Protein AF-0000000081410575 (afdb_homodimer)

Solvent-accessible surface area (backbone atoms only — not comparable to full-atom values): 47094 Å² total; per-residue (Å²): 125,83,78,76,75,70,75,72,83,58,97,54,49,46,62,46,75,45,82,65,42,38,57,54,66,39,67,71,58,46,47,40,44,70,74,42,42,57,55,56,56,51,49,35,73,73,63,34,54,29,30,34,41,34,31,40,66,37,27,38,53,37,48,50,50,48,49,50,56,38,54,74,60,64,42,54,68,46,48,18,40,27,47,67,23,44,84,48,40,56,52,42,28,30,32,30,74,64,70,37,22,36,29,24,66,34,59,47,34,44,50,50,38,44,74,31,59,31,54,43,65,43,27,35,34,47,39,70,46,77,47,71,69,39,50,51,51,33,39,76,50,46,17,35,34,40,37,25,36,66,60,50,49,53,48,51,51,55,54,54,68,68,46,94,55,96,58,52,36,35,30,26,45,22,42,36,47,85,89,44,64,82,52,87,58,32,20,48,71,67,50,47,52,50,51,53,57,49,43,69,76,35,59,80,45,37,43,67,38,28,38,29,34,70,58,84,66,60,59,51,66,63,51,51,52,44,49,53,56,49,53,53,51,50,52,54,38,43,75,67,73,44,70,61,38,32,46,26,56,31,42,45,54,35,38,58,45,24,54,39,68,46,43,52,49,36,62,75,72,61,60,47,36,89,39,21,77,84,50,60,63,60,88,54,64,77,63,40,28,33,90,41,42,42,56,54,42,51,50,52,42,38,60,33,74,62,47,94,96,32,26,36,38,50,48,30,52,76,66,62,30,27,41,29,36,26,43,27,47,44,36,28,47,45,15,18,36,38,38,30,31,30,58,37,64,44,82,44,65,95,78,37,33,40,34,26,24,39,42,48,16,36,48,32,32,43,41,74,67,62,29,61,67,81,52,47,50,33,40,37,34,73,51,91,65,59,83,42,64,40,58,29,26,36,30,21,28,57,79,50,89,78,30,34,46,37,56,47,51,44,74,31,69,44,46,81,46,65,71,20,35,40,35,35,65,51,23,37,40,33,29,42,58,52,55,33,42,39,61,56,58,38,74,65,65,44,38,30,37,43,42,76,64,64,94,83,40,72,47,76,42,81,41,106,126,82,78,74,76,70,75,71,83,59,98,54,47,45,63,44,75,46,83,67,41,38,58,56,64,38,68,70,58,45,46,40,44,71,75,42,42,56,55,56,57,52,48,36,72,73,64,34,54,31,30,35,40,33,31,41,67,37,27,37,52,38,49,51,50,47,50,49,55,37,55,75,60,64,42,54,68,47,48,19,39,27,47,68,24,45,84,47,39,56,52,43,28,30,32,30,75,64,70,38,23,34,30,25,66,37,58,48,35,43,51,52,38,44,74,30,60,32,54,44,65,44,27,34,34,46,38,70,48,76,48,71,69,39,50,50,52,32,39,75,49,47,15,34,34,41,36,26,36,65,58,49,49,52,49,53,51,55,55,54,69,68,47,92,57,96,58,51,37,34,30,26,44,25,41,35,45,84,91,45,63,82,52,88,57,31,20,48,71,69,50,47,52,50,50,54,58,51,44,70,76,35,58,77,45,38,43,68,37,28,37,29,34,70,58,85,66,60,61,50,66,64,51,50,52,43,50,51,57,49,51,55,51,51,52,53,38,43,74,67,74,43,70,60,39,32,46,26,56,31,42,46,54,34,38,59,44,24,53,38,67,45,42,52,48,36,62,74,72,62,61,48,34,89,39,21,78,84,50,59,64,60,90,54,64,78,62,40,28,33,90,42,42,42,57,55,41,51,49,52,42,38,60,32,74,64,47,94,98,31,26,38,36,50,48,29,52,76,65,62,30,28,41,30,36,26,42,28,47,44,35,28,47,46,16,19,36,35,36,30,33,29,57,39,64,44,82,43,65,94,78,38,32,40,34,26,25,39,41,48,17,37,49,32,32,42,39,73,67,62,28,62,67,80,53,47,50,32,38,36,34,72,50,91,64,58,83,41,64,40,58,29,25,36,29,21,28,57,79,50,87,78,30,34,46,37,55,48,51,44,77,31,70,45,47,82,45,65,72,19,34,41,35,34,68,51,23,37,40,34,28,42,57,51,55,32,42,41,62,56,59,38,74,66,65,44,36,31,37,43,44,78,59,73,94,82,40,71,47,75,43,84,41,107

Secondary structure (DSSP, 8-state):
----------TT-EEE--SSSPBP--HHHHHHHHH-THHHHHHHHHH-SSEEEE-HHHHHHHHHHHHHHHHHTT--EEEEEEGGG---HHHHHHHHHTT-EEEESSHHHHHHHHHTT--GGGEEE--S---HHHHHHHHHHT-EEEE--HHHHHHHHHHHHT-SS---EEEEEEB--TT-TT-SSSB-HHHHHHHHHHHHH-TTTEEEEEEE---SSS-HHHHHHHHHHHHHHHHHHHHTT----EEE-------BSB-HHHHHHHHHHS-SGGGBTTS---S----TB-SS-HHHHHHHHHHSEEETTEEHHHHHHHHT-EEEE--STTTTTT-EEEEEEEEEEEE-GGG-EEEEEES-GGGSGGGGGT----SPPEEEESS------EEEEEE-SSS-TT-EEEEEEEEESS---TT-EEEEES-TTTTTTSS-B-GGGPPPPEEEEEEE-GGG-EEEEE--/----------TT-EEE--SSSPBP--HHHHHHHHH-THHHHHHHHHH-SSEEEE-HHHHHHHHHHHHHHHHHTT--EEEEEEGGG---HHHHHHHHHTT-EEEESSHHHHHHHHHTT--GGGEEE--S---HHHHHHHHHHT-EEEE--HHHHHHHHHHHHT-SS---EEEEEEB--TT-TT-SSSB-HHHHHHHHHHHHH-TTTEEEEEEE---SSS-HHHHHHHHHHHHHHHHHHHHTT----EEE-------BSB-HHHHHHHHHHS-SGGGBTTS---S----TB-SS-HHHHHHHHHHSEEETTEEHHHHHHHHT-EEEE--STTTTTT-EEEEEEEEEEEE-GGG-EEEEEES-GGGSGGGGGT----SPPEEEESS------EEEEEE-SSS-TT-EEEEEEEEESS---TT-EEEEES-TTTTTTSS-B-GGGPPPPEEEEEEE-GGG-EEEEE--

Sequence (928 aa):
MPDLNAYEVSETTKSKYPKVLKPLLDPVIENLLERSPDTLIELVSQYGSPLNLVWPHAFEANADALQAVLKRHNVDYSIFYGAKANKSQGLLGSASVSGIGVDVSSIHELEAALRAGTSAQHLCATGPAKTAAFHRALVQGGSLICVDSLEEFAHLKAVLDTFPSPAKARILLRYRPHSCPASRFGMGQDDLLECLRSLTEQREVFHFEGFHFHLGGYGYETRVQAFREVTGFVDAAREIGLDPLMIDIGGGLPMRYVQPEAYNSFLQNENNPAHYQHRRVPNSFYPYGSALTACQWLELFLESEHSPQLSIAGYLRSRNIKLGLEPGRSLVDQAAISVFRVTRTKQLADNKVVIFVEGSSFSACETWFASEYLVDPILISGQQLPDKPMQAYIAGHSCLDDDVITHRLINFDTSPQAGDLLVYANTAGYQMDLLENEFHRHPLPKRLMATCCTEGNYTFSPDYMPDLNAYEVSETTKSKYPKVLKPLLDPVIENLLERSPDTLIELVSQYGSPLNLVWPHAFEANADALQAVLKRHNVDYSIFYGAKANKSQGLLGSASVSGIGVDVSSIHELEAALRAGTSAQHLCATGPAKTAAFHRALVQGGSLICVDSLEEFAHLKAVLDTFPSPAKARILLRYRPHSCPASRFGMGQDDLLECLRSLTEQREVFHFEGFHFHLGGYGYETRVQAFREVTGFVDAAREIGLDPLMIDIGGGLPMRYVQPEAYNSFLQNENNPAHYQHRRVPNSFYPYGSALTACQWLELFLESEHSPQLSIAGYLRSRNIKLGLEPGRSLVDQAAISVFRVTRTKQLADNKVVIFVEGSSFSACETWFASEYLVDPILISGQQLPDKPMQAYIAGHSCLDDDVITHRLINFDTSPQAGDLLVYANTAGYQMDLLENEFHRHPLPKRLMATCCTEGNYTFSPDY

Foldseek 3Di:
DPPPPPPPLPPFKAWDAADQFGWDFDPLVVCCRHPPVVVVLVCCVVFHPWAKEFAQVLLLVLLVLQVVLCVVLPFFAAEAAECLQFVFLSNLLSCQVSPHHHEAAAPVSVVSNVVSPHQLCRYEYDDADYDLVRLVVSQVRNHEYAHWFLVSVVVSVVSQVPDPDQTEHHYAAEDDAPVCVPDPTGDYPVGLVVSLVVCLVVVSHYDYAYYEYEDDEAALVVLLVRVLVRVVVCVVSVVSPHHHAEYESEERHAAAGGALVSQVCCVVPPQALVQFQVSDGFPDERCNHDPDARSRRVNCNQQPDSDVPAGVSRVCVVSNHYYYYHYYLNSRFSGMKIKWFWADWDQDPPRAIETETAAFQLQFPQVVVSHFDSHFWMKIDPDDFDQDKDWYFYAYDDPDPSRGNGRGTGIDRTDDDGSIMTMGTSCSRCRGHSRFDQVVNNDTHWYWYWDDDPDSDIDIDTGD/DPPPPPPPLPPFKAWDAADQFGWDFDPLVVCCRHPPVVVVLVCCVVFHPWEKEFAQVLLLVLLVLQVVLCVVLPFFAAEAAECLQFVFLSNLLSCVVSVHHHEAAAVVSLVSNVVSPHQLCRYEYDDADYDLVRLVVSQVRNHEYAHWFLVSVVVSVVSQVPDPDQTEHHYAAEDDAPVCVPDPTGDYPVGLVVSLVVCLVVVSHYDYAYYEYEDDEAALVVLLVRVLVRVVVCVVSVVSPHHHAEYESEERHAAAGGALVSQVCCVVPPQALVQFQVSDGFPDERCNHDPDARSRRVNCNQQPDSDVPAGVSRVCVVSNHYYYYHYYLNSRFSGMKIKWFWADWDQDPPRAIETETAAFQLQFPQVVVSHFDSHFWMKIDPDDFDQDKDWYFYAYDDPDPSRGNGRGTGIDRTDDDGSIMTMGTSCSRCRGHSRFDQVVNNDTHWYWYWDDDPDSDIDIDTGD

Nearest PDB structures (foldseek):
  2nva-assembly3_F  TM=8.296E-01  e=3.413E-23  Paramecium bursaria Chlorella virus 1
  2nv9-assembly1_A  TM=8.278E-01  e=1.043E-22  Paramecium bursaria Chlorella virus 1
  2nv9-assembly1_B  TM=8.252E-01  e=1.106E-22  Paramecium bursaria Chlorella virus 1
  2nva-assembly1_A  TM=8.268E-01  e=1.670E-22  Paramecium bursaria Chlorella virus 1
  2nv9-assembly3_F  TM=8.102E-01  e=8.745E-23  Paramecium bursaria Chlorella virus 1

Structure (mmCIF, N/CA/C/O backbone):
data_AF-0000000081410575-model_v1
#
loop_
_entity.id
_entity.type
_entity.pdbx_description
1 polymer 'Y4yA family PLP-dependent enzyme'
#
loop_
_atom_site.group_PDB
_atom_site.id
_atom_site.type_symbol
_atom_site.label_atom_id
_atom_site.label_alt_id
_atom_site.label_comp_id
_atom_site.label_asym_id
_atom_site.label_entity_id
_atom_site.label_seq_id
_atom_site.pdbx_PDB_ins_code
_atom_site.Cartn_x
_atom_site.Cartn_y
_atom_site.Cartn_z
_atom_site.occupancy
_atom_site.B_iso_or_equiv
_atom_site.auth_seq_id
_atom_site.auth_comp_id
_atom_site.auth_asym_id
_atom_site.auth_atom_id
_atom_site.pdbx_PDB_model_num
ATOM 1 N N . MET A 1 1 ? 17.078 28.828 -26.766 1 20.8 1 MET A N 1
ATOM 2 C CA . MET A 1 1 ? 17.5 27.484 -26.391 1 20.8 1 MET A CA 1
ATOM 3 C C . MET A 1 1 ? 18.062 27.453 -24.969 1 20.8 1 MET A C 1
ATOM 5 O O . MET A 1 1 ? 19.047 28.125 -24.672 1 20.8 1 MET A O 1
ATOM 9 N N . PRO A 1 2 ? 17.203 27.312 -24 1 25.25 2 PRO A N 1
ATOM 10 C CA . PRO A 1 2 ? 17.781 27.516 -22.672 1 25.25 2 PRO A CA 1
ATOM 11 C C . PRO A 1 2 ? 19 26.625 -22.406 1 25.25 2 PRO A C 1
ATOM 13 O O . PRO A 1 2 ? 19.094 25.547 -22.984 1 25.25 2 PRO A O 1
ATOM 16 N N . ASP A 1 3 ? 20.156 27.156 -22.188 1 25.61 3 ASP A N 1
ATOM 17 C CA . ASP A 1 3 ? 21.438 26.5 -21.984 1 25.61 3 ASP A CA 1
ATOM 18 C C . ASP A 1 3 ? 21.344 25.375 -20.953 1 25.61 3 ASP A C 1
ATOM 20 O O . ASP A 1 3 ? 20.875 25.609 -19.828 1 25.61 3 ASP A O 1
ATOM 24 N N . LEU A 1 4 ? 20.953 24.156 -21.422 1 31.05 4 LEU A N 1
ATOM 25 C CA . LEU A 1 4 ? 21.125 22.891 -20.719 1 31.05 4 LEU A CA 1
ATOM 26 C C . LEU A 1 4 ? 22.422 22.875 -19.938 1 31.05 4 LEU A C 1
ATOM 28 O O . LEU A 1 4 ? 23.516 22.859 -20.516 1 31.05 4 LEU A O 1
ATOM 32 N N . ASN A 1 5 ? 22.484 23.75 -18.953 1 31.05 5 ASN A N 1
ATOM 33 C CA . ASN A 1 5 ? 23.672 23.734 -18.094 1 31.05 5 ASN A CA 1
ATOM 34 C C . ASN A 1 5 ? 24.141 22.312 -17.828 1 31.05 5 ASN A C 1
ATOM 36 O O . ASN A 1 5 ? 23.406 21.5 -17.266 1 31.05 5 ASN A O 1
ATOM 40 N N . ALA A 1 6 ? 24.953 21.844 -18.703 1 33.06 6 ALA A N 1
ATOM 41 C CA . ALA A 1 6 ? 25.75 20.609 -18.625 1 33.06 6 ALA A CA 1
ATOM 42 C C . ALA A 1 6 ? 26.266 20.391 -17.203 1 33.06 6 ALA A C 1
ATOM 44 O O . ALA A 1 6 ? 27.078 21.188 -16.719 1 33.06 6 ALA A O 1
ATOM 45 N N . TYR A 1 7 ? 25.609 19.75 -16.312 1 35.38 7 TYR A N 1
ATOM 46 C CA . TYR A 1 7 ? 26.234 19.297 -15.07 1 35.38 7 TYR A CA 1
ATOM 47 C C . TYR A 1 7 ? 27.609 18.719 -15.336 1 35.38 7 TYR A C 1
ATOM 49 O O . TYR A 1 7 ? 27.75 17.797 -16.156 1 35.38 7 TYR A O 1
ATOM 57 N N . GLU A 1 8 ? 28.641 19.391 -15.336 1 35.19 8 GLU A N 1
ATOM 58 C CA . GLU A 1 8 ? 30.031 18.891 -15.344 1 35.19 8 GLU A CA 1
ATOM 59 C C . GLU A 1 8 ? 30.141 17.578 -14.594 1 35.19 8 GLU A C 1
ATOM 61 O O . GLU A 1 8 ? 29.812 17.484 -13.414 1 35.19 8 GLU A O 1
ATOM 66 N N . VAL A 1 9 ? 30.078 16.391 -15.266 1 41.22 9 VAL A N 1
ATOM 67 C CA . VAL A 1 9 ? 30.5 15.102 -14.711 1 41.22 9 VAL A CA 1
ATOM 68 C C . VAL A 1 9 ? 31.75 15.281 -13.867 1 41.22 9 VAL A C 1
ATOM 70 O O . VAL A 1 9 ? 32.812 15.648 -14.383 1 41.22 9 VAL A O 1
ATOM 73 N N . SER A 1 10 ? 31.641 15.758 -12.688 1 48.16 10 SER A N 1
ATOM 74 C CA . SER A 1 10 ? 32.812 15.969 -11.82 1 48.16 10 SER A CA 1
ATOM 75 C C . SER A 1 10 ? 33.531 14.664 -11.555 1 48.16 10 SER A C 1
ATOM 77 O O . SER A 1 10 ? 32.906 13.617 -11.367 1 48.16 10 SER A O 1
ATOM 79 N N . GLU A 1 11 ? 34.75 14.391 -11.969 1 55.75 11 GLU A N 1
ATOM 80 C CA . GLU A 1 11 ? 35.781 13.406 -11.625 1 55.75 11 GLU A CA 1
ATOM 81 C C . GLU A 1 11 ? 35.625 12.938 -10.18 1 55.75 11 GLU A C 1
ATOM 83 O O . GLU A 1 11 ? 36.312 11.992 -9.758 1 55.75 11 GLU A O 1
ATOM 88 N N . THR A 1 12 ? 34.5 13.383 -9.461 1 70.06 12 THR A N 1
ATOM 89 C CA . THR A 1 12 ? 34.531 13.242 -8.008 1 70.06 12 THR A CA 1
ATOM 90 C C . THR A 1 12 ? 33.375 12.367 -7.523 1 70.06 12 THR A C 1
ATOM 92 O O . THR A 1 12 ? 33.312 12.023 -6.34 1 70.06 12 THR A O 1
ATOM 95 N N . THR A 1 13 ? 32.594 11.734 -8.461 1 84.62 13 THR A N 1
ATOM 96 C CA . THR A 1 13 ? 31.5 10.93 -7.945 1 84.62 13 THR A CA 1
ATOM 97 C C . THR A 1 13 ? 31.984 9.531 -7.57 1 84.62 13 THR A C 1
ATOM 99 O O . THR A 1 13 ? 32.625 8.859 -8.367 1 84.62 13 THR A O 1
ATOM 102 N N . LYS A 1 14 ? 31.766 9.172 -6.379 1 86.5 14 LYS A N 1
ATOM 103 C CA . LYS A 1 14 ? 32.25 7.879 -5.891 1 86.5 14 LYS A CA 1
ATOM 104 C C . LYS A 1 14 ? 31.094 7.082 -5.27 1 86.5 14 LYS A C 1
ATOM 106 O O . LYS A 1 14 ? 30.188 7.652 -4.656 1 86.5 14 LYS A O 1
ATOM 111 N N . SER A 1 15 ? 31.109 5.773 -5.508 1 91.5 15 SER A N 1
ATOM 112 C CA . SER A 1 15 ? 30.234 4.836 -4.812 1 91.5 15 SER A CA 1
ATOM 113 C C . SER A 1 15 ? 30.875 4.324 -3.529 1 91.5 15 SER A C 1
ATOM 115 O O . SER A 1 15 ? 32.031 3.918 -3.533 1 91.5 15 SER A O 1
ATOM 117 N N . LYS A 1 16 ? 30.172 4.441 -2.484 1 90.94 16 LYS A N 1
ATOM 118 C CA . LYS A 1 16 ? 30.609 3.879 -1.21 1 90.94 16 LYS A CA 1
ATOM 119 C C . LYS A 1 16 ? 29.75 2.67 -0.824 1 90.94 16 LYS A C 1
ATOM 121 O O . LYS A 1 16 ? 28.547 2.799 -0.596 1 90.94 16 LYS A O 1
ATOM 126 N N . TYR A 1 17 ? 30.375 1.584 -0.705 1 92 17 TYR A N 1
ATOM 127 C CA . TYR A 1 17 ? 29.688 0.334 -0.416 1 92 17 TYR A CA 1
ATOM 128 C C . TYR A 1 17 ? 29.609 0.085 1.086 1 92 17 TYR A C 1
ATOM 130 O O . TYR A 1 17 ? 30.531 0.445 1.826 1 92 17 TYR A O 1
ATOM 138 N N . PRO A 1 18 ? 28.5 -0.543 1.49 1 91.69 18 PRO A N 1
ATOM 139 C CA . PRO A 1 18 ? 28.375 -0.89 2.908 1 91.69 18 PRO A CA 1
ATOM 140 C C . PRO A 1 18 ? 29.281 -2.053 3.311 1 91.69 18 PRO A C 1
ATOM 142 O O . PRO A 1 18 ? 29.688 -2.842 2.459 1 91.69 18 PRO A O 1
ATOM 145 N N . LYS A 1 19 ? 29.484 -2.203 4.598 1 89.25 19 LYS A N 1
ATOM 146 C CA . LYS A 1 19 ? 30.438 -3.209 5.07 1 89.25 19 LYS A CA 1
ATOM 147 C C . LYS A 1 19 ? 29.703 -4.418 5.656 1 89.25 19 LYS A C 1
ATOM 149 O O . LYS A 1 19 ? 30.234 -5.531 5.641 1 89.25 19 LYS A O 1
ATOM 154 N N . VAL A 1 20 ? 28.562 -4.273 6.129 1 93 20 VAL A N 1
ATOM 155 C CA . VAL A 1 20 ? 27.906 -5.316 6.918 1 93 20 VAL A CA 1
ATOM 156 C C . VAL A 1 20 ? 27.078 -6.219 6.004 1 93 20 VAL A C 1
ATOM 158 O O . VAL A 1 20 ? 27.5 -7.332 5.68 1 93 20 VAL A O 1
ATOM 161 N N . LEU A 1 21 ? 25.984 -5.711 5.469 1 97.12 21 LEU A N 1
ATOM 162 C CA . LEU A 1 21 ? 25.125 -6.461 4.555 1 97.12 21 LEU A CA 1
ATOM 163 C C . LEU A 1 21 ? 25.297 -5.957 3.123 1 97.12 21 LEU A C 1
ATOM 165 O O . LEU A 1 21 ? 24.328 -5.457 2.527 1 97.12 21 LEU A O 1
ATOM 169 N N . LYS A 1 22 ? 26.5 -6.188 2.598 1 97.31 22 LYS A N 1
ATOM 170 C CA . LYS A 1 22 ? 26.828 -5.789 1.232 1 97.31 22 LYS A CA 1
ATOM 171 C C . LYS A 1 22 ? 26.047 -6.605 0.214 1 97.31 22 LYS A C 1
ATOM 173 O O . LYS A 1 22 ? 26.031 -7.836 0.267 1 97.31 22 LYS A O 1
ATOM 178 N N . PRO A 1 23 ? 25.391 -5.945 -0.689 1 98 23 PRO A N 1
ATOM 179 C CA . PRO A 1 23 ? 24.578 -6.699 -1.65 1 98 23 PRO A CA 1
ATOM 180 C C . PRO A 1 23 ? 25.438 -7.457 -2.67 1 98 23 PRO A C 1
ATOM 182 O O . PRO A 1 23 ? 26.5 -6.977 -3.07 1 98 23 PRO A O 1
ATOM 185 N N . LEU A 1 24 ? 24.953 -8.617 -3.051 1 97.69 24 LEU A N 1
ATOM 186 C CA . LEU A 1 24 ? 25.453 -9.258 -4.262 1 97.69 24 LEU A CA 1
ATOM 187 C C . LEU A 1 24 ? 24.906 -8.57 -5.508 1 97.69 24 LEU A C 1
ATOM 189 O O . LEU A 1 24 ? 23.703 -8.297 -5.594 1 97.69 24 LEU A O 1
ATOM 193 N N . LEU A 1 25 ? 25.781 -8.258 -6.426 1 97.25 25 LEU A N 1
ATOM 194 C CA . LEU A 1 25 ? 25.391 -7.492 -7.598 1 97.25 25 LEU A CA 1
ATOM 195 C C . LEU A 1 25 ? 25.734 -8.242 -8.883 1 97.25 25 LEU A C 1
ATOM 197 O O . LEU A 1 25 ? 26.797 -8.875 -8.969 1 97.25 25 LEU A O 1
ATOM 201 N N . ASP A 1 26 ? 24.828 -8.156 -9.82 1 95.75 26 ASP A N 1
ATOM 202 C CA . ASP A 1 26 ? 25.172 -8.539 -11.188 1 95.75 26 ASP A CA 1
ATOM 203 C C . ASP A 1 26 ? 26.391 -7.762 -11.672 1 95.75 26 ASP A C 1
ATOM 205 O O . ASP A 1 26 ? 26.516 -6.559 -11.422 1 95.75 26 ASP A O 1
ATOM 209 N N . PRO A 1 27 ? 27.266 -8.414 -12.43 1 94.19 27 PRO A N 1
ATOM 210 C CA . PRO A 1 27 ? 28.516 -7.762 -12.836 1 94.19 27 PRO A CA 1
ATOM 211 C C . PRO A 1 27 ? 28.281 -6.512 -13.68 1 94.19 27 PRO A C 1
ATOM 213 O O . PRO A 1 27 ? 29.047 -5.547 -13.578 1 94.19 27 PRO A O 1
ATOM 216 N N . VAL A 1 28 ? 27.297 -6.5 -14.492 1 93.75 28 VAL A N 1
ATOM 217 C CA . VAL A 1 28 ? 26.984 -5.355 -15.336 1 93.75 28 VAL A CA 1
ATOM 218 C C . VAL A 1 28 ? 26.562 -4.172 -14.477 1 93.75 28 VAL A C 1
ATOM 220 O O . VAL A 1 28 ? 26.984 -3.037 -14.711 1 93.75 28 VAL A O 1
ATOM 223 N N . ILE A 1 29 ? 25.781 -4.465 -13.508 1 94.88 29 ILE A N 1
ATOM 224 C CA . ILE A 1 29 ? 25.281 -3.438 -12.602 1 94.88 29 ILE A CA 1
ATOM 225 C C . ILE A 1 29 ? 26.422 -2.916 -11.734 1 94.88 29 ILE A C 1
ATOM 227 O O . ILE A 1 29 ? 26.578 -1.705 -11.555 1 94.88 29 ILE A O 1
ATOM 231 N N . GLU A 1 30 ? 27.188 -3.854 -11.258 1 94.81 30 GLU A N 1
ATOM 232 C CA . GLU A 1 30 ? 28.344 -3.475 -10.453 1 94.81 30 GLU A CA 1
ATOM 233 C C . GLU A 1 30 ? 29.297 -2.566 -11.227 1 94.81 30 GLU A C 1
ATOM 235 O O . GLU A 1 30 ? 29.812 -1.592 -10.68 1 94.81 30 GLU A O 1
ATOM 240 N N . ASN A 1 31 ? 29.516 -2.904 -12.445 1 93.19 31 ASN A N 1
ATOM 241 C CA . ASN A 1 31 ? 30.391 -2.102 -13.297 1 93.19 31 ASN A CA 1
ATOM 242 C C . ASN A 1 31 ? 29.844 -0.681 -13.469 1 93.19 31 ASN A C 1
ATOM 244 O O . ASN A 1 31 ? 30.609 0.284 -13.422 1 93.19 31 ASN A O 1
ATOM 248 N N . LEU A 1 32 ? 28.578 -0.534 -13.648 1 93.44 32 LEU A N 1
ATOM 249 C CA . LEU A 1 32 ? 27.953 0.784 -13.758 1 93.44 32 LEU A CA 1
ATOM 250 C C . LEU A 1 32 ? 28.172 1.593 -12.484 1 93.44 32 LEU A C 1
ATOM 252 O O . LEU A 1 32 ? 28.562 2.76 -12.539 1 93.44 32 LEU A O 1
ATOM 256 N N . LEU A 1 33 ? 27.953 0.972 -11.328 1 94.62 33 LEU A N 1
ATOM 257 C CA . LEU A 1 33 ? 28.047 1.655 -10.039 1 94.62 33 LEU A CA 1
ATOM 258 C C . LEU A 1 33 ? 29.484 2.057 -9.742 1 94.62 33 LEU A C 1
ATOM 260 O O . LEU A 1 33 ? 29.719 3.074 -9.086 1 94.62 33 LEU A O 1
ATOM 264 N N . GLU A 1 34 ? 30.406 1.309 -10.234 1 92.38 34 GLU A N 1
ATOM 265 C CA . GLU A 1 34 ? 31.812 1.542 -9.922 1 92.38 34 GLU A CA 1
ATOM 266 C C . GLU A 1 34 ? 32.438 2.516 -10.922 1 92.38 34 GLU A C 1
ATOM 268 O O . GLU A 1 34 ? 33.219 3.387 -10.531 1 92.38 34 GLU A O 1
ATOM 273 N N . ARG A 1 35 ? 32.031 2.369 -12.18 1 90.56 35 ARG A N 1
ATOM 274 C CA . ARG A 1 35 ? 32.781 3.066 -13.219 1 90.56 35 ARG A CA 1
ATOM 275 C C . ARG A 1 35 ? 32.062 4.312 -13.688 1 90.56 35 ARG A C 1
ATOM 277 O O . ARG A 1 35 ? 32.688 5.266 -14.172 1 90.56 35 ARG A O 1
ATOM 284 N N . SER A 1 36 ? 30.75 4.242 -13.586 1 91.38 36 SER A N 1
ATOM 285 C CA . SER A 1 36 ? 29.969 5.371 -14.102 1 91.38 36 SER A CA 1
ATOM 286 C C . SER A 1 36 ? 28.828 5.738 -13.156 1 91.38 36 SER A C 1
ATOM 288 O O . SER A 1 36 ? 27.688 5.855 -13.578 1 91.38 36 SER A O 1
ATOM 290 N N . PRO A 1 37 ? 29.188 5.938 -11.898 1 93 37 PRO A N 1
ATOM 291 C CA . PRO A 1 37 ? 28.125 6.266 -10.953 1 93 37 PRO A CA 1
ATOM 292 C C . PRO A 1 37 ? 27.422 7.586 -11.281 1 93 37 PRO A C 1
ATOM 294 O O . PRO A 1 37 ? 26.281 7.793 -10.898 1 93 37 PRO A O 1
ATOM 297 N N . ASP A 1 38 ? 28.094 8.508 -12.016 1 92.94 38 ASP A N 1
ATOM 298 C CA . ASP A 1 38 ? 27.531 9.789 -12.422 1 92.94 38 ASP A CA 1
ATOM 299 C C . ASP A 1 38 ? 26.281 9.594 -13.289 1 92.94 38 ASP A C 1
ATOM 301 O O . ASP A 1 38 ? 25.406 10.453 -13.32 1 92.94 38 ASP A O 1
ATOM 305 N N . THR A 1 39 ? 26.297 8.469 -13.977 1 93.75 39 THR A N 1
ATOM 306 C CA . THR A 1 39 ? 25.141 8.148 -14.812 1 93.75 39 THR A CA 1
ATOM 307 C C . THR A 1 39 ? 23.859 8.109 -13.984 1 93.75 39 THR A C 1
ATOM 309 O O . THR A 1 39 ? 22.812 8.586 -14.43 1 93.75 39 THR A O 1
ATOM 312 N N . LEU A 1 40 ? 23.938 7.598 -12.773 1 96.38 40 LEU A N 1
ATOM 313 C CA . LEU A 1 40 ? 22.766 7.523 -11.906 1 96.38 40 LEU A CA 1
ATOM 314 C C . LEU A 1 40 ? 22.312 8.914 -11.469 1 96.38 40 LEU A C 1
ATOM 316 O O . LEU A 1 40 ? 21.125 9.188 -11.367 1 96.38 40 LEU A O 1
ATOM 320 N N . ILE A 1 41 ? 23.234 9.758 -11.203 1 95.56 41 ILE A N 1
ATOM 321 C CA . ILE A 1 41 ? 22.922 11.125 -10.828 1 95.56 41 ILE A CA 1
ATOM 322 C C . ILE A 1 41 ? 22.172 11.82 -11.961 1 95.56 41 ILE A C 1
ATOM 324 O O . ILE A 1 41 ? 21.141 12.469 -11.734 1 95.56 41 ILE A O 1
ATOM 328 N N . GLU A 1 42 ? 22.641 11.602 -13.156 1 95.38 42 GLU A N 1
ATOM 329 C CA . GLU A 1 42 ? 22.016 12.195 -14.336 1 95.38 42 GLU A CA 1
ATOM 330 C C . GLU A 1 42 ? 20.609 11.641 -14.547 1 95.38 42 GLU A C 1
ATOM 332 O O . GLU A 1 42 ? 19.672 12.391 -14.836 1 95.38 42 GLU A O 1
ATOM 337 N N . LEU A 1 43 ? 20.469 10.344 -14.43 1 97.25 43 LEU A N 1
ATOM 338 C CA . LEU A 1 43 ? 19.172 9.695 -14.648 1 97.25 43 LEU A CA 1
ATOM 339 C C . LEU A 1 43 ? 18.156 10.18 -13.617 1 97.25 43 LEU A C 1
ATOM 341 O O . LEU A 1 43 ? 17.016 10.477 -13.969 1 97.25 43 LEU A O 1
ATOM 345 N N . VAL A 1 44 ? 18.547 10.273 -12.367 1 97.5 44 VAL A N 1
ATOM 346 C CA . VAL A 1 44 ? 17.641 10.703 -11.305 1 97.5 44 VAL A CA 1
ATOM 347 C C . VAL A 1 44 ? 17.25 12.164 -11.531 1 97.5 44 VAL A C 1
ATOM 349 O O . VAL A 1 44 ? 16.109 12.555 -11.273 1 97.5 44 VAL A O 1
ATOM 352 N N . SER A 1 45 ? 18.203 12.977 -11.961 1 96.19 45 SER A N 1
ATOM 353 C CA . SER A 1 45 ? 17.906 14.367 -12.273 1 96.19 45 SER A CA 1
ATOM 354 C C . SER A 1 45 ? 16.859 14.469 -13.375 1 96.19 45 SER A C 1
ATOM 356 O O . SER A 1 45 ? 15.984 15.344 -13.336 1 96.19 45 SER A O 1
ATOM 358 N N . GLN A 1 46 ? 16.922 13.562 -14.328 1 97 46 GLN A N 1
ATOM 359 C CA . GLN A 1 46 ? 16.062 13.602 -15.5 1 97 46 GLN A CA 1
ATOM 360 C C . GLN A 1 46 ? 14.703 12.961 -15.203 1 97 46 GLN A C 1
ATOM 362 O O . GLN A 1 46 ? 13.672 13.461 -15.648 1 97 46 GLN A O 1
ATOM 367 N N . TYR A 1 47 ? 14.664 11.867 -14.438 1 97.44 47 TYR A N 1
ATOM 368 C CA . TYR A 1 47 ? 13.453 11.047 -14.359 1 97.44 47 TYR A CA 1
ATOM 369 C C . TYR A 1 47 ? 12.852 11.102 -12.961 1 97.44 47 TYR A C 1
ATOM 371 O O . TYR A 1 47 ? 11.727 10.633 -12.75 1 97.44 47 TYR A O 1
ATOM 379 N N . GLY A 1 48 ? 13.609 11.68 -12 1 96.69 48 GLY A N 1
ATOM 380 C CA . GLY A 1 48 ? 13.07 11.867 -10.664 1 96.69 48 GLY A CA 1
ATOM 381 C C . GLY A 1 48 ? 13.453 10.75 -9.703 1 96.69 48 GLY A C 1
ATOM 382 O O . GLY A 1 48 ? 14.172 9.82 -10.086 1 96.69 48 GLY A O 1
ATOM 383 N N . SER A 1 49 ? 13.086 10.906 -8.492 1 97.62 49 SER A N 1
ATOM 384 C CA . SER A 1 49 ? 13.273 9.977 -7.383 1 97.62 49 SER A CA 1
ATOM 385 C C . SER A 1 49 ? 11.938 9.578 -6.766 1 97.62 49 SER A C 1
ATOM 387 O O . SER A 1 49 ? 11.047 10.414 -6.605 1 97.62 49 SER A O 1
ATOM 389 N N . PRO A 1 50 ? 11.773 8.32 -6.445 1 97.81 50 PRO A N 1
ATOM 390 C CA . PRO A 1 50 ? 12.688 7.203 -6.699 1 97.81 50 PRO A CA 1
ATOM 391 C C . PRO A 1 50 ? 12.727 6.805 -8.172 1 97.81 50 PRO A C 1
ATOM 393 O O . PRO A 1 50 ? 11.812 7.129 -8.93 1 97.81 50 PRO A O 1
ATOM 396 N N . LEU A 1 51 ? 13.797 6.234 -8.531 1 98.62 51 LEU A N 1
ATOM 397 C CA . LEU A 1 51 ? 13.961 5.719 -9.883 1 98.62 51 LEU A CA 1
ATOM 398 C C . LEU A 1 51 ? 14.305 4.23 -9.867 1 98.62 51 LEU A C 1
ATOM 400 O O . LEU A 1 51 ? 15.211 3.811 -9.148 1 98.62 51 LEU A O 1
ATOM 404 N N . ASN A 1 52 ? 13.523 3.465 -10.594 1 98.62 52 ASN A N 1
ATOM 405 C CA . ASN A 1 52 ? 13.789 2.035 -10.727 1 98.62 52 ASN A CA 1
ATOM 406 C C . ASN A 1 52 ? 14.492 1.716 -12.039 1 98.62 52 ASN A C 1
ATOM 408 O O . ASN A 1 52 ? 14.094 2.209 -13.102 1 98.62 52 ASN A O 1
ATOM 412 N N . LEU A 1 53 ? 15.562 0.971 -11.969 1 98.25 53 LEU A N 1
ATOM 413 C CA . LEU A 1 53 ? 16.25 0.478 -13.156 1 98.25 53 LEU A CA 1
ATOM 414 C C . LEU A 1 53 ? 16.219 -1.045 -13.219 1 98.25 53 LEU A C 1
ATOM 416 O O . LEU A 1 53 ? 16.531 -1.719 -12.234 1 98.25 53 LEU A O 1
ATOM 420 N N . VAL A 1 54 ? 15.836 -1.575 -14.367 1 97.94 54 VAL A N 1
ATOM 421 C CA . VAL A 1 54 ? 15.734 -3.023 -14.516 1 97.94 54 VAL A CA 1
ATOM 422 C C . VAL A 1 54 ? 16.656 -3.49 -15.641 1 97.94 54 VAL A C 1
ATOM 424 O O . VAL A 1 54 ? 16.828 -2.791 -16.641 1 97.94 54 VAL A O 1
ATOM 427 N N . TRP A 1 55 ? 17.266 -4.637 -15.469 1 96.69 55 TRP A N 1
ATOM 428 C CA . TRP A 1 55 ? 18.156 -5.254 -16.438 1 96.69 55 TRP A CA 1
ATOM 429 C C . TRP A 1 55 ? 17.609 -6.598 -16.906 1 96.69 55 TRP A C 1
ATOM 431 O O . TRP A 1 55 ? 17.828 -7.621 -16.25 1 96.69 55 TRP A O 1
ATOM 441 N N . PRO A 1 56 ? 17.094 -6.715 -18.094 1 96.5 56 PRO A N 1
ATOM 442 C CA . PRO A 1 56 ? 16.5 -7.949 -18.609 1 96.5 56 PRO A CA 1
ATOM 443 C C . PRO A 1 56 ? 17.5 -9.094 -18.719 1 96.5 56 PRO A C 1
ATOM 445 O O . PRO A 1 56 ? 17.125 -10.258 -18.531 1 96.5 56 PRO A O 1
ATOM 448 N N . HIS A 1 57 ? 18.766 -8.828 -18.969 1 95.81 57 HIS A N 1
ATOM 449 C CA . HIS A 1 57 ? 19.734 -9.891 -19.172 1 95.81 57 HIS A CA 1
ATOM 450 C C . HIS A 1 57 ? 19.875 -10.75 -17.922 1 95.81 57 HIS A C 1
ATOM 452 O O . HIS A 1 57 ? 20.156 -11.945 -18 1 95.81 57 HIS A O 1
ATOM 458 N N . ALA A 1 58 ? 19.781 -10.125 -16.75 1 96.69 58 ALA A N 1
ATOM 459 C CA . ALA A 1 58 ? 19.875 -10.883 -15.508 1 96.69 58 ALA A CA 1
ATOM 460 C C . ALA A 1 58 ? 18.734 -11.883 -15.383 1 96.69 58 ALA A C 1
ATOM 462 O O . ALA A 1 58 ? 18.938 -13.008 -14.922 1 96.69 58 ALA A O 1
ATOM 463 N N . PHE A 1 59 ? 17.562 -11.5 -15.789 1 98.19 59 PHE A N 1
ATOM 464 C CA . PHE A 1 59 ? 16.422 -12.398 -15.836 1 98.19 59 PHE A CA 1
ATOM 465 C C . PHE A 1 59 ? 16.703 -13.602 -16.734 1 98.19 59 PHE A C 1
ATOM 467 O O . PHE A 1 59 ? 16.469 -14.742 -16.344 1 98.19 59 PHE A O 1
ATOM 474 N N . GLU A 1 60 ? 17.172 -13.344 -17.875 1 98.19 60 GLU A N 1
ATOM 475 C CA . GLU A 1 60 ? 17.453 -14.398 -18.844 1 98.19 60 GLU A CA 1
ATOM 476 C C . GLU A 1 60 ? 18.5 -15.383 -18.312 1 98.19 60 GLU A C 1
ATOM 478 O O . GLU A 1 60 ? 18.359 -16.594 -18.484 1 98.19 60 GLU A O 1
ATOM 483 N N . ALA A 1 61 ? 19.469 -14.812 -17.641 1 97.88 61 ALA A N 1
ATOM 484 C CA . ALA A 1 61 ? 20.484 -15.664 -17.031 1 97.88 61 ALA A CA 1
ATOM 485 C C . ALA A 1 61 ? 19.891 -16.578 -15.961 1 97.88 61 ALA A C 1
ATOM 487 O O . ALA A 1 61 ? 20.219 -17.75 -15.875 1 97.88 61 ALA A O 1
ATOM 488 N N . ASN A 1 62 ? 19.047 -16.016 -15.141 1 98.38 62 ASN A N 1
ATOM 489 C CA . ASN A 1 62 ? 18.375 -16.797 -14.102 1 98.38 62 ASN A CA 1
ATOM 490 C C . ASN A 1 62 ? 17.484 -17.875 -14.695 1 98.38 62 ASN A C 1
ATOM 492 O O . ASN A 1 62 ? 17.484 -19.016 -14.211 1 98.38 62 ASN A O 1
ATOM 496 N N . ALA A 1 63 ? 16.75 -17.578 -15.75 1 98.81 63 ALA A N 1
ATOM 497 C CA . ALA A 1 63 ? 15.883 -18.531 -16.422 1 98.81 63 ALA A CA 1
ATOM 498 C C . ALA A 1 63 ? 16.688 -19.672 -17.031 1 98.81 63 ALA A C 1
ATOM 500 O O . ALA A 1 63 ? 16.344 -20.844 -16.875 1 98.81 63 ALA A O 1
ATOM 501 N N . ASP A 1 64 ? 17.781 -19.297 -17.656 1 98.75 64 ASP A N 1
ATOM 502 C CA . ASP A 1 64 ? 18.656 -20.297 -18.266 1 98.75 64 ASP A CA 1
ATOM 503 C C . ASP A 1 64 ? 19.203 -21.25 -17.219 1 98.75 64 ASP A C 1
ATOM 505 O O . ASP A 1 64 ? 19.281 -22.469 -17.438 1 98.75 64 ASP A O 1
ATOM 509 N N . ALA A 1 65 ? 19.562 -20.672 -16.109 1 98.62 65 ALA A N 1
ATOM 510 C CA . ALA A 1 65 ? 20.141 -21.469 -15.039 1 98.62 65 ALA A CA 1
ATOM 511 C C . ALA A 1 65 ? 19.141 -22.5 -14.523 1 98.62 65 ALA A C 1
ATOM 513 O O . ALA A 1 65 ? 19.484 -23.672 -14.312 1 98.62 65 ALA A O 1
ATOM 514 N N . LEU A 1 66 ? 17.938 -22.141 -14.305 1 98.69 66 LEU A N 1
ATOM 515 C CA . LEU A 1 66 ? 16.906 -23.062 -13.82 1 98.69 66 LEU A CA 1
ATOM 516 C C . LEU A 1 66 ? 16.594 -24.125 -14.859 1 98.69 66 LEU A C 1
ATOM 518 O O . LEU A 1 66 ? 16.469 -25.312 -14.516 1 98.69 66 LEU A O 1
ATOM 522 N N . GLN A 1 67 ? 16.5 -23.719 -16.109 1 98.81 67 GLN A N 1
ATOM 523 C CA . GLN A 1 67 ? 16.234 -24.672 -17.188 1 98.81 67 GLN A CA 1
ATOM 524 C C . GLN A 1 67 ? 17.344 -25.703 -17.312 1 98.81 67 GLN A C 1
ATOM 526 O O . GLN A 1 67 ? 17.078 -26.875 -17.562 1 98.81 67 GLN A O 1
ATOM 531 N N . ALA A 1 68 ? 18.531 -25.25 -17.109 1 98.81 68 ALA A N 1
ATOM 532 C CA . ALA A 1 68 ? 19.672 -26.156 -17.219 1 98.81 68 ALA A CA 1
ATOM 533 C C . ALA A 1 68 ? 19.594 -27.266 -16.188 1 98.81 68 ALA A C 1
ATOM 535 O O . ALA A 1 68 ? 19.953 -28.422 -16.469 1 98.81 68 ALA A O 1
ATOM 536 N N . VAL A 1 69 ? 19.172 -26.906 -14.969 1 98.75 69 VAL A N 1
ATOM 537 C CA . VAL A 1 69 ? 19.016 -27.906 -13.922 1 98.75 69 VAL A CA 1
ATOM 538 C C . VAL A 1 69 ? 18 -28.969 -14.359 1 98.75 69 VAL A C 1
ATOM 540 O O . VAL A 1 69 ? 18.234 -30.156 -14.234 1 98.75 69 VAL A O 1
ATOM 543 N N . LEU A 1 70 ? 16.906 -28.562 -14.883 1 98.81 70 LEU A N 1
ATOM 544 C CA . LEU A 1 70 ? 15.828 -29.453 -15.297 1 98.81 70 LEU A CA 1
ATOM 545 C C . LEU A 1 70 ? 16.266 -30.344 -16.453 1 98.81 70 LEU A C 1
ATOM 547 O O . LEU A 1 70 ? 15.984 -31.547 -16.453 1 98.81 70 LEU A O 1
ATOM 551 N N . LYS A 1 71 ? 17.016 -29.781 -17.391 1 98.56 71 LYS A N 1
ATOM 552 C CA . LYS A 1 71 ? 17.531 -30.531 -18.531 1 98.56 71 LYS A CA 1
ATOM 553 C C . LYS A 1 71 ? 18.531 -31.594 -18.078 1 98.56 71 LYS A C 1
ATOM 555 O O . LYS A 1 71 ? 18.516 -32.719 -18.578 1 98.56 71 LYS A O 1
ATOM 560 N N . ARG A 1 72 ? 19.344 -31.234 -17.125 1 98.38 72 ARG A N 1
ATOM 561 C CA . ARG A 1 72 ? 20.328 -32.188 -16.625 1 98.38 72 ARG A CA 1
ATOM 562 C C . ARG A 1 72 ? 19.656 -33.406 -16 1 98.38 72 ARG A C 1
ATOM 564 O O . ARG A 1 72 ? 20.188 -34.5 -16.078 1 98.38 72 ARG A O 1
ATOM 571 N N . HIS A 1 73 ? 18.516 -33.188 -15.492 1 98.44 73 HIS A N 1
ATOM 572 C CA . HIS A 1 73 ? 17.797 -34.281 -14.852 1 98.44 73 HIS A CA 1
ATOM 573 C C . HIS A 1 73 ? 16.844 -34.969 -15.836 1 98.44 73 HIS A C 1
ATOM 575 O O . HIS A 1 73 ? 16.109 -35.875 -15.461 1 98.44 73 HIS A O 1
ATOM 581 N N . ASN A 1 74 ? 16.766 -34.469 -17.062 1 98.38 74 ASN A N 1
ATOM 582 C CA . ASN A 1 74 ? 15.914 -35 -18.125 1 98.38 74 ASN A CA 1
ATOM 583 C C . ASN A 1 74 ? 14.438 -34.969 -17.719 1 98.38 74 ASN A C 1
ATOM 585 O O . ASN A 1 74 ? 13.727 -35.969 -17.906 1 98.38 74 ASN A O 1
ATOM 589 N N . VAL A 1 75 ? 14.031 -33.969 -17.094 1 98.19 75 VAL A N 1
ATOM 590 C CA . VAL A 1 75 ? 12.641 -33.781 -16.672 1 98.19 75 VAL A CA 1
ATOM 591 C C . VAL A 1 75 ? 11.938 -32.844 -17.641 1 98.19 75 VAL A C 1
ATOM 593 O O . VAL A 1 75 ? 12.453 -31.75 -17.953 1 98.19 75 VAL A O 1
ATOM 596 N N . ASP A 1 76 ? 10.797 -33.25 -18.188 1 98.5 76 ASP A N 1
ATOM 597 C CA . ASP A 1 76 ? 9.953 -32.344 -18.922 1 98.5 76 ASP A CA 1
ATOM 598 C C . ASP A 1 76 ? 9.391 -31.25 -18 1 98.5 76 ASP A C 1
ATOM 600 O O . ASP A 1 76 ? 9 -31.547 -16.875 1 98.5 76 ASP A O 1
ATOM 604 N N . TYR A 1 77 ? 9.367 -30.016 -18.5 1 98.75 77 TYR A N 1
ATOM 605 C CA . TYR A 1 77 ? 9.008 -28.953 -17.547 1 98.75 77 TYR A CA 1
ATOM 606 C C . TYR A 1 77 ? 8.289 -27.812 -18.266 1 98.75 77 TYR A C 1
ATOM 608 O O . TYR A 1 77 ? 8.32 -27.719 -19.484 1 98.75 77 TYR A O 1
ATOM 616 N N . SER A 1 78 ? 7.566 -27.031 -17.5 1 98.69 78 SER A N 1
ATOM 617 C CA . SER A 1 78 ? 7.062 -25.703 -17.828 1 98.69 78 SER A CA 1
ATOM 618 C C . SER A 1 78 ? 7.375 -24.703 -16.719 1 98.69 78 SER A C 1
ATOM 620 O O . SER A 1 78 ? 6.977 -24.906 -15.57 1 98.69 78 SER A O 1
ATOM 622 N N . ILE A 1 79 ? 8.094 -23.703 -17.062 1 98.88 79 ILE A N 1
ATOM 623 C CA . ILE A 1 79 ? 8.344 -22.609 -16.109 1 98.88 79 ILE A CA 1
ATOM 624 C C . ILE A 1 79 ? 7.418 -21.438 -16.422 1 98.88 79 ILE A C 1
ATOM 626 O O . ILE A 1 79 ? 7.312 -21.016 -17.578 1 98.88 79 ILE A O 1
ATOM 630 N N . PHE A 1 80 ? 6.707 -20.969 -15.453 1 98.94 80 PHE A N 1
ATOM 631 C CA . PHE A 1 80 ? 5.844 -19.797 -15.562 1 98.94 80 PHE A CA 1
ATOM 632 C C . PHE A 1 80 ? 6.355 -18.656 -14.68 1 98.94 80 PHE A C 1
ATOM 634 O O . PHE A 1 80 ? 6.301 -18.75 -13.445 1 98.94 80 PHE A O 1
ATOM 641 N N . TYR A 1 81 ? 6.812 -17.609 -15.258 1 98.88 81 TYR A N 1
ATOM 642 C CA . TYR A 1 81 ? 7.246 -16.438 -14.492 1 98.88 81 TYR A CA 1
ATOM 643 C C . TYR A 1 81 ? 6.082 -15.82 -13.727 1 98.88 81 TYR A C 1
ATOM 645 O O . TYR A 1 81 ? 5.078 -15.422 -14.328 1 98.88 81 TYR A O 1
ATOM 653 N N . GLY A 1 82 ? 6.223 -15.773 -12.352 1 98.5 82 GLY A N 1
ATOM 654 C CA . GLY A 1 82 ? 5.199 -15.094 -11.578 1 98.5 82 GLY A CA 1
ATOM 655 C C . GLY A 1 82 ? 5.133 -13.602 -11.852 1 98.5 82 GLY A C 1
ATOM 656 O O . GLY A 1 82 ? 5.918 -12.828 -11.305 1 98.5 82 GLY A O 1
ATOM 657 N N . ALA A 1 83 ? 4.125 -13.156 -12.547 1 97.94 83 ALA A N 1
ATOM 658 C CA . ALA A 1 83 ? 4.035 -11.773 -13.016 1 97.94 83 ALA A CA 1
ATOM 659 C C . ALA A 1 83 ? 3.898 -10.805 -11.844 1 97.94 83 ALA A C 1
ATOM 661 O O . ALA A 1 83 ? 4.234 -9.625 -11.969 1 97.94 83 ALA A O 1
ATOM 662 N N . LYS A 1 84 ? 3.43 -11.266 -10.734 1 96.56 84 LYS A N 1
ATOM 663 C CA . LYS A 1 84 ? 3.184 -10.383 -9.594 1 96.56 84 LYS A CA 1
ATOM 664 C C . LYS A 1 84 ? 4.496 -9.898 -8.984 1 96.56 84 LYS A C 1
ATOM 666 O O . LYS A 1 84 ? 4.5 -8.969 -8.172 1 96.56 84 LYS A O 1
ATOM 671 N N . ALA A 1 85 ? 5.594 -10.508 -9.328 1 97.19 85 ALA A N 1
ATOM 672 C CA . ALA A 1 85 ? 6.887 -10.172 -8.734 1 97.19 85 ALA A CA 1
ATOM 673 C C . ALA A 1 85 ? 7.312 -8.758 -9.109 1 97.19 85 ALA A C 1
ATOM 675 O O . ALA A 1 85 ? 8.031 -8.094 -8.352 1 97.19 85 ALA A O 1
ATOM 676 N N . ASN A 1 86 ? 6.934 -8.391 -10.273 1 98 86 ASN A N 1
ATOM 677 C CA . ASN A 1 86 ? 7.336 -7.082 -10.781 1 98 86 ASN A CA 1
ATOM 678 C C . ASN A 1 86 ? 6.441 -6.637 -11.938 1 98 86 ASN A C 1
ATOM 680 O O . ASN A 1 86 ? 6.055 -7.449 -12.781 1 98 86 ASN A O 1
ATOM 684 N N . LYS A 1 87 ? 6.211 -5.363 -12.133 1 97.06 87 LYS A N 1
ATOM 685 C CA . LYS A 1 87 ? 5.301 -4.844 -13.148 1 97.06 87 LYS A CA 1
ATOM 686 C C . LYS A 1 87 ? 6.062 -4.426 -14.406 1 97.06 87 LYS A C 1
ATOM 688 O O . LYS A 1 87 ? 5.496 -3.783 -15.297 1 97.06 87 LYS A O 1
ATOM 693 N N . SER A 1 88 ? 7.316 -4.773 -14.539 1 97.81 88 SER A N 1
ATOM 694 C CA . SER A 1 88 ? 8.133 -4.41 -15.695 1 97.81 88 SER A CA 1
ATOM 695 C C . SER A 1 88 ? 7.68 -5.145 -16.953 1 97.81 88 SER A C 1
ATOM 697 O O . SER A 1 88 ? 7.594 -6.375 -16.953 1 97.81 88 SER A O 1
ATOM 699 N N . GLN A 1 89 ? 7.43 -4.398 -17.969 1 97.69 89 GLN A N 1
ATOM 700 C CA . GLN A 1 89 ? 7.148 -5.008 -19.266 1 97.69 89 GLN A CA 1
ATOM 701 C C . GLN A 1 89 ? 8.406 -5.633 -19.875 1 97.69 89 GLN A C 1
ATOM 703 O O . GLN A 1 89 ? 8.328 -6.652 -20.562 1 97.69 89 GLN A O 1
ATOM 708 N N . GLY A 1 90 ? 9.531 -5.012 -19.578 1 97.19 90 GLY A N 1
ATOM 709 C CA . GLY A 1 90 ? 10.797 -5.551 -20.047 1 97.19 90 GLY A CA 1
ATOM 710 C C . GLY A 1 90 ? 11.094 -6.93 -19.484 1 97.19 90 GLY A C 1
ATOM 711 O O . GLY A 1 90 ? 11.586 -7.801 -20.219 1 97.19 90 GLY A O 1
ATOM 712 N N . LEU A 1 91 ? 10.812 -7.129 -18.266 1 98.25 91 LEU A N 1
ATOM 713 C CA . LEU A 1 91 ? 11.055 -8.43 -17.656 1 98.25 91 LEU A CA 1
ATOM 714 C C . LEU A 1 91 ? 10.07 -9.477 -18.188 1 98.25 91 LEU A C 1
ATOM 716 O O . LEU A 1 91 ? 10.438 -10.641 -18.359 1 98.25 91 LEU A O 1
ATOM 720 N N . LEU A 1 92 ? 8.797 -9.109 -18.484 1 98.56 92 LEU A N 1
ATOM 721 C CA . LEU A 1 92 ? 7.871 -10.008 -19.172 1 98.56 92 LEU A CA 1
ATOM 722 C C . LEU A 1 92 ? 8.406 -10.383 -20.547 1 98.56 92 LEU A C 1
ATOM 724 O O . LEU A 1 92 ? 8.289 -11.539 -20.969 1 98.56 92 LEU A O 1
ATOM 728 N N . GLY A 1 93 ? 8.93 -9.398 -21.219 1 98.19 93 GLY A N 1
ATOM 729 C CA . GLY A 1 93 ? 9.57 -9.688 -22.5 1 98.19 93 GLY A CA 1
ATOM 730 C C . GLY A 1 93 ? 10.688 -10.711 -22.391 1 98.19 93 GLY A C 1
ATOM 731 O O . GLY A 1 93 ? 10.836 -11.57 -23.266 1 98.19 93 GLY A O 1
ATOM 732 N N . SER A 1 94 ? 11.445 -10.609 -21.328 1 98 94 SER A N 1
ATOM 733 C CA . SER A 1 94 ? 12.539 -11.547 -21.109 1 98 94 SER A CA 1
ATOM 734 C C . SER A 1 94 ? 12.016 -12.969 -20.906 1 98 94 SER A C 1
ATOM 736 O O . SER A 1 94 ? 12.68 -13.938 -21.281 1 98 94 SER A O 1
ATOM 738 N N . ALA A 1 95 ? 10.867 -13.094 -20.297 1 98.69 95 ALA A N 1
ATOM 739 C CA . ALA A 1 95 ? 10.25 -14.414 -20.188 1 98.69 95 ALA A CA 1
ATOM 740 C C . ALA A 1 95 ? 9.984 -15.023 -21.562 1 98.69 95 ALA A C 1
ATOM 742 O O . ALA A 1 95 ? 10.312 -16.188 -21.797 1 98.69 95 ALA A O 1
ATOM 743 N N . SER A 1 96 ? 9.477 -14.242 -22.422 1 98.38 96 SER A N 1
ATOM 744 C CA . SER A 1 96 ? 9.211 -14.68 -23.781 1 98.38 96 SER A CA 1
ATOM 745 C C . SER A 1 96 ? 10.5 -15.07 -24.5 1 98.38 96 SER A C 1
ATOM 747 O O . SER A 1 96 ? 10.57 -16.141 -25.109 1 98.38 96 SER A O 1
ATOM 749 N N . VAL A 1 97 ? 11.477 -14.25 -24.359 1 97.81 97 VAL A N 1
ATOM 750 C CA . VAL A 1 97 ? 12.766 -14.477 -25.016 1 97.81 97 VAL A CA 1
ATOM 751 C C . VAL A 1 97 ? 13.383 -15.773 -24.5 1 97.81 97 VAL A C 1
ATOM 753 O O . VAL A 1 97 ? 14 -16.516 -25.25 1 97.81 97 VAL A O 1
ATOM 756 N N . SER A 1 98 ? 13.18 -16.016 -23.266 1 98.5 98 SER A N 1
ATOM 757 C CA . SER A 1 98 ? 13.766 -17.203 -22.625 1 98.5 98 SER A CA 1
ATOM 758 C C . SER A 1 98 ? 12.961 -18.453 -22.938 1 98.5 98 SER A C 1
ATOM 760 O O . SER A 1 98 ? 13.336 -19.562 -22.531 1 98.5 98 SER A O 1
ATOM 762 N N . GLY A 1 99 ? 11.805 -18.281 -23.562 1 98.31 99 GLY A N 1
ATOM 763 C CA . GLY A 1 99 ? 10.984 -19.422 -23.953 1 98.31 99 GLY A CA 1
ATOM 764 C C . GLY A 1 99 ? 10.18 -20 -22.812 1 98.31 99 GLY A C 1
ATOM 765 O O . GLY A 1 99 ? 9.812 -21.188 -22.844 1 98.31 99 GLY A O 1
ATOM 766 N N . ILE A 1 100 ? 9.953 -19.266 -21.797 1 98.69 100 ILE A N 1
ATOM 767 C CA . ILE A 1 100 ? 9.156 -19.781 -20.688 1 98.69 100 ILE A CA 1
ATOM 768 C C . ILE A 1 100 ? 7.805 -19.062 -20.656 1 98.69 100 ILE A C 1
ATOM 770 O O . ILE A 1 100 ? 7.59 -18.094 -21.391 1 98.69 100 ILE A O 1
ATOM 774 N N . GLY A 1 101 ? 6.844 -19.562 -19.875 1 98.88 101 GLY A N 1
ATOM 775 C CA . GLY A 1 101 ? 5.52 -18.969 -19.734 1 98.88 101 GLY A CA 1
ATOM 776 C C . GLY A 1 101 ? 5.445 -17.938 -18.625 1 98.88 101 GLY A C 1
ATOM 777 O O . GLY A 1 101 ? 6.473 -17.516 -18.078 1 98.88 101 GLY A O 1
ATOM 778 N N . VAL A 1 102 ? 4.207 -17.484 -18.375 1 98.94 102 VAL A N 1
ATOM 779 C CA . VAL A 1 102 ? 3.953 -16.5 -17.328 1 98.94 102 VAL A CA 1
ATOM 780 C C . VAL A 1 102 ? 2.746 -16.938 -16.484 1 98.94 102 VAL A C 1
ATOM 782 O O . VAL A 1 102 ? 1.737 -17.391 -17.031 1 98.94 102 VAL A O 1
ATOM 785 N N . ASP A 1 103 ? 2.902 -16.922 -15.211 1 98.81 103 ASP A N 1
ATOM 786 C CA . ASP A 1 103 ? 1.784 -17.062 -14.281 1 98.81 103 ASP A CA 1
ATOM 787 C C . ASP A 1 103 ? 1.088 -15.734 -14.047 1 98.81 103 ASP A C 1
ATOM 789 O O . ASP A 1 103 ? 1.697 -14.789 -13.531 1 98.81 103 ASP A O 1
ATOM 793 N N . VAL A 1 104 ? -0.168 -15.633 -14.406 1 98.75 104 VAL A N 1
ATOM 794 C CA . VAL A 1 104 ? -0.933 -14.391 -14.305 1 98.75 104 VAL A CA 1
ATOM 795 C C . VAL A 1 104 ? -2.102 -14.586 -13.336 1 98.75 104 VAL A C 1
ATOM 797 O O . VAL A 1 104 ? -2.639 -15.695 -13.219 1 98.75 104 VAL A O 1
ATOM 800 N N . SER A 1 105 ? -2.51 -13.484 -12.656 1 98.12 105 SER A N 1
ATOM 801 C CA . SER A 1 105 ? -3.604 -13.57 -11.695 1 98.12 105 SER A CA 1
ATOM 802 C C . SER A 1 105 ? -4.668 -12.516 -11.977 1 98.12 105 SER A C 1
ATOM 804 O O . SER A 1 105 ? -5.484 -12.203 -11.102 1 98.12 105 SER A O 1
ATOM 806 N N . SER A 1 106 ? -4.621 -11.914 -13.125 1 97.81 106 SER A N 1
ATOM 807 C CA . SER A 1 106 ? -5.633 -10.961 -13.578 1 97.81 106 SER A CA 1
ATOM 808 C C . SER A 1 106 ? -5.664 -10.859 -15.094 1 97.81 106 SER A C 1
ATOM 810 O O . SER A 1 106 ? -4.707 -11.258 -15.773 1 97.81 106 SER A O 1
ATOM 812 N N . ILE A 1 107 ? -6.758 -10.344 -15.602 1 97.81 107 ILE A N 1
ATOM 813 C CA . ILE A 1 107 ? -6.887 -10.133 -17.031 1 97.81 107 ILE A CA 1
ATOM 814 C C . ILE A 1 107 ? -5.859 -9.109 -17.5 1 97.81 107 ILE A C 1
ATOM 816 O O . ILE A 1 107 ? -5.375 -9.18 -18.641 1 97.81 107 ILE A O 1
ATOM 820 N N . HIS A 1 108 ? -5.445 -8.211 -16.625 1 97.94 108 HIS A N 1
ATOM 821 C CA . HIS A 1 108 ? -4.477 -7.176 -16.953 1 97.94 108 HIS A CA 1
ATOM 822 C C . HIS A 1 108 ? -3.07 -7.754 -17.078 1 97.94 108 HIS A C 1
ATOM 824 O O . HIS A 1 108 ? -2.314 -7.387 -17.984 1 97.94 108 HIS A O 1
ATOM 830 N N . GLU A 1 109 ? -2.73 -8.633 -16.188 1 98.38 109 GLU A N 1
ATOM 831 C CA . GLU A 1 109 ? -1.456 -9.336 -16.312 1 98.38 109 GLU A CA 1
ATOM 832 C C . GLU A 1 109 ? -1.434 -10.219 -17.547 1 98.38 109 GLU A C 1
ATOM 834 O O . GLU A 1 109 ? -0.399 -10.352 -18.203 1 98.38 109 GLU A O 1
ATOM 839 N N . LEU A 1 110 ? -2.598 -10.875 -17.797 1 98.75 110 LEU A N 1
ATOM 840 C CA . LEU A 1 110 ? -2.717 -11.672 -19.016 1 98.75 110 LEU A CA 1
ATOM 841 C C . LEU A 1 110 ? -2.414 -10.828 -20.25 1 98.75 110 LEU A C 1
ATOM 843 O O . LEU A 1 110 ? -1.579 -11.211 -21.062 1 98.75 110 LEU A O 1
ATOM 847 N N . GLU A 1 111 ? -3.01 -9.68 -20.312 1 98.5 111 GLU A N 1
ATOM 848 C CA . GLU A 1 111 ? -2.826 -8.781 -21.438 1 98.5 111 GLU A CA 1
ATOM 849 C C . GLU A 1 111 ? -1.384 -8.297 -21.531 1 98.5 111 GLU A C 1
ATOM 851 O O . GLU A 1 111 ? -0.822 -8.211 -22.625 1 98.5 111 GLU A O 1
ATOM 856 N N . ALA A 1 112 ? -0.81 -8.008 -20.406 1 98.44 112 ALA A N 1
ATOM 857 C CA . ALA A 1 112 ? 0.576 -7.547 -20.391 1 98.44 112 ALA A CA 1
ATOM 858 C C . ALA A 1 112 ? 1.523 -8.633 -20.891 1 98.44 112 ALA A C 1
ATOM 860 O O . ALA A 1 112 ? 2.457 -8.352 -21.641 1 98.44 112 ALA A O 1
ATOM 861 N N . ALA A 1 113 ? 1.304 -9.859 -20.453 1 98.75 113 ALA A N 1
ATOM 862 C CA . ALA A 1 113 ? 2.143 -10.977 -20.891 1 98.75 113 ALA A CA 1
ATOM 863 C C . ALA A 1 113 ? 2.014 -11.211 -22.391 1 98.75 113 ALA A C 1
ATOM 865 O O . ALA A 1 113 ? 3.014 -11.438 -23.078 1 98.75 113 ALA A O 1
ATOM 866 N N . LEU A 1 114 ? 0.757 -11.156 -22.875 1 98.75 114 LEU A N 1
ATOM 867 C CA . LEU A 1 114 ? 0.521 -11.32 -24.312 1 98.75 114 LEU A CA 1
ATOM 868 C C . LEU A 1 114 ? 1.231 -10.227 -25.094 1 98.75 114 LEU A C 1
ATOM 870 O O . LEU A 1 114 ? 1.901 -10.516 -26.094 1 98.75 114 LEU A O 1
ATOM 874 N N . ARG A 1 115 ? 1.11 -9.008 -24.625 1 98.12 115 ARG A N 1
ATOM 875 C CA . ARG A 1 115 ? 1.746 -7.875 -25.281 1 98.12 115 ARG A CA 1
ATOM 876 C C . ARG A 1 115 ? 3.264 -8.031 -25.297 1 98.12 115 ARG A C 1
ATOM 878 O O . ARG A 1 115 ? 3.934 -7.562 -26.219 1 98.12 115 ARG A O 1
ATOM 885 N N . ALA A 1 116 ? 3.799 -8.734 -24.297 1 97.94 116 ALA A N 1
ATOM 886 C CA . ALA A 1 116 ? 5.242 -8.906 -24.172 1 97.94 116 ALA A CA 1
ATOM 887 C C . ALA A 1 116 ? 5.738 -10.07 -25.031 1 97.94 116 ALA A C 1
ATOM 889 O O . ALA A 1 116 ? 6.945 -10.312 -25.109 1 97.94 116 ALA A O 1
ATOM 890 N N . GLY A 1 117 ? 4.828 -10.844 -25.578 1 98.25 117 GLY A N 1
ATOM 891 C CA . GLY A 1 117 ? 5.242 -11.828 -26.562 1 98.25 117 GLY A CA 1
ATOM 892 C C . GLY A 1 117 ? 5.008 -13.258 -26.125 1 98.25 117 GLY A C 1
ATOM 893 O O . GLY A 1 117 ? 5.277 -14.195 -26.875 1 98.25 117 GLY A O 1
ATOM 894 N N . THR A 1 118 ? 4.516 -13.484 -24.969 1 98.69 118 THR A N 1
ATOM 895 C CA . THR A 1 118 ? 4.215 -14.844 -24.531 1 98.69 118 THR A CA 1
ATOM 896 C C . THR A 1 118 ? 2.906 -15.328 -25.141 1 98.69 118 THR A C 1
ATOM 898 O O . THR A 1 118 ? 1.878 -14.656 -25.047 1 98.69 118 THR A O 1
ATOM 901 N N . SER A 1 119 ? 2.938 -16.438 -25.75 1 98.44 119 SER A N 1
ATOM 902 C CA . SER A 1 119 ? 1.719 -17 -26.328 1 98.44 119 SER A CA 1
ATOM 903 C C . SER A 1 119 ? 0.732 -17.422 -25.25 1 98.44 119 SER A C 1
ATOM 905 O O . SER A 1 119 ? 1.138 -17.844 -24.156 1 98.44 119 SER A O 1
ATOM 907 N N . ALA A 1 120 ? -0.543 -17.344 -25.562 1 98.31 120 ALA A N 1
ATOM 908 C CA . ALA A 1 120 ? -1.602 -17.641 -24.609 1 98.31 120 ALA A CA 1
ATOM 909 C C . ALA A 1 120 ? -1.478 -19.062 -24.078 1 98.31 120 ALA A C 1
ATOM 911 O O . ALA A 1 120 ? -1.76 -19.328 -22.906 1 98.31 120 ALA A O 1
ATOM 912 N N . GLN A 1 121 ? -1.019 -19.953 -24.875 1 97.81 121 GLN A N 1
ATOM 913 C CA . GLN A 1 121 ? -0.919 -21.359 -24.5 1 97.81 121 GLN A CA 1
ATOM 914 C C . GLN A 1 121 ? 0.163 -21.578 -23.453 1 97.81 121 GLN A C 1
ATOM 916 O O . GLN A 1 121 ? 0.203 -22.625 -22.797 1 97.81 121 GLN A O 1
ATOM 921 N N . HIS A 1 122 ? 1.047 -20.594 -23.297 1 98.38 122 HIS A N 1
ATOM 922 C CA . HIS A 1 122 ? 2.135 -20.688 -22.328 1 98.38 122 HIS A CA 1
ATOM 923 C C . HIS A 1 122 ? 1.847 -19.859 -21.078 1 98.38 122 HIS A C 1
ATOM 925 O O . HIS A 1 122 ? 2.75 -19.594 -20.281 1 98.38 122 HIS A O 1
ATOM 931 N N . LEU A 1 123 ? 0.588 -19.484 -20.953 1 98.81 123 LEU A N 1
ATOM 932 C CA . LEU A 1 123 ? 0.176 -18.766 -19.766 1 98.81 123 LEU A CA 1
ATOM 933 C C . LEU A 1 123 ? -0.574 -19.672 -18.797 1 98.81 123 LEU A C 1
ATOM 935 O O . LEU A 1 123 ? -1.28 -20.594 -19.234 1 98.81 123 LEU A O 1
ATOM 939 N N . CYS A 1 124 ? -0.354 -19.469 -17.562 1 98.81 124 CYS A N 1
ATOM 940 C CA . CYS A 1 124 ? -1.064 -20.156 -16.484 1 98.81 124 CYS A CA 1
ATOM 941 C C . CYS A 1 124 ? -1.719 -19.141 -15.539 1 98.81 124 CYS A C 1
ATOM 943 O O . CYS A 1 124 ? -1.062 -18.219 -15.055 1 98.81 124 CYS A O 1
ATOM 945 N N . ALA A 1 125 ? -2.984 -19.297 -15.328 1 98.81 125 ALA A N 1
ATOM 946 C CA . ALA A 1 125 ? -3.705 -18.344 -14.484 1 98.81 125 ALA A CA 1
ATOM 947 C C . ALA A 1 125 ? -3.957 -18.922 -13.094 1 98.81 125 ALA A C 1
ATOM 949 O O . ALA A 1 125 ? -4.543 -20 -12.969 1 98.81 125 ALA A O 1
ATOM 950 N N . THR A 1 126 ? -3.518 -18.234 -12.102 1 98.06 126 THR A N 1
ATOM 951 C CA . THR A 1 126 ? -3.777 -18.578 -10.703 1 98.06 126 THR A CA 1
ATOM 952 C C . THR A 1 126 ? -4.641 -17.516 -10.031 1 98.06 126 THR A C 1
ATOM 954 O O . THR A 1 126 ? -5.051 -16.547 -10.672 1 98.06 126 THR A O 1
ATOM 957 N N . GLY A 1 127 ? -4.953 -17.703 -8.75 1 95.31 127 GLY A N 1
ATOM 958 C CA . GLY A 1 127 ? -5.824 -16.812 -8 1 95.31 127 GLY A CA 1
ATOM 959 C C . GLY A 1 127 ? -7.113 -17.469 -7.551 1 95.31 127 GLY A C 1
ATOM 960 O O . GLY A 1 127 ? -7.66 -18.328 -8.258 1 95.31 127 GLY A O 1
ATOM 961 N N . PRO A 1 128 ? -7.613 -16.969 -6.484 1 94.38 128 PRO A N 1
ATOM 962 C CA . PRO A 1 128 ? -8.742 -17.656 -5.859 1 94.38 128 PRO A CA 1
ATOM 963 C C . PRO A 1 128 ? -10.094 -17.234 -6.438 1 94.38 128 PRO A C 1
ATOM 965 O O . PRO A 1 128 ? -11.094 -17.938 -6.266 1 94.38 128 PRO A O 1
ATOM 968 N N . ALA A 1 129 ? -10.117 -16.094 -7.086 1 93.38 129 ALA A N 1
ATOM 969 C CA . ALA A 1 129 ? -11.43 -15.578 -7.457 1 93.38 129 ALA A CA 1
ATOM 970 C C . ALA A 1 129 ? -11.391 -14.906 -8.828 1 93.38 129 ALA A C 1
ATOM 972 O O . ALA A 1 129 ? -11.711 -13.719 -8.953 1 93.38 129 ALA A O 1
ATOM 973 N N . LYS A 1 130 ? -11.086 -15.703 -9.812 1 97.5 130 LYS A N 1
ATOM 974 C CA . LYS A 1 130 ? -11.062 -15.219 -11.195 1 97.5 130 LYS A CA 1
ATOM 975 C C . LYS A 1 130 ? -12.461 -14.828 -11.664 1 97.5 130 LYS A C 1
ATOM 977 O O . LYS A 1 130 ? -13.438 -15.539 -11.406 1 97.5 130 LYS A O 1
ATOM 982 N N . THR A 1 131 ? -12.586 -13.727 -12.297 1 96.44 131 THR A N 1
ATOM 983 C CA . THR A 1 131 ? -13.867 -13.211 -12.75 1 96.44 131 THR A CA 1
ATOM 984 C C . THR A 1 131 ? -14.32 -13.938 -14.016 1 96.44 131 THR A C 1
ATOM 986 O O . THR A 1 131 ? -13.531 -14.656 -14.641 1 96.44 131 THR A O 1
ATOM 989 N N . ALA A 1 132 ? -15.586 -13.719 -14.406 1 96.38 132 ALA A N 1
ATOM 990 C CA . ALA A 1 132 ? -16.109 -14.289 -15.648 1 96.38 132 ALA A CA 1
ATOM 991 C C . ALA A 1 132 ? -15.344 -13.758 -16.859 1 96.38 132 ALA A C 1
ATOM 993 O O . ALA A 1 132 ? -15.016 -14.523 -17.781 1 96.38 132 ALA A O 1
ATOM 994 N N . ALA A 1 133 ? -15.047 -12.469 -16.844 1 96.38 133 ALA A N 1
ATOM 995 C CA . ALA A 1 133 ? -14.305 -11.867 -17.938 1 96.38 133 ALA A CA 1
ATOM 996 C C . ALA A 1 133 ? -12.914 -12.484 -18.078 1 96.38 133 ALA A C 1
ATOM 998 O O . ALA A 1 133 ? -12.453 -12.758 -19.188 1 96.38 133 ALA A O 1
ATOM 999 N N . PHE A 1 134 ? -12.289 -12.68 -16.969 1 98.06 134 PHE A N 1
ATOM 1000 C CA . PHE A 1 134 ? -10.969 -13.297 -16.953 1 98.06 134 PHE A CA 1
ATOM 1001 C C . PHE A 1 134 ? -11.039 -14.734 -17.438 1 98.06 134 PHE A C 1
ATOM 1003 O O . PHE A 1 134 ? -10.281 -15.133 -18.328 1 98.06 134 PHE A O 1
ATOM 1010 N N . HIS A 1 135 ? -12 -15.523 -16.953 1 98.25 135 HIS A N 1
ATOM 1011 C CA . HIS A 1 135 ? -12.203 -16.906 -17.391 1 98.25 135 HIS A CA 1
ATOM 1012 C C . HIS A 1 135 ? -12.43 -16.969 -18.906 1 98.25 135 HIS A C 1
ATOM 1014 O O . HIS A 1 135 ? -11.828 -17.797 -19.594 1 98.25 135 HIS A O 1
ATOM 1020 N N . ARG A 1 136 ? -13.242 -16.078 -19.406 1 97.75 136 ARG A N 1
ATOM 1021 C CA . ARG A 1 136 ? -13.539 -16.078 -20.844 1 97.75 136 ARG A CA 1
ATOM 1022 C C . ARG A 1 136 ? -12.281 -15.82 -21.656 1 97.75 136 ARG A C 1
ATOM 1024 O O . ARG A 1 136 ? -12.039 -16.5 -22.656 1 97.75 136 ARG A O 1
ATOM 1031 N N . ALA A 1 137 ? -11.5 -14.852 -21.188 1 98.12 137 ALA A N 1
ATOM 1032 C CA . ALA A 1 137 ? -10.266 -14.523 -21.891 1 98.12 137 ALA A CA 1
ATOM 1033 C C . ALA A 1 137 ? -9.297 -15.703 -21.891 1 98.12 137 ALA A C 1
ATOM 1035 O O . ALA A 1 137 ? -8.656 -15.984 -22.906 1 98.12 137 ALA A O 1
ATOM 1036 N N . LEU A 1 138 ? -9.227 -16.391 -20.797 1 98.62 138 LEU A N 1
ATOM 1037 C CA . LEU A 1 138 ? -8.32 -17.531 -20.672 1 98.62 138 LEU A CA 1
ATOM 1038 C C . LEU A 1 138 ? -8.742 -18.672 -21.578 1 98.62 138 LEU A C 1
ATOM 1040 O O . LEU A 1 138 ? -7.906 -19.281 -22.25 1 98.62 138 LEU A O 1
ATOM 1044 N N . VAL A 1 139 ? -10.016 -18.953 -21.578 1 98.19 139 VAL A N 1
ATOM 1045 C CA . VAL A 1 139 ? -10.547 -20.047 -22.391 1 98.19 139 VAL A CA 1
ATOM 1046 C C . VAL A 1 139 ? -10.359 -19.734 -23.875 1 98.19 139 VAL A C 1
ATOM 1048 O O . VAL A 1 139 ? -9.883 -20.578 -24.641 1 98.19 139 VAL A O 1
ATOM 1051 N N . GLN A 1 140 ? -10.656 -18.531 -24.25 1 96.81 140 GLN A N 1
ATOM 1052 C CA . GLN A 1 140 ? -10.555 -18.125 -25.641 1 96.81 140 GLN A CA 1
ATOM 1053 C C . GLN A 1 140 ? -9.117 -18.188 -26.141 1 96.81 140 GLN A C 1
ATOM 1055 O O . GLN A 1 140 ? -8.859 -18.562 -27.281 1 96.81 140 GLN A O 1
ATOM 1060 N N . GLY A 1 141 ? -8.188 -17.891 -25.297 1 97.38 141 GLY A N 1
ATOM 1061 C CA . GLY A 1 141 ? -6.785 -17.891 -25.672 1 97.38 141 GLY A CA 1
ATOM 1062 C C . GLY A 1 141 ? -6.137 -19.266 -25.547 1 97.38 141 GLY A C 1
ATOM 1063 O O . GLY A 1 141 ? -5.047 -19.484 -26.078 1 97.38 141 GLY A O 1
ATOM 1064 N N . GLY A 1 142 ? -6.746 -20.141 -24.797 1 97.88 142 GLY A N 1
ATOM 1065 C CA . GLY A 1 142 ? -6.199 -21.469 -24.578 1 97.88 142 GLY A CA 1
ATOM 1066 C C . GLY A 1 142 ? -5.172 -21.531 -23.469 1 97.88 142 GLY A C 1
ATOM 1067 O O . GLY A 1 142 ? -4.246 -22.344 -23.516 1 97.88 142 GLY A O 1
ATOM 1068 N N . SER A 1 143 ? -5.297 -20.609 -22.531 1 98.75 143 SER A N 1
ATOM 1069 C CA . SER A 1 143 ? -4.383 -20.594 -21.391 1 98.75 143 SER A CA 1
ATOM 1070 C C . SER A 1 143 ? -4.746 -21.656 -20.359 1 98.75 143 SER A C 1
ATOM 1072 O O . SER A 1 143 ? -5.879 -22.141 -20.344 1 98.75 143 SER A O 1
ATOM 1074 N N . LEU A 1 144 ? -3.766 -22.031 -19.641 1 98.75 144 LEU A N 1
ATOM 1075 C CA . LEU A 1 144 ? -3.979 -22.969 -18.547 1 98.75 144 LEU A CA 1
ATOM 1076 C C . LEU A 1 144 ? -4.633 -22.281 -17.359 1 98.75 144 LEU A C 1
ATOM 1078 O O . LEU A 1 144 ? -4.254 -21.156 -17 1 98.75 144 LEU A O 1
ATOM 1082 N N . ILE A 1 145 ? -5.684 -22.891 -16.781 1 98.88 145 ILE A N 1
ATOM 1083 C CA . ILE A 1 145 ? -6.406 -22.312 -15.656 1 98.88 145 ILE A CA 1
ATOM 1084 C C . ILE A 1 145 ? -6.238 -23.203 -14.43 1 98.88 145 ILE A C 1
ATOM 1086 O O . ILE A 1 145 ? -6.656 -24.359 -14.43 1 98.88 145 ILE A O 1
ATOM 1090 N N . CYS A 1 146 ? -5.645 -22.688 -13.383 1 98.81 146 CYS A N 1
ATOM 1091 C CA . CYS A 1 146 ? -5.59 -23.375 -12.094 1 98.81 146 CYS A CA 1
ATOM 1092 C C . CYS A 1 146 ? -6.863 -23.125 -11.297 1 98.81 146 CYS A C 1
ATOM 1094 O O . CYS A 1 146 ? -7.047 -22.047 -10.727 1 98.81 146 CYS A O 1
ATOM 1096 N N . VAL A 1 147 ? -7.688 -24.094 -11.242 1 98.62 147 VAL A N 1
ATOM 1097 C CA . VAL A 1 147 ? -8.969 -23.969 -10.547 1 98.62 147 VAL A CA 1
ATOM 1098 C C . VAL A 1 147 ? -8.75 -24.078 -9.039 1 98.62 147 VAL A C 1
ATOM 1100 O O . VAL A 1 147 ? -8.219 -25.078 -8.555 1 98.62 147 VAL A O 1
ATOM 1103 N N . ASP A 1 148 ? -9.234 -23.125 -8.312 1 98.12 148 ASP A N 1
ATOM 1104 C CA . ASP A 1 148 ? -8.852 -22.938 -6.918 1 98.12 148 ASP A CA 1
ATOM 1105 C C . ASP A 1 148 ? -9.875 -23.562 -5.98 1 98.12 148 ASP A C 1
ATOM 1107 O O . ASP A 1 148 ? -9.594 -23.781 -4.797 1 98.12 148 ASP A O 1
ATOM 1111 N N . SER A 1 149 ? -11.102 -23.859 -6.441 1 97.12 149 SER A N 1
ATOM 1112 C CA . SER A 1 149 ? -12.172 -24.344 -5.574 1 97.12 149 SER A CA 1
ATOM 1113 C C . SER A 1 149 ? -13.266 -25.047 -6.375 1 97.12 149 SER A C 1
ATOM 1115 O O . SER A 1 149 ? -13.32 -24.922 -7.598 1 97.12 149 SER A O 1
ATOM 1117 N N . LEU A 1 150 ? -14.055 -25.797 -5.609 1 96.5 150 LEU A N 1
ATOM 1118 C CA . LEU A 1 150 ? -15.242 -26.406 -6.211 1 96.5 150 LEU A CA 1
ATOM 1119 C C . LEU A 1 150 ? -16.172 -25.328 -6.77 1 96.5 150 LEU A C 1
ATOM 1121 O O . LEU A 1 150 ? -16.781 -25.516 -7.824 1 96.5 150 LEU A O 1
ATOM 1125 N N . GLU A 1 151 ? -16.25 -24.25 -6.059 1 96.19 151 GLU A N 1
ATOM 1126 C CA . GLU A 1 151 ? -17.109 -23.141 -6.484 1 96.19 151 GLU A CA 1
ATOM 1127 C C . GLU A 1 151 ? -16.609 -22.531 -7.793 1 96.19 151 GLU A C 1
ATOM 1129 O O . GLU A 1 151 ? -17.406 -22.203 -8.672 1 96.19 151 GLU A O 1
ATOM 1134 N N . GLU A 1 152 ? -15.32 -22.391 -7.914 1 97.56 152 GLU A N 1
ATOM 1135 C CA . GLU A 1 152 ? -14.781 -21.859 -9.164 1 97.56 152 GLU A CA 1
ATOM 1136 C C . GLU A 1 152 ? -14.977 -22.844 -10.305 1 97.56 152 GLU A C 1
ATOM 1138 O O . GLU A 1 152 ? -15.227 -22.453 -11.445 1 97.56 152 GLU A O 1
ATOM 1143 N N . PHE A 1 153 ? -14.805 -24.172 -10.008 1 98 153 PHE A N 1
ATOM 1144 C CA . PHE A 1 153 ? -15.047 -25.219 -11 1 98 153 PHE A CA 1
ATOM 1145 C C . PHE A 1 153 ? -16.438 -25.078 -11.602 1 98 153 PHE A C 1
ATOM 1147 O O . PHE A 1 153 ? -16.594 -25.047 -12.82 1 98 153 PHE A O 1
ATOM 1154 N N . ALA A 1 154 ? -17.375 -24.922 -10.719 1 96.5 154 ALA A N 1
ATOM 1155 C CA . ALA A 1 154 ? -18.766 -24.75 -11.156 1 96.5 154 ALA A CA 1
ATOM 1156 C C . ALA A 1 154 ? -18.938 -23.453 -11.938 1 96.5 154 ALA A C 1
ATOM 1158 O O . ALA A 1 154 ? -19.656 -23.422 -12.938 1 96.5 154 ALA A O 1
ATOM 1159 N N . HIS A 1 155 ? -18.344 -22.438 -11.484 1 96.44 155 HIS A N 1
ATOM 1160 C CA . HIS A 1 155 ? -18.422 -21.141 -12.164 1 96.44 155 HIS A CA 1
ATOM 1161 C C . HIS A 1 155 ? -17.828 -21.219 -13.562 1 96.44 155 HIS A C 1
ATOM 1163 O O . HIS A 1 155 ? -18.406 -20.688 -14.516 1 96.44 155 HIS A O 1
ATOM 1169 N N . LEU A 1 156 ? -16.656 -21.828 -13.688 1 97.69 156 LEU A N 1
ATOM 1170 C CA . LEU A 1 156 ? -16 -21.984 -14.977 1 97.69 156 LEU A CA 1
ATOM 1171 C C . LEU A 1 156 ? -16.891 -22.781 -15.945 1 97.69 156 LEU A C 1
ATOM 1173 O O . LEU A 1 156 ? -17.016 -22.406 -17.109 1 97.69 156 LEU A O 1
ATOM 1177 N N . LYS A 1 157 ? -17.531 -23.828 -15.453 1 96.62 157 LYS A N 1
ATOM 1178 C CA . LYS A 1 157 ? -18.469 -24.578 -16.281 1 96.62 157 LYS A CA 1
ATOM 1179 C C . LYS A 1 157 ? -19.609 -23.688 -16.766 1 96.62 157 LYS A C 1
ATOM 1181 O O . LYS A 1 157 ? -19.969 -23.75 -17.953 1 96.62 157 LYS A O 1
ATOM 1186 N N . ALA A 1 158 ? -20.109 -22.906 -15.859 1 95.31 158 ALA A N 1
ATOM 1187 C CA . ALA A 1 158 ? -21.203 -22 -16.219 1 95.31 158 ALA A CA 1
ATOM 1188 C C . ALA A 1 158 ? -20.766 -21.016 -17.297 1 95.31 158 ALA A C 1
ATOM 1190 O O . ALA A 1 158 ? -21.531 -20.703 -18.219 1 95.31 158 ALA A O 1
ATOM 1191 N N . VAL A 1 159 ? -19.578 -20.516 -17.172 1 95.88 159 VAL A N 1
ATOM 1192 C CA . VAL A 1 159 ? -19.016 -19.609 -18.156 1 95.88 159 VAL A CA 1
ATOM 1193 C C . VAL A 1 159 ? -18.906 -20.312 -19.516 1 95.88 159 VAL A C 1
ATOM 1195 O O . VAL A 1 159 ? -19.281 -19.75 -20.547 1 95.88 159 VAL A O 1
ATOM 1198 N N . LEU A 1 160 ? -18.453 -21.5 -19.516 1 96.38 160 LEU A N 1
ATOM 1199 C CA . LEU A 1 160 ? -18.281 -22.281 -20.734 1 96.38 160 LEU A CA 1
ATOM 1200 C C . LEU A 1 160 ? -19.625 -22.531 -21.422 1 96.38 160 LEU A C 1
ATOM 1202 O O . LEU A 1 160 ? -19.703 -22.547 -22.641 1 96.38 160 LEU A O 1
ATOM 1206 N N . ASP A 1 161 ? -20.656 -22.672 -20.625 1 94.12 161 ASP A N 1
ATOM 1207 C CA . ASP A 1 161 ? -22 -22.922 -21.141 1 94.12 161 ASP A CA 1
ATOM 1208 C C . ASP A 1 161 ? -22.5 -21.703 -21.922 1 94.12 161 ASP A C 1
ATOM 1210 O O . ASP A 1 161 ? -23.438 -21.828 -22.734 1 94.12 161 ASP A O 1
ATOM 1214 N N . THR A 1 162 ? -21.906 -20.594 -21.703 1 92.75 162 THR A N 1
ATOM 1215 C CA . THR A 1 162 ? -22.359 -19.375 -22.359 1 92.75 162 THR A CA 1
ATOM 1216 C C . THR A 1 162 ? -21.625 -19.172 -23.688 1 92.75 162 THR A C 1
ATOM 1218 O O . THR A 1 162 ? -21.969 -18.266 -24.453 1 92.75 162 THR A O 1
ATOM 1221 N N . PHE A 1 163 ? -20.625 -19.984 -23.984 1 93.12 163 PHE A N 1
ATOM 1222 C CA . PHE A 1 163 ? -19.859 -19.859 -25.219 1 93.12 163 PHE A CA 1
ATOM 1223 C C . PHE A 1 163 ? -20.688 -20.281 -26.422 1 93.12 163 PHE A C 1
ATOM 1225 O O . PHE A 1 163 ? -21.422 -21.281 -26.344 1 93.12 163 PHE A O 1
ATOM 1232 N N . PRO A 1 164 ? -20.625 -19.547 -27.516 1 87.81 164 PRO A N 1
ATOM 1233 C CA . PRO A 1 164 ? -21.391 -19.922 -28.703 1 87.81 164 PRO A CA 1
ATOM 1234 C C . PRO A 1 164 ? -20.906 -21.219 -29.328 1 87.81 164 PRO A C 1
ATOM 1236 O O . PRO A 1 164 ? -21.688 -21.922 -29.984 1 87.81 164 PRO A O 1
ATOM 1239 N N . SER A 1 165 ? -19.672 -21.484 -29.391 1 85.44 165 SER A N 1
ATOM 1240 C CA . SER A 1 165 ? -19.094 -22.703 -29.922 1 85.44 165 SER A CA 1
ATOM 1241 C C . SER A 1 165 ? -18.406 -23.516 -28.828 1 85.44 165 SER A C 1
ATOM 1243 O O . SER A 1 165 ? -18 -22.969 -27.812 1 85.44 165 SER A O 1
ATOM 1245 N N . PRO A 1 166 ? -18.406 -24.719 -29.156 1 83.69 166 PRO A N 1
ATOM 1246 C CA . PRO A 1 166 ? -17.75 -25.562 -28.141 1 83.69 166 PRO A CA 1
ATOM 1247 C C . PRO A 1 166 ? -16.312 -25.125 -27.844 1 83.69 166 PRO A C 1
ATOM 1249 O O . PRO A 1 166 ? -15.547 -24.875 -28.781 1 83.69 166 PRO A O 1
ATOM 1252 N N . ALA A 1 167 ? -16.094 -24.859 -26.672 1 90.38 167 ALA A N 1
ATOM 1253 C CA . ALA A 1 167 ? -14.766 -24.484 -26.188 1 90.38 167 ALA A CA 1
ATOM 1254 C C . ALA A 1 167 ? -14.344 -25.391 -25.031 1 90.38 167 ALA A C 1
ATOM 1256 O O . ALA A 1 167 ? -15.188 -25.906 -24.297 1 90.38 167 ALA A O 1
ATOM 1257 N N . LYS A 1 168 ? -13.031 -25.672 -24.969 1 95.12 168 LYS A N 1
ATOM 1258 C CA . LYS A 1 168 ? -12.508 -26.5 -23.875 1 95.12 168 LYS A CA 1
ATOM 1259 C C . LYS A 1 168 ? -11.531 -25.703 -23.016 1 95.12 168 LYS A C 1
ATOM 1261 O O . LYS A 1 168 ? -10.641 -25.031 -23.516 1 95.12 168 LYS A O 1
ATOM 1266 N N . ALA A 1 169 ? -11.773 -25.734 -21.75 1 98.06 169 ALA A N 1
ATOM 1267 C CA . ALA A 1 169 ? -10.883 -25.062 -20.812 1 98.06 169 ALA A CA 1
ATOM 1268 C C . ALA A 1 169 ? -9.758 -25.984 -20.359 1 98.06 169 ALA A C 1
ATOM 1270 O O . ALA A 1 169 ? -10.008 -27.109 -19.906 1 98.06 169 ALA A O 1
ATOM 1271 N N . ARG A 1 170 ? -8.523 -25.594 -20.594 1 98.5 170 ARG A N 1
ATOM 1272 C CA . ARG A 1 170 ? -7.387 -26.297 -20.016 1 98.5 170 ARG A CA 1
ATOM 1273 C C . ARG A 1 170 ? -7.273 -26.016 -18.516 1 98.5 170 ARG A C 1
ATOM 1275 O O . ARG A 1 170 ? -7.168 -24.875 -18.094 1 98.5 170 ARG A O 1
ATOM 1282 N N . ILE A 1 171 ? -7.32 -27.125 -17.688 1 98.69 171 ILE A N 1
ATOM 1283 C CA . ILE A 1 171 ? -7.391 -26.797 -16.266 1 98.69 171 ILE A CA 1
ATOM 1284 C C . ILE A 1 171 ? -6.398 -27.672 -15.484 1 98.69 171 ILE A C 1
ATOM 1286 O O . ILE A 1 171 ? -6.102 -28.797 -15.891 1 98.69 171 ILE A O 1
ATOM 1290 N N . LEU A 1 172 ? -5.82 -27.125 -14.453 1 98.88 172 LEU A N 1
ATOM 1291 C CA . LEU A 1 172 ? -5.234 -27.812 -13.305 1 98.88 172 LEU A CA 1
ATOM 1292 C C . LEU A 1 172 ? -6.137 -27.688 -12.086 1 98.88 172 LEU A C 1
ATOM 1294 O O . LEU A 1 172 ? -6.895 -26.719 -11.961 1 98.88 172 LEU A O 1
ATOM 1298 N N . LEU A 1 173 ? -6.117 -28.656 -11.234 1 98.81 173 LEU A N 1
ATOM 1299 C CA . LEU A 1 173 ? -6.809 -28.562 -9.961 1 98.81 173 LEU A CA 1
ATOM 1300 C C . LEU A 1 173 ? -5.836 -28.188 -8.844 1 98.81 173 LEU A C 1
ATOM 1302 O O . LEU A 1 173 ? -4.844 -28.891 -8.625 1 98.81 173 LEU A O 1
ATOM 1306 N N . ARG A 1 174 ? -6.117 -27.141 -8.141 1 98.69 174 ARG A N 1
ATOM 1307 C CA . ARG A 1 174 ? -5.223 -26.688 -7.082 1 98.69 174 ARG A CA 1
ATOM 1308 C C . ARG A 1 174 ? -5.52 -27.406 -5.773 1 98.69 174 ARG A C 1
ATOM 1310 O O . ARG A 1 174 ? -6.625 -27.312 -5.234 1 98.69 174 ARG A O 1
ATOM 1317 N N . TYR A 1 175 ? -4.508 -28.062 -5.242 1 98.38 175 TYR A N 1
ATOM 1318 C CA . TYR A 1 175 ? -4.586 -28.812 -3.988 1 98.38 175 TYR A CA 1
ATOM 1319 C C . TYR A 1 175 ? -4.105 -27.953 -2.82 1 98.38 175 TYR A C 1
ATOM 1321 O O . TYR A 1 175 ? -3.152 -27.172 -2.959 1 98.38 175 TYR A O 1
ATOM 1329 N N . ARG A 1 176 ? -4.816 -28.031 -1.693 1 96.81 176 ARG A N 1
ATOM 1330 C CA . ARG A 1 176 ? -4.379 -27.453 -0.432 1 96.81 176 ARG A CA 1
ATOM 1331 C C . ARG A 1 176 ? -3.625 -28.469 0.417 1 96.81 176 ARG A C 1
ATOM 1333 O O . ARG A 1 176 ? -4.234 -29.344 1.029 1 96.81 176 ARG A O 1
ATOM 1340 N N . PRO A 1 177 ? -2.375 -28.359 0.498 1 96.75 177 PRO A N 1
ATOM 1341 C CA . PRO A 1 177 ? -1.574 -29.344 1.229 1 96.75 177 PRO A CA 1
ATOM 1342 C C . PRO A 1 177 ? -1.93 -29.406 2.713 1 96.75 177 PRO A C 1
ATOM 1344 O O . PRO A 1 177 ? -2.406 -28.422 3.281 1 96.75 177 PRO A O 1
ATOM 1347 N N . HIS A 1 178 ? -1.544 -30.531 3.375 1 93.94 178 HIS A N 1
ATOM 1348 C CA . HIS A 1 178 ? -1.85 -30.781 4.781 1 93.94 178 HIS A CA 1
ATOM 1349 C C . HIS A 1 178 ? -1.124 -29.781 5.684 1 93.94 178 HIS A C 1
ATOM 1351 O O . HIS A 1 178 ? -1.6 -29.469 6.777 1 93.94 178 HIS A O 1
ATOM 1357 N N . SER A 1 179 ? -0.077 -29.266 5.133 1 91.88 179 SER A N 1
ATOM 1358 C CA . SER A 1 179 ? 0.74 -28.359 5.93 1 91.88 179 SER A CA 1
ATOM 1359 C C . SER A 1 179 ? 0.089 -26.984 6.043 1 91.88 179 SER A C 1
ATOM 1361 O O . SER A 1 179 ? 0.503 -26.156 6.859 1 91.88 179 SER A O 1
ATOM 1363 N N . CYS A 1 180 ? -0.918 -26.703 5.273 1 90.31 180 CYS A N 1
ATOM 1364 C CA . CYS A 1 180 ? -1.586 -25.406 5.324 1 90.31 180 CYS A CA 1
ATOM 1365 C C . CYS A 1 180 ? -3.098 -25.578 5.426 1 90.31 180 CYS A C 1
ATOM 1367 O O . CYS A 1 180 ? -3.842 -25.047 4.598 1 90.31 180 CYS A O 1
ATOM 1369 N N . PRO A 1 181 ? -3.555 -26.109 6.457 1 86.69 181 PRO A N 1
ATOM 1370 C CA . PRO A 1 181 ? -4.973 -26.469 6.543 1 86.69 181 PRO A CA 1
ATOM 1371 C C . PRO A 1 181 ? -5.887 -25.25 6.602 1 86.69 181 PRO A C 1
ATOM 1373 O O . PRO A 1 181 ? -7.051 -25.328 6.199 1 86.69 181 PRO A O 1
ATOM 1376 N N . ALA A 1 182 ? -5.379 -24.141 7.023 1 87.62 182 ALA A N 1
ATOM 1377 C CA . ALA A 1 182 ? -6.23 -22.984 7.223 1 87.62 182 ALA A CA 1
ATOM 1378 C C . ALA A 1 182 ? -6.207 -22.062 5.996 1 87.62 182 ALA A C 1
ATOM 1380 O O . ALA A 1 182 ? -6.898 -21.047 5.961 1 87.62 182 ALA A O 1
ATOM 1381 N N . SER A 1 183 ? -5.449 -22.422 5.02 1 92.25 183 SER A N 1
ATOM 1382 C CA . SER A 1 183 ? -5.328 -21.578 3.834 1 92.25 183 SER A CA 1
ATOM 1383 C C . SER A 1 183 ? -6.656 -21.484 3.09 1 92.25 183 SER A C 1
ATOM 1385 O O . SER A 1 183 ? -7.375 -22.484 2.959 1 92.25 183 SER A O 1
ATOM 1387 N N . ARG A 1 184 ? -6.938 -20.266 2.598 1 93.94 184 ARG A N 1
ATOM 1388 C CA . ARG A 1 184 ? -8.148 -20.109 1.796 1 93.94 184 ARG A CA 1
ATOM 1389 C C . ARG A 1 184 ? -7.895 -20.484 0.342 1 93.94 184 ARG A C 1
ATOM 1391 O O . ARG A 1 184 ? -8.82 -20.484 -0.475 1 93.94 184 ARG A O 1
ATOM 1398 N N . PHE A 1 185 ? -6.625 -20.875 0.031 1 96.31 185 PHE A N 1
ATOM 1399 C CA . PHE A 1 185 ? -6.246 -21.188 -1.34 1 96.31 185 PHE A CA 1
ATOM 1400 C C . PHE A 1 185 ? -6.223 -22.703 -1.555 1 96.31 185 PHE A C 1
ATOM 1402 O O . PHE A 1 185 ? -5.672 -23.438 -0.737 1 96.31 185 PHE A O 1
ATOM 1409 N N . GLY A 1 186 ? -6.832 -23.094 -2.654 1 96.75 186 GLY A N 1
ATOM 1410 C CA . GLY A 1 186 ? -6.793 -24.5 -3.037 1 96.75 186 GLY A CA 1
ATOM 1411 C C . GLY A 1 186 ? -7.906 -25.328 -2.41 1 96.75 186 GLY A C 1
ATOM 1412 O O . GLY A 1 186 ? -8.703 -24.797 -1.624 1 96.75 186 GLY A O 1
ATOM 1413 N N . MET A 1 187 ? -7.953 -26.609 -2.75 1 96.88 187 MET A N 1
ATOM 1414 C CA . MET A 1 187 ? -9.023 -27.516 -2.348 1 96.88 187 MET A CA 1
ATOM 1415 C C . MET A 1 187 ? -8.484 -28.609 -1.426 1 96.88 187 MET A C 1
ATOM 1417 O O . MET A 1 187 ? -7.379 -29.125 -1.632 1 96.88 187 MET A O 1
ATOM 1421 N N . GLY A 1 188 ? -9.312 -28.922 -0.48 1 95.31 188 GLY A N 1
ATOM 1422 C CA . GLY A 1 188 ? -9.016 -30.109 0.309 1 95.31 188 GLY A CA 1
ATOM 1423 C C . GLY A 1 188 ? -9.25 -31.406 -0.445 1 95.31 188 GLY A C 1
ATOM 1424 O O . GLY A 1 188 ? -9.711 -31.391 -1.589 1 95.31 188 GLY A O 1
ATOM 1425 N N . GLN A 1 189 ? -8.922 -32.469 0.179 1 95.5 189 GLN A N 1
ATOM 1426 C CA . GLN A 1 189 ? -8.992 -33.781 -0.44 1 95.5 189 GLN A CA 1
ATOM 1427 C C . GLN A 1 189 ? -10.391 -34.062 -0.983 1 95.5 189 GLN A C 1
ATOM 1429 O O . GLN A 1 189 ? -10.539 -34.469 -2.139 1 95.5 189 GLN A O 1
ATOM 1434 N N . ASP A 1 190 ? -11.414 -33.844 -0.216 1 95.25 190 ASP A N 1
ATOM 1435 C CA . ASP A 1 190 ? -12.781 -34.156 -0.611 1 95.25 190 ASP A CA 1
ATOM 1436 C C . ASP A 1 190 ? -13.211 -33.344 -1.829 1 95.25 190 ASP A C 1
ATOM 1438 O O . ASP A 1 190 ? -13.797 -33.906 -2.77 1 95.25 190 ASP A O 1
ATOM 1442 N N . ASP A 1 191 ? -12.938 -32.094 -1.791 1 96.19 191 ASP A N 1
ATOM 1443 C CA . ASP A 1 191 ? -13.305 -31.203 -2.9 1 96.19 191 ASP A CA 1
ATOM 1444 C C . ASP A 1 191 ? -12.555 -31.594 -4.172 1 96.19 191 ASP A C 1
ATOM 1446 O O . ASP A 1 191 ? -13.125 -31.578 -5.266 1 96.19 191 ASP A O 1
ATOM 1450 N N . LEU A 1 192 ? -11.312 -31.922 -4.027 1 97.56 192 LEU A N 1
ATOM 1451 C CA . LEU A 1 192 ? -10.492 -32.312 -5.176 1 97.56 192 LEU A CA 1
ATOM 1452 C C . LEU A 1 192 ? -11.031 -33.594 -5.824 1 97.56 192 LEU A C 1
ATOM 1454 O O . LEU A 1 192 ? -11.141 -33.656 -7.051 1 97.56 192 LEU A O 1
ATOM 1458 N N . LEU A 1 193 ? -11.383 -34.562 -4.988 1 97.5 193 LEU A N 1
ATOM 1459 C CA . LEU A 1 193 ? -11.922 -35.812 -5.5 1 97.5 193 LEU A CA 1
ATOM 1460 C C . LEU A 1 193 ? -13.266 -35.594 -6.188 1 97.5 193 LEU A C 1
ATOM 1462 O O . LEU A 1 193 ? -13.57 -36.25 -7.191 1 97.5 193 LEU A O 1
ATOM 1466 N N . GLU A 1 194 ? -14.016 -34.688 -5.629 1 97.44 194 GLU A N 1
ATOM 1467 C CA . GLU A 1 194 ? -15.281 -34.344 -6.262 1 97.44 194 GLU A CA 1
ATOM 1468 C C . GLU A 1 194 ? -15.062 -33.75 -7.645 1 97.44 194 GLU A C 1
ATOM 1470 O O . GLU A 1 194 ? -15.789 -34.062 -8.586 1 97.44 194 GLU A O 1
ATOM 1475 N N . CYS A 1 195 ? -14.109 -32.875 -7.789 1 98 195 CYS A N 1
ATOM 1476 C CA . CYS A 1 195 ? -13.773 -32.312 -9.086 1 98 195 CYS A CA 1
ATOM 1477 C C . CYS A 1 195 ? -13.344 -33.406 -10.07 1 98 195 CYS A C 1
ATOM 1479 O O . CYS A 1 195 ? -13.758 -33.375 -11.234 1 98 195 CYS A O 1
ATOM 1481 N N . LEU A 1 196 ? -12.539 -34.344 -9.594 1 98.19 196 LEU A N 1
ATOM 1482 C CA . LEU A 1 196 ? -12.062 -35.438 -10.461 1 98.19 196 LEU A CA 1
ATOM 1483 C C . LEU A 1 196 ? -13.227 -36.25 -10.992 1 98.19 196 LEU A C 1
ATOM 1485 O O . LEU A 1 196 ? -13.281 -36.562 -12.18 1 98.19 196 LEU A O 1
ATOM 1489 N N . ARG A 1 197 ? -14.125 -36.594 -10.117 1 97.31 197 ARG A N 1
ATOM 1490 C CA . ARG A 1 197 ? -15.305 -37.344 -10.547 1 97.31 197 ARG A CA 1
ATOM 1491 C C . ARG A 1 197 ? -16.094 -36.562 -11.594 1 97.31 197 ARG A C 1
ATOM 1493 O O . ARG A 1 197 ? -16.516 -37.125 -12.602 1 97.31 197 ARG A O 1
ATOM 1500 N N . SER A 1 198 ? -16.25 -35.312 -11.336 1 97.31 198 SER A N 1
ATOM 1501 C CA . SER A 1 198 ? -16.984 -34.469 -12.266 1 97.31 198 SER A CA 1
ATOM 1502 C C . SER A 1 198 ? -16.297 -34.406 -13.625 1 97.31 198 SER A C 1
ATOM 1504 O O . SER A 1 198 ? -16.969 -34.312 -14.664 1 97.31 198 SER A O 1
ATOM 1506 N N . LEU A 1 199 ? -15.039 -34.406 -13.625 1 97.62 199 LEU A N 1
ATOM 1507 C CA . LEU A 1 199 ? -14.25 -34.312 -14.852 1 97.62 199 LEU A CA 1
ATOM 1508 C C . LEU A 1 199 ? -14.477 -35.5 -15.75 1 97.62 199 LEU A C 1
ATOM 1510 O O . LEU A 1 199 ? -14.414 -35.406 -16.969 1 97.62 199 LEU A O 1
ATOM 1514 N N . THR A 1 200 ? -14.711 -36.688 -15.172 1 96.88 200 THR A N 1
ATOM 1515 C CA . THR A 1 200 ? -14.945 -37.875 -15.969 1 96.88 200 THR A CA 1
ATOM 1516 C C . THR A 1 200 ? -16.203 -37.75 -16.812 1 96.88 200 THR A C 1
ATOM 1518 O O . THR A 1 200 ? -16.312 -38.344 -17.875 1 96.88 200 THR A O 1
ATOM 1521 N N . GLU A 1 201 ? -17.062 -36.875 -16.312 1 95.06 201 GLU A N 1
ATOM 1522 C CA . GLU A 1 201 ? -18.344 -36.688 -17 1 95.06 201 GLU A CA 1
ATOM 1523 C C . GLU A 1 201 ? -18.328 -35.469 -17.891 1 95.06 201 GLU A C 1
ATOM 1525 O O . GLU A 1 201 ? -19.266 -35.219 -18.641 1 95.06 201 GLU A O 1
ATOM 1530 N N . GLN A 1 202 ? -17.266 -34.719 -17.859 1 94.31 202 GLN A N 1
ATOM 1531 C CA . GLN A 1 202 ? -17.25 -33.438 -18.531 1 94.31 202 GLN A CA 1
ATOM 1532 C C . GLN A 1 202 ? -16.016 -33.312 -19.422 1 94.31 202 GLN A C 1
ATOM 1534 O O . GLN A 1 202 ? -15.406 -32.219 -19.5 1 94.31 202 GLN A O 1
ATOM 1539 N N . ARG A 1 203 ? -15.625 -34.312 -20.078 1 91.94 203 ARG A N 1
ATOM 1540 C CA . ARG A 1 203 ? -14.406 -34.375 -20.891 1 91.94 203 ARG A CA 1
ATOM 1541 C C . ARG A 1 203 ? -14.523 -33.469 -22.125 1 91.94 203 ARG A C 1
ATOM 1543 O O . ARG A 1 203 ? -13.516 -33.094 -22.703 1 91.94 203 ARG A O 1
ATOM 1550 N N . GLU A 1 204 ? -15.703 -33.188 -22.5 1 91.69 204 GLU A N 1
ATOM 1551 C CA . GLU A 1 204 ? -15.922 -32.344 -23.688 1 91.69 204 GLU A CA 1
ATOM 1552 C C . GLU A 1 204 ? -15.734 -30.875 -23.375 1 91.69 204 GLU A C 1
ATOM 1554 O O . GLU A 1 204 ? -15.516 -30.062 -24.281 1 91.69 204 GLU A O 1
ATOM 1559 N N . VAL A 1 205 ? -15.75 -30.547 -22.125 1 93.62 205 VAL A N 1
ATOM 1560 C CA . VAL A 1 205 ? -15.75 -29.141 -21.719 1 93.62 205 VAL A CA 1
ATOM 1561 C C . VAL A 1 205 ? -14.414 -28.797 -21.062 1 93.62 205 VAL A C 1
ATOM 1563 O O . VAL A 1 205 ? -13.953 -27.656 -21.141 1 93.62 205 VAL A O 1
ATOM 1566 N N . PHE A 1 206 ? -13.812 -29.797 -20.438 1 96.94 206 PHE A N 1
ATOM 1567 C CA . PHE A 1 206 ? -12.57 -29.547 -19.719 1 96.94 206 PHE A CA 1
ATOM 1568 C C . PHE A 1 206 ? -11.445 -30.406 -20.281 1 96.94 206 PHE A C 1
ATOM 1570 O O . PHE A 1 206 ? -11.641 -31.594 -20.562 1 96.94 206 PHE A O 1
ATOM 1577 N N . HIS A 1 207 ? -10.383 -29.797 -20.578 1 97.62 207 HIS A N 1
ATOM 1578 C CA . HIS A 1 207 ? -9.117 -30.484 -20.797 1 97.62 207 HIS A CA 1
ATOM 1579 C C . HIS A 1 207 ? -8.289 -30.516 -19.516 1 97.62 207 HIS A C 1
ATOM 1581 O O . HIS A 1 207 ? -7.508 -29.609 -19.25 1 97.62 207 HIS A O 1
ATOM 1587 N N . PHE A 1 208 ? -8.461 -31.609 -18.766 1 98.31 208 PHE A N 1
ATOM 1588 C CA . PHE A 1 208 ? -7.777 -31.766 -17.484 1 98.31 208 PHE A CA 1
ATOM 1589 C C . PHE A 1 208 ? -6.305 -32.094 -17.688 1 98.31 208 PHE A C 1
ATOM 1591 O O . PHE A 1 208 ? -5.969 -33.094 -18.312 1 98.31 208 PHE A O 1
ATOM 1598 N N . GLU A 1 209 ? -5.41 -31.219 -17.156 1 98.44 209 GLU A N 1
ATOM 1599 C CA . GLU A 1 209 ? -3.984 -31.391 -17.438 1 98.44 209 GLU A CA 1
ATOM 1600 C C . GLU A 1 209 ? -3.225 -31.781 -16.172 1 98.44 209 GLU A C 1
ATOM 1602 O O . GLU A 1 209 ? -2.051 -32.156 -16.25 1 98.44 209 GLU A O 1
ATOM 1607 N N . GLY A 1 210 ? -3.83 -31.703 -15.039 1 98.75 210 GLY A N 1
ATOM 1608 C CA . GLY A 1 210 ? -3.135 -32.188 -13.859 1 98.75 210 GLY A CA 1
ATOM 1609 C C . GLY A 1 210 ? -3.424 -31.375 -12.617 1 98.75 210 GLY A C 1
ATOM 1610 O O . GLY A 1 210 ? -4.566 -30.984 -12.375 1 98.75 210 GLY A O 1
ATOM 1611 N N . PHE A 1 211 ? -2.344 -31.219 -11.75 1 98.88 211 PHE A N 1
ATOM 1612 C CA . PHE A 1 211 ? -2.545 -30.672 -10.414 1 98.88 211 PHE A CA 1
ATOM 1613 C C . PHE A 1 211 ? -1.585 -29.516 -10.156 1 98.88 211 PHE A C 1
ATOM 1615 O O . PHE A 1 211 ? -0.552 -29.391 -10.82 1 98.88 211 PHE A O 1
ATOM 1622 N N . HIS A 1 212 ? -2.014 -28.703 -9.242 1 98.81 212 HIS A N 1
ATOM 1623 C CA . HIS A 1 212 ? -1.255 -27.547 -8.789 1 98.81 212 HIS A CA 1
ATOM 1624 C C . HIS A 1 212 ? -1.257 -27.453 -7.27 1 98.81 212 HIS A C 1
ATOM 1626 O O . HIS A 1 212 ? -2.24 -27.812 -6.621 1 98.81 212 HIS A O 1
ATOM 1632 N N . PHE A 1 213 ? -0.151 -27 -6.668 1 98.31 213 PHE A N 1
ATOM 1633 C CA . PHE A 1 213 ? -0.161 -26.516 -5.289 1 98.31 213 PHE A CA 1
ATOM 1634 C C . PHE A 1 213 ? 0.844 -25.391 -5.102 1 98.31 213 PHE A C 1
ATOM 1636 O O . PHE A 1 213 ? 1.705 -25.172 -5.953 1 98.31 213 PHE A O 1
ATOM 1643 N N . HIS A 1 214 ? 0.664 -24.656 -4.121 1 97 214 HIS A N 1
ATOM 1644 C CA . HIS A 1 214 ? 1.589 -23.594 -3.73 1 97 214 HIS A CA 1
ATOM 1645 C C . HIS A 1 214 ? 1.749 -23.531 -2.217 1 97 214 HIS A C 1
ATOM 1647 O O . HIS A 1 214 ? 0.777 -23.703 -1.477 1 97 214 HIS A O 1
ATOM 1653 N N . LEU A 1 215 ? 2.922 -23.328 -1.778 1 94.12 215 LEU A N 1
ATOM 1654 C CA . LEU A 1 215 ? 3.24 -23.172 -0.362 1 94.12 215 LEU A CA 1
ATOM 1655 C C . LEU A 1 215 ? 4.016 -21.891 -0.109 1 94.12 215 LEU A C 1
ATOM 1657 O O . LEU A 1 215 ? 4.762 -21.438 -0.977 1 94.12 215 LEU A O 1
ATOM 1661 N N . GLY A 1 216 ? 3.719 -21.438 1.06 1 88.69 216 GLY A N 1
ATOM 1662 C CA . GLY A 1 216 ? 4.602 -20.375 1.519 1 88.69 216 GLY A CA 1
ATOM 1663 C C . GLY A 1 216 ? 5.938 -20.891 2.021 1 88.69 216 GLY A C 1
ATOM 1664 O O . GLY A 1 216 ? 6.133 -22.094 2.158 1 88.69 216 GLY A O 1
ATOM 1665 N N . GLY A 1 217 ? 6.875 -20.141 2.158 1 88.19 217 GLY A N 1
ATOM 1666 C CA . GLY A 1 217 ? 8.188 -20.516 2.664 1 88.19 217 GLY A CA 1
ATOM 1667 C C . GLY A 1 217 ? 9.164 -20.891 1.564 1 88.19 217 GLY A C 1
ATOM 1668 O O . GLY A 1 217 ? 8.805 -20.906 0.385 1 88.19 217 GLY A O 1
ATOM 1669 N N . TYR A 1 218 ? 10.359 -21.328 1.992 1 92.56 218 TYR A N 1
ATOM 1670 C CA . TYR A 1 218 ? 11.406 -21.484 0.992 1 92.56 218 TYR A CA 1
ATOM 1671 C C . TYR A 1 218 ? 12.148 -22.797 1.175 1 92.56 218 TYR A C 1
ATOM 1673 O O . TYR A 1 218 ? 13.18 -23.031 0.54 1 92.56 218 TYR A O 1
ATOM 1681 N N . GLY A 1 219 ? 11.617 -23.719 1.943 1 93.38 219 GLY A N 1
ATOM 1682 C CA . GLY A 1 219 ? 12.227 -25.031 2.092 1 93.38 219 GLY A CA 1
ATOM 1683 C C . GLY A 1 219 ? 11.758 -26.031 1.046 1 93.38 219 GLY A C 1
ATOM 1684 O O . GLY A 1 219 ? 10.57 -26.094 0.728 1 93.38 219 GLY A O 1
ATOM 1685 N N . TYR A 1 220 ? 12.75 -26.797 0.5 1 96.5 220 TYR A N 1
ATOM 1686 C CA . TYR A 1 220 ? 12.359 -27.781 -0.502 1 96.5 220 TYR A CA 1
ATOM 1687 C C . TYR A 1 220 ? 11.672 -28.984 0.148 1 96.5 220 TYR A C 1
ATOM 1689 O O . TYR A 1 220 ? 10.906 -29.688 -0.502 1 96.5 220 TYR A O 1
ATOM 1697 N N . GLU A 1 221 ? 11.875 -29.203 1.5 1 96.56 221 GLU A N 1
ATOM 1698 C CA . GLU A 1 221 ? 11.352 -30.359 2.201 1 96.56 221 GLU A CA 1
ATOM 1699 C C . GLU A 1 221 ? 9.82 -30.344 2.238 1 96.56 221 GLU A C 1
ATOM 1701 O O . GLU A 1 221 ? 9.18 -31.375 2.041 1 96.56 221 GLU A O 1
ATOM 1706 N N . THR A 1 222 ? 9.305 -29.172 2.518 1 95.75 222 THR A N 1
ATOM 1707 C CA . THR A 1 222 ? 7.855 -29.078 2.57 1 95.75 222 THR A CA 1
ATOM 1708 C C . THR A 1 222 ? 7.246 -29.25 1.181 1 95.75 222 THR A C 1
ATOM 1710 O O . THR A 1 222 ? 6.137 -29.766 1.044 1 95.75 222 THR A O 1
ATOM 1713 N N . ARG A 1 223 ? 7.984 -28.812 0.142 1 97.5 223 ARG A N 1
ATOM 1714 C CA . ARG A 1 223 ? 7.535 -29.016 -1.231 1 97.5 223 ARG A CA 1
ATOM 1715 C C . ARG A 1 223 ? 7.535 -30.484 -1.603 1 97.5 223 ARG A C 1
ATOM 1717 O O . ARG A 1 223 ? 6.629 -30.969 -2.291 1 97.5 223 ARG A O 1
ATOM 1724 N N . VAL A 1 224 ? 8.547 -31.188 -1.127 1 98.19 224 VAL A N 1
ATOM 1725 C CA . VAL A 1 224 ? 8.656 -32.625 -1.371 1 98.19 224 VAL A CA 1
ATOM 1726 C C . VAL A 1 224 ? 7.461 -33.344 -0.754 1 98.19 224 VAL A C 1
ATOM 1728 O O . VAL A 1 224 ? 6.844 -34.188 -1.396 1 98.19 224 VAL A O 1
ATOM 1731 N N . GLN A 1 225 ? 7.141 -32.969 0.417 1 97.75 225 GLN A N 1
ATOM 1732 C CA . GLN A 1 225 ? 6.012 -33.594 1.099 1 97.75 225 GLN A CA 1
ATOM 1733 C C . GLN A 1 225 ? 4.703 -33.312 0.361 1 97.75 225 GLN A C 1
ATOM 1735 O O . GLN A 1 225 ? 3.893 -34.219 0.176 1 97.75 225 GLN A O 1
ATOM 1740 N N . ALA A 1 226 ? 4.473 -32.094 -0.007 1 98.12 226 ALA A N 1
ATOM 1741 C CA . ALA A 1 226 ? 3.264 -31.75 -0.751 1 98.12 226 ALA A CA 1
ATOM 1742 C C . ALA A 1 226 ? 3.215 -32.5 -2.088 1 98.12 226 ALA A C 1
ATOM 1744 O O . ALA A 1 226 ? 2.148 -32.938 -2.523 1 98.12 226 ALA A O 1
ATOM 1745 N N . PHE A 1 227 ? 4.363 -32.594 -2.756 1 98.62 227 PHE A N 1
ATOM 1746 C CA . PHE A 1 227 ? 4.469 -33.312 -4.008 1 98.62 227 PHE A CA 1
ATOM 1747 C C . PHE A 1 227 ? 4.023 -34.781 -3.824 1 98.62 227 PHE A C 1
ATOM 1749 O O . PHE A 1 227 ? 3.24 -35.281 -4.621 1 98.62 227 PHE A O 1
ATOM 1756 N N . ARG A 1 228 ? 4.449 -35.375 -2.76 1 98.19 228 ARG A N 1
ATOM 1757 C CA . ARG A 1 228 ? 4.066 -36.75 -2.463 1 98.19 228 ARG A CA 1
ATOM 1758 C C . ARG A 1 228 ? 2.561 -36.875 -2.248 1 98.19 228 ARG A C 1
ATOM 1760 O O . ARG A 1 228 ? 1.938 -37.844 -2.695 1 98.19 228 ARG A O 1
ATOM 1767 N N . GLU A 1 229 ? 2.012 -35.906 -1.602 1 98.06 229 GLU A N 1
ATOM 1768 C CA . GLU A 1 229 ? 0.565 -35.906 -1.402 1 98.06 229 GLU A CA 1
ATOM 1769 C C . GLU A 1 229 ? -0.176 -35.875 -2.736 1 98.06 229 GLU A C 1
ATOM 1771 O O . GLU A 1 229 ? -1.119 -36.625 -2.953 1 98.06 229 GLU A O 1
ATOM 1776 N N . VAL A 1 230 ? 0.268 -35.031 -3.635 1 98.38 230 VAL A N 1
ATOM 1777 C CA . VAL A 1 230 ? -0.41 -34.812 -4.902 1 98.38 230 VAL A CA 1
ATOM 1778 C C . VAL A 1 230 ? -0.313 -36.031 -5.789 1 98.38 230 VAL A C 1
ATOM 1780 O O . VAL A 1 230 ? -1.231 -36.344 -6.559 1 98.38 230 VAL A O 1
ATOM 1783 N N . THR A 1 231 ? 0.839 -36.781 -5.723 1 98 231 THR A N 1
ATOM 1784 C CA . THR A 1 231 ? 0.995 -37.969 -6.562 1 98 231 THR A CA 1
ATOM 1785 C C . THR A 1 231 ? -0.059 -39.031 -6.223 1 98 231 THR A C 1
ATOM 1787 O O . THR A 1 231 ? -0.429 -39.844 -7.07 1 98 231 THR A O 1
ATOM 1790 N N . GLY A 1 232 ? -0.578 -39 -4.977 1 97.31 232 GLY A N 1
ATOM 1791 C CA . GLY A 1 232 ? -1.729 -39.812 -4.652 1 97.31 232 GLY A CA 1
ATOM 1792 C C . GLY A 1 232 ? -2.953 -39.5 -5.488 1 97.31 232 GLY A C 1
ATOM 1793 O O . GLY A 1 232 ? -3.695 -40.375 -5.891 1 97.31 232 GLY A O 1
ATOM 1794 N N . PHE A 1 233 ? -3.152 -38.281 -5.75 1 98.25 233 PHE A N 1
ATOM 1795 C CA . PHE A 1 233 ? -4.281 -37.844 -6.566 1 98.25 233 PHE A CA 1
ATOM 1796 C C . PHE A 1 233 ? -4.047 -38.188 -8.039 1 98.25 233 PHE A C 1
ATOM 1798 O O . PHE A 1 233 ? -5 -38.438 -8.781 1 98.25 233 PHE A O 1
ATOM 1805 N N . VAL A 1 234 ? -2.754 -38.156 -8.484 1 98.31 234 VAL A N 1
ATOM 1806 C CA . VAL A 1 234 ? -2.422 -38.594 -9.836 1 98.31 234 VAL A CA 1
ATOM 1807 C C . VAL A 1 234 ? -2.889 -40.062 -10.047 1 98.31 234 VAL A C 1
ATOM 1809 O O . VAL A 1 234 ? -3.549 -40.344 -11.039 1 98.31 234 VAL A O 1
ATOM 1812 N N . ASP A 1 235 ? -2.574 -40.875 -9.055 1 97.5 235 ASP A N 1
ATOM 1813 C CA . ASP A 1 235 ? -2.977 -42.281 -9.125 1 97.5 235 ASP A CA 1
ATOM 1814 C C . ASP A 1 235 ? -4.496 -42.406 -9.133 1 97.5 235 ASP A C 1
ATOM 1816 O O . ASP A 1 235 ? -5.051 -43.156 -9.938 1 97.5 235 ASP A O 1
ATOM 1820 N N . ALA A 1 236 ? -5.121 -41.656 -8.297 1 97.69 236 ALA A N 1
ATOM 1821 C CA . ALA A 1 236 ? -6.582 -41.688 -8.227 1 97.69 236 ALA A CA 1
ATOM 1822 C C . ALA A 1 236 ? -7.195 -41.281 -9.562 1 97.69 236 ALA A C 1
ATOM 1824 O O . ALA A 1 236 ? -8.18 -41.875 -10.016 1 97.69 236 ALA A O 1
ATOM 1825 N N . ALA A 1 237 ? -6.695 -40.25 -10.156 1 98.38 237 ALA A N 1
ATOM 1826 C CA . ALA A 1 237 ? -7.184 -39.75 -11.438 1 98.38 237 ALA A CA 1
ATOM 1827 C C . ALA A 1 237 ? -7.039 -40.812 -12.531 1 98.38 237 ALA A C 1
ATOM 1829 O O . ALA A 1 237 ? -7.961 -41.031 -13.32 1 98.38 237 ALA A O 1
ATOM 1830 N N . ARG A 1 238 ? -5.934 -41.469 -12.594 1 97.69 238 ARG A N 1
ATOM 1831 C CA . ARG A 1 238 ? -5.688 -42.469 -13.602 1 97.69 238 ARG A CA 1
ATOM 1832 C C . ARG A 1 238 ? -6.625 -43.656 -13.422 1 97.69 238 ARG A C 1
ATOM 1834 O O . ARG A 1 238 ? -7.094 -44.25 -14.406 1 97.69 238 ARG A O 1
ATOM 1841 N N . GLU A 1 239 ? -6.895 -44 -12.219 1 97.5 239 GLU A N 1
ATOM 1842 C CA . GLU A 1 239 ? -7.781 -45.125 -11.914 1 97.5 239 GLU A CA 1
ATOM 1843 C C . GLU A 1 239 ? -9.18 -44.875 -12.469 1 97.5 239 GLU A C 1
ATOM 1845 O O . GLU A 1 239 ? -9.891 -45.812 -12.805 1 97.5 239 GLU A O 1
ATOM 1850 N N . ILE A 1 240 ? -9.508 -43.625 -12.547 1 97.12 240 ILE A N 1
ATOM 1851 C CA . ILE A 1 240 ? -10.867 -43.344 -13.008 1 97.12 240 ILE A CA 1
ATOM 1852 C C . ILE A 1 240 ? -10.828 -42.875 -14.461 1 97.12 240 ILE A C 1
ATOM 1854 O O . ILE A 1 240 ? -11.773 -42.25 -14.938 1 97.12 240 ILE A O 1
ATOM 1858 N N . GLY A 1 241 ? -9.70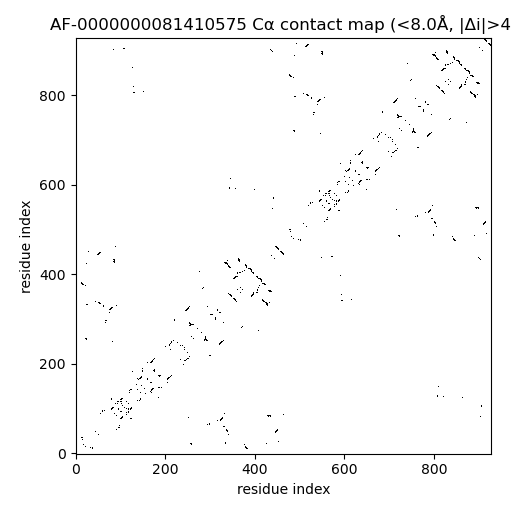3 -43.031 -15.141 1 96.88 241 GLY A N 1
ATOM 1859 C CA . GLY A 1 241 ? -9.609 -42.875 -16.578 1 96.88 241 GLY A CA 1
ATOM 1860 C C . GLY A 1 241 ? -9.133 -41.5 -17 1 96.88 241 GLY A C 1
ATOM 1861 O O . GLY A 1 241 ? -9.219 -41.125 -18.172 1 96.88 241 GLY A O 1
ATOM 1862 N N . LEU A 1 242 ? -8.734 -40.656 -16.078 1 97.5 242 LEU A N 1
ATOM 1863 C CA . LEU A 1 242 ? -8.117 -39.375 -16.422 1 97.5 242 LEU A CA 1
ATOM 1864 C C . LEU A 1 242 ? -6.605 -39.531 -16.578 1 97.5 242 LEU A C 1
ATOM 1866 O O . LEU A 1 242 ? -6.031 -40.531 -16.141 1 97.5 242 LEU A O 1
ATOM 1870 N N . ASP A 1 243 ? -5.953 -38.656 -17.266 1 95.81 243 ASP A N 1
ATOM 1871 C CA . ASP A 1 243 ? -4.527 -38.75 -17.547 1 95.81 243 ASP A CA 1
ATOM 1872 C C . ASP A 1 243 ? -3.807 -37.438 -17.25 1 95.81 243 ASP A C 1
ATOM 1874 O O . ASP A 1 243 ? -3.434 -36.688 -18.156 1 95.81 243 ASP A O 1
ATOM 1878 N N . PRO A 1 244 ? -3.613 -37.188 -15.984 1 97.69 244 PRO A N 1
ATOM 1879 C CA . PRO A 1 244 ? -2.861 -35.969 -15.648 1 97.69 244 PRO A CA 1
ATOM 1880 C C . PRO A 1 244 ? -1.462 -35.969 -16.266 1 97.69 244 PRO A C 1
ATOM 1882 O O . PRO A 1 244 ? -0.77 -37 -16.25 1 97.69 244 PRO A O 1
ATOM 1885 N N . LEU A 1 245 ? -1.032 -34.781 -16.734 1 97.75 245 LEU A N 1
ATOM 1886 C CA . LEU A 1 245 ? 0.216 -34.656 -17.469 1 97.75 245 LEU A CA 1
ATOM 1887 C C . LEU A 1 245 ? 1.167 -33.688 -16.781 1 97.75 245 LEU A C 1
ATOM 1889 O O . LEU A 1 245 ? 2.348 -33.625 -17.125 1 97.75 245 LEU A O 1
ATOM 1893 N N . MET A 1 246 ? 0.671 -33.062 -15.719 1 98.75 246 MET A N 1
ATOM 1894 C CA . MET A 1 246 ? 1.495 -32.031 -15.102 1 98.75 246 MET A CA 1
ATOM 1895 C C . MET A 1 246 ? 1.245 -31.953 -13.602 1 98.75 246 MET A C 1
ATOM 1897 O O . MET A 1 246 ? 0.112 -32.125 -13.148 1 98.75 246 MET A O 1
ATOM 1901 N N . ILE A 1 247 ? 2.305 -31.703 -12.852 1 98.88 247 ILE A N 1
ATOM 1902 C CA . ILE A 1 247 ? 2.248 -31.25 -11.469 1 98.88 247 ILE A CA 1
ATOM 1903 C C . ILE A 1 247 ? 3.002 -29.938 -11.328 1 98.88 247 ILE A C 1
ATOM 1905 O O . ILE A 1 247 ? 4.227 -29.891 -11.469 1 98.88 247 ILE A O 1
ATOM 1909 N N . ASP A 1 248 ? 2.246 -28.891 -11.109 1 98.88 248 ASP A N 1
ATOM 1910 C CA . ASP A 1 248 ? 2.828 -27.562 -10.883 1 98.88 248 ASP A CA 1
ATOM 1911 C C . ASP A 1 248 ? 3.018 -27.297 -9.391 1 98.88 248 ASP A C 1
ATOM 1913 O O . ASP A 1 248 ? 2.047 -27.281 -8.633 1 98.88 248 ASP A O 1
ATOM 1917 N N . ILE A 1 249 ? 4.254 -27.031 -8.977 1 98.62 249 ILE A N 1
ATOM 1918 C CA . ILE A 1 249 ? 4.547 -26.969 -7.547 1 98.62 249 ILE A CA 1
ATOM 1919 C C . ILE A 1 249 ? 4.641 -25.516 -7.098 1 98.62 249 ILE A C 1
ATOM 1921 O O . ILE A 1 249 ? 5.105 -25.234 -5.992 1 98.62 249 ILE A O 1
ATOM 1925 N N . GLY A 1 250 ? 4.246 -24.594 -7.926 1 97.81 250 GLY A N 1
ATOM 1926 C CA . GLY A 1 250 ? 4.234 -23.172 -7.562 1 97.81 250 GLY A CA 1
ATOM 1927 C C . GLY A 1 250 ? 5.621 -22.562 -7.504 1 97.81 250 GLY A C 1
ATOM 1928 O O . GLY A 1 250 ? 6.531 -23.016 -8.203 1 97.81 250 GLY A O 1
ATOM 1929 N N . GLY A 1 251 ? 5.637 -21.375 -6.797 1 96.12 251 GLY A N 1
ATOM 1930 C CA . GLY A 1 251 ? 6.887 -20.641 -6.656 1 96.12 251 GLY A CA 1
ATOM 1931 C C . GLY A 1 251 ? 7.512 -20.797 -5.281 1 96.12 251 GLY A C 1
ATOM 1932 O O . GLY A 1 251 ? 7.422 -21.844 -4.66 1 96.12 251 GLY A O 1
ATOM 1933 N N . GLY A 1 252 ? 8.336 -19.828 -4.973 1 94.31 252 GLY A N 1
ATOM 1934 C CA . GLY A 1 252 ? 8.922 -19.797 -3.639 1 94.31 252 GLY A CA 1
ATOM 1935 C C . GLY A 1 252 ? 10.305 -20.406 -3.576 1 94.31 252 GLY A C 1
ATOM 1936 O O . GLY A 1 252 ? 10.633 -21.109 -2.621 1 94.31 252 GLY A O 1
ATOM 1937 N N . LEU A 1 253 ? 11.094 -20.188 -4.594 1 96.38 253 LEU A N 1
ATOM 1938 C CA . LEU A 1 253 ? 12.492 -20.594 -4.562 1 96.38 253 LEU A CA 1
ATOM 1939 C C . LEU A 1 253 ? 13.359 -19.547 -3.883 1 96.38 253 LEU A C 1
ATOM 1941 O O . LEU A 1 253 ? 13.141 -18.344 -4.07 1 96.38 253 LEU A O 1
ATOM 1945 N N . PRO A 1 254 ? 14.359 -19.984 -3.15 1 94.81 254 PRO A N 1
ATOM 1946 C CA . PRO A 1 254 ? 15.172 -19.031 -2.398 1 94.81 254 PRO A CA 1
ATOM 1947 C C . PRO A 1 254 ? 16.125 -18.234 -3.291 1 94.81 254 PRO A C 1
ATOM 1949 O O . PRO A 1 254 ? 16.344 -18.594 -4.449 1 94.81 254 PRO A O 1
ATOM 1952 N N . MET A 1 255 ? 16.609 -17.141 -2.729 1 90.75 255 MET A N 1
ATOM 1953 C CA . MET A 1 255 ? 17.609 -16.297 -3.373 1 90.75 255 MET A CA 1
ATOM 1954 C C . MET A 1 255 ? 18.672 -15.867 -2.379 1 90.75 255 MET A C 1
ATOM 1956 O O . MET A 1 255 ? 18.5 -16.016 -1.168 1 90.75 255 MET A O 1
ATOM 1960 N N . ARG A 1 256 ? 19.781 -15.383 -2.959 1 94.5 256 ARG A N 1
ATOM 1961 C CA . ARG A 1 256 ? 20.875 -14.797 -2.193 1 94.5 256 ARG A CA 1
ATOM 1962 C C . ARG A 1 256 ? 21.109 -13.344 -2.592 1 94.5 256 ARG A C 1
ATOM 1964 O O . ARG A 1 256 ? 21.703 -13.07 -3.635 1 94.5 256 ARG A O 1
ATOM 1971 N N . TYR A 1 257 ? 20.656 -12.508 -1.691 1 96.88 257 TYR A N 1
ATOM 1972 C CA . TYR A 1 257 ? 20.906 -11.102 -1.964 1 96.88 257 TYR A CA 1
ATOM 1973 C C . TYR A 1 257 ? 22.203 -10.633 -1.301 1 96.88 257 TYR A C 1
ATOM 1975 O O . TYR A 1 257 ? 22.797 -9.633 -1.708 1 96.88 257 TYR A O 1
ATOM 1983 N N . VAL A 1 258 ? 22.547 -11.297 -0.246 1 97.56 258 VAL A N 1
ATOM 1984 C CA . VAL A 1 258 ? 23.781 -11.062 0.493 1 97.56 258 VAL A CA 1
ATOM 1985 C C . VAL A 1 258 ? 24.484 -12.391 0.752 1 97.56 258 VAL A C 1
ATOM 1987 O O . VAL A 1 258 ? 23.875 -13.453 0.71 1 97.56 258 VAL A O 1
ATOM 1990 N N . GLN A 1 259 ? 25.797 -12.305 0.998 1 97.31 259 GLN A N 1
ATOM 1991 C CA . GLN A 1 259 ? 26.547 -13.523 1.302 1 97.31 259 GLN A CA 1
ATOM 1992 C C . GLN A 1 259 ? 26 -14.195 2.559 1 97.31 259 GLN A C 1
ATOM 1994 O O . GLN A 1 259 ? 25.75 -13.531 3.564 1 97.31 259 GLN A O 1
ATOM 1999 N N . PRO A 1 260 ? 25.828 -15.539 2.439 1 97.31 260 PRO A N 1
ATOM 2000 C CA . PRO A 1 260 ? 25.25 -16.266 3.572 1 97.31 260 PRO A CA 1
ATOM 2001 C C . PRO A 1 260 ? 26.016 -16.031 4.875 1 97.31 260 PRO A C 1
ATOM 2003 O O . PRO A 1 260 ? 25.391 -15.859 5.93 1 97.31 260 PRO A O 1
ATOM 2006 N N . GLU A 1 261 ? 27.297 -15.984 4.828 1 97.12 261 GLU A N 1
ATOM 2007 C CA . GLU A 1 261 ? 28.109 -15.797 6.027 1 97.12 261 GLU A CA 1
ATOM 2008 C C . GLU A 1 261 ? 27.875 -14.422 6.648 1 97.12 261 GLU A C 1
ATOM 2010 O O . GLU A 1 261 ? 27.734 -14.305 7.867 1 97.12 261 GLU A O 1
ATOM 2015 N N . ALA A 1 262 ? 27.797 -13.453 5.828 1 96.81 262 ALA A N 1
ATOM 2016 C CA . ALA A 1 262 ? 27.547 -12.094 6.305 1 96.81 262 ALA A CA 1
ATOM 2017 C C . ALA A 1 262 ? 26.141 -11.984 6.898 1 96.81 262 ALA A C 1
ATOM 2019 O O . ALA A 1 262 ? 25.953 -11.344 7.938 1 96.81 262 ALA A O 1
ATOM 2020 N N . TYR A 1 263 ? 25.234 -12.602 6.273 1 97.31 263 TYR A N 1
ATOM 2021 C CA . TYR A 1 263 ? 23.844 -12.586 6.727 1 97.31 263 TYR A CA 1
ATOM 2022 C C . TYR A 1 263 ? 23.703 -13.25 8.094 1 97.31 263 TYR A C 1
ATOM 2024 O O . TYR A 1 263 ? 23.109 -12.688 9.008 1 97.31 263 TYR A O 1
ATOM 2032 N N . ASN A 1 264 ? 24.312 -14.398 8.211 1 97 264 ASN A N 1
ATOM 2033 C CA . ASN A 1 264 ? 24.25 -15.125 9.477 1 97 264 ASN A CA 1
ATOM 2034 C C . ASN A 1 264 ? 24.953 -14.375 10.594 1 97 264 ASN A C 1
ATOM 2036 O O . ASN A 1 264 ? 24.484 -14.352 11.734 1 97 264 ASN A O 1
ATOM 2040 N N . SER A 1 265 ? 26.062 -13.82 10.281 1 97.19 265 SER A N 1
ATOM 2041 C CA . SER A 1 265 ? 26.797 -13.023 11.266 1 97.19 265 SER A CA 1
ATOM 2042 C C . SER A 1 265 ? 25.953 -11.844 11.75 1 97.19 265 SER A C 1
ATOM 2044 O O . SER A 1 265 ? 25.922 -11.555 12.945 1 97.19 265 SER A O 1
ATOM 2046 N N . PHE A 1 266 ? 25.328 -11.195 10.906 1 97.31 266 PHE A N 1
ATOM 2047 C CA . PHE A 1 266 ? 24.469 -10.078 11.266 1 97.31 266 PHE A CA 1
ATOM 2048 C C . PHE A 1 266 ? 23.359 -10.531 12.203 1 97.31 266 PHE A C 1
ATOM 2050 O O . PHE A 1 266 ? 23.141 -9.93 13.25 1 97.31 266 PHE A O 1
ATOM 2057 N N . LEU A 1 267 ? 22.625 -11.594 11.805 1 96.81 267 LEU A N 1
ATOM 2058 C CA . LEU A 1 267 ? 21.5 -12.086 12.594 1 96.81 267 LEU A CA 1
ATOM 2059 C C . LEU A 1 267 ? 21.938 -12.461 14.008 1 96.81 267 LEU A C 1
ATOM 2061 O O . LEU A 1 267 ? 21.188 -12.266 14.969 1 96.81 267 LEU A O 1
ATOM 2065 N N . GLN A 1 268 ? 23.156 -12.93 14.102 1 96.38 268 GLN A N 1
ATOM 2066 C CA . GLN A 1 268 ? 23.641 -13.43 15.375 1 96.38 268 GLN A CA 1
ATOM 2067 C C . GLN A 1 268 ? 24.203 -12.297 16.234 1 96.38 268 GLN A C 1
ATOM 2069 O O . GLN A 1 268 ? 24.047 -12.305 17.453 1 96.38 268 GLN A O 1
ATOM 2074 N N . ASN A 1 269 ? 24.75 -11.258 15.562 1 95.44 269 ASN A N 1
ATOM 2075 C CA . ASN A 1 269 ? 25.578 -10.336 16.328 1 95.44 269 ASN A CA 1
ATOM 2076 C C . ASN A 1 269 ? 25.047 -8.906 16.25 1 95.44 269 ASN A C 1
ATOM 2078 O O . ASN A 1 269 ? 25.375 -8.07 17.094 1 95.44 269 ASN A O 1
ATOM 2082 N N . GLU A 1 270 ? 24.328 -8.633 15.289 1 94.81 270 GLU A N 1
ATOM 2083 C CA . GLU A 1 270 ? 24.016 -7.23 15.031 1 94.81 270 GLU A CA 1
ATOM 2084 C C . GLU A 1 270 ? 22.516 -7.043 14.781 1 94.81 270 GLU A C 1
ATOM 2086 O O . GLU A 1 270 ? 22.125 -6.18 13.992 1 94.81 270 GLU A O 1
ATOM 2091 N N . ASN A 1 271 ? 21.75 -7.934 15.25 1 96.56 271 ASN A N 1
ATOM 2092 C CA . ASN A 1 271 ? 20.297 -7.895 15.086 1 96.56 271 ASN A CA 1
ATOM 2093 C C . ASN A 1 271 ? 19.578 -7.867 16.438 1 96.56 271 ASN A C 1
ATOM 2095 O O . ASN A 1 271 ? 18.75 -8.734 16.719 1 96.56 271 ASN A O 1
ATOM 2099 N N . ASN A 1 272 ? 19.812 -6.836 17.219 1 97 272 ASN A N 1
ATOM 2100 C CA . ASN A 1 272 ? 19.156 -6.621 18.5 1 97 272 ASN A CA 1
ATOM 2101 C C . ASN A 1 272 ? 18.438 -5.277 18.547 1 97 272 ASN A C 1
ATOM 2103 O O . ASN A 1 272 ? 18.578 -4.461 17.625 1 97 272 ASN A O 1
ATOM 2107 N N . PRO A 1 273 ? 17.609 -5.027 19.516 1 96.69 273 PRO A N 1
ATOM 2108 C CA . PRO A 1 273 ? 16.781 -3.824 19.531 1 9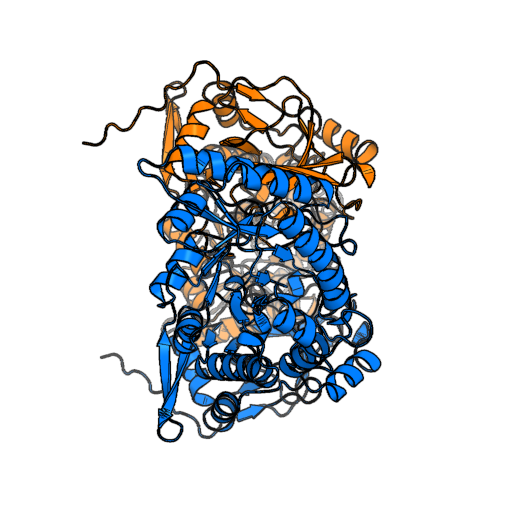6.69 273 PRO A CA 1
ATOM 2109 C C . PRO A 1 273 ? 17.594 -2.539 19.406 1 96.69 273 PRO A C 1
ATOM 2111 O O . PRO A 1 273 ? 17.125 -1.56 18.828 1 96.69 273 PRO A O 1
ATOM 2114 N N . ALA A 1 274 ? 18.812 -2.461 19.828 1 95.25 274 ALA A N 1
ATOM 2115 C CA . ALA A 1 274 ? 19.672 -1.271 19.781 1 95.25 274 ALA A CA 1
ATOM 2116 C C . ALA A 1 274 ? 20.031 -0.926 18.344 1 95.25 274 ALA A C 1
ATOM 2118 O O . ALA A 1 274 ? 20.453 0.194 18.047 1 95.25 274 ALA A O 1
ATOM 2119 N N . HIS A 1 275 ? 19.875 -1.908 17.469 1 96.31 275 HIS A N 1
ATOM 2120 C CA . HIS A 1 275 ? 20.234 -1.708 16.078 1 96.31 275 HIS A CA 1
ATOM 2121 C C . HIS A 1 275 ? 19.078 -1.155 15.266 1 96.31 275 HIS A C 1
ATOM 2123 O O . HIS A 1 275 ? 19.203 -0.923 14.062 1 96.31 275 HIS A O 1
ATOM 2129 N N . TYR A 1 276 ? 17.984 -0.941 15.883 1 96.5 276 TYR A N 1
ATOM 2130 C CA . TYR A 1 276 ? 16.781 -0.406 15.258 1 96.5 276 TYR A CA 1
ATOM 2131 C C . TYR A 1 276 ? 16.359 0.895 15.922 1 96.5 276 TYR A C 1
ATOM 2133 O O . TYR A 1 276 ? 16.375 1.007 17.156 1 96.5 276 TYR A O 1
ATOM 2141 N N . GLN A 1 277 ? 15.867 1.869 15.117 1 94.81 277 GLN A N 1
ATOM 2142 C CA . GLN A 1 277 ? 15.539 3.182 15.664 1 94.81 277 GLN A CA 1
ATOM 2143 C C . GLN A 1 277 ? 14.344 3.096 16.609 1 94.81 277 GLN A C 1
ATOM 2145 O O . GLN A 1 277 ? 14.25 3.867 17.562 1 94.81 277 GLN A O 1
ATOM 2150 N N . HIS A 1 278 ? 13.414 2.182 16.312 1 92.81 278 HIS A N 1
ATOM 2151 C CA . HIS A 1 278 ? 12.234 2.057 17.156 1 92.81 278 HIS A CA 1
ATOM 2152 C C . HIS A 1 278 ? 12.422 0.981 18.219 1 92.81 278 HIS A C 1
ATOM 2154 O O . HIS A 1 278 ? 11.469 0.601 18.906 1 92.81 278 HIS A O 1
ATOM 2160 N N . ARG A 1 279 ? 13.609 0.309 18.266 1 94.44 279 ARG A N 1
ATOM 2161 C CA . ARG A 1 279 ? 14.039 -0.651 19.281 1 94.44 279 ARG A CA 1
ATOM 2162 C C . ARG A 1 279 ? 13.219 -1.936 19.188 1 94.44 279 ARG A C 1
ATOM 2164 O O . ARG A 1 279 ? 12.953 -2.574 20.203 1 94.44 279 ARG A O 1
ATOM 2171 N N . ARG A 1 280 ? 12.797 -2.252 18.109 1 94.94 280 ARG A N 1
ATOM 2172 C CA . ARG A 1 280 ? 12.055 -3.486 17.875 1 94.94 280 ARG A CA 1
ATOM 2173 C C . ARG A 1 280 ? 12.688 -4.305 16.75 1 94.94 280 ARG A C 1
ATOM 2175 O O . ARG A 1 280 ? 12.891 -3.799 15.641 1 94.94 280 ARG A O 1
ATOM 2182 N N . VAL A 1 281 ? 12.961 -5.539 17.062 1 97 281 VAL A N 1
ATOM 2183 C CA . VAL A 1 281 ? 13.477 -6.469 16.062 1 97 281 VAL A CA 1
ATOM 2184 C C . VAL A 1 281 ? 12.32 -7.203 15.398 1 97 281 VAL A C 1
ATOM 2186 O O . VAL A 1 281 ? 11.445 -7.75 16.078 1 97 281 VAL A O 1
ATOM 2189 N N . PRO A 1 282 ? 12.234 -7.18 14.062 1 95.94 282 PRO A N 1
ATOM 2190 C CA . PRO A 1 282 ? 11.203 -7.996 13.422 1 95.94 282 PRO A CA 1
ATOM 2191 C C . PRO A 1 282 ? 11.266 -9.461 13.828 1 95.94 282 PRO A C 1
ATOM 2193 O O . PRO A 1 282 ? 12.359 -9.992 14.055 1 95.94 282 PRO A O 1
ATOM 2196 N N . ASN A 1 283 ? 10.086 -10.109 13.859 1 92.19 283 ASN A N 1
ATOM 2197 C CA . ASN A 1 283 ? 10 -11.5 14.281 1 92.19 283 ASN A CA 1
ATOM 2198 C C . ASN A 1 283 ? 10.531 -12.445 13.203 1 92.19 283 ASN A C 1
ATOM 2200 O O . ASN A 1 283 ? 10.922 -13.57 13.5 1 92.19 283 ASN A O 1
ATOM 2204 N N . SER A 1 284 ? 10.422 -12.016 12.016 1 91.94 284 SER A N 1
ATOM 2205 C CA . SER A 1 284 ? 10.867 -12.852 10.898 1 91.94 284 SER A CA 1
ATOM 2206 C C . SER A 1 284 ? 11.367 -11.992 9.734 1 91.94 284 SER A C 1
ATOM 2208 O O . SER A 1 284 ? 10.992 -10.828 9.617 1 91.94 284 SER A O 1
ATOM 2210 N N . PHE A 1 285 ? 12.266 -12.617 8.984 1 94.25 285 PHE A N 1
ATOM 2211 C CA . PHE A 1 285 ? 12.82 -11.977 7.797 1 94.25 285 PHE A CA 1
ATOM 2212 C C . PHE A 1 285 ? 12.703 -12.891 6.586 1 94.25 285 PHE A C 1
ATOM 2214 O O . PHE A 1 285 ? 12.68 -14.117 6.727 1 94.25 285 PHE A O 1
ATOM 2221 N N . TYR A 1 286 ? 12.492 -12.25 5.43 1 92.31 286 TYR A N 1
ATOM 2222 C CA . TYR A 1 286 ? 12.852 -13.008 4.238 1 92.31 286 TYR A CA 1
ATOM 2223 C C . TYR A 1 286 ? 14.297 -13.5 4.324 1 92.31 286 TYR A C 1
ATOM 2225 O O . TYR A 1 286 ? 15.164 -12.805 4.855 1 92.31 286 TYR A O 1
ATOM 2233 N N . PRO A 1 287 ? 14.586 -14.641 3.834 1 92.5 287 PRO A N 1
ATOM 2234 C CA . PRO A 1 287 ? 15.945 -15.164 3.93 1 92.5 287 PRO A CA 1
ATOM 2235 C C . PRO A 1 287 ? 16.875 -14.586 2.865 1 92.5 287 PRO A C 1
ATOM 2237 O O . PRO A 1 287 ? 17.234 -15.281 1.91 1 92.5 287 PRO A O 1
ATOM 2240 N N . TYR A 1 288 ? 17.375 -13.453 3.127 1 95.44 288 TYR A N 1
ATOM 2241 C CA . TYR A 1 288 ? 18.156 -12.703 2.146 1 95.44 288 TYR A CA 1
ATOM 2242 C C . TYR A 1 288 ? 19.5 -13.367 1.887 1 95.44 288 TYR A C 1
ATOM 2244 O O . TYR A 1 288 ? 20.125 -13.133 0.852 1 95.44 288 TYR A O 1
ATOM 2252 N N . GLY A 1 289 ? 20.016 -14.016 2.838 1 95.81 289 GLY A N 1
ATOM 2253 C CA . GLY A 1 289 ? 21.25 -14.766 2.721 1 95.81 289 GLY A CA 1
ATOM 2254 C C . GLY A 1 289 ? 21.062 -16.266 2.783 1 95.81 289 GLY A C 1
ATOM 2255 O O . GLY A 1 289 ? 21.75 -16.953 3.525 1 95.81 289 GLY A O 1
ATOM 2256 N N . SER A 1 290 ? 20.156 -16.719 2.016 1 93.62 290 SER A N 1
ATOM 2257 C CA . SER A 1 290 ? 19.844 -18.141 2.016 1 93.62 290 SER A CA 1
ATOM 2258 C C . SER A 1 290 ? 21.078 -18.984 1.724 1 93.62 290 SER A C 1
ATOM 2260 O O . SER A 1 290 ? 21.922 -18.594 0.913 1 93.62 290 SER A O 1
ATOM 2262 N N . ALA A 1 291 ? 21.141 -20.125 2.328 1 93.12 291 ALA A N 1
ATOM 2263 C CA . ALA A 1 291 ? 22.25 -21.047 2.096 1 93.12 291 ALA A CA 1
ATOM 2264 C C . ALA A 1 291 ? 22.156 -21.688 0.709 1 93.12 291 ALA A C 1
ATOM 2266 O O . ALA A 1 291 ? 23.172 -22.047 0.117 1 93.12 291 ALA A O 1
ATOM 2267 N N . LEU A 1 292 ? 20.953 -21.766 0.27 1 95.19 292 LEU A N 1
ATOM 2268 C CA . LEU A 1 292 ? 20.734 -22.375 -1.038 1 95.19 292 LEU A CA 1
ATOM 2269 C C . LEU A 1 292 ? 20.359 -21.328 -2.07 1 95.19 292 LEU A C 1
ATOM 2271 O O . LEU A 1 292 ? 19.609 -20.391 -1.765 1 95.19 292 LEU A O 1
ATOM 2275 N N . THR A 1 293 ? 20.891 -21.5 -3.242 1 95.25 293 THR A N 1
ATOM 2276 C CA . THR A 1 293 ? 20.375 -20.766 -4.395 1 95.25 293 THR A CA 1
ATOM 2277 C C . THR A 1 293 ? 19.141 -21.438 -4.961 1 95.25 293 THR A C 1
ATOM 2279 O O . THR A 1 293 ? 18.797 -22.562 -4.566 1 95.25 293 THR A O 1
ATOM 2282 N N . ALA A 1 294 ? 18.531 -20.797 -5.883 1 97.44 294 ALA A N 1
ATOM 2283 C CA . ALA A 1 294 ? 17.344 -21.375 -6.527 1 97.44 294 ALA A CA 1
ATOM 2284 C C . ALA A 1 294 ? 17.703 -22.688 -7.238 1 97.44 294 ALA A C 1
ATOM 2286 O O . ALA A 1 294 ? 16.969 -23.656 -7.156 1 97.44 294 ALA A O 1
ATOM 2287 N N . CYS A 1 295 ? 18.844 -22.719 -7.941 1 98 295 CYS A N 1
ATOM 2288 C CA . CYS A 1 295 ? 19.281 -23.891 -8.68 1 98 295 CYS A CA 1
ATOM 2289 C C . CYS A 1 295 ? 19.594 -25.047 -7.738 1 98 295 CYS A C 1
ATOM 2291 O O . CYS A 1 295 ? 19.203 -26.188 -7.988 1 98 295 CYS A O 1
ATOM 2293 N N . GLN A 1 296 ? 20.281 -24.703 -6.656 1 97.94 296 GLN A N 1
ATOM 2294 C CA . GLN A 1 296 ? 20.609 -25.734 -5.68 1 97.94 296 GLN A CA 1
ATOM 2295 C C . GLN A 1 296 ? 19.359 -26.297 -5.035 1 97.94 296 GLN A C 1
ATOM 2297 O O . GLN A 1 296 ? 19.25 -27.516 -4.824 1 97.94 296 GLN A O 1
ATOM 2302 N N . TRP A 1 297 ? 18.5 -25.438 -4.738 1 98.19 297 TRP A N 1
ATOM 2303 C CA . TRP A 1 297 ? 17.203 -25.812 -4.188 1 98.19 297 TRP A CA 1
ATOM 2304 C C . TRP A 1 297 ? 16.484 -26.781 -5.121 1 98.19 297 TRP A C 1
ATOM 2306 O O . TRP A 1 297 ? 15.992 -27.828 -4.691 1 98.19 297 TRP A O 1
ATOM 2316 N N . LEU A 1 298 ? 16.438 -26.453 -6.402 1 98.69 298 LEU A N 1
ATOM 2317 C CA . LEU A 1 298 ? 15.75 -27.281 -7.402 1 98.69 298 LEU A CA 1
ATOM 2318 C C . LEU A 1 298 ? 16.422 -28.641 -7.547 1 98.69 298 LEU A C 1
ATOM 2320 O O . LEU A 1 298 ? 15.75 -29.656 -7.684 1 98.69 298 LEU A O 1
ATOM 2324 N N . GLU A 1 299 ? 17.75 -28.625 -7.461 1 98.56 299 GLU A N 1
ATOM 2325 C CA . GLU A 1 299 ? 18.5 -29.875 -7.5 1 98.56 299 GLU A CA 1
ATOM 2326 C C . GLU A 1 299 ? 18.125 -30.797 -6.336 1 98.56 299 GLU A C 1
ATOM 2328 O O . GLU A 1 299 ? 17.844 -31.969 -6.535 1 98.56 299 GLU A O 1
ATOM 2333 N N . LEU A 1 300 ? 18.094 -30.188 -5.215 1 98.56 300 LEU A N 1
ATOM 2334 C CA . LEU A 1 300 ? 17.766 -30.953 -4.023 1 98.56 300 LEU A CA 1
ATOM 2335 C C . LEU A 1 300 ? 16.344 -31.484 -4.086 1 98.56 300 LEU A C 1
ATOM 2337 O O . LEU A 1 300 ? 16.078 -32.625 -3.697 1 98.56 300 LEU A O 1
ATOM 2341 N N . PHE A 1 301 ? 15.469 -30.766 -4.57 1 98.69 301 PHE A N 1
ATOM 2342 C CA . PHE A 1 301 ? 14.086 -31.188 -4.734 1 98.69 301 PHE A CA 1
ATOM 2343 C C . PHE A 1 301 ? 13.992 -32.375 -5.68 1 98.69 301 PHE A C 1
ATOM 2345 O O . PHE A 1 301 ? 13.383 -33.406 -5.352 1 98.69 301 PHE A O 1
ATOM 2352 N N . LEU A 1 302 ? 14.617 -32.281 -6.867 1 98.81 302 LEU A N 1
ATOM 2353 C CA . LEU A 1 302 ? 14.539 -33.312 -7.906 1 98.81 302 LEU A CA 1
ATOM 2354 C C . LEU A 1 302 ? 15.211 -34.594 -7.449 1 98.81 302 LEU A C 1
ATOM 2356 O O . LEU A 1 302 ? 14.789 -35.688 -7.836 1 98.81 302 LEU A O 1
ATOM 2360 N N . 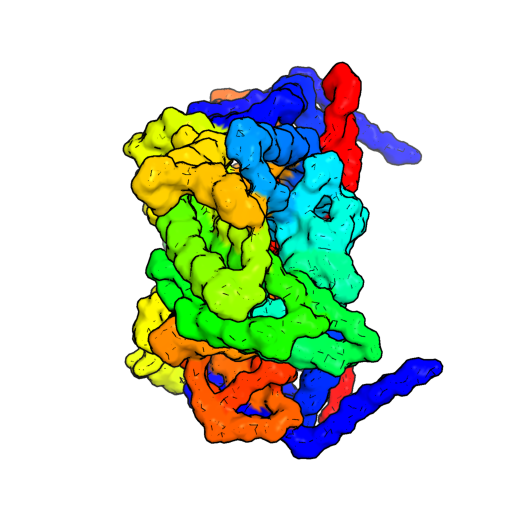GLU A 1 303 ? 16.156 -34.406 -6.539 1 98.62 303 GLU A N 1
ATOM 2361 C CA . GLU A 1 303 ? 16.922 -35.562 -6.086 1 98.62 303 GLU A CA 1
ATOM 2362 C C . GLU A 1 303 ? 16.281 -36.219 -4.859 1 98.62 303 GLU A C 1
ATOM 2364 O O . GLU A 1 303 ? 16.625 -37.344 -4.496 1 98.62 303 GLU A O 1
ATOM 2369 N N . SER A 1 304 ? 15.445 -35.5 -4.27 1 98.69 304 SER A N 1
ATOM 2370 C CA . SER A 1 304 ? 14.789 -36 -3.074 1 98.69 304 SER A CA 1
ATOM 2371 C C . SER A 1 304 ? 14.023 -37.312 -3.375 1 98.69 304 SER A C 1
ATOM 2373 O O . SER A 1 304 ? 13.586 -37.531 -4.508 1 98.69 304 SER A O 1
ATOM 2375 N N . GLU A 1 305 ? 13.82 -38.062 -2.318 1 97.69 305 GLU A N 1
ATOM 2376 C CA . GLU A 1 305 ? 13.148 -39.344 -2.451 1 97.69 305 GLU A CA 1
ATOM 2377 C C . GLU A 1 305 ? 11.633 -39.156 -2.518 1 97.69 305 GLU A C 1
ATOM 2379 O O . GLU A 1 305 ? 11.023 -38.594 -1.599 1 97.69 305 GLU A O 1
ATOM 2384 N N . HIS A 1 306 ? 11.086 -39.562 -3.564 1 96.62 306 HIS A N 1
ATOM 2385 C CA . HIS A 1 306 ? 9.633 -39.688 -3.68 1 96.62 306 HIS A CA 1
ATOM 2386 C C . HIS A 1 306 ? 9.109 -40.906 -2.971 1 96.62 306 HIS A C 1
ATOM 2388 O O . HIS A 1 306 ? 8.211 -40.844 -2.137 1 96.62 306 HIS A O 1
ATOM 2394 N N . SER A 1 307 ? 9.656 -42.031 -3.326 1 95.19 307 SER A N 1
ATOM 2395 C CA . SER A 1 307 ? 9.438 -43.375 -2.756 1 95.19 307 SER A CA 1
ATOM 2396 C C . SER A 1 307 ? 10.742 -44.156 -2.705 1 95.19 307 SER A C 1
ATOM 2398 O O . SER A 1 307 ? 11.773 -43.719 -3.191 1 95.19 307 SER A O 1
ATOM 2400 N N . PRO A 1 308 ? 10.711 -45.375 -2.023 1 93.62 308 PRO A N 1
ATOM 2401 C CA . PRO A 1 308 ? 11.977 -46.094 -1.896 1 93.62 308 PRO A CA 1
ATOM 2402 C C . PRO A 1 308 ? 12.656 -46.312 -3.24 1 93.62 308 PRO A C 1
ATOM 2404 O O . PRO A 1 308 ? 12.07 -46.938 -4.141 1 93.62 308 PRO A O 1
ATOM 2407 N N . GLN A 1 309 ? 13.852 -45.812 -3.371 1 94.19 309 GLN A N 1
ATOM 2408 C CA . GLN A 1 309 ? 14.75 -46 -4.5 1 94.19 309 GLN A CA 1
ATOM 2409 C C . GLN A 1 309 ? 14.242 -45.25 -5.738 1 94.19 309 GLN A C 1
ATOM 2411 O O . GLN A 1 309 ? 14.562 -45.656 -6.867 1 94.19 309 GLN A O 1
ATOM 2416 N N . LEU A 1 310 ? 13.422 -44.25 -5.512 1 97.81 310 LEU A N 1
ATOM 2417 C CA . LEU A 1 310 ? 12.914 -43.469 -6.629 1 97.81 310 LEU A CA 1
ATOM 2418 C C . LEU A 1 310 ? 12.891 -42 -6.27 1 97.81 310 LEU A C 1
ATOM 2420 O O . LEU A 1 310 ? 12.164 -41.562 -5.359 1 97.81 310 LEU A O 1
ATOM 2424 N N . SER A 1 311 ? 13.656 -41.25 -7.012 1 98.62 311 SER A N 1
ATOM 2425 C CA . SER A 1 311 ? 13.688 -39.812 -6.789 1 98.62 311 SER A CA 1
ATOM 2426 C C . SER A 1 311 ? 12.477 -39.125 -7.418 1 98.62 311 SER A C 1
ATOM 2428 O O . SER A 1 311 ? 11.742 -39.719 -8.195 1 98.62 311 SER A O 1
ATOM 2430 N N . ILE A 1 312 ? 12.234 -37.906 -7.086 1 98.88 312 ILE A N 1
ATOM 2431 C CA . ILE A 1 312 ? 11.164 -37.125 -7.695 1 98.88 312 ILE A CA 1
ATOM 2432 C C . ILE A 1 312 ? 11.383 -37.031 -9.203 1 98.88 312 ILE A C 1
ATOM 2434 O O . ILE A 1 312 ? 10.453 -37.219 -9.984 1 98.88 312 ILE A O 1
ATOM 2438 N N . ALA A 1 313 ? 12.641 -36.719 -9.625 1 98.81 313 ALA A N 1
ATOM 2439 C CA . ALA A 1 313 ? 12.953 -36.719 -11.047 1 98.81 313 ALA A CA 1
ATOM 2440 C C . ALA A 1 313 ? 12.625 -38.062 -11.688 1 98.81 313 ALA A C 1
ATOM 2442 O O . ALA A 1 313 ? 12.07 -38.125 -12.789 1 98.81 313 ALA A O 1
ATOM 2443 N N . GLY A 1 314 ? 13 -39.094 -10.992 1 98.56 314 GLY A N 1
ATOM 2444 C CA . GLY A 1 314 ? 12.695 -40.438 -11.484 1 98.56 314 GLY A CA 1
ATOM 2445 C C . GLY A 1 314 ? 11.211 -40.688 -11.648 1 98.56 314 GLY A C 1
ATOM 2446 O O . GLY A 1 314 ? 10.773 -41.25 -12.656 1 98.56 314 GLY A O 1
ATOM 2447 N N . TYR A 1 315 ? 10.492 -40.312 -10.648 1 98.56 315 TYR A N 1
ATOM 2448 C CA . TYR A 1 315 ? 9.039 -40.438 -10.703 1 98.56 315 TYR A CA 1
ATOM 2449 C C . TYR A 1 315 ? 8.469 -39.688 -11.898 1 98.56 315 TYR A C 1
ATOM 2451 O O . TYR A 1 315 ? 7.652 -40.219 -12.648 1 98.56 315 TYR A O 1
ATOM 2459 N N . LEU A 1 316 ? 8.875 -38.469 -12.109 1 98.81 316 LEU A N 1
ATOM 2460 C CA . LEU A 1 316 ? 8.383 -37.625 -13.203 1 98.81 316 LEU A CA 1
ATOM 2461 C C . LEU A 1 316 ? 8.672 -38.281 -14.555 1 98.81 316 LEU A C 1
ATOM 2463 O O . LEU A 1 316 ? 7.801 -38.312 -15.422 1 98.81 316 LEU A O 1
ATOM 2467 N N . ARG A 1 317 ? 9.812 -38.812 -14.719 1 98.19 317 ARG A N 1
ATOM 2468 C CA . ARG A 1 317 ? 10.195 -39.469 -15.961 1 98.19 317 ARG A CA 1
ATOM 2469 C C . ARG A 1 317 ? 9.398 -40.75 -16.172 1 98.19 317 ARG A C 1
ATOM 2471 O O . ARG A 1 317 ? 8.852 -40.969 -17.25 1 98.19 317 ARG A O 1
ATOM 2478 N N . SER A 1 318 ? 9.328 -41.5 -15.125 1 97.25 318 SER A N 1
ATOM 2479 C CA . SER A 1 318 ? 8.695 -42.812 -15.25 1 97.25 318 SER A CA 1
ATOM 2480 C C . SER A 1 318 ? 7.199 -42.688 -15.523 1 97.25 318 SER A C 1
ATOM 2482 O O . SER A 1 318 ? 6.609 -43.531 -16.188 1 97.25 318 SER A O 1
ATOM 2484 N N . ARG A 1 319 ? 6.617 -41.625 -15.047 1 97.19 319 ARG A N 1
ATOM 2485 C CA . ARG A 1 319 ? 5.176 -41.438 -15.188 1 97.19 319 ARG A CA 1
ATOM 2486 C C . ARG A 1 319 ? 4.848 -40.469 -16.297 1 97.19 319 ARG A C 1
ATOM 2488 O O . ARG A 1 319 ? 3.68 -40.156 -16.547 1 97.19 319 ARG A O 1
ATOM 2495 N N . ASN A 1 320 ? 5.871 -39.938 -16.984 1 97.5 320 ASN A N 1
ATOM 2496 C CA . ASN A 1 320 ? 5.715 -38.938 -18.062 1 97.5 320 ASN A CA 1
ATOM 2497 C C . ASN A 1 320 ? 4.918 -37.719 -17.594 1 97.5 320 ASN A C 1
ATOM 2499 O O . ASN A 1 320 ? 3.941 -37.344 -18.25 1 97.5 320 ASN A O 1
ATOM 2503 N N . ILE A 1 321 ? 5.25 -37.25 -16.484 1 98.56 321 ILE A N 1
ATOM 2504 C CA . ILE A 1 321 ? 4.605 -36.062 -15.914 1 98.56 321 ILE A CA 1
ATOM 2505 C C . ILE A 1 321 ? 5.531 -34.844 -16.047 1 98.56 321 ILE A C 1
ATOM 2507 O O . ILE A 1 321 ? 6.719 -34.938 -15.719 1 98.56 321 ILE A O 1
ATOM 2511 N N . LYS A 1 322 ? 4.996 -33.812 -16.547 1 98.62 322 LYS A N 1
ATOM 2512 C CA . LYS A 1 322 ? 5.695 -32.531 -16.641 1 98.62 322 LYS A CA 1
ATOM 2513 C C . LYS A 1 322 ? 5.723 -31.812 -15.297 1 98.62 322 LYS A C 1
ATOM 2515 O O . LYS A 1 322 ? 4.715 -31.781 -14.586 1 98.62 322 LYS A O 1
ATOM 2520 N N . LEU A 1 323 ? 6.898 -31.25 -14.961 1 98.81 323 LEU A N 1
ATOM 2521 C CA . LEU A 1 323 ? 6.992 -30.422 -13.758 1 98.81 323 LEU A CA 1
ATOM 2522 C C . LEU A 1 323 ? 6.711 -28.953 -14.078 1 98.81 323 LEU A C 1
ATOM 2524 O O . LEU A 1 323 ? 7.371 -28.375 -14.945 1 98.81 323 LEU A O 1
ATOM 2528 N N . GLY A 1 324 ? 5.695 -28.391 -13.445 1 98.81 324 GLY A N 1
ATOM 2529 C CA . GLY A 1 324 ? 5.453 -26.953 -13.516 1 98.81 324 GLY A CA 1
ATOM 2530 C C . GLY A 1 324 ? 6.078 -26.188 -12.367 1 98.81 324 GLY A C 1
ATOM 2531 O O . GLY A 1 324 ? 6.059 -26.641 -11.227 1 98.81 324 GLY A O 1
ATOM 2532 N N . LEU A 1 325 ? 6.633 -25.047 -12.625 1 98.69 325 LEU A N 1
ATOM 2533 C CA . LEU A 1 325 ? 7.195 -24.125 -11.641 1 98.69 325 LEU A CA 1
ATOM 2534 C C . LEU A 1 325 ? 6.723 -22.703 -11.898 1 98.69 325 LEU A C 1
ATOM 2536 O O . LEU A 1 325 ? 6.543 -22.297 -13.047 1 98.69 325 LEU A O 1
ATOM 2540 N N . GLU A 1 326 ? 6.609 -21.953 -10.797 1 98.62 326 GLU A N 1
ATOM 2541 C CA . GLU A 1 326 ? 6.18 -20.562 -10.93 1 98.62 326 GLU A CA 1
ATOM 2542 C C . GLU A 1 326 ? 7.133 -19.625 -10.195 1 98.62 326 GLU A C 1
ATOM 2544 O O . GLU A 1 326 ? 6.695 -18.797 -9.383 1 98.62 326 GLU A O 1
ATOM 2549 N N . PRO A 1 327 ? 8.406 -19.656 -10.5 1 98.19 327 PRO A N 1
ATOM 2550 C CA . PRO A 1 327 ? 9.344 -18.75 -9.836 1 98.19 327 PRO A CA 1
ATOM 2551 C C . PRO A 1 327 ? 9.062 -17.281 -10.156 1 98.19 327 PRO A C 1
ATOM 2553 O O . PRO A 1 327 ? 8.742 -16.938 -11.297 1 98.19 327 PRO A O 1
ATOM 2556 N N . GLY A 1 328 ? 9.07 -16.406 -9.125 1 97.38 328 GLY A N 1
ATOM 2557 C CA . GLY A 1 328 ? 8.969 -14.961 -9.273 1 97.38 328 GLY A CA 1
ATOM 2558 C C . GLY A 1 328 ? 10.25 -14.227 -8.914 1 97.38 328 GLY A C 1
ATOM 2559 O O . GLY A 1 328 ? 11.109 -14.016 -9.766 1 97.38 328 GLY A O 1
ATOM 2560 N N . ARG A 1 329 ? 10.453 -14.109 -7.625 1 96.56 329 ARG A N 1
ATOM 2561 C CA . ARG A 1 329 ? 11.594 -13.391 -7.078 1 96.56 329 ARG A CA 1
ATOM 2562 C C . ARG A 1 329 ? 12.906 -13.977 -7.586 1 96.56 329 ARG A C 1
ATOM 2564 O O . ARG A 1 329 ? 13.859 -13.242 -7.863 1 96.56 329 ARG A O 1
ATOM 2571 N N . SER A 1 330 ? 13.016 -15.266 -7.738 1 97.31 330 SER A N 1
ATOM 2572 C CA . SER A 1 330 ? 14.258 -15.914 -8.133 1 97.31 330 SER A CA 1
ATOM 2573 C C . SER A 1 330 ? 14.602 -15.602 -9.586 1 97.31 330 SER A C 1
ATOM 2575 O O . SER A 1 330 ? 15.773 -15.516 -9.953 1 97.31 330 SER A O 1
ATOM 2577 N N . LEU A 1 331 ? 13.586 -15.375 -10.398 1 98.5 331 LEU A N 1
ATOM 2578 C CA . LEU A 1 331 ? 13.852 -15.078 -11.805 1 98.5 331 LEU A CA 1
ATOM 2579 C C . LEU A 1 331 ? 14.312 -13.633 -11.977 1 98.5 331 LEU A C 1
ATOM 2581 O O . LEU A 1 331 ? 14.953 -13.305 -12.977 1 98.5 331 LEU A O 1
ATOM 2585 N N . VAL A 1 332 ? 13.961 -12.812 -10.984 1 98.31 332 VAL A N 1
ATOM 2586 C CA . VAL A 1 332 ? 14.359 -11.406 -11.117 1 98.31 332 VAL A CA 1
ATOM 2587 C C . VAL A 1 332 ? 15.492 -11.102 -10.141 1 98.31 332 VAL A C 1
ATOM 2589 O O . VAL A 1 332 ? 15.734 -9.945 -9.797 1 98.31 332 VAL A O 1
ATOM 2592 N N . ASP A 1 333 ? 16.203 -12.133 -9.664 1 97.69 333 ASP A N 1
ATOM 2593 C CA . ASP A 1 333 ? 17.375 -11.977 -8.805 1 97.69 333 ASP A CA 1
ATOM 2594 C C . ASP A 1 333 ? 18.438 -11.125 -9.477 1 97.69 333 ASP A C 1
ATOM 2596 O O . ASP A 1 333 ? 18.812 -11.383 -10.625 1 97.69 333 ASP A O 1
ATOM 2600 N N . GLN A 1 334 ? 18.875 -10.094 -8.773 1 97.62 334 GLN A N 1
ATOM 2601 C CA . GLN A 1 334 ? 19.938 -9.18 -9.203 1 97.62 334 GLN A CA 1
ATOM 2602 C C . GLN A 1 334 ? 19.578 -8.508 -10.523 1 97.62 334 GLN A C 1
ATOM 2604 O O . GLN A 1 334 ? 20.453 -8.188 -11.328 1 97.62 334 GLN A O 1
ATOM 2609 N N . ALA A 1 335 ? 18.266 -8.25 -10.773 1 98 335 ALA A N 1
ATOM 2610 C CA . ALA A 1 335 ? 17.828 -7.734 -12.07 1 98 335 ALA A CA 1
ATOM 2611 C C . ALA A 1 335 ? 17.438 -6.262 -11.969 1 98 335 ALA A C 1
ATOM 2613 O O . ALA A 1 335 ? 17.062 -5.648 -12.969 1 98 335 ALA A O 1
ATOM 2614 N N . ALA A 1 336 ? 17.516 -5.68 -10.812 1 98.31 336 ALA A N 1
ATOM 2615 C CA . ALA A 1 336 ? 17.109 -4.285 -10.734 1 98.31 336 ALA A CA 1
ATOM 2616 C C . ALA A 1 336 ? 17.703 -3.594 -9.516 1 98.31 336 ALA A C 1
ATOM 2618 O O . ALA A 1 336 ? 18.109 -4.258 -8.562 1 98.31 336 ALA A O 1
ATOM 2619 N N . ILE A 1 337 ? 17.781 -2.301 -9.57 1 98.56 337 ILE A N 1
ATOM 2620 C CA . ILE A 1 337 ? 18.094 -1.439 -8.438 1 98.56 337 ILE A CA 1
ATOM 2621 C C . ILE A 1 337 ? 17.047 -0.335 -8.328 1 98.56 337 ILE A C 1
ATOM 2623 O O . ILE A 1 337 ? 16.406 0.014 -9.312 1 98.56 337 ILE A O 1
ATOM 2627 N N . SER A 1 338 ? 16.812 0.14 -7.137 1 98.75 338 SER A N 1
ATOM 2628 C CA . SER A 1 338 ? 16.031 1.339 -6.848 1 98.75 338 SER A CA 1
ATOM 2629 C C . SER A 1 338 ? 16.906 2.449 -6.281 1 98.75 338 SER A C 1
ATOM 2631 O O . SER A 1 338 ? 17.703 2.217 -5.367 1 98.75 338 SER A O 1
ATOM 2633 N N . VAL A 1 339 ? 16.75 3.6 -6.824 1 98.75 339 VAL A N 1
ATOM 2634 C CA . VAL A 1 339 ? 17.609 4.723 -6.449 1 98.75 339 VAL A CA 1
ATOM 2635 C C . VAL A 1 339 ? 16.766 5.805 -5.777 1 98.75 339 VAL A C 1
ATOM 2637 O O . VAL A 1 339 ? 15.742 6.23 -6.32 1 98.75 339 VAL A O 1
ATOM 2640 N N . PHE A 1 340 ? 17.203 6.227 -4.566 1 98.56 340 PHE A N 1
ATOM 2641 C CA . PHE A 1 340 ? 16.547 7.309 -3.832 1 98.56 340 PHE A CA 1
ATOM 2642 C C . PHE A 1 340 ? 17.5 8.492 -3.668 1 98.56 340 PHE A C 1
ATOM 2644 O O . PHE A 1 340 ? 18.672 8.312 -3.332 1 98.56 340 PHE A O 1
ATOM 2651 N N . ARG A 1 341 ? 16.984 9.625 -3.889 1 98 341 ARG A N 1
ATOM 2652 C CA . ARG A 1 341 ? 17.75 10.836 -3.623 1 98 341 ARG A CA 1
ATOM 2653 C C . ARG A 1 341 ? 17.547 11.305 -2.184 1 98 341 ARG A C 1
ATOM 2655 O O . ARG A 1 341 ? 16.422 11.391 -1.7 1 98 341 ARG A O 1
ATOM 2662 N N . VAL A 1 342 ? 18.641 11.578 -1.493 1 97.12 342 VAL A N 1
ATOM 2663 C CA . VAL A 1 342 ? 18.578 12.125 -0.141 1 97.12 342 VAL A CA 1
ATOM 2664 C C . VAL A 1 342 ? 18.078 13.562 -0.185 1 97.12 342 VAL A C 1
ATOM 2666 O O . VAL A 1 342 ? 18.594 14.383 -0.955 1 97.12 342 VAL A O 1
ATOM 2669 N N . THR A 1 343 ? 17.047 13.844 0.642 1 96.5 343 THR A N 1
ATOM 2670 C CA . THR A 1 343 ? 16.484 15.188 0.684 1 96.5 343 THR A CA 1
ATOM 2671 C C . THR A 1 343 ? 17.031 15.961 1.881 1 96.5 343 THR A C 1
ATOM 2673 O O . THR A 1 343 ? 17.312 17.156 1.777 1 96.5 343 THR A O 1
ATOM 2676 N N . ARG A 1 344 ? 17.109 15.266 3.014 1 95.19 344 ARG A N 1
ATOM 2677 C CA . ARG A 1 344 ? 17.484 15.93 4.258 1 95.19 344 ARG A CA 1
ATOM 2678 C C . ARG A 1 344 ? 17.984 14.93 5.293 1 95.19 344 ARG A C 1
ATOM 2680 O O . ARG A 1 344 ? 17.516 13.789 5.332 1 95.19 344 ARG A O 1
ATOM 2687 N N . THR A 1 345 ? 18.984 15.352 6.039 1 94.94 345 THR A N 1
ATOM 2688 C CA . THR A 1 345 ? 19.375 14.656 7.262 1 94.94 345 THR A CA 1
ATOM 2689 C C . THR A 1 345 ? 19 15.477 8.492 1 94.94 345 THR A C 1
ATOM 2691 O O . THR A 1 345 ? 19.25 16.688 8.531 1 94.94 345 THR A O 1
ATOM 2694 N N . LYS A 1 346 ? 18.328 14.883 9.438 1 95.38 346 LYS A N 1
ATOM 2695 C CA . LYS A 1 346 ? 17.875 15.594 10.625 1 95.38 346 LYS A CA 1
ATOM 2696 C C . LYS A 1 346 ? 18.375 14.914 11.898 1 95.38 346 LYS A C 1
ATOM 2698 O O . LYS A 1 346 ? 18.281 13.695 12.039 1 95.38 346 LYS A O 1
ATOM 2703 N N . GLN A 1 347 ? 18.922 15.719 12.758 1 92.25 347 GLN A N 1
ATOM 2704 C CA . GLN A 1 347 ? 19.266 15.234 14.086 1 92.25 347 GLN A CA 1
ATOM 2705 C C . GLN A 1 347 ? 18.047 15.125 14.977 1 92.25 347 GLN A C 1
ATOM 2707 O O . GLN A 1 347 ? 17.25 16.062 15.062 1 92.25 347 GLN A O 1
ATOM 2712 N N . LEU A 1 348 ? 17.891 13.938 15.531 1 91.19 348 LEU A N 1
ATOM 2713 C CA . LEU A 1 348 ? 16.75 13.719 16.422 1 91.19 348 LEU A CA 1
ATOM 2714 C C . LEU A 1 348 ? 17.203 13.75 17.891 1 91.19 348 LEU A C 1
ATOM 2716 O O . LEU A 1 348 ? 18.359 14.023 18.172 1 91.19 348 LEU A O 1
ATOM 2720 N N . ALA A 1 349 ? 16.141 13.539 18.625 1 78.75 349 ALA A N 1
ATOM 2721 C CA . ALA A 1 349 ? 16.438 13.438 20.062 1 78.75 349 ALA A CA 1
ATOM 2722 C C . ALA A 1 349 ? 17.312 12.211 20.344 1 78.75 349 ALA A C 1
ATOM 2724 O O . ALA A 1 349 ? 17.422 11.32 19.5 1 78.75 349 ALA A O 1
ATOM 2725 N N . ASP A 1 350 ? 18.109 12.156 21.375 1 78.75 350 ASP A N 1
ATOM 2726 C CA . ASP A 1 350 ? 18.906 11.039 21.859 1 78.75 350 ASP A CA 1
ATOM 2727 C C . ASP A 1 350 ? 20.031 10.703 20.906 1 78.75 350 ASP A C 1
ATOM 2729 O O . ASP A 1 350 ? 20.391 9.531 20.734 1 78.75 350 ASP A O 1
ATOM 2733 N N . ASN A 1 351 ? 20.406 11.539 20.031 1 80.88 351 ASN A N 1
ATOM 2734 C CA . ASN A 1 351 ? 21.562 11.438 19.156 1 80.88 351 ASN A CA 1
ATOM 2735 C C . ASN A 1 351 ? 21.281 10.516 17.969 1 80.88 351 ASN A C 1
ATOM 2737 O O . ASN A 1 351 ? 22.203 9.914 17.422 1 80.88 351 ASN A O 1
ATOM 2741 N N . LYS A 1 352 ? 20.062 10.359 17.75 1 88 352 LYS A N 1
ATOM 2742 C CA . LYS A 1 352 ? 19.703 9.625 16.547 1 88 352 LYS A CA 1
ATOM 2743 C C . LYS A 1 352 ? 19.641 10.562 15.336 1 88 352 LYS A C 1
ATOM 2745 O O . LYS A 1 352 ? 19.516 11.773 15.492 1 88 352 LYS A O 1
ATOM 2750 N N . VAL A 1 353 ? 19.891 9.945 14.18 1 95.5 353 VAL A N 1
ATOM 2751 C CA . VAL A 1 353 ? 19.828 10.711 12.938 1 95.5 353 VAL A CA 1
ATOM 2752 C C . VAL A 1 353 ? 18.859 10.023 11.961 1 95.5 353 VAL A C 1
ATOM 2754 O O . VAL A 1 353 ? 18.844 8.797 11.867 1 95.5 353 VAL A O 1
ATOM 2757 N N . VAL A 1 354 ? 18.062 10.781 11.336 1 97.56 354 VAL A N 1
ATOM 2758 C CA . VAL A 1 354 ? 17.203 10.258 10.273 1 97.56 354 VAL A CA 1
ATOM 2759 C C . VAL A 1 354 ? 17.594 10.891 8.938 1 97.56 354 VAL A C 1
ATOM 2761 O O . VAL A 1 354 ? 17.875 12.086 8.867 1 97.56 354 VAL A O 1
ATOM 2764 N N . ILE A 1 355 ? 17.75 10.078 7.953 1 97.88 355 ILE A N 1
ATOM 2765 C CA . ILE A 1 355 ? 17.906 10.523 6.57 1 97.88 355 ILE A CA 1
ATOM 2766 C C . ILE A 1 355 ? 16.562 10.445 5.855 1 97.88 355 ILE A C 1
ATOM 2768 O O . ILE A 1 355 ? 15.953 9.375 5.773 1 97.88 355 ILE A O 1
ATOM 2772 N N . PHE A 1 356 ? 16.062 11.578 5.375 1 98.19 356 PHE A N 1
ATOM 2773 C CA . PHE A 1 356 ? 14.875 11.602 4.543 1 98.19 356 PHE A CA 1
ATOM 2774 C C . PHE A 1 356 ? 15.234 11.484 3.066 1 98.19 356 PHE A C 1
ATOM 2776 O O . PHE A 1 356 ? 16.141 12.18 2.588 1 98.19 356 PHE A O 1
ATOM 2783 N N . VAL A 1 357 ? 14.539 10.617 2.393 1 98.19 357 VAL A N 1
ATOM 2784 C CA . VAL A 1 357 ? 14.75 10.5 0.953 1 98.19 357 VAL A CA 1
ATOM 2785 C C . VAL A 1 357 ? 13.516 11.008 0.206 1 98.19 357 VAL A C 1
ATOM 2787 O O . VAL A 1 357 ? 12.422 11.078 0.773 1 98.19 357 VAL A O 1
ATOM 2790 N N . GLU A 1 358 ? 13.742 11.461 -1.032 1 97.44 358 GLU A N 1
ATOM 2791 C CA . GLU A 1 358 ? 12.641 11.781 -1.938 1 97.44 358 GLU A CA 1
ATOM 2792 C C . GLU A 1 358 ? 11.969 10.516 -2.463 1 97.44 358 GLU A C 1
ATOM 2794 O O . GLU A 1 358 ? 12.422 9.93 -3.443 1 97.44 358 GLU A O 1
ATOM 2799 N N . GLY A 1 359 ? 10.891 10.188 -1.94 1 96.69 359 GLY A N 1
ATOM 2800 C CA . GLY A 1 359 ? 10.164 8.945 -2.125 1 96.69 359 GLY A CA 1
ATOM 2801 C C . GLY A 1 359 ? 9.57 8.406 -0.835 1 96.69 359 GLY A C 1
ATOM 2802 O O . GLY A 1 359 ? 9.828 8.938 0.244 1 96.69 359 GLY A O 1
ATOM 2803 N N . SER A 1 360 ? 8.75 7.395 -0.94 1 96.69 360 SER A N 1
ATOM 2804 C CA . SER A 1 360 ? 8.133 6.789 0.234 1 96.69 360 SER A CA 1
ATOM 2805 C C . SER A 1 360 ? 8.492 5.312 0.351 1 96.69 360 SER A C 1
ATOM 2807 O O . SER A 1 360 ? 9.031 4.723 -0.59 1 96.69 360 SER A O 1
ATOM 2809 N N . SER A 1 361 ? 8.219 4.773 1.514 1 97 361 SER A N 1
ATOM 2810 C CA . SER A 1 361 ? 8.477 3.363 1.78 1 97 361 SER A CA 1
ATOM 2811 C C . SER A 1 361 ? 7.535 2.467 0.979 1 97 361 SER A C 1
ATOM 2813 O O . SER A 1 361 ? 7.742 1.256 0.897 1 97 361 SER A O 1
ATOM 2815 N N . PHE A 1 362 ? 6.578 3.039 0.259 1 96.25 362 PHE A N 1
ATOM 2816 C CA . PHE A 1 362 ? 5.746 2.264 -0.652 1 96.25 362 PHE A CA 1
ATOM 2817 C C . PHE A 1 362 ? 6.562 1.764 -1.838 1 96.25 362 PHE A C 1
ATOM 2819 O O . PHE A 1 362 ? 6.191 0.783 -2.486 1 96.25 362 PHE A O 1
ATOM 2826 N N . SER A 1 363 ? 7.688 2.404 -2.092 1 94.94 363 SER A N 1
ATOM 2827 C CA . SER A 1 363 ? 8.586 2.008 -3.172 1 94.94 363 SER A CA 1
ATOM 2828 C C . SER A 1 363 ? 9.742 1.162 -2.648 1 94.94 363 SER A C 1
ATOM 2830 O O . SER A 1 363 ? 10.734 0.958 -3.35 1 94.94 363 SER A O 1
ATOM 2832 N N . ALA A 1 364 ? 9.711 0.752 -1.498 1 92.81 364 ALA A N 1
ATOM 2833 C CA . ALA A 1 364 ? 10.578 -0.151 -0.746 1 92.81 364 ALA A CA 1
ATOM 2834 C C . ALA A 1 364 ? 9.82 -0.816 0.397 1 92.81 364 ALA A C 1
ATOM 2836 O O . ALA A 1 364 ? 10.016 -0.469 1.564 1 92.81 364 ALA A O 1
ATOM 2837 N N . CYS A 1 365 ? 9.164 -1.809 0.17 1 90.06 365 CYS A N 1
ATOM 2838 C CA . CYS A 1 365 ? 7.918 -2.076 0.881 1 90.06 365 CYS A CA 1
ATOM 2839 C C . CYS A 1 365 ? 8.148 -3.033 2.045 1 90.06 365 CYS A C 1
ATOM 2841 O O . CYS A 1 365 ? 7.238 -3.295 2.83 1 90.06 365 CYS A O 1
ATOM 2843 N N . GLU A 1 366 ? 9.281 -3.494 2.324 1 93 366 GLU A N 1
ATOM 2844 C CA . GLU A 1 366 ? 9.461 -4.602 3.258 1 93 366 GLU A CA 1
ATOM 2845 C C . GLU A 1 366 ? 8.977 -4.227 4.656 1 93 366 GLU A C 1
ATOM 2847 O O . GLU A 1 366 ? 8.43 -5.066 5.375 1 93 366 GLU A O 1
ATOM 2852 N N . THR A 1 367 ? 9.141 -2.996 5.043 1 93.25 367 THR A N 1
ATOM 2853 C CA . THR A 1 367 ? 8.812 -2.561 6.395 1 93.25 367 THR A CA 1
ATOM 2854 C C . THR A 1 367 ? 7.309 -2.586 6.621 1 93.25 367 THR A C 1
ATOM 2856 O O . THR A 1 367 ? 6.848 -2.641 7.766 1 93.25 367 THR A O 1
ATOM 2859 N N . TRP A 1 368 ? 6.508 -2.611 5.594 1 91.19 368 TRP A N 1
ATOM 2860 C CA . TRP A 1 368 ? 5.055 -2.686 5.695 1 91.19 368 TRP A CA 1
ATOM 2861 C C . TRP A 1 368 ? 4.602 -4.098 6.047 1 91.19 368 TRP A C 1
ATOM 2863 O O . TRP A 1 368 ? 3.443 -4.312 6.41 1 91.19 368 TRP A O 1
ATOM 2873 N N . PHE A 1 369 ? 5.461 -5.051 5.988 1 89.75 369 PHE A N 1
ATOM 2874 C CA . PHE A 1 369 ? 5.152 -6.441 6.309 1 89.75 369 PHE A CA 1
ATOM 2875 C C . PHE A 1 369 ? 5.762 -6.836 7.648 1 89.75 369 PHE A C 1
ATOM 2877 O O . PHE A 1 369 ? 6.129 -7.996 7.855 1 89.75 369 PHE A O 1
ATOM 2884 N N . ALA A 1 370 ? 5.949 -5.859 8.531 1 89.06 370 ALA A N 1
ATOM 2885 C CA . ALA A 1 370 ? 6.535 -6.078 9.852 1 89.06 370 ALA A CA 1
ATOM 2886 C C . ALA A 1 370 ? 7.883 -6.785 9.742 1 89.06 370 ALA A C 1
ATOM 2888 O O . ALA A 1 370 ? 8.172 -7.715 10.5 1 89.06 370 ALA A O 1
ATOM 2889 N N . SER A 1 371 ? 8.617 -6.41 8.773 1 94.62 371 SER A N 1
ATOM 2890 C CA . SER A 1 371 ? 9.938 -6.965 8.492 1 94.62 371 SER A CA 1
ATOM 2891 C C . SER A 1 371 ? 10.938 -5.867 8.148 1 94.62 371 SER A C 1
ATOM 2893 O O . SER A 1 371 ? 10.719 -4.699 8.484 1 94.62 371 SER A O 1
ATOM 2895 N N . GLU A 1 372 ? 12.125 -6.254 7.684 1 95.75 372 GLU A N 1
ATOM 2896 C CA . GLU A 1 372 ? 13.227 -5.367 7.301 1 95.75 372 GLU A CA 1
ATOM 2897 C C . GLU A 1 372 ? 13.945 -5.879 6.059 1 95.75 372 GLU A C 1
ATOM 2899 O O . GLU A 1 372 ? 14.125 -7.09 5.895 1 95.75 372 GLU A O 1
ATOM 2904 N N . TYR A 1 373 ? 14.164 -4.883 5.125 1 97.12 373 TYR A N 1
ATOM 2905 C CA . TYR A 1 373 ? 14.992 -5.25 3.98 1 97.12 373 TYR A CA 1
ATOM 2906 C C . TYR A 1 373 ? 16.453 -5.34 4.375 1 97.12 373 TYR A C 1
ATOM 2908 O O . TYR A 1 373 ? 17.109 -4.316 4.602 1 97.12 373 TYR A O 1
ATOM 2916 N N . LEU A 1 374 ? 17.016 -6.535 4.477 1 96.19 374 LEU A N 1
ATOM 2917 C CA . LEU A 1 374 ? 18.359 -6.738 5.027 1 96.19 374 LEU A CA 1
ATOM 2918 C C . LEU A 1 374 ? 19.406 -6.738 3.922 1 96.19 374 LEU A C 1
ATOM 2920 O O . LEU A 1 374 ? 20.141 -7.715 3.758 1 96.19 374 LEU A O 1
ATOM 2924 N N . VAL A 1 375 ? 19.453 -5.715 3.184 1 97.44 375 VAL A N 1
ATOM 2925 C CA . VAL A 1 375 ? 20.438 -5.32 2.186 1 97.44 375 VAL A CA 1
ATOM 2926 C C . VAL A 1 375 ? 20.781 -3.842 2.355 1 97.44 375 VAL A C 1
ATOM 2928 O O . VAL A 1 375 ? 19.906 -2.979 2.248 1 97.44 375 VAL A O 1
ATOM 2931 N N . ASP A 1 376 ? 22.031 -3.568 2.684 1 97.81 376 ASP A N 1
ATOM 2932 C CA . ASP A 1 376 ? 22.406 -2.186 2.951 1 97.81 376 ASP A CA 1
ATOM 2933 C C . ASP A 1 376 ? 22.5 -1.382 1.657 1 97.81 376 ASP A C 1
ATOM 2935 O O . ASP A 1 376 ? 22.969 -1.893 0.636 1 97.81 376 ASP A O 1
ATOM 2939 N N . PRO A 1 377 ? 22.094 -0.131 1.724 1 98.06 377 PRO A N 1
ATOM 2940 C CA . PRO A 1 377 ? 22.188 0.692 0.515 1 98.06 377 PRO A CA 1
ATOM 2941 C C . PRO A 1 377 ? 23.609 1.134 0.195 1 98.06 377 PRO A C 1
ATOM 2943 O O . PRO A 1 377 ? 24.422 1.298 1.104 1 98.06 377 PRO A O 1
ATOM 2946 N N . ILE A 1 378 ? 23.875 1.331 -1.078 1 97.88 378 ILE A N 1
ATOM 2947 C CA . ILE A 1 378 ? 25.109 1.917 -1.579 1 97.88 378 ILE A CA 1
ATOM 2948 C C . ILE A 1 378 ? 24.953 3.434 -1.683 1 97.88 378 ILE A C 1
ATOM 2950 O O . ILE A 1 378 ? 23.953 3.93 -2.207 1 97.88 378 ILE A O 1
ATOM 2954 N N . LEU A 1 379 ? 25.906 4.16 -1.125 1 96.75 379 LEU A N 1
ATOM 2955 C CA . LEU A 1 379 ? 25.875 5.617 -1.173 1 96.75 379 LEU A CA 1
ATOM 2956 C C . LEU A 1 379 ? 26.656 6.133 -2.385 1 96.75 379 LEU A C 1
ATOM 2958 O O . LEU A 1 379 ? 27.812 5.754 -2.598 1 96.75 379 LEU A O 1
ATOM 2962 N N . ILE A 1 380 ? 25.984 6.902 -3.225 1 96.06 380 ILE A N 1
ATOM 2963 C CA . ILE A 1 380 ? 26.641 7.605 -4.324 1 96.06 380 ILE A CA 1
ATOM 2964 C C . ILE A 1 380 ? 26.625 9.109 -4.051 1 96.06 380 ILE A C 1
ATOM 2966 O O . ILE A 1 380 ? 25.562 9.711 -3.906 1 96.06 380 ILE A O 1
ATOM 2970 N N . SER A 1 381 ? 27.734 9.625 -3.971 1 90.44 381 SER A N 1
ATOM 2971 C CA . SER A 1 381 ? 27.844 11.047 -3.676 1 90.44 381 SER A CA 1
ATOM 2972 C C . SER A 1 381 ? 28.609 11.781 -4.777 1 90.44 381 SER A C 1
ATOM 2974 O O . SER A 1 381 ? 29.625 11.281 -5.277 1 90.44 381 SER A O 1
ATOM 2976 N N . GLY A 1 382 ? 28.031 12.906 -5.234 1 76.75 382 GLY A N 1
ATOM 2977 C CA . GLY A 1 382 ? 28.703 13.742 -6.215 1 76.75 382 GLY A CA 1
ATOM 2978 C C . GLY A 1 382 ? 29.609 14.789 -5.594 1 76.75 382 GLY A C 1
ATOM 2979 O O . GLY A 1 382 ? 30.266 15.547 -6.305 1 76.75 382 GLY A O 1
ATOM 2980 N N . GLN A 1 383 ? 29.562 14.953 -4.375 1 71.88 383 GLN A N 1
ATOM 2981 C CA . GLN A 1 383 ? 30.328 15.984 -3.684 1 71.88 383 GLN A CA 1
ATOM 2982 C C . GLN A 1 383 ? 31.438 15.359 -2.834 1 71.88 383 GLN A C 1
ATOM 2984 O O . GLN A 1 383 ? 31.438 14.156 -2.594 1 71.88 383 GLN A O 1
ATOM 2989 N N . GLN A 1 384 ? 32.469 16.25 -2.705 1 65.25 384 GLN A N 1
ATOM 2990 C CA . GLN A 1 384 ? 33.469 15.82 -1.755 1 65.25 384 GLN A CA 1
ATOM 2991 C C . GLN A 1 384 ? 32.875 15.516 -0.391 1 65.25 384 GLN A C 1
ATOM 2993 O O . GLN A 1 384 ? 32.156 16.359 0.174 1 65.25 384 GLN A O 1
ATOM 2998 N N . LEU A 1 385 ? 32.781 14.305 -0.074 1 62.47 385 LEU A N 1
ATOM 2999 C CA . LEU A 1 385 ? 32.094 13.844 1.127 1 62.47 385 LEU A CA 1
ATOM 3000 C C . LEU A 1 385 ? 32.938 14.125 2.373 1 62.47 385 LEU A C 1
ATOM 3002 O O . LEU A 1 385 ? 34.156 13.914 2.371 1 62.47 385 LEU A O 1
ATOM 3006 N N . PRO A 1 386 ? 32.281 14.867 3.375 1 66.19 386 PRO A N 1
ATOM 3007 C CA . PRO A 1 386 ? 33 14.867 4.645 1 66.19 386 PRO A CA 1
ATOM 3008 C C . PRO A 1 386 ? 33.281 13.469 5.172 1 66.19 386 PRO A C 1
ATOM 3010 O O . PRO A 1 386 ? 32.406 12.594 5.113 1 66.19 386 PRO A O 1
ATOM 3013 N N . ASP A 1 387 ? 34.344 13.148 5.473 1 71.88 387 ASP A N 1
ATOM 3014 C CA . ASP A 1 387 ? 34.75 11.859 6.016 1 71.88 387 ASP A CA 1
ATOM 3015 C C . ASP A 1 387 ? 34.344 11.727 7.477 1 71.88 387 ASP A C 1
ATOM 3017 O O . ASP A 1 387 ? 35.188 11.539 8.352 1 71.88 387 ASP A O 1
ATOM 3021 N N . LYS A 1 388 ? 33.062 11.961 7.758 1 86.12 388 LYS A N 1
ATOM 3022 C CA . LYS A 1 388 ? 32.531 11.773 9.102 1 86.12 388 LYS A CA 1
ATOM 3023 C C . LYS A 1 388 ? 31.484 10.664 9.133 1 86.12 388 LYS A C 1
ATOM 3025 O O . LYS A 1 388 ? 30.469 10.734 8.445 1 86.12 388 LYS A O 1
ATOM 3030 N N . PRO A 1 389 ? 31.844 9.695 9.891 1 89.75 389 PRO A N 1
ATOM 3031 C CA . PRO A 1 389 ? 30.906 8.586 10 1 89.75 389 PRO A CA 1
ATOM 3032 C C . PRO A 1 389 ? 29.594 8.992 10.68 1 89.75 389 PRO A C 1
ATOM 3034 O O . PRO A 1 389 ? 29.578 9.945 11.461 1 89.75 389 PRO A O 1
ATOM 3037 N N . MET A 1 390 ? 28.594 8.359 10.25 1 91.88 390 MET A N 1
ATOM 3038 C CA . MET A 1 390 ? 27.281 8.602 10.859 1 91.88 390 MET A CA 1
ATOM 3039 C C . MET A 1 390 ? 26.453 7.324 10.875 1 91.88 390 MET A C 1
ATOM 3041 O O . MET A 1 390 ? 26.641 6.441 10.039 1 91.88 390 MET A O 1
ATOM 3045 N N . GLN A 1 391 ? 25.656 7.203 11.891 1 94.88 391 GLN A N 1
ATOM 3046 C CA . GLN A 1 391 ? 24.641 6.156 11.961 1 94.88 391 GLN A CA 1
ATOM 3047 C C . GLN A 1 391 ? 23.234 6.746 11.844 1 94.88 391 GLN A C 1
ATOM 3049 O O . GLN A 1 391 ? 22.922 7.738 12.508 1 94.88 391 GLN A O 1
ATOM 3054 N N . ALA A 1 392 ? 22.484 6.227 10.945 1 97.38 392 ALA A N 1
ATOM 3055 C CA . ALA A 1 392 ? 21.156 6.801 10.734 1 97.38 392 ALA A CA 1
ATOM 3056 C C . ALA A 1 392 ? 20.172 5.75 10.219 1 97.38 392 ALA A C 1
ATOM 3058 O O . ALA A 1 392 ? 20.594 4.734 9.656 1 97.38 392 ALA A O 1
ATOM 3059 N N . TYR A 1 393 ? 18.891 5.906 10.508 1 97.19 393 TYR A N 1
ATOM 3060 C CA . TYR A 1 393 ? 17.859 5.184 9.781 1 97.19 393 TYR A CA 1
ATOM 3061 C C . TYR A 1 393 ? 17.328 6.016 8.625 1 97.19 393 TYR A C 1
ATOM 3063 O O . TYR A 1 393 ? 17.703 7.176 8.453 1 97.19 393 TYR A O 1
ATOM 3071 N N . ILE A 1 394 ? 16.547 5.445 7.707 1 98.38 394 ILE A N 1
ATOM 3072 C CA . ILE A 1 394 ? 16.141 6.094 6.465 1 98.38 394 ILE A CA 1
ATOM 3073 C C . ILE A 1 394 ? 14.617 6.152 6.391 1 98.38 394 ILE A C 1
ATOM 3075 O O . ILE A 1 394 ? 13.945 5.125 6.508 1 98.38 394 ILE A O 1
ATOM 3079 N N . ALA A 1 395 ? 14.062 7.344 6.242 1 98.19 395 ALA A N 1
ATOM 3080 C CA . ALA A 1 395 ? 12.617 7.551 6.176 1 98.19 395 ALA A CA 1
ATOM 3081 C C . ALA A 1 395 ? 12.203 8.148 4.832 1 98.19 395 ALA A C 1
ATOM 3083 O O . ALA A 1 395 ? 13.039 8.703 4.113 1 98.19 395 ALA A O 1
ATOM 3084 N N . GLY A 1 396 ? 10.938 7.918 4.488 1 97.69 396 GLY A N 1
ATOM 3085 C CA . GLY A 1 396 ? 10.383 8.578 3.32 1 97.69 396 GLY A CA 1
ATOM 3086 C C . GLY A 1 396 ? 10.016 10.031 3.576 1 97.69 396 GLY A C 1
ATOM 3087 O O . GLY A 1 396 ? 10.297 10.57 4.648 1 97.69 396 GLY A O 1
ATOM 3088 N N . HIS A 1 397 ? 9.406 10.641 2.639 1 94.56 397 HIS A N 1
ATOM 3089 C CA . HIS A 1 397 ? 9.18 12.086 2.66 1 94.56 397 HIS A CA 1
ATOM 3090 C C . HIS A 1 397 ? 7.82 12.422 3.252 1 94.56 397 HIS A C 1
ATOM 3092 O O . HIS A 1 397 ? 7.527 13.586 3.527 1 94.56 397 HIS A O 1
ATOM 3098 N N . SER A 1 398 ? 6.969 11.43 3.527 1 94.12 398 SER A N 1
ATOM 3099 C CA . SER A 1 398 ? 5.574 11.734 3.83 1 94.12 398 SER A CA 1
ATOM 3100 C C . SER A 1 398 ? 5.379 12.016 5.316 1 94.12 398 SER A C 1
ATOM 3102 O O . SER A 1 398 ? 6.297 11.82 6.117 1 94.12 398 SER A O 1
ATOM 3104 N N . CYS A 1 399 ? 4.148 12.461 5.699 1 91.88 399 CYS A N 1
ATOM 3105 C CA . CYS A 1 399 ? 3.771 12.758 7.078 1 91.88 399 CYS A CA 1
ATOM 3106 C C . CYS A 1 399 ? 3.342 11.484 7.809 1 91.88 399 CYS A C 1
ATOM 3108 O O . CYS A 1 399 ? 2.988 11.531 8.984 1 91.88 399 CYS A O 1
ATOM 3110 N N . LEU A 1 400 ? 3.408 10.383 7.098 1 92 400 LEU A N 1
ATOM 3111 C CA . LEU A 1 400 ? 3.002 9.125 7.703 1 92 400 LEU A CA 1
ATOM 3112 C C . LEU A 1 400 ? 4.105 8.57 8.594 1 92 400 LEU A C 1
ATOM 3114 O O . LEU A 1 400 ? 5.238 8.383 8.148 1 92 400 LEU A O 1
ATOM 3118 N N . ASP A 1 401 ? 3.768 8.266 9.773 1 89.81 401 ASP A N 1
ATOM 3119 C CA . ASP A 1 401 ? 4.738 7.738 10.727 1 89.81 401 ASP A CA 1
ATOM 3120 C C . ASP A 1 401 ? 5.355 6.434 10.219 1 89.81 401 ASP A C 1
ATOM 3122 O O . ASP A 1 401 ? 6.535 6.168 10.453 1 89.81 401 ASP A O 1
ATOM 3126 N N . ASP A 1 402 ? 4.598 5.695 9.484 1 91.75 402 ASP A N 1
ATOM 3127 C CA . ASP A 1 402 ? 5.031 4.375 9.031 1 91.75 402 ASP A CA 1
ATOM 3128 C C . ASP A 1 402 ? 5.863 4.48 7.754 1 91.75 402 ASP A C 1
ATOM 3130 O O . ASP A 1 402 ? 6.367 3.475 7.254 1 91.75 402 ASP A O 1
ATOM 3134 N N . ASP A 1 403 ? 6.027 5.664 7.258 1 96.25 403 ASP A N 1
ATOM 3135 C CA . ASP A 1 403 ? 6.801 5.84 6.035 1 96.25 403 ASP A CA 1
ATOM 3136 C C . ASP A 1 403 ? 8.305 5.77 6.324 1 96.25 403 ASP A C 1
ATOM 3138 O O . ASP A 1 403 ? 9.008 6.773 6.199 1 96.25 403 ASP A O 1
ATOM 3142 N N . VAL A 1 404 ? 8.789 4.57 6.66 1 97.81 404 VAL A N 1
ATOM 3143 C CA . VAL A 1 404 ? 10.188 4.281 6.957 1 97.81 404 VAL A CA 1
ATOM 3144 C C . VAL A 1 404 ? 10.711 3.223 5.988 1 97.81 404 VAL A C 1
ATOM 3146 O O . VAL A 1 404 ? 10.141 2.131 5.887 1 97.81 404 VAL A O 1
ATOM 3149 N N . ILE A 1 405 ? 11.727 3.549 5.27 1 98.06 405 ILE A N 1
ATOM 3150 C CA . ILE A 1 405 ? 12.32 2.656 4.281 1 98.06 405 ILE A CA 1
ATOM 3151 C C . ILE A 1 405 ? 13.203 1.624 4.98 1 98.06 405 ILE A C 1
ATOM 3153 O O . ILE A 1 405 ? 13.18 0.44 4.637 1 98.06 405 ILE A O 1
ATOM 3157 N N . THR A 1 406 ? 14.008 2.072 5.926 1 98.06 406 THR A N 1
ATOM 3158 C CA . THR A 1 406 ? 14.898 1.237 6.727 1 98.06 406 THR A CA 1
ATOM 3159 C C . THR A 1 406 ? 14.852 1.646 8.195 1 98.06 406 THR A C 1
ATOM 3161 O O . THR A 1 406 ? 15.281 2.742 8.555 1 98.06 406 THR A O 1
ATOM 3164 N N . HIS A 1 407 ? 14.344 0.762 9.047 1 97.38 407 HIS A N 1
ATOM 3165 C CA . HIS A 1 407 ? 14.297 1.011 10.484 1 97.38 407 HIS A CA 1
ATOM 3166 C C . HIS A 1 407 ? 15.672 0.811 11.125 1 97.38 407 HIS A C 1
ATOM 3168 O O . HIS A 1 407 ? 15.977 1.423 12.148 1 97.38 407 HIS A O 1
ATOM 3174 N N . ARG A 1 408 ? 16.469 -0.063 10.547 1 97.12 408 ARG A N 1
ATOM 3175 C CA . ARG A 1 408 ? 17.812 -0.344 11.055 1 97.12 408 ARG A CA 1
ATOM 3176 C C . ARG A 1 408 ? 18.688 0.899 10.992 1 97.12 408 ARG A C 1
ATOM 3178 O O . ARG A 1 408 ? 18.578 1.694 10.062 1 97.12 408 ARG A O 1
ATOM 3185 N N . LEU A 1 409 ? 19.469 0.976 11.984 1 96.38 409 LEU A N 1
ATOM 3186 C CA . LEU A 1 409 ? 20.5 2.014 11.953 1 96.38 409 LEU A CA 1
ATOM 3187 C C . LEU A 1 409 ? 21.656 1.599 11.062 1 96.38 409 LEU A C 1
ATOM 3189 O O . LEU A 1 409 ? 22.406 0.681 11.406 1 96.38 409 LEU A O 1
ATOM 3193 N N . ILE A 1 410 ? 21.766 2.287 9.961 1 97.06 410 ILE A N 1
ATOM 3194 C CA . ILE A 1 410 ? 22.812 1.994 8.992 1 97.06 410 ILE A CA 1
ATOM 3195 C C . ILE A 1 410 ? 24.062 2.807 9.32 1 97.06 410 ILE A C 1
ATOM 3197 O O . ILE A 1 410 ? 23.984 4.004 9.602 1 97.06 410 ILE A O 1
ATOM 3201 N N . ASN A 1 411 ? 25.203 2.15 9.289 1 94.44 411 ASN A N 1
ATOM 3202 C CA . ASN A 1 411 ? 26.484 2.838 9.469 1 94.44 411 ASN A CA 1
ATOM 3203 C C . ASN A 1 411 ? 27.047 3.326 8.141 1 94.44 411 ASN A C 1
ATOM 3205 O O . ASN A 1 411 ? 27.359 2.523 7.258 1 94.44 411 ASN A O 1
ATOM 3209 N N . PHE A 1 412 ? 27.156 4.637 8.055 1 93.94 412 PHE A N 1
ATOM 3210 C CA . PHE A 1 412 ? 27.797 5.25 6.895 1 93.94 412 PHE A CA 1
ATOM 3211 C C . PHE A 1 412 ? 29.188 5.75 7.242 1 93.94 412 PHE A C 1
ATOM 3213 O O . PHE A 1 412 ? 29.375 6.488 8.211 1 93.94 412 PHE A O 1
ATOM 3220 N N . ASP A 1 413 ? 30.141 5.406 6.449 1 89.69 413 ASP A N 1
ATOM 3221 C CA . ASP A 1 413 ? 31.5 5.906 6.66 1 89.69 413 ASP A CA 1
ATOM 3222 C C . ASP A 1 413 ? 31.594 7.391 6.324 1 89.69 413 ASP A C 1
ATOM 3224 O O . ASP A 1 413 ? 32.469 8.094 6.836 1 89.69 413 ASP A O 1
ATOM 3228 N N . THR A 1 414 ? 30.781 7.723 5.434 1 89.38 414 THR A N 1
ATOM 3229 C CA . THR A 1 414 ? 30.625 9.117 5.039 1 89.38 414 THR A CA 1
ATOM 3230 C C . THR A 1 414 ? 29.172 9.562 5.195 1 89.38 414 THR A C 1
ATOM 3232 O O . THR A 1 414 ? 28.25 8.844 4.801 1 89.38 414 THR A O 1
ATOM 3235 N N . SER A 1 415 ? 29.062 10.75 5.715 1 91.38 415 SER A N 1
ATOM 3236 C CA . SER A 1 415 ? 27.719 11.234 5.992 1 91.38 415 SER A CA 1
ATOM 3237 C C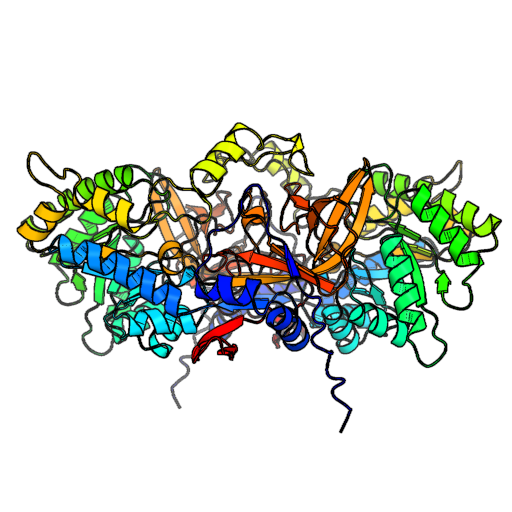 . SER A 1 415 ? 26.969 11.578 4.703 1 91.38 415 SER A C 1
ATOM 3239 O O . SER A 1 415 ? 27.422 12.445 3.941 1 91.38 415 SER A O 1
ATOM 3241 N N . PRO A 1 416 ? 25.844 10.906 4.473 1 93.75 416 PRO A N 1
ATOM 3242 C CA . PRO A 1 416 ? 25.047 11.289 3.309 1 93.75 416 PRO A CA 1
ATOM 3243 C C . PRO A 1 416 ? 24.562 12.734 3.375 1 93.75 416 PRO A C 1
ATOM 3245 O O . PRO A 1 416 ? 24.219 13.227 4.453 1 93.75 416 PRO A O 1
ATOM 3248 N N . GLN A 1 417 ? 24.562 13.383 2.262 1 91.5 417 GLN A N 1
ATOM 3249 C CA . GLN A 1 417 ? 24.125 14.766 2.156 1 91.5 417 GLN A CA 1
ATOM 3250 C C . GLN A 1 417 ? 22.953 14.898 1.172 1 91.5 417 GLN A C 1
ATOM 3252 O O . GLN A 1 417 ? 22.719 14 0.362 1 91.5 417 GLN A O 1
ATOM 3257 N N . ALA A 1 418 ? 22.281 16.062 1.287 1 93.06 418 ALA A N 1
ATOM 3258 C CA . ALA A 1 418 ? 21.219 16.344 0.324 1 93.06 418 ALA A CA 1
ATOM 3259 C C . ALA A 1 418 ? 21.734 16.266 -1.107 1 93.06 418 ALA A C 1
ATOM 3261 O O . ALA A 1 418 ? 22.812 16.797 -1.419 1 93.06 418 ALA A O 1
ATOM 3262 N N . GLY A 1 419 ? 21.016 15.477 -1.941 1 93.25 419 GLY A N 1
ATOM 3263 C CA . GLY A 1 419 ? 21.422 15.32 -3.33 1 93.25 419 GLY A CA 1
ATOM 3264 C C . GLY A 1 419 ? 22.125 14 -3.6 1 93.25 419 GLY A C 1
ATOM 3265 O O . GLY A 1 419 ? 22.172 13.539 -4.742 1 93.25 419 GLY A O 1
ATOM 3266 N N . ASP A 1 420 ? 22.766 13.414 -2.541 1 95.69 420 ASP A N 1
ATOM 3267 C CA . ASP A 1 420 ? 23.359 12.094 -2.693 1 95.69 420 ASP A CA 1
ATOM 3268 C C . ASP A 1 420 ? 22.297 11.047 -3.02 1 95.69 420 ASP A C 1
ATOM 3270 O O . ASP A 1 420 ? 21.109 11.305 -2.885 1 95.69 420 ASP A O 1
ATOM 3274 N N . LEU A 1 421 ? 22.781 9.953 -3.539 1 97.94 421 LEU A N 1
ATOM 3275 C CA . LEU A 1 421 ? 21.875 8.867 -3.875 1 97.94 421 LEU A CA 1
ATOM 3276 C C . LEU A 1 421 ? 22.109 7.664 -2.961 1 97.94 421 LEU A C 1
ATOM 3278 O O . LEU A 1 421 ? 23.25 7.344 -2.621 1 97.94 421 LEU A O 1
ATOM 3282 N N . LEU A 1 422 ? 21.031 7.082 -2.512 1 98.38 422 LEU A N 1
ATOM 3283 C CA . LEU A 1 422 ? 21.047 5.758 -1.896 1 98.38 422 LEU A CA 1
ATOM 3284 C C . LEU A 1 422 ? 20.516 4.703 -2.859 1 98.38 422 LEU A C 1
ATOM 3286 O O . LEU A 1 422 ? 19.375 4.785 -3.303 1 98.38 422 LEU A O 1
ATOM 3290 N N . VAL A 1 423 ? 21.344 3.74 -3.166 1 98.62 423 VAL A N 1
ATOM 3291 C CA . VAL A 1 423 ? 21 2.701 -4.133 1 98.62 423 VAL A CA 1
ATOM 3292 C C . VAL A 1 423 ? 20.688 1.4 -3.4 1 98.62 423 VAL A C 1
ATOM 3294 O O . VAL A 1 423 ? 21.547 0.831 -2.729 1 98.62 423 VAL A O 1
ATOM 3297 N N . TYR A 1 424 ? 19.469 0.966 -3.498 1 98.56 424 TYR A N 1
ATOM 3298 C CA . TYR A 1 424 ? 19.078 -0.355 -3.023 1 98.56 424 TYR A CA 1
ATOM 3299 C C . TYR A 1 424 ? 19.156 -1.383 -4.145 1 98.56 424 TYR A C 1
ATOM 3301 O O . TYR A 1 424 ? 18.547 -1.203 -5.203 1 98.56 424 TYR A O 1
ATOM 3309 N N . ALA A 1 425 ? 19.875 -2.445 -3.891 1 98.06 425 ALA A N 1
ATOM 3310 C CA . ALA A 1 425 ? 20.062 -3.506 -4.879 1 98.06 425 ALA A CA 1
ATOM 3311 C C . ALA A 1 425 ? 19.016 -4.605 -4.699 1 98.06 425 ALA A C 1
ATOM 3313 O O . ALA A 1 425 ? 18.375 -4.699 -3.648 1 98.06 425 ALA A O 1
ATOM 3314 N N . ASN A 1 426 ? 18.781 -5.379 -5.789 1 97.81 426 ASN A N 1
ATOM 3315 C CA . ASN A 1 426 ? 17.953 -6.574 -5.781 1 97.81 426 ASN A CA 1
ATOM 3316 C C . ASN A 1 426 ? 16.5 -6.242 -5.414 1 97.81 426 ASN A C 1
ATOM 3318 O O . ASN A 1 426 ? 15.883 -6.949 -4.617 1 97.81 426 ASN A O 1
ATOM 3322 N N . THR A 1 427 ? 16 -5.16 -6.008 1 98.12 427 THR A N 1
ATOM 3323 C CA . THR A 1 427 ? 14.688 -4.68 -5.59 1 98.12 427 THR A CA 1
ATOM 3324 C C . THR A 1 427 ? 13.609 -5.148 -6.562 1 98.12 427 THR A C 1
ATOM 3326 O O . THR A 1 427 ? 12.422 -4.891 -6.352 1 98.12 427 THR A O 1
ATOM 3329 N N . ALA A 1 428 ? 13.953 -5.902 -7.602 1 98 428 ALA A N 1
ATOM 3330 C CA . ALA A 1 428 ? 12.984 -6.297 -8.625 1 98 428 ALA A CA 1
ATOM 3331 C C . ALA A 1 428 ? 11.891 -7.176 -8.031 1 98 428 ALA A C 1
ATOM 3333 O O . ALA A 1 428 ? 10.727 -7.066 -8.414 1 98 428 ALA A O 1
ATOM 3334 N N . GLY A 1 429 ? 12.289 -8.062 -7.148 1 97.31 429 GLY A N 1
ATOM 3335 C CA . GLY A 1 429 ? 11.305 -8.938 -6.539 1 97.31 429 GLY A CA 1
ATOM 3336 C C . GLY A 1 429 ? 10.445 -8.242 -5.508 1 97.31 429 GLY A C 1
ATOM 3337 O O . GLY A 1 429 ? 10.789 -8.211 -4.324 1 97.31 429 GLY A O 1
ATOM 3338 N N . TYR A 1 430 ? 9.289 -7.754 -5.863 1 96.19 430 TYR A N 1
ATOM 3339 C CA . TYR A 1 430 ? 8.227 -7.203 -5.027 1 96.19 430 TYR A CA 1
ATOM 3340 C C . TYR A 1 430 ? 8.648 -5.871 -4.422 1 96.19 430 TYR A C 1
ATOM 3342 O O . TYR A 1 430 ? 7.875 -4.914 -4.406 1 96.19 430 TYR A O 1
ATOM 3350 N N . GLN A 1 431 ? 9.914 -5.648 -4.043 1 97.12 431 GLN A N 1
ATOM 3351 C CA . GLN A 1 431 ? 10.414 -4.57 -3.195 1 97.12 431 GLN A CA 1
ATOM 3352 C C . GLN A 1 431 ? 10.109 -3.205 -3.811 1 97.12 431 GLN A C 1
ATOM 3354 O O . GLN A 1 431 ? 9.695 -2.279 -3.109 1 97.12 431 GLN A O 1
ATOM 3359 N N . MET A 1 432 ? 10.258 -3.059 -5.07 1 97.75 432 MET A N 1
ATOM 3360 C CA . MET A 1 432 ? 10.227 -1.736 -5.688 1 97.75 432 MET A CA 1
ATOM 3361 C C . MET A 1 432 ? 8.797 -1.333 -6.043 1 97.75 432 MET A C 1
ATOM 3363 O O . MET A 1 432 ? 8.477 -0.145 -6.066 1 97.75 432 MET A O 1
ATOM 3367 N N . ASP A 1 433 ? 7.879 -2.371 -6.277 1 96.94 433 ASP A N 1
ATOM 3368 C CA . ASP A 1 433 ? 6.672 -1.848 -6.914 1 96.94 433 ASP A CA 1
ATOM 3369 C C . ASP A 1 433 ? 5.434 -2.607 -6.453 1 96.94 433 ASP A C 1
ATOM 3371 O O . ASP A 1 433 ? 4.324 -2.336 -6.918 1 96.94 433 ASP A O 1
ATOM 3375 N N . LEU A 1 434 ? 5.57 -3.594 -5.523 1 96.25 434 LEU A N 1
ATOM 3376 C CA . LEU A 1 434 ? 4.395 -4.305 -5.035 1 96.25 434 LEU A CA 1
ATOM 3377 C C . LEU A 1 434 ? 3.4 -3.336 -4.398 1 96.25 434 LEU A C 1
ATOM 3379 O O . LEU A 1 434 ? 2.203 -3.383 -4.691 1 96.25 434 LEU A O 1
ATOM 3383 N N . LEU A 1 435 ? 3.893 -2.398 -3.568 1 95.69 435 LEU A N 1
ATOM 3384 C CA . LEU A 1 435 ? 3.021 -1.484 -2.836 1 95.69 435 LEU A CA 1
ATOM 3385 C C . LEU A 1 435 ? 3.104 -0.075 -3.414 1 95.69 435 LEU A C 1
ATOM 3387 O O . LEU A 1 435 ? 2.539 0.865 -2.85 1 95.69 435 LEU A O 1
ATOM 3391 N N . GLU A 1 436 ? 3.783 0.09 -4.492 1 96.62 436 GLU A N 1
ATOM 3392 C CA . GLU A 1 436 ? 3.93 1.444 -5.016 1 96.62 436 GLU A CA 1
ATOM 3393 C C . GLU A 1 436 ? 2.57 2.098 -5.246 1 96.62 436 GLU A C 1
ATOM 3395 O O . GLU A 1 436 ? 1.646 1.457 -5.754 1 96.62 436 GLU A O 1
ATOM 3400 N N . ASN A 1 437 ? 2.42 3.289 -4.777 1 95.38 437 ASN A N 1
ATOM 3401 C CA . ASN A 1 437 ? 1.161 4.008 -4.938 1 95.38 437 ASN A CA 1
ATOM 3402 C C . ASN A 1 437 ? 1.384 5.516 -5.027 1 95.38 437 ASN A C 1
ATOM 3404 O O . ASN A 1 437 ? 2.525 5.977 -5.07 1 95.38 437 ASN A O 1
ATOM 3408 N N . GLU A 1 438 ? 0.286 6.266 -5.098 1 95.31 438 GLU A N 1
ATOM 3409 C CA . GLU A 1 438 ? 0.353 7.707 -5.316 1 95.31 438 GLU A CA 1
ATOM 3410 C C . GLU A 1 438 ? -0.021 8.477 -4.051 1 95.31 438 GLU A C 1
ATOM 3412 O O . GLU A 1 438 ? -0.67 9.523 -4.121 1 95.31 438 GLU A O 1
ATOM 3417 N N . PHE A 1 439 ? 0.441 7.988 -2.9 1 94.19 439 PHE A N 1
ATOM 3418 C CA . PHE A 1 439 ? 0.189 8.711 -1.657 1 94.19 439 PHE A CA 1
ATOM 3419 C C . PHE A 1 439 ? 0.69 10.148 -1.754 1 94.19 439 PHE A C 1
ATOM 3421 O O . PHE A 1 439 ? 1.756 10.398 -2.318 1 94.19 439 PHE A O 1
ATOM 3428 N N . HIS A 1 440 ? -0.083 11.148 -1.224 1 96.12 440 HIS A N 1
ATOM 3429 C CA . HIS A 1 440 ? 0.124 12.594 -1.344 1 96.12 440 HIS A CA 1
ATOM 3430 C C . HIS A 1 440 ? 0.094 13.031 -2.805 1 96.12 440 HIS A C 1
ATOM 3432 O O . HIS A 1 440 ? 0.687 14.055 -3.16 1 96.12 440 HIS A O 1
ATOM 3438 N N . ARG A 1 441 ? -0.501 12.203 -3.703 1 95.75 441 ARG A N 1
ATOM 3439 C CA . ARG A 1 441 ? -0.738 12.453 -5.121 1 95.75 441 ARG A CA 1
ATOM 3440 C C . ARG A 1 441 ? 0.571 12.453 -5.902 1 95.75 441 ARG A C 1
ATOM 3442 O O . ARG A 1 441 ? 0.632 12.977 -7.02 1 95.75 441 ARG A O 1
ATOM 3449 N N . HIS A 1 442 ? 1.643 11.914 -5.301 1 95.88 442 HIS A N 1
ATOM 3450 C CA . HIS A 1 442 ? 2.881 11.742 -6.051 1 95.88 442 HIS A CA 1
ATOM 3451 C C . HIS A 1 442 ? 2.674 10.812 -7.246 1 95.88 442 HIS A C 1
ATOM 3453 O O . HIS A 1 442 ? 1.94 9.828 -7.148 1 95.88 442 HIS A O 1
ATOM 3459 N N . PRO A 1 443 ? 3.369 11.141 -8.352 1 94.38 443 PRO A N 1
ATOM 3460 C CA . PRO A 1 443 ? 3.367 10.125 -9.406 1 94.38 443 PRO A CA 1
ATOM 3461 C C . PRO A 1 443 ? 4.09 8.844 -8.992 1 94.38 443 PRO A C 1
ATOM 3463 O O . PRO A 1 443 ? 4.941 8.875 -8.102 1 94.38 443 PRO A O 1
ATOM 3466 N N . LEU A 1 444 ? 3.734 7.754 -9.602 1 96 444 LEU A N 1
ATOM 3467 C CA . LEU A 1 444 ? 4.48 6.52 -9.383 1 96 444 LEU A CA 1
ATOM 3468 C C . LEU A 1 444 ? 5.934 6.68 -9.812 1 96 444 LEU A C 1
ATOM 3470 O O . LEU A 1 444 ? 6.234 7.438 -10.734 1 96 444 LEU A O 1
ATOM 3474 N N . PRO A 1 445 ? 6.867 5.98 -9.172 1 96.94 445 PRO A N 1
ATOM 3475 C CA . PRO A 1 445 ? 8.266 6.016 -9.617 1 96.94 445 PRO A CA 1
ATOM 3476 C C . PRO A 1 445 ? 8.422 5.578 -11.07 1 96.94 445 PRO A C 1
ATOM 3478 O O . PRO A 1 445 ? 7.75 4.652 -11.523 1 96.94 445 PRO A O 1
ATOM 3481 N N . LYS A 1 446 ? 9.289 6.277 -11.773 1 97.88 446 LYS A N 1
ATOM 3482 C CA . LYS A 1 446 ? 9.609 5.859 -13.133 1 97.88 446 LYS A CA 1
ATOM 3483 C C . LYS A 1 446 ? 10.477 4.605 -13.141 1 97.88 446 LYS A C 1
ATOM 3485 O O . LYS A 1 446 ? 11.258 4.383 -12.203 1 97.88 446 LYS A O 1
ATOM 3490 N N . ARG A 1 447 ? 10.305 3.809 -14.109 1 98.25 447 ARG A N 1
ATOM 3491 C CA . ARG A 1 447 ? 11.117 2.615 -14.328 1 98.25 447 ARG A CA 1
ATOM 3492 C C . ARG A 1 447 ? 11.789 2.65 -15.695 1 98.25 447 ARG A C 1
ATOM 3494 O O . ARG A 1 447 ? 11.133 2.904 -16.703 1 98.25 447 ARG A O 1
ATOM 3501 N N . LEU A 1 448 ? 13.086 2.426 -15.688 1 98.31 448 LEU A N 1
ATOM 3502 C CA . LEU A 1 448 ? 13.836 2.365 -16.938 1 98.31 448 LEU A CA 1
ATOM 3503 C C . LEU A 1 448 ? 14.422 0.973 -17.156 1 98.31 448 LEU A C 1
ATOM 3505 O O . LEU A 1 448 ? 14.867 0.326 -16.203 1 98.31 448 LEU A O 1
ATOM 3509 N N . MET A 1 449 ? 14.391 0.547 -18.328 1 97.25 449 MET A N 1
ATOM 3510 C CA . MET A 1 449 ? 15.109 -0.659 -18.719 1 97.25 449 MET A CA 1
ATOM 3511 C C . MET A 1 449 ? 16.531 -0.323 -19.172 1 97.25 449 MET A C 1
ATOM 3513 O O . MET A 1 449 ? 16.734 0.581 -19.984 1 97.25 449 MET A O 1
ATOM 3517 N N . ALA A 1 450 ? 17.422 -1.006 -18.594 1 95.38 450 ALA A N 1
ATOM 3518 C CA . ALA A 1 450 ? 18.828 -0.796 -18.938 1 95.38 450 ALA A CA 1
ATOM 3519 C C . ALA A 1 450 ? 19.375 -1.949 -19.781 1 95.38 450 ALA A C 1
ATOM 3521 O O . ALA A 1 450 ? 19.109 -3.117 -19.484 1 95.38 450 ALA A O 1
ATOM 3522 N N . THR A 1 451 ? 20.078 -1.614 -20.859 1 89.56 451 THR A N 1
ATOM 3523 C CA . THR A 1 451 ? 20.781 -2.594 -21.672 1 89.56 451 THR A CA 1
ATOM 3524 C C . THR A 1 451 ? 22.219 -2.17 -21.891 1 89.56 451 THR A C 1
ATOM 3526 O O . THR A 1 451 ? 22.531 -0.976 -21.953 1 89.56 451 THR A O 1
ATOM 3529 N N . CYS A 1 452 ? 23.078 -3.24 -21.688 1 78.81 452 CYS A N 1
ATOM 3530 C CA . CYS A 1 452 ? 24.484 -2.951 -21.953 1 78.81 452 CYS A CA 1
ATOM 3531 C C . CYS A 1 452 ? 24.828 -3.205 -23.422 1 78.81 452 CYS A C 1
ATOM 3533 O O . CYS A 1 452 ? 24.516 -4.273 -23.953 1 78.81 452 CYS A O 1
ATOM 3535 N N . CYS A 1 453 ? 25 -2.236 -24.156 1 64.44 453 CYS A N 1
ATOM 3536 C CA . CYS A 1 453 ? 25.359 -2.473 -25.547 1 64.44 453 CYS A CA 1
ATOM 3537 C C . CYS A 1 453 ? 26.828 -2.877 -25.672 1 64.44 453 CYS A C 1
ATOM 3539 O O . CYS A 1 453 ? 27.391 -3.471 -24.75 1 64.44 453 CYS A O 1
ATOM 3541 N N . THR A 1 454 ? 27.672 -2.029 -26.219 1 57.66 454 THR A N 1
ATOM 3542 C CA . THR A 1 454 ? 29.078 -2.281 -26.453 1 57.66 454 THR A CA 1
ATOM 3543 C C . THR A 1 454 ? 29.938 -1.479 -25.484 1 57.66 454 THR A C 1
ATOM 3545 O O . THR A 1 454 ? 29.641 -0.318 -25.203 1 57.66 454 THR A O 1
ATOM 3548 N N . GLU A 1 455 ? 31.031 -2.072 -24.969 1 57.06 455 GLU A N 1
ATOM 3549 C CA . GLU A 1 455 ? 32.188 -1.53 -24.281 1 57.06 455 GLU A CA 1
ATOM 3550 C C . GLU A 1 455 ? 31.766 -0.648 -23.109 1 57.06 455 GLU A C 1
ATOM 3552 O O . GLU A 1 455 ? 32.312 0.438 -22.922 1 57.06 455 GLU A O 1
ATOM 3557 N N . GLY A 1 456 ? 30.641 -1.106 -22.391 1 66.25 456 GLY A N 1
ATOM 3558 C CA . GLY A 1 456 ? 30.359 -0.34 -21.188 1 66.25 456 GLY A CA 1
ATOM 3559 C C . GLY A 1 456 ? 29.359 0.787 -21.422 1 66.25 456 GLY A C 1
ATOM 3560 O O . GLY A 1 456 ? 29.094 1.583 -20.531 1 66.25 456 GLY A O 1
ATOM 3561 N N . ASN A 1 457 ? 28.891 0.843 -22.625 1 79.12 457 ASN A N 1
ATOM 3562 C CA . ASN A 1 457 ? 27.891 1.867 -22.922 1 79.12 457 ASN A CA 1
ATOM 3563 C C . ASN A 1 457 ? 26.469 1.384 -22.625 1 79.12 457 ASN A C 1
ATOM 3565 O O . ASN A 1 457 ? 26.047 0.354 -23.141 1 79.12 457 ASN A O 1
ATOM 3569 N N . TYR A 1 458 ? 25.844 2.088 -21.688 1 87.81 458 TYR A N 1
ATOM 3570 C CA . TYR A 1 458 ? 24.5 1.714 -21.25 1 87.81 458 TYR A CA 1
ATOM 3571 C C . TYR A 1 458 ? 23.453 2.551 -21.969 1 87.81 458 TYR A C 1
ATOM 3573 O O . TYR A 1 458 ? 23.688 3.725 -22.281 1 87.81 458 TYR A O 1
ATOM 3581 N N . THR A 1 459 ? 22.453 1.944 -22.391 1 92.44 459 THR A N 1
ATOM 3582 C CA . THR A 1 459 ? 21.266 2.631 -22.891 1 92.44 459 THR A CA 1
ATOM 3583 C C . THR A 1 459 ? 20.078 2.422 -21.938 1 92.44 459 THR A C 1
ATOM 3585 O O . THR A 1 459 ? 19.891 1.328 -21.406 1 92.44 459 THR A O 1
ATOM 3588 N N . PHE A 1 460 ? 19.328 3.494 -21.719 1 95.62 460 PHE A N 1
ATOM 3589 C CA . PHE A 1 460 ? 18.172 3.469 -20.828 1 95.62 460 PHE A CA 1
ATOM 3590 C C . PHE A 1 460 ? 16.906 3.883 -21.578 1 95.62 460 PHE A C 1
ATOM 3592 O O . PHE A 1 460 ? 16.906 4.891 -22.281 1 95.62 460 PHE A O 1
ATOM 3599 N N . SER A 1 461 ? 15.922 3.1 -21.453 1 95.81 461 SER A N 1
ATOM 3600 C CA . SER A 1 461 ? 14.641 3.416 -22.078 1 95.81 461 SER A CA 1
ATOM 3601 C C . SER A 1 461 ? 13.484 3.242 -21.094 1 95.81 461 SER A C 1
ATOM 3603 O O . SER A 1 461 ? 13.555 2.398 -20.203 1 95.81 461 SER A O 1
ATOM 3605 N N . PRO A 1 462 ? 12.461 4.012 -21.234 1 95.88 462 PRO A N 1
ATOM 3606 C CA . PRO A 1 462 ? 11.312 3.873 -20.328 1 95.88 462 PRO A CA 1
ATOM 3607 C C . PRO A 1 462 ? 10.68 2.482 -20.375 1 95.88 462 PRO A C 1
ATOM 3609 O O . PRO A 1 462 ? 10.594 1.886 -21.453 1 95.88 462 PRO A O 1
ATOM 3612 N N . ASP A 1 463 ? 10.312 1.966 -19.25 1 93.94 463 ASP A N 1
ATOM 3613 C CA . ASP A 1 463 ? 9.641 0.68 -19.094 1 93.94 463 ASP A CA 1
ATOM 3614 C C . ASP A 1 463 ? 8.227 0.862 -18.547 1 93.94 463 ASP A C 1
ATOM 3616 O O . ASP A 1 463 ? 8.031 1.02 -17.344 1 93.94 463 ASP A O 1
ATOM 3620 N N . TYR A 1 464 ? 7.164 0.97 -19.406 1 77.31 464 TYR A N 1
ATOM 3621 C CA . TYR A 1 464 ? 5.789 1.271 -19.016 1 77.31 464 TYR A CA 1
ATOM 3622 C C . TYR A 1 464 ? 5.02 -0.008 -18.703 1 77.31 464 TYR A C 1
ATOM 3624 O O . TYR A 1 464 ? 5.27 -1.054 -19.297 1 77.31 464 TYR A O 1
ATOM 3632 N N . MET B 1 1 ? -26.141 -1.95 -34.125 1 21.55 1 MET B N 1
ATOM 3633 C CA . MET B 1 1 ? -26.25 -1.315 -32.812 1 21.55 1 MET B CA 1
ATOM 3634 C C . MET B 1 1 ? -26.469 -2.357 -31.703 1 21.55 1 MET B C 1
ATOM 3636 O O . MET B 1 1 ? -27.469 -3.08 -31.719 1 21.55 1 MET B O 1
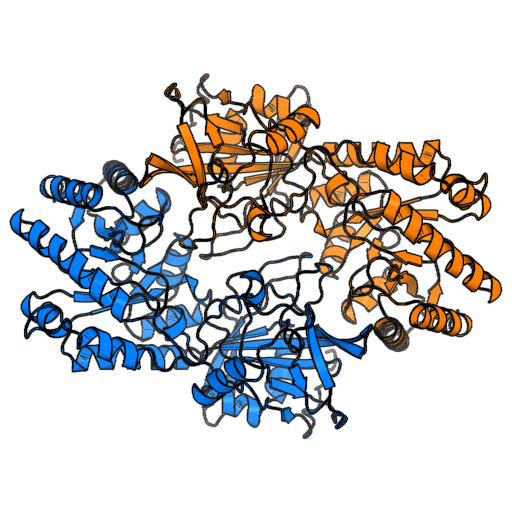ATOM 3640 N N . PRO B 1 2 ? -25.438 -2.986 -31.188 1 25.53 2 PRO B N 1
ATOM 3641 C CA . PRO B 1 2 ? -25.734 -4.148 -30.344 1 25.53 2 PRO B CA 1
ATOM 3642 C C . PRO B 1 2 ? -26.688 -3.816 -29.203 1 25.53 2 PRO B C 1
ATOM 3644 O O . PRO B 1 2 ? -26.75 -2.67 -28.75 1 25.53 2 PRO B O 1
ATOM 3647 N N . ASP B 1 3 ? -27.828 -4.383 -29.141 1 24.83 3 ASP B N 1
ATOM 3648 C CA . ASP B 1 3 ? -28.906 -4.176 -28.172 1 24.83 3 ASP B CA 1
ATOM 3649 C C . ASP B 1 3 ? -28.359 -4.258 -26.734 1 24.83 3 ASP B C 1
ATOM 3651 O O . ASP B 1 3 ? -27.781 -5.273 -26.344 1 24.83 3 ASP B O 1
ATOM 3655 N N . LEU B 1 4 ? -27.828 -3.121 -26.266 1 30.66 4 LEU B N 1
ATOM 3656 C CA . LEU B 1 4 ? -27.594 -2.914 -24.844 1 30.66 4 LEU B CA 1
ATOM 3657 C C . LEU B 1 4 ? -28.703 -3.533 -24.016 1 30.66 4 LEU B C 1
ATOM 3659 O O . LEU B 1 4 ? -29.844 -3.059 -24.047 1 30.66 4 LEU B O 1
ATOM 3663 N N . ASN B 1 5 ? -28.656 -4.84 -23.938 1 31.41 5 ASN B N 1
ATOM 3664 C CA . ASN B 1 5 ? -29.609 -5.535 -23.078 1 31.41 5 ASN B CA 1
ATOM 3665 C C . ASN B 1 5 ? -29.828 -4.781 -21.766 1 31.41 5 ASN B C 1
ATOM 3667 O O . ASN B 1 5 ? -28.875 -4.539 -21.016 1 31.41 5 ASN B O 1
ATOM 3671 N N . ALA B 1 6 ? -30.734 -3.822 -21.766 1 33.16 6 ALA B N 1
ATOM 3672 C CA . ALA B 1 6 ? -31.344 -3.148 -20.609 1 33.16 6 ALA B CA 1
ATOM 3673 C C . ALA B 1 6 ? -31.469 -4.098 -19.422 1 33.16 6 ALA B C 1
ATOM 3675 O O . ALA B 1 6 ? -32.188 -5.09 -19.484 1 33.16 6 ALA B O 1
ATOM 3676 N N . TYR B 1 7 ? -30.469 -4.25 -18.609 1 35.94 7 TYR B N 1
ATOM 3677 C CA . TYR B 1 7 ? -30.719 -4.934 -17.344 1 35.94 7 TYR B CA 1
ATOM 3678 C C . TYR B 1 7 ? -32.031 -4.469 -16.719 1 35.94 7 TYR B C 1
ATOM 3680 O O . TYR B 1 7 ? -32.25 -3.27 -16.531 1 35.94 7 TYR B O 1
ATOM 3688 N N . GLU B 1 8 ? -33.125 -5 -16.953 1 35.84 8 GLU B N 1
ATOM 3689 C CA . GLU B 1 8 ? -34.406 -4.809 -16.266 1 35.84 8 GLU B CA 1
ATOM 3690 C C . GLU B 1 8 ? -34.188 -4.504 -14.781 1 35.84 8 GLU B C 1
ATOM 3692 O O . GLU B 1 8 ? -33.562 -5.285 -14.07 1 35.84 8 GLU B O 1
ATOM 3697 N N . VAL B 1 9 ? -34.188 -3.234 -14.336 1 41.38 9 VAL B N 1
ATOM 3698 C CA . VAL B 1 9 ? -34.312 -2.84 -12.93 1 41.38 9 VAL B CA 1
ATOM 3699 C C . VAL B 1 9 ? -35.312 -3.723 -12.227 1 41.38 9 VAL B C 1
ATOM 3701 O O . VAL B 1 9 ? -36.5 -3.688 -12.555 1 41.38 9 VAL B O 1
ATOM 3704 N N . SER B 1 10 ? -35 -4.902 -11.859 1 48.88 10 SER B N 1
ATOM 3705 C CA . SER B 1 10 ? -35.938 -5.797 -11.188 1 48.88 10 SER B CA 1
ATOM 3706 C C . SER B 1 10 ? -36.438 -5.203 -9.867 1 48.88 10 SER B C 1
ATOM 3708 O O . SER B 1 10 ? -35.656 -4.598 -9.133 1 48.88 10 SER B O 1
ATOM 3710 N N . GLU B 1 11 ? -37.688 -4.855 -9.617 1 56.38 11 GLU B N 1
ATOM 3711 C CA . GLU B 1 11 ? -38.469 -4.562 -8.422 1 56.38 11 GLU B CA 1
ATOM 3712 C C . GLU B 1 11 ? -37.906 -5.297 -7.203 1 56.38 11 GLU B C 1
ATOM 3714 O O . GLU B 1 11 ? -38.344 -5.055 -6.074 1 56.38 11 GLU B O 1
ATOM 3719 N N . THR B 1 12 ? -36.719 -6 -7.367 1 70.69 12 THR B N 1
ATOM 3720 C CA . THR B 1 12 ? -36.375 -6.98 -6.336 1 70.69 12 THR B CA 1
ATOM 3721 C C . THR B 1 12 ? -35.031 -6.633 -5.672 1 70.69 12 THR B C 1
ATOM 3723 O O . THR B 1 12 ? -34.625 -7.281 -4.707 1 70.69 12 THR B O 1
ATOM 3726 N N . THR B 1 13 ? -34.469 -5.426 -5.992 1 84.5 13 THR B N 1
ATOM 3727 C CA . THR B 1 13 ? -33.188 -5.148 -5.344 1 84.5 13 THR B CA 1
ATOM 3728 C C . THR B 1 13 ? -33.406 -4.559 -3.951 1 84.5 13 THR B C 1
ATOM 3730 O O . THR B 1 13 ? -34.156 -3.609 -3.785 1 84.5 13 THR B O 1
ATOM 3733 N N . LYS B 1 14 ? -32.844 -5.152 -2.984 1 86.56 14 LYS B N 1
ATOM 3734 C CA . LYS B 1 14 ? -33 -4.711 -1.604 1 86.56 14 LYS B CA 1
ATOM 3735 C C . LYS B 1 14 ? -31.672 -4.523 -0.906 1 86.56 14 LYS B C 1
ATOM 3737 O O . LYS B 1 14 ? -30.719 -5.25 -1.18 1 86.56 14 LYS B O 1
ATOM 3742 N N . SER B 1 15 ? -31.609 -3.52 -0.083 1 91.56 15 SER B N 1
ATOM 3743 C CA . SER B 1 15 ? -30.484 -3.318 0.829 1 91.56 15 SER B CA 1
ATOM 3744 C C . SER B 1 15 ? -30.734 -4.008 2.166 1 91.56 15 SER B C 1
ATOM 3746 O O . SER B 1 15 ? -31.812 -3.867 2.758 1 91.56 15 SER B O 1
ATOM 3748 N N . LYS B 1 16 ? -29.812 -4.785 2.547 1 91 16 LYS B N 1
ATOM 3749 C CA . LYS B 1 16 ? -29.844 -5.41 3.865 1 91 16 LYS B CA 1
ATOM 3750 C C . LYS B 1 16 ? -28.797 -4.809 4.793 1 91 16 LYS B C 1
ATOM 3752 O O . LYS B 1 16 ? -27.594 -4.918 4.531 1 91 16 LYS B O 1
ATOM 3757 N N . TYR B 1 17 ? -29.234 -4.262 5.836 1 92.06 17 TYR B N 1
ATOM 3758 C CA . TYR B 1 17 ? -28.359 -3.572 6.77 1 92.06 17 TYR B CA 1
ATOM 3759 C C . TYR B 1 17 ? -27.875 -4.516 7.867 1 92.06 17 TYR B C 1
ATOM 3761 O O . TYR B 1 17 ? -28.625 -5.406 8.289 1 92.06 17 TYR B O 1
ATOM 3769 N N . PRO B 1 18 ? -26.641 -4.285 8.305 1 91.88 18 PRO B N 1
ATOM 3770 C CA . PRO B 1 18 ? -26.125 -5.098 9.414 1 91.88 18 PRO B CA 1
ATOM 3771 C C . PRO B 1 18 ? -26.766 -4.734 10.75 1 91.88 18 PRO B C 1
ATOM 3773 O O . PRO B 1 18 ? -27.281 -3.621 10.914 1 91.88 18 PRO B O 1
ATOM 3776 N N . LYS B 1 19 ? -26.625 -5.602 11.719 1 89.31 19 LYS B N 1
ATOM 3777 C CA . LYS B 1 19 ? -27.297 -5.395 13 1 89.31 19 LYS B CA 1
ATOM 3778 C C . LYS B 1 19 ? -26.312 -4.961 14.078 1 89.31 19 LYS B C 1
ATOM 3780 O O . LYS B 1 19 ? -26.703 -4.277 15.031 1 89.31 19 LYS B O 1
ATOM 3785 N N . VAL B 1 20 ? -25.125 -5.281 13.969 1 93.12 20 VAL B N 1
ATOM 3786 C CA . VAL B 1 20 ? -24.172 -5.117 15.07 1 93.12 20 VAL B CA 1
ATOM 3787 C C . VAL B 1 20 ? -23.5 -3.746 14.969 1 93.12 20 VAL B C 1
ATOM 3789 O O . VAL B 1 20 ? -23.844 -2.824 15.711 1 93.12 20 VAL B O 1
ATOM 3792 N N . LEU B 1 21 ? -22.641 -3.549 13.977 1 97.12 21 LEU B N 1
ATOM 3793 C CA . LEU B 1 21 ? -21.969 -2.277 13.75 1 97.12 21 LEU B CA 1
ATOM 3794 C C . LEU B 1 21 ? -22.531 -1.567 12.531 1 97.12 21 LEU B C 1
ATOM 3796 O O . LEU B 1 21 ? -21.812 -1.345 11.547 1 97.12 21 LEU B O 1
ATOM 3800 N N . LYS B 1 22 ? -23.797 -1.165 12.68 1 97.38 22 LYS B N 1
ATOM 3801 C CA . LYS B 1 22 ? -24.5 -0.451 11.617 1 97.38 22 LYS B CA 1
ATOM 3802 C C . LYS B 1 22 ? -23.906 0.935 11.398 1 97.38 22 LYS B C 1
ATOM 3804 O O . LYS B 1 22 ? -23.75 1.706 12.344 1 97.38 22 LYS B O 1
ATOM 3809 N N . PRO B 1 23 ? -23.578 1.249 10.188 1 98 23 PRO B N 1
ATOM 3810 C CA . PRO B 1 23 ? -22.969 2.555 9.953 1 98 23 PRO B CA 1
ATOM 3811 C C . PRO B 1 23 ? -23.953 3.711 10.094 1 98 23 PRO B C 1
ATOM 3813 O O . PRO B 1 23 ? -25.125 3.566 9.758 1 98 23 PRO B O 1
ATOM 3816 N N . LEU B 1 24 ? -23.453 4.816 10.602 1 97.62 24 LEU B N 1
ATOM 3817 C CA . LEU B 1 24 ? -24.172 6.082 10.453 1 97.62 24 LEU B CA 1
ATOM 3818 C C . LEU B 1 24 ? -24.031 6.617 9.031 1 97.62 24 LEU B C 1
ATOM 3820 O O . LEU B 1 24 ? -22.922 6.641 8.477 1 97.62 24 LEU B O 1
ATOM 3824 N N . LEU B 1 25 ? -25.141 6.992 8.453 1 97.25 25 LEU B N 1
ATOM 3825 C CA . LEU B 1 25 ? -25.141 7.406 7.051 1 97.25 25 LEU B CA 1
ATOM 3826 C C . LEU B 1 25 ? -25.719 8.812 6.902 1 97.25 25 LEU B C 1
ATOM 3828 O O . LEU B 1 25 ? -26.688 9.172 7.582 1 97.25 25 LEU B O 1
ATOM 3832 N N . ASP B 1 26 ? -25.078 9.555 6.039 1 95.75 26 ASP B N 1
ATOM 3833 C CA . ASP B 1 26 ? -25.703 10.781 5.566 1 95.75 26 ASP B CA 1
ATOM 3834 C C . ASP B 1 26 ? -27.094 10.5 4.988 1 95.75 26 ASP B C 1
ATOM 3836 O O . ASP B 1 26 ? -27.281 9.508 4.273 1 95.75 26 ASP B O 1
ATOM 3840 N N . PRO B 1 27 ? -28.047 11.398 5.227 1 94.12 27 PRO B N 1
ATOM 3841 C CA . PRO B 1 27 ? -29.422 11.133 4.801 1 94.12 27 PRO B CA 1
ATOM 3842 C C . PRO B 1 27 ? -29.547 10.961 3.291 1 94.12 27 PRO B C 1
ATOM 3844 O O . PRO B 1 27 ? -30.375 10.172 2.822 1 94.12 27 PRO B O 1
ATOM 3847 N N . VAL B 1 28 ? -28.797 11.672 2.523 1 93.75 28 VAL B N 1
ATOM 3848 C CA . VAL B 1 28 ? -28.859 11.586 1.068 1 93.75 28 VAL B CA 1
ATOM 3849 C C . VAL B 1 28 ? -28.359 10.219 0.613 1 93.75 28 VAL B C 1
ATOM 3851 O O . VAL B 1 28 ? -28.953 9.594 -0.27 1 93.75 28 VAL B O 1
ATOM 3854 N N . ILE B 1 29 ? -27.344 9.773 1.24 1 94.88 29 ILE B N 1
ATOM 3855 C CA . ILE B 1 29 ? -26.766 8.477 0.911 1 94.88 29 ILE B CA 1
ATOM 3856 C C . ILE B 1 29 ? -27.703 7.359 1.344 1 94.88 29 ILE B C 1
ATOM 3858 O O . ILE B 1 29 ? -27.938 6.414 0.589 1 94.88 29 ILE B O 1
ATOM 3862 N N . GLU B 1 30 ? -28.219 7.535 2.529 1 94.81 30 GLU B N 1
ATOM 3863 C CA . GLU B 1 30 ? -29.156 6.547 3.037 1 94.81 30 GLU B CA 1
ATOM 3864 C C . GLU B 1 30 ? -30.375 6.422 2.117 1 94.81 30 GLU B C 1
ATOM 3866 O O . GLU B 1 30 ? -30.844 5.316 1.856 1 94.81 30 GLU B O 1
ATOM 3871 N N . ASN B 1 31 ? -30.844 7.527 1.671 1 93.25 31 ASN B N 1
ATOM 3872 C CA . ASN B 1 31 ? -31.984 7.531 0.763 1 93.25 31 ASN B CA 1
ATOM 3873 C C . ASN B 1 31 ? -31.672 6.781 -0.531 1 93.25 31 ASN B C 1
ATOM 3875 O O . ASN B 1 31 ? -32.5 6.023 -1.026 1 93.25 31 ASN B O 1
ATOM 3879 N N . LEU B 1 32 ? -30.516 6.961 -1.072 1 93.44 32 LEU B N 1
ATOM 3880 C CA . LEU B 1 32 ? -30.109 6.246 -2.275 1 93.44 32 LEU B CA 1
ATOM 3881 C C . LEU B 1 32 ? -30.078 4.742 -2.035 1 93.44 32 LEU B C 1
ATOM 3883 O O . LEU B 1 32 ? -30.609 3.973 -2.842 1 93.44 32 LEU B O 1
ATOM 3887 N N . LEU B 1 33 ? -29.516 4.316 -0.913 1 94.69 33 LEU B N 1
ATOM 3888 C CA . LEU B 1 33 ? -29.359 2.898 -0.602 1 94.69 33 LEU B CA 1
ATOM 3889 C C . LEU B 1 33 ? -30.719 2.246 -0.357 1 94.69 33 LEU B C 1
ATOM 3891 O O . LEU B 1 33 ? -30.906 1.062 -0.65 1 94.69 33 LEU B O 1
ATOM 3895 N N . GLU B 1 34 ? -31.641 3.006 0.131 1 92.44 34 GLU B N 1
ATOM 3896 C CA . GLU B 1 34 ? -32.938 2.461 0.497 1 92.44 34 GLU B CA 1
ATOM 3897 C C . GLU B 1 34 ? -33.906 2.488 -0.687 1 92.44 34 GLU B C 1
ATOM 3899 O O . GLU B 1 34 ? -34.656 1.538 -0.9 1 92.44 34 GLU B O 1
ATOM 3904 N N . ARG B 1 35 ? -33.812 3.566 -1.461 1 90.62 35 ARG B N 1
ATOM 3905 C CA . ARG B 1 35 ? -34.875 3.791 -2.438 1 90.62 35 ARG B CA 1
ATOM 3906 C C . ARG B 1 35 ? -34.438 3.402 -3.84 1 90.62 35 ARG B C 1
ATOM 3908 O O . ARG B 1 35 ? -35.25 3.057 -4.691 1 90.62 35 ARG B O 1
ATOM 3915 N N . SER B 1 36 ? -33.125 3.521 -4.043 1 91.31 36 SER B N 1
ATOM 3916 C CA . SER B 1 36 ? -32.656 3.248 -5.395 1 91.31 36 SER B CA 1
ATOM 3917 C C . SER B 1 36 ? -31.359 2.432 -5.363 1 91.31 36 SER B C 1
ATOM 3919 O O . SER B 1 36 ? -30.375 2.801 -5.996 1 91.31 36 SER B O 1
ATOM 3921 N N . PRO B 1 37 ? -31.406 1.332 -4.648 1 93 37 PRO B N 1
ATOM 3922 C CA . PRO B 1 37 ? -30.188 0.532 -4.574 1 93 37 PRO B CA 1
ATOM 3923 C C . PRO B 1 37 ? -29.75 -0.011 -5.934 1 93 37 PRO B C 1
ATOM 3925 O O . PRO B 1 37 ? -28.562 -0.299 -6.137 1 93 37 PRO B O 1
ATOM 3928 N N . ASP B 1 38 ? -30.672 -0.143 -6.914 1 92.94 38 ASP B N 1
ATOM 3929 C CA . ASP B 1 38 ? -30.375 -0.622 -8.258 1 92.94 38 ASP B CA 1
ATOM 3930 C C . ASP B 1 38 ? -29.375 0.296 -8.961 1 92.94 38 ASP B C 1
ATOM 3932 O O . ASP B 1 38 ? -28.625 -0.144 -9.844 1 92.94 38 ASP B O 1
ATOM 3936 N N . THR B 1 39 ? -29.438 1.549 -8.547 1 93.75 39 THR B N 1
ATOM 3937 C CA . THR B 1 39 ? -28.5 2.514 -9.117 1 93.75 39 THR B CA 1
ATOM 3938 C C . THR B 1 39 ? -27.062 2.064 -8.891 1 93.75 39 THR B C 1
ATOM 3940 O O . THR B 1 39 ? -26.219 2.199 -9.781 1 93.75 39 THR B O 1
ATOM 3943 N N . LEU B 1 40 ? -26.766 1.496 -7.738 1 96.38 40 LEU B N 1
ATOM 3944 C CA . LEU B 1 40 ? -25.406 1.039 -7.441 1 96.38 40 LEU B CA 1
ATOM 3945 C C . LEU B 1 40 ? -25.031 -0.153 -8.312 1 96.38 40 LEU B C 1
ATOM 3947 O O . LEU B 1 40 ? -23.891 -0.274 -8.742 1 96.38 40 LEU B O 1
ATOM 3951 N N . ILE B 1 41 ? -25.953 -1.012 -8.555 1 95.56 41 ILE B N 1
ATOM 3952 C CA . ILE B 1 41 ? -25.703 -2.16 -9.414 1 95.56 41 ILE B CA 1
ATOM 3953 C C . ILE B 1 41 ? -25.344 -1.682 -10.82 1 95.56 41 ILE B C 1
ATOM 3955 O O . ILE B 1 41 ? -24.375 -2.166 -11.422 1 95.56 41 ILE B O 1
ATOM 3959 N N . GLU B 1 42 ? -26.078 -0.708 -11.281 1 95.44 42 GLU B N 1
ATOM 3960 C CA . GLU B 1 42 ? -25.828 -0.152 -12.609 1 95.44 42 GLU B CA 1
ATOM 3961 C C . GLU B 1 42 ? -24.469 0.537 -12.68 1 95.44 42 GLU B C 1
ATOM 3963 O O . GLU B 1 42 ? -23.734 0.361 -13.656 1 95.44 42 GLU B O 1
ATOM 3968 N N . LEU B 1 43 ? -24.156 1.328 -11.68 1 97.31 43 LEU B N 1
ATOM 3969 C CA . LEU B 1 43 ? -22.906 2.059 -11.656 1 97.31 43 LEU B CA 1
ATOM 3970 C C . LEU B 1 43 ? -21.719 1.097 -11.633 1 97.31 43 LEU B C 1
ATOM 3972 O O . LEU B 1 43 ? -20.734 1.29 -12.359 1 97.31 43 LEU B O 1
ATOM 3976 N N . VAL B 1 44 ? -21.797 0.059 -10.82 1 97.5 44 VAL B N 1
ATOM 3977 C CA . VAL B 1 44 ? -20.703 -0.908 -10.719 1 97.5 44 VAL B CA 1
ATOM 3978 C C . VAL B 1 44 ? -20.547 -1.662 -12.039 1 97.5 44 VAL B C 1
ATOM 3980 O O . VAL B 1 44 ? -19.438 -1.979 -12.453 1 97.5 44 VAL B O 1
ATOM 3983 N N . SER B 1 45 ? -21.672 -1.995 -12.664 1 96.19 45 SER B N 1
ATOM 3984 C CA . SER B 1 45 ? -21.609 -2.645 -13.969 1 96.19 45 SER B CA 1
ATOM 3985 C C . SER B 1 45 ? -20.906 -1.77 -14.992 1 96.19 45 SER B C 1
ATOM 3987 O O . SER B 1 45 ? -20.156 -2.275 -15.836 1 96.19 45 SER B O 1
ATOM 3989 N N . GLN B 1 46 ? -21.109 -0.472 -14.883 1 97 46 GLN B N 1
ATOM 3990 C CA . GLN B 1 46 ? -20.578 0.471 -15.859 1 97 46 GLN B CA 1
ATOM 3991 C C . GLN B 1 46 ? -19.125 0.828 -15.539 1 97 46 GLN B C 1
ATOM 3993 O O . GLN B 1 46 ? -18.297 0.937 -16.453 1 97 46 GLN B O 1
ATOM 3998 N N . TYR B 1 47 ? -18.766 1.004 -14.266 1 97.44 47 TYR B N 1
ATOM 3999 C CA . TYR B 1 47 ? -17.5 1.62 -13.914 1 97.44 47 TYR B CA 1
ATOM 4000 C C . TYR B 1 47 ? -16.562 0.612 -13.242 1 97.44 47 TYR B C 1
ATOM 4002 O O . TYR B 1 47 ? -15.383 0.886 -13.039 1 97.44 47 TYR B O 1
ATOM 4010 N N . GLY B 1 48 ? -17.125 -0.571 -12.875 1 96.75 48 GLY B N 1
ATOM 4011 C CA . GLY B 1 48 ? -16.297 -1.629 -12.32 1 96.75 48 GLY B CA 1
ATOM 4012 C C . GLY B 1 48 ? -16.281 -1.651 -10.805 1 96.75 48 GLY B C 1
ATOM 4013 O O . GLY B 1 48 ? -16.953 -0.836 -10.164 1 96.75 48 GLY B O 1
ATOM 4014 N N . SER B 1 49 ? -15.648 -2.617 -10.258 1 97.62 49 SER B N 1
ATOM 4015 C CA . SER B 1 49 ? -15.445 -2.85 -8.836 1 97.62 49 SER B CA 1
ATOM 4016 C C . SER B 1 49 ? -13.961 -2.891 -8.484 1 97.62 49 SER B C 1
ATOM 4018 O O . SER B 1 49 ? -13.164 -3.457 -9.234 1 97.62 49 SER B O 1
ATOM 4020 N N . PRO B 1 50 ? -13.57 -2.275 -7.398 1 97.81 50 PRO B N 1
ATOM 4021 C CA . PRO B 1 50 ? -14.383 -1.456 -6.496 1 97.81 50 PRO B CA 1
ATOM 4022 C C . PRO B 1 50 ? -14.75 -0.101 -7.098 1 97.81 50 PRO B C 1
ATOM 4024 O O . PRO B 1 50 ? -14.094 0.358 -8.039 1 97.81 50 PRO B O 1
ATOM 4027 N N . LEU B 1 51 ? -15.797 0.415 -6.621 1 98.62 51 LEU B N 1
ATOM 4028 C CA . LEU B 1 51 ? -16.234 1.742 -7.035 1 98.62 51 LEU B CA 1
ATOM 4029 C C . LEU B 1 51 ? -16.391 2.664 -5.832 1 98.62 51 LEU B C 1
ATOM 4031 O O . LEU B 1 51 ? -17.047 2.303 -4.848 1 98.62 51 LEU B O 1
ATOM 4035 N N . ASN B 1 52 ? -15.742 3.801 -5.906 1 98.62 52 ASN B N 1
ATOM 4036 C CA . ASN B 1 52 ? -15.867 4.809 -4.859 1 98.62 52 ASN B CA 1
ATOM 4037 C C . ASN B 1 52 ? -16.844 5.918 -5.262 1 98.62 52 ASN B C 1
ATOM 4039 O O . ASN B 1 52 ? -16.781 6.426 -6.383 1 98.62 52 ASN B O 1
ATOM 4043 N N . LEU B 1 53 ? -17.75 6.23 -4.398 1 98.31 53 LEU B N 1
ATOM 4044 C CA . LEU B 1 53 ? -18.672 7.355 -4.594 1 98.31 53 LEU B CA 1
ATOM 4045 C C . LEU B 1 53 ? -18.469 8.406 -3.506 1 98.31 53 LEU B C 1
ATOM 4047 O O . LEU B 1 53 ? -18.453 8.086 -2.316 1 98.31 53 LEU B O 1
ATOM 4051 N N . VAL B 1 54 ? -18.328 9.641 -3.912 1 97.94 54 VAL B N 1
ATOM 4052 C CA . VAL B 1 54 ? -18.109 10.719 -2.955 1 97.94 54 VAL B CA 1
ATOM 4053 C C . VAL B 1 54 ? -19.219 11.758 -3.07 1 97.94 54 VAL B C 1
ATOM 4055 O O . VAL B 1 54 ? -19.719 12.023 -4.168 1 97.94 54 VAL B O 1
ATOM 4058 N N . TRP B 1 55 ? -19.625 12.328 -1.965 1 96.69 55 TRP B N 1
ATOM 4059 C CA . TRP B 1 55 ? -20.656 13.352 -1.883 1 96.69 55 TRP B CA 1
ATOM 4060 C C . TRP B 1 55 ? -20.094 14.648 -1.309 1 96.69 55 TRP B C 1
ATOM 4062 O O . TRP B 1 55 ? -20.016 14.805 -0.089 1 96.69 55 TRP B O 1
ATOM 4072 N N . PRO B 1 56 ? -19.891 15.664 -2.092 1 96.44 56 PRO B N 1
ATOM 4073 C CA . PRO B 1 56 ? -19.297 16.922 -1.642 1 96.44 56 PRO B CA 1
ATOM 4074 C C . PRO B 1 56 ? -20.141 17.641 -0.601 1 96.44 56 PRO B C 1
ATOM 4076 O O . PRO B 1 56 ? -19.609 18.312 0.289 1 96.44 56 PRO B O 1
ATOM 4079 N N . HIS B 1 57 ? -21.453 17.516 -0.638 1 95.75 57 HIS B N 1
ATOM 4080 C CA . HIS B 1 57 ? -22.328 18.25 0.276 1 95.75 57 HIS B CA 1
ATOM 4081 C C . HIS B 1 57 ? -22.047 17.859 1.726 1 95.75 57 HIS B C 1
ATOM 4083 O O . HIS B 1 57 ? -22.203 18.688 2.631 1 95.75 57 HIS B O 1
ATOM 4089 N N . ALA B 1 58 ? -21.734 16.594 1.964 1 96.62 58 ALA B N 1
ATOM 4090 C CA . ALA B 1 58 ? -21.438 16.141 3.32 1 96.62 58 ALA B CA 1
ATOM 4091 C C . ALA B 1 58 ? -20.188 16.844 3.855 1 96.62 58 ALA B C 1
ATOM 4093 O O . ALA B 1 58 ? -20.125 17.219 5.027 1 96.62 58 ALA B O 1
ATOM 4094 N N . PHE B 1 59 ? -19.203 17.031 3.025 1 98.19 59 PHE B N 1
ATOM 4095 C CA . PHE B 1 59 ? -18.016 17.797 3.373 1 98.19 59 PHE B CA 1
ATOM 4096 C C . PHE B 1 59 ? -18.375 19.219 3.785 1 98.19 59 PHE B C 1
ATOM 4098 O O . PHE B 1 59 ? -17.922 19.703 4.824 1 98.19 59 PHE B O 1
ATOM 4105 N N . GLU B 1 60 ? -19.141 19.859 3.008 1 98.19 60 GLU B N 1
ATOM 4106 C CA . GLU B 1 60 ? -19.531 21.234 3.266 1 98.19 60 GLU B CA 1
ATOM 4107 C C . GLU B 1 60 ? -20.281 21.359 4.586 1 98.19 60 GLU B C 1
ATOM 4109 O O . GLU B 1 60 ? -20.062 22.312 5.348 1 98.19 60 GLU B O 1
ATOM 4114 N N . ALA B 1 61 ? -21.125 20.375 4.828 1 97.88 61 ALA B N 1
ATOM 4115 C CA . ALA B 1 61 ? -21.859 20.375 6.094 1 97.88 61 ALA B CA 1
ATOM 4116 C C . ALA B 1 61 ? -20.906 20.234 7.277 1 97.88 61 ALA B C 1
ATOM 4118 O O . ALA B 1 61 ? -21.062 20.922 8.297 1 97.88 61 ALA B O 1
ATOM 4119 N N . ASN B 1 62 ? -19.953 19.359 7.16 1 98.38 62 ASN B N 1
ATOM 4120 C CA . ASN B 1 62 ? -18.953 19.172 8.219 1 98.38 62 ASN B CA 1
ATOM 4121 C C . ASN B 1 62 ? -18.125 20.438 8.438 1 98.38 62 ASN B C 1
ATOM 4123 O O . ASN B 1 62 ? -17.859 20.812 9.578 1 98.38 62 ASN B O 1
ATOM 4127 N N . ALA B 1 63 ? -17.719 21.094 7.367 1 98.75 63 ALA B N 1
ATOM 4128 C CA . ALA B 1 63 ? -16.938 22.344 7.445 1 98.75 63 ALA B CA 1
ATOM 4129 C C . ALA B 1 63 ? -17.75 23.438 8.125 1 98.75 63 ALA B C 1
ATOM 4131 O O . ALA B 1 63 ? -17.234 24.141 9.008 1 98.75 63 ALA B O 1
ATOM 4132 N N . ASP B 1 64 ? -18.984 23.547 7.727 1 98.75 64 ASP B N 1
ATOM 4133 C CA . ASP B 1 64 ? -19.875 24.547 8.312 1 98.75 64 ASP B CA 1
ATOM 4134 C C . ASP B 1 64 ? -20.031 24.328 9.82 1 98.75 64 ASP B C 1
ATOM 4136 O O . ASP B 1 64 ? -20.016 25.281 10.594 1 98.75 64 ASP B O 1
ATOM 4140 N N . ALA B 1 65 ? -20.156 23.094 10.156 1 98.56 65 ALA B N 1
ATOM 4141 C CA . ALA B 1 65 ? -20.359 22.75 11.562 1 98.56 65 ALA B CA 1
ATOM 4142 C C . ALA B 1 65 ? -19.141 23.156 12.398 1 98.56 65 ALA B C 1
ATOM 4144 O O . ALA B 1 65 ? -19.297 23.719 13.477 1 98.56 65 ALA B O 1
ATOM 4145 N N . LEU B 1 66 ? -17.969 22.891 11.961 1 98.69 66 LEU B N 1
ATOM 4146 C CA . LEU B 1 66 ? -16.75 23.25 12.688 1 98.69 66 LEU B CA 1
ATOM 4147 C C . LEU B 1 66 ? -16.594 24.766 12.766 1 98.69 66 LEU B C 1
ATOM 4149 O O . LEU B 1 66 ? -16.25 25.297 13.82 1 98.69 66 LEU B O 1
ATOM 4153 N N . GLN B 1 67 ? -16.875 25.438 11.664 1 98.81 67 GLN B N 1
ATOM 4154 C CA . GLN B 1 67 ? -16.766 26.891 11.633 1 98.81 67 GLN B CA 1
ATOM 4155 C C . GLN B 1 67 ? -17.75 27.531 12.602 1 98.81 67 GLN B C 1
ATOM 4157 O O . GLN B 1 67 ? -17.438 28.531 13.25 1 98.81 67 GLN B O 1
ATOM 4162 N N . ALA B 1 68 ? -18.891 26.969 12.688 1 98.81 68 ALA B N 1
ATOM 4163 C CA . ALA B 1 68 ? -19.922 27.5 13.578 1 98.81 68 ALA B CA 1
ATOM 4164 C C . ALA B 1 68 ? -19.453 27.469 15.031 1 98.81 68 ALA B C 1
ATOM 4166 O O . ALA B 1 68 ? -19.734 28.391 15.797 1 98.81 68 ALA B O 1
ATOM 4167 N N . VAL B 1 69 ? -18.781 26.375 15.398 1 98.75 69 VAL B N 1
ATOM 4168 C CA . VAL B 1 69 ? -18.25 26.281 16.766 1 98.75 69 VAL B CA 1
ATOM 4169 C C . VAL B 1 69 ? -17.266 27.406 17.016 1 98.75 69 VAL B C 1
ATOM 4171 O O . VAL B 1 69 ? -17.328 28.078 18.047 1 98.75 69 VAL B O 1
ATOM 4174 N N . LEU B 1 70 ? -16.391 27.656 16.125 1 98.81 70 LEU B N 1
ATOM 4175 C CA . LEU B 1 70 ? -15.359 28.672 16.25 1 98.81 70 LEU B CA 1
ATOM 4176 C C . LEU B 1 70 ? -15.969 30.062 16.328 1 98.81 70 LEU B C 1
ATOM 4178 O O . LEU B 1 70 ? -15.555 30.891 17.141 1 98.81 70 LEU B O 1
ATOM 4182 N N . LYS B 1 71 ? -16.984 30.312 15.508 1 98.56 71 LYS B N 1
ATOM 4183 C CA . LYS B 1 71 ? -17.672 31.594 15.5 1 98.56 71 LYS B CA 1
ATOM 4184 C C . LYS B 1 71 ? -18.391 31.844 16.828 1 98.56 71 LYS B C 1
ATOM 4186 O O . LYS B 1 71 ? -18.375 32.969 17.344 1 98.56 71 LYS B O 1
ATOM 4191 N N . ARG B 1 72 ? -18.984 30.812 17.344 1 98.38 72 ARG B N 1
ATOM 4192 C CA . ARG B 1 72 ? -19.703 30.938 18.609 1 98.38 72 ARG B CA 1
ATOM 4193 C C . ARG B 1 72 ? -18.75 31.359 19.734 1 98.38 72 ARG B C 1
ATOM 4195 O O . ARG B 1 72 ? -19.156 32.062 20.656 1 98.38 72 ARG B O 1
ATOM 4202 N N . HIS B 1 73 ? -17.562 30.984 19.594 1 98.44 73 HIS B N 1
ATOM 4203 C CA . HIS B 1 73 ? -16.578 31.297 20.625 1 98.44 73 HIS B CA 1
ATOM 4204 C C . HIS B 1 73 ? -15.828 32.594 20.281 1 98.44 73 HIS B C 1
ATOM 4206 O O . HIS B 1 73 ? -14.922 33 21.016 1 98.44 73 HIS B O 1
ATOM 4212 N N . ASN B 1 74 ? -16.125 33.188 19.156 1 98.38 74 ASN B N 1
ATOM 4213 C CA . ASN B 1 74 ? -15.5 34.406 18.672 1 98.38 74 ASN B CA 1
ATOM 4214 C C . ASN B 1 74 ? -13.992 34.281 18.531 1 98.38 74 ASN B C 1
ATOM 4216 O O . ASN B 1 74 ? -13.234 35.156 18.969 1 98.38 74 ASN B O 1
ATOM 4220 N N . VAL B 1 75 ? -13.555 33.219 18.078 1 98.19 75 VAL B N 1
ATOM 4221 C CA . VAL B 1 75 ? -12.141 32.938 17.844 1 98.19 75 VAL B CA 1
ATOM 4222 C C . VAL B 1 75 ? -11.812 33.094 16.359 1 98.19 75 VAL B C 1
ATOM 4224 O O . VAL B 1 75 ? -12.508 32.562 15.5 1 98.19 75 VAL B O 1
ATOM 4227 N N . ASP B 1 76 ? -10.797 33.906 16.062 1 98.5 76 ASP B N 1
ATOM 4228 C CA . ASP B 1 76 ? -10.273 33.938 14.695 1 98.5 76 ASP B CA 1
ATOM 4229 C C . ASP B 1 76 ? -9.625 32.625 14.328 1 98.5 76 ASP B C 1
ATOM 4231 O O . ASP B 1 76 ? -8.938 32 15.148 1 98.5 76 ASP B O 1
ATOM 4235 N N . TYR B 1 77 ? -9.875 32.156 13.086 1 98.75 77 TYR B N 1
ATOM 4236 C CA . TYR B 1 77 ? -9.43 30.812 12.789 1 98.75 77 TYR B CA 1
ATOM 4237 C C . TYR B 1 77 ? -9.047 30.672 11.32 1 98.75 77 TYR B C 1
ATOM 4239 O O . TYR B 1 77 ? -9.398 31.516 10.5 1 98.75 77 TYR B O 1
ATOM 4247 N N . SER B 1 78 ? -8.242 29.688 11.023 1 98.69 78 SER B N 1
ATOM 4248 C CA . SER B 1 78 ? -7.996 29.109 9.703 1 98.69 78 SER B CA 1
ATOM 4249 C C . SER B 1 78 ? -8.133 27.594 9.734 1 98.69 78 SER B C 1
ATOM 4251 O O . SER B 1 78 ? -7.438 26.906 10.492 1 98.69 78 SER B O 1
ATOM 4253 N N . ILE B 1 79 ? -9.039 27.094 8.961 1 98.88 79 ILE B N 1
ATOM 4254 C CA . ILE B 1 79 ? -9.164 25.656 8.797 1 98.88 79 ILE B CA 1
ATOM 4255 C C . ILE B 1 79 ? -8.484 25.219 7.496 1 98.88 79 ILE B C 1
ATOM 4257 O O . ILE B 1 79 ? -8.719 25.812 6.441 1 98.88 79 ILE B O 1
ATOM 4261 N N . PHE B 1 80 ? -7.613 24.266 7.57 1 98.94 80 PHE B N 1
ATOM 4262 C CA . PHE B 1 80 ? -6.945 23.672 6.414 1 98.94 80 PHE B CA 1
ATOM 4263 C C . PHE B 1 80 ? -7.344 22.219 6.246 1 98.94 80 PHE B C 1
ATOM 4265 O O . PHE B 1 80 ? -6.973 21.359 7.062 1 98.94 80 PHE B O 1
ATOM 4272 N N . TYR B 1 81 ? -8.047 21.891 5.211 1 98.88 81 TYR B N 1
ATOM 4273 C CA . TYR B 1 81 ? -8.414 20.516 4.918 1 98.88 81 TYR B CA 1
ATOM 4274 C C . TYR B 1 81 ? -7.168 19.672 4.641 1 98.88 81 TYR B C 1
ATOM 4276 O O . TYR B 1 81 ? -6.402 19.969 3.725 1 98.88 81 TYR B O 1
ATOM 4284 N N . GLY B 1 82 ? -6.961 18.594 5.5 1 98.5 82 GLY B N 1
ATOM 4285 C CA . GLY B 1 82 ? -5.863 17.688 5.215 1 98.5 82 GLY B CA 1
ATOM 4286 C C . GLY B 1 82 ? -6.039 16.922 3.914 1 98.5 82 GLY B C 1
ATOM 4287 O O . GLY B 1 82 ? -6.742 15.914 3.873 1 98.5 82 GLY B O 1
ATOM 4288 N N . ALA B 1 83 ? -5.293 17.281 2.896 1 97.94 83 ALA B N 1
ATOM 4289 C CA . ALA B 1 83 ? -5.48 16.734 1.556 1 97.94 83 ALA B CA 1
ATOM 4290 C C . ALA B 1 83 ? -5.168 15.234 1.523 1 97.94 83 ALA B C 1
ATOM 4292 O O . ALA B 1 83 ? -5.664 14.508 0.658 1 97.94 83 ALA B O 1
ATOM 4293 N N . LYS B 1 84 ? -4.379 14.758 2.428 1 96.56 84 LYS B N 1
ATOM 4294 C CA . LYS B 1 84 ? -3.957 13.359 2.42 1 96.56 84 LYS B CA 1
ATOM 4295 C C . LYS B 1 84 ? -5.117 12.43 2.764 1 96.56 84 LYS B C 1
ATOM 4297 O O . LYS B 1 84 ? -5.023 11.219 2.578 1 96.56 84 LYS B O 1
ATOM 4302 N N . ALA B 1 85 ? -6.188 12.961 3.281 1 97.12 85 ALA B N 1
ATOM 4303 C CA . ALA B 1 85 ? -7.32 12.148 3.725 1 97.12 85 ALA B CA 1
ATOM 4304 C C . ALA B 1 85 ? -7.984 11.445 2.545 1 97.12 85 ALA B C 1
ATOM 4306 O O . ALA B 1 85 ? -8.555 10.359 2.701 1 97.12 85 ALA B O 1
ATOM 4307 N N . ASN B 1 86 ? -7.953 12.117 1.46 1 97.94 86 ASN B N 1
ATOM 4308 C CA . ASN B 1 86 ? -8.617 11.594 0.271 1 97.94 86 ASN B CA 1
ATOM 4309 C C . ASN B 1 86 ? -8.102 12.258 -1 1 97.94 86 ASN B C 1
ATOM 4311 O O . ASN B 1 86 ? -7.848 13.469 -1.012 1 97.94 86 ASN B O 1
ATOM 4315 N N . LYS B 1 87 ? -8.086 11.602 -2.133 1 97.06 87 LYS B N 1
ATOM 4316 C CA . LYS B 1 87 ? -7.527 12.125 -3.379 1 97.06 87 LYS B CA 1
ATOM 4317 C C . LYS B 1 87 ? -8.625 12.688 -4.273 1 97.06 87 LYS B C 1
ATOM 4319 O O . LYS B 1 87 ? -8.383 12.992 -5.445 1 97.06 87 LYS B O 1
ATOM 4324 N N . SER B 1 88 ? -9.812 12.875 -3.777 1 97.81 88 SER B N 1
ATOM 4325 C CA . SER B 1 88 ? -10.93 13.398 -4.555 1 97.81 88 SER B CA 1
ATOM 4326 C C . SER B 1 88 ? -10.719 14.867 -4.902 1 97.81 88 SER B C 1
ATOM 4328 O O . SER B 1 88 ? -10.5 15.695 -4.016 1 97.81 88 SER B O 1
ATOM 4330 N N . GLN B 1 89 ? -10.828 15.172 -6.156 1 97.69 89 GLN B N 1
ATOM 4331 C CA . GLN B 1 89 ? -10.812 16.562 -6.574 1 97.69 89 GLN B CA 1
ATOM 4332 C C . GLN B 1 89 ? -12.094 17.281 -6.164 1 97.69 89 GLN B C 1
ATOM 4334 O O . GLN B 1 89 ? -12.078 18.469 -5.852 1 97.69 89 GLN B O 1
ATOM 4339 N N . GLY B 1 90 ? -13.172 16.531 -6.164 1 97.19 90 GLY B N 1
ATOM 4340 C CA . GLY B 1 90 ? -14.445 17.094 -5.73 1 97.19 90 GLY B CA 1
ATOM 4341 C C . GLY B 1 90 ? -14.438 17.547 -4.285 1 97.19 90 GLY B C 1
ATOM 4342 O O . GLY B 1 90 ? -14.984 18.609 -3.961 1 97.19 90 GLY B O 1
ATOM 4343 N N . LEU B 1 91 ? -13.828 16.797 -3.451 1 98.25 91 LEU B N 1
ATOM 4344 C CA . LEU B 1 91 ? -13.758 17.172 -2.043 1 98.25 91 LEU B CA 1
ATOM 4345 C C . LEU B 1 91 ? -12.836 18.375 -1.846 1 98.25 91 LEU B C 1
ATOM 4347 O O . LEU B 1 91 ? -13.094 19.219 -0.989 1 98.25 91 LEU B O 1
ATOM 4351 N N . LEU B 1 92 ? -11.734 18.5 -2.623 1 98.56 92 LEU B N 1
ATOM 4352 C CA . LEU B 1 92 ? -10.914 19.703 -2.613 1 98.56 92 LEU B CA 1
ATOM 4353 C C . LEU B 1 92 ? -11.727 20.922 -3.051 1 98.56 92 LEU B C 1
ATOM 4355 O O . LEU B 1 92 ? -11.586 22 -2.484 1 98.56 92 LEU B O 1
ATOM 4359 N N . GLY B 1 93 ? -12.516 20.703 -4.07 1 98.19 93 GLY B N 1
ATOM 4360 C CA . GLY B 1 93 ? -13.422 21.766 -4.488 1 98.19 93 GLY B CA 1
ATOM 4361 C C . GLY B 1 93 ? -14.352 22.234 -3.381 1 98.19 93 GLY B C 1
ATOM 4362 O O . GLY B 1 93 ? -14.609 23.422 -3.24 1 98.19 93 GLY B O 1
ATOM 4363 N N . SER B 1 94 ? -14.82 21.297 -2.613 1 98 94 SER B N 1
ATOM 4364 C CA . SER B 1 94 ? -15.703 21.609 -1.495 1 98 94 SER B CA 1
ATOM 4365 C C . SER B 1 94 ? -14.992 22.469 -0.451 1 98 94 SER B C 1
ATOM 4367 O O . SER B 1 94 ? -15.609 23.297 0.202 1 98 94 SER B O 1
ATOM 4369 N N . ALA B 1 95 ? -13.719 22.219 -0.26 1 98.69 95 ALA B N 1
ATOM 4370 C CA . ALA B 1 95 ? -12.945 23.078 0.64 1 98.69 95 ALA B CA 1
ATOM 4371 C C . ALA B 1 95 ? -12.961 24.531 0.177 1 98.69 95 ALA B C 1
ATOM 4373 O O . ALA B 1 95 ? -13.211 25.438 0.974 1 98.69 95 ALA B O 1
ATOM 4374 N N . SER B 1 96 ? -12.773 24.703 -1.061 1 98.38 96 SER B N 1
ATOM 4375 C CA . SER B 1 96 ? -12.805 26.047 -1.644 1 98.38 96 SER B CA 1
ATOM 4376 C C . SER B 1 96 ? -14.18 26.688 -1.476 1 98.38 96 SER B C 1
ATOM 4378 O O . SER B 1 96 ? -14.281 27.844 -1.048 1 98.38 96 SER B O 1
ATOM 4380 N N . VAL B 1 97 ? -15.18 25.953 -1.759 1 97.75 97 VAL B N 1
ATOM 4381 C CA . VAL B 1 97 ? -16.562 26.422 -1.67 1 97.75 97 VAL B CA 1
ATOM 4382 C C . VAL B 1 97 ? -16.875 26.828 -0.23 1 97.75 97 VAL B C 1
ATOM 4384 O O . VAL B 1 97 ? -17.578 27.812 0.011 1 97.75 97 VAL B O 1
ATOM 4387 N N . SER B 1 98 ? -16.344 26.078 0.665 1 98.5 98 SER B N 1
ATOM 4388 C CA . SER B 1 98 ? -16.609 26.312 2.082 1 98.5 98 SER B CA 1
ATOM 4389 C C . SER B 1 98 ? -15.773 27.469 2.623 1 98.5 98 SER B C 1
ATOM 4391 O O . SER B 1 98 ? -15.906 27.844 3.787 1 98.5 98 SER B O 1
ATOM 4393 N N . GLY B 1 99 ? -14.844 27.953 1.827 1 98.31 99 GLY B N 1
ATOM 4394 C CA . GLY B 1 99 ? -14.031 29.094 2.223 1 98.31 99 GLY B CA 1
ATOM 4395 C C . GLY B 1 99 ? -12.898 28.719 3.162 1 98.31 99 GLY B C 1
ATOM 4396 O O . GLY B 1 99 ? -12.422 29.547 3.932 1 98.31 99 GLY B O 1
ATOM 4397 N N . ILE B 1 100 ? -12.516 27.5 3.184 1 98.69 100 ILE B N 1
ATOM 4398 C CA . ILE B 1 100 ? -11.406 27.094 4.051 1 98.69 100 ILE B CA 1
ATOM 4399 C C . ILE B 1 100 ? -10.188 26.766 3.201 1 98.69 100 ILE B C 1
ATOM 4401 O O . ILE B 1 100 ? -10.273 26.703 1.972 1 98.69 100 ILE B O 1
ATOM 4405 N N . GLY B 1 101 ? -9.008 26.609 3.812 1 98.88 101 GLY B N 1
ATOM 4406 C CA . GLY B 1 101 ? -7.766 26.281 3.133 1 98.88 101 GLY B CA 1
ATOM 4407 C C . GLY B 1 101 ? -7.531 24.781 3.035 1 98.88 101 GLY B C 1
ATOM 4408 O O . GLY B 1 101 ? -8.43 23.984 3.312 1 98.88 101 GLY B O 1
ATOM 4409 N N . VAL B 1 102 ? -6.328 24.438 2.551 1 98.94 102 VAL B N 1
ATOM 4410 C CA . VAL B 1 102 ? -5.934 23.047 2.402 1 98.94 102 VAL B CA 1
ATOM 4411 C C . VAL B 1 102 ? -4.516 22.844 2.934 1 98.94 102 VAL B C 1
ATOM 4413 O O . VAL B 1 102 ? -3.631 23.656 2.68 1 98.94 102 VAL B O 1
ATOM 4416 N N . ASP B 1 103 ? -4.34 21.859 3.766 1 98.81 103 ASP B N 1
ATOM 4417 C CA . ASP B 1 103 ? -3.016 21.391 4.168 1 98.81 103 ASP B CA 1
ATOM 4418 C C . ASP B 1 103 ? -2.441 20.422 3.141 1 98.81 103 ASP B C 1
ATOM 4420 O O . ASP B 1 103 ? -3.01 19.344 2.904 1 98.81 103 ASP B O 1
ATOM 4424 N N . VAL B 1 104 ? -1.344 20.766 2.529 1 98.75 104 VAL B N 1
ATOM 4425 C CA . VAL B 1 104 ? -0.724 19.969 1.479 1 98.75 104 VAL B CA 1
ATOM 4426 C C . VAL B 1 104 ? 0.664 19.516 1.927 1 98.75 104 VAL B C 1
ATOM 4428 O O . VAL B 1 104 ? 1.335 20.219 2.691 1 98.75 104 VAL B O 1
ATOM 4431 N N . SER B 1 105 ? 1.11 18.344 1.423 1 98.06 105 SER B N 1
ATOM 4432 C CA . SER B 1 105 ? 2.412 17.797 1.809 1 98.06 105 SER B CA 1
ATOM 4433 C C . SER B 1 105 ? 3.242 17.438 0.583 1 98.06 105 SER B C 1
ATOM 4435 O O . SER B 1 105 ? 4.211 16.672 0.688 1 98.06 105 SER B O 1
ATOM 4437 N N . SER B 1 106 ? 2.844 17.891 -0.573 1 97.81 106 SER B N 1
ATOM 4438 C CA . SER B 1 106 ? 3.594 17.703 -1.812 1 97.81 106 SER B CA 1
ATOM 4439 C C . SER B 1 106 ? 3.232 18.781 -2.836 1 97.81 106 SER B C 1
ATOM 4441 O O . SER B 1 106 ? 2.191 19.438 -2.719 1 97.81 106 SER B O 1
ATOM 4443 N N . ILE B 1 107 ? 4.094 18.938 -3.807 1 97.81 107 ILE B N 1
ATOM 4444 C CA . ILE B 1 107 ? 3.836 19.891 -4.887 1 97.81 107 ILE B CA 1
ATOM 4445 C C . ILE B 1 107 ? 2.613 19.438 -5.684 1 97.81 107 ILE B C 1
ATOM 4447 O O . ILE B 1 107 ? 1.87 20.281 -6.211 1 97.81 107 ILE B O 1
ATOM 4451 N N . HIS B 1 108 ? 2.332 18.156 -5.703 1 97.94 108 HIS B N 1
ATOM 4452 C CA . HIS B 1 108 ? 1.196 17.625 -6.441 1 97.94 108 HIS B CA 1
ATOM 4453 C C . HIS B 1 108 ? -0.118 17.922 -5.73 1 97.94 108 HIS B C 1
ATOM 4455 O O . HIS B 1 108 ? -1.113 18.266 -6.375 1 97.94 108 HIS B O 1
ATOM 4461 N N . GLU B 1 109 ? -0.124 17.797 -4.434 1 98.38 109 GLU B N 1
ATOM 4462 C CA . GLU B 1 109 ? -1.298 18.203 -3.668 1 98.38 109 GLU B CA 1
ATOM 4463 C C . GLU B 1 109 ? -1.529 19.703 -3.77 1 98.38 109 GLU B C 1
ATOM 4465 O O . GLU B 1 109 ? -2.674 20.156 -3.822 1 98.38 109 GLU B O 1
ATOM 4470 N N . LEU B 1 110 ? -0.39 20.453 -3.723 1 98.75 110 LEU B N 1
ATOM 4471 C CA . LEU B 1 110 ? -0.49 21.891 -3.91 1 98.75 110 LEU B CA 1
ATOM 4472 C C . LEU B 1 110 ? -1.188 22.219 -5.223 1 98.75 110 LEU B C 1
ATOM 4474 O O . LEU B 1 110 ? -2.154 22.984 -5.242 1 98.75 110 LEU B O 1
ATOM 4478 N N . GLU B 1 111 ? -0.76 21.578 -6.273 1 98.5 111 GLU B N 1
ATOM 4479 C CA . GLU B 1 111 ? -1.324 21.828 -7.598 1 98.5 111 GLU B CA 1
ATOM 4480 C C . GLU B 1 111 ? -2.791 21.406 -7.656 1 98.5 111 GLU B C 1
ATOM 4482 O O . GLU B 1 111 ? -3.615 22.094 -8.258 1 98.5 111 GLU B O 1
ATOM 4487 N N . ALA B 1 112 ? -3.1 20.312 -7.035 1 98.44 112 ALA B N 1
ATOM 4488 C CA . ALA B 1 112 ? -4.477 19.828 -7.016 1 98.44 112 ALA B CA 1
ATOM 4489 C C . ALA B 1 112 ? -5.391 20.812 -6.281 1 98.44 112 ALA B C 1
ATOM 4491 O O . ALA B 1 112 ? -6.508 21.078 -6.723 1 98.44 112 ALA B O 1
ATOM 4492 N N . ALA B 1 113 ? -4.93 21.312 -5.152 1 98.75 113 ALA B N 1
ATOM 4493 C CA . ALA B 1 113 ? -5.715 22.266 -4.375 1 98.75 113 ALA B CA 1
ATOM 4494 C C . ALA B 1 113 ? -5.938 23.562 -5.152 1 98.75 113 ALA B C 1
ATOM 4496 O O . ALA B 1 113 ? -7.043 24.109 -5.16 1 98.75 113 ALA B O 1
ATOM 4497 N N . LEU B 1 114 ? -4.855 24.031 -5.809 1 98.75 114 LEU B N 1
ATOM 4498 C CA . LEU B 1 114 ? -4.969 25.234 -6.633 1 98.75 114 LEU B CA 1
ATOM 4499 C C . LEU B 1 114 ? -5.977 25.031 -7.758 1 98.75 114 LEU B C 1
ATOM 4501 O O . LEU B 1 114 ? -6.836 25.875 -7.988 1 98.75 114 LEU B O 1
ATOM 4505 N N . ARG B 1 115 ? -5.883 23.891 -8.398 1 98.12 115 ARG B N 1
ATOM 4506 C CA . ARG B 1 115 ? -6.793 23.562 -9.5 1 98.12 115 ARG B CA 1
ATOM 4507 C C . ARG B 1 115 ? -8.234 23.5 -9.008 1 98.12 115 ARG B C 1
ATOM 4509 O O . ARG B 1 115 ? -9.164 23.797 -9.758 1 98.12 115 ARG B O 1
ATOM 4516 N N . ALA B 1 116 ? -8.422 23.156 -7.742 1 97.94 116 ALA B N 1
ATOM 4517 C CA . ALA B 1 116 ? -9.758 23 -7.168 1 97.94 116 ALA B CA 1
ATOM 4518 C C . ALA B 1 116 ? -10.32 24.344 -6.719 1 97.94 116 ALA B C 1
ATOM 4520 O O . ALA B 1 116 ? -11.469 24.438 -6.293 1 97.94 116 ALA B O 1
ATOM 4521 N N . GLY B 1 117 ? -9.492 25.375 -6.699 1 98.25 117 GLY B N 1
ATOM 4522 C CA . GLY B 1 117 ? -10.023 26.703 -6.48 1 98.25 117 GLY B CA 1
ATOM 4523 C C . GLY B 1 117 ? -9.523 27.344 -5.199 1 98.25 117 GLY B C 1
ATOM 4524 O O . GLY B 1 117 ? -9.867 28.484 -4.898 1 98.25 117 GLY B O 1
ATOM 4525 N N . THR B 1 118 ? -8.734 26.688 -4.445 1 98.62 118 THR B N 1
ATOM 4526 C CA . THR B 1 118 ? -8.18 27.281 -3.24 1 98.62 118 THR B CA 1
ATOM 4527 C C . THR B 1 118 ? -7.02 28.219 -3.584 1 98.62 118 THR B C 1
ATOM 4529 O O . THR B 1 118 ? -6.086 27.828 -4.285 1 98.62 118 THR B O 1
ATOM 4532 N N . SER B 1 119 ? -7.082 29.391 -3.113 1 98.44 119 SER B N 1
ATOM 4533 C CA . SER B 1 119 ? -5.992 30.328 -3.367 1 98.44 119 SER B CA 1
ATOM 4534 C C . SER B 1 119 ? -4.723 29.922 -2.627 1 98.44 119 SER B C 1
ATOM 4536 O O . SER B 1 119 ? -4.793 29.328 -1.544 1 98.44 119 SER B O 1
ATOM 4538 N N . ALA B 1 120 ? -3.584 30.25 -3.205 1 98.25 120 ALA B N 1
ATOM 4539 C CA . ALA B 1 120 ? -2.291 29.844 -2.654 1 98.25 120 ALA B CA 1
ATOM 4540 C C . ALA B 1 120 ? -2.115 30.375 -1.232 1 98.25 120 ALA B C 1
ATOM 4542 O O . ALA B 1 120 ? -1.521 29.703 -0.384 1 98.25 120 ALA B O 1
ATOM 4543 N N . GLN B 1 121 ? -2.645 31.5 -0.954 1 97.81 121 GLN B N 1
ATOM 4544 C CA . GLN B 1 121 ? -2.484 32.125 0.348 1 97.81 121 GLN B CA 1
ATOM 4545 C C . GLN B 1 121 ? -3.238 31.375 1.432 1 97.81 121 GLN B C 1
ATOM 4547 O O . GLN B 1 121 ? -2.994 31.578 2.623 1 97.81 121 GLN B O 1
ATOM 4552 N N . HIS B 1 122 ? -4.164 30.5 1.016 1 98.38 122 HIS B N 1
ATOM 4553 C CA . HIS B 1 122 ? -4.957 29.734 1.963 1 98.38 122 HIS B CA 1
ATOM 4554 C C . HIS B 1 122 ? -4.465 28.297 2.047 1 98.38 122 HIS B C 1
ATOM 4556 O O . HIS B 1 122 ? -5.16 27.422 2.572 1 98.38 122 HIS B O 1
ATOM 4562 N N . LEU B 1 123 ? -3.268 28.094 1.531 1 98.81 123 LEU B N 1
ATOM 4563 C CA . LEU B 1 123 ? -2.654 26.781 1.627 1 98.81 123 LEU B CA 1
ATOM 4564 C C . LEU B 1 123 ? -1.588 26.75 2.717 1 98.81 123 LEU B C 1
ATOM 4566 O O . LEU B 1 123 ? -0.909 27.75 2.949 1 98.81 123 LEU B O 1
ATOM 4570 N N . CYS B 1 124 ? -1.509 25.672 3.387 1 98.81 124 CYS B N 1
ATOM 4571 C CA . CYS B 1 124 ? -0.477 25.391 4.379 1 98.81 124 CYS B CA 1
ATOM 4572 C C . CYS B 1 124 ? 0.27 24.109 4.047 1 98.81 124 CYS B C 1
ATOM 4574 O O . CYS B 1 124 ? -0.349 23.062 3.82 1 98.81 124 CYS B O 1
ATOM 4576 N N . ALA B 1 125 ? 1.552 24.188 3.971 1 98.81 125 ALA B N 1
ATOM 4577 C CA . ALA B 1 125 ? 2.348 23.016 3.609 1 98.81 125 ALA B CA 1
ATOM 4578 C C . ALA B 1 125 ? 3.006 22.406 4.84 1 98.81 125 ALA B C 1
ATOM 4580 O O . ALA B 1 125 ? 3.727 23.078 5.574 1 98.81 125 ALA B O 1
ATOM 4581 N N . THR B 1 126 ? 2.76 21.141 5.047 1 98.06 126 THR B N 1
ATOM 4582 C CA . THR B 1 126 ? 3.398 20.375 6.105 1 98.06 126 THR B CA 1
ATOM 4583 C C . THR B 1 126 ? 4.27 19.266 5.512 1 98.06 126 THR B C 1
ATOM 4585 O O . THR B 1 126 ? 4.395 19.156 4.293 1 98.06 126 THR B O 1
ATOM 4588 N N . GLY B 1 127 ? 4.914 18.484 6.375 1 95.31 127 GLY B N 1
ATOM 4589 C CA . GLY B 1 127 ? 5.832 17.438 5.957 1 95.31 127 GLY B CA 1
ATOM 4590 C C . GLY B 1 127 ? 7.258 17.672 6.406 1 95.31 127 GLY B C 1
ATOM 4591 O O . GLY B 1 127 ? 7.707 18.828 6.465 1 95.31 127 GLY B O 1
ATOM 4592 N N . PRO B 1 128 ? 7.957 16.609 6.555 1 94.44 128 PRO B N 1
ATOM 4593 C CA . PRO B 1 128 ? 9.281 16.734 7.172 1 94.44 128 PRO B CA 1
ATOM 4594 C C . PRO B 1 128 ? 10.375 17.031 6.156 1 94.44 128 PRO B C 1
ATOM 4596 O O . PRO B 1 128 ? 11.461 17.484 6.531 1 94.44 128 PRO B O 1
ATOM 4599 N N . ALA B 1 129 ? 10.117 16.766 4.906 1 93.38 129 ALA B N 1
ATOM 4600 C CA . ALA B 1 129 ? 11.227 16.859 3.961 1 93.38 129 ALA B CA 1
ATOM 4601 C C . ALA B 1 129 ? 10.766 17.422 2.625 1 93.38 129 ALA B C 1
ATOM 4603 O O . ALA B 1 129 ? 10.906 16.781 1.582 1 93.38 129 ALA B O 1
ATOM 4604 N N . LYS B 1 130 ? 10.32 18.656 2.68 1 97.56 130 LYS B N 1
ATOM 4605 C CA . LYS B 1 130 ? 9.898 19.359 1.475 1 97.56 130 LYS B CA 1
ATOM 4606 C C . LYS B 1 130 ? 11.078 19.609 0.541 1 97.56 130 LYS B C 1
ATOM 4608 O O . LYS B 1 130 ? 12.156 20 0.989 1 97.56 130 LYS B O 1
ATOM 4613 N N . THR B 1 131 ? 10.906 19.375 -0.703 1 96.56 131 THR B N 1
ATOM 4614 C CA . THR B 1 131 ? 11.969 19.531 -1.689 1 96.56 131 THR B CA 1
ATOM 4615 C C . THR B 1 131 ? 12.172 21 -2.043 1 96.56 131 THR B C 1
ATOM 4617 O O . THR B 1 131 ? 11.336 21.844 -1.702 1 96.56 131 THR B O 1
ATOM 4620 N N . ALA B 1 132 ? 13.266 21.297 -2.758 1 96.38 132 ALA B N 1
ATOM 4621 C CA . ALA B 1 132 ? 13.523 22.656 -3.23 1 96.38 132 ALA B CA 1
ATOM 4622 C C . ALA B 1 132 ? 12.422 23.125 -4.18 1 96.38 132 ALA B C 1
ATOM 4624 O O . ALA B 1 132 ? 11.969 24.266 -4.094 1 96.38 132 ALA B O 1
ATOM 4625 N N . ALA B 1 133 ? 12 22.219 -5.059 1 96.44 133 ALA B N 1
ATOM 4626 C CA . ALA B 1 133 ? 10.945 22.578 -6.004 1 96.44 133 ALA B CA 1
ATOM 4627 C C . ALA B 1 133 ? 9.648 22.922 -5.277 1 96.44 133 ALA B C 1
ATOM 4629 O O . ALA B 1 133 ? 8.961 23.875 -5.645 1 96.44 133 ALA B O 1
ATOM 4630 N N . PHE B 1 134 ? 9.344 22.141 -4.289 1 98.06 134 PHE B N 1
ATOM 4631 C CA . PHE B 1 134 ? 8.141 22.391 -3.494 1 98.06 134 PHE B CA 1
ATOM 4632 C C . PHE B 1 134 ? 8.258 23.703 -2.736 1 98.06 134 PHE B C 1
ATOM 4634 O O . PHE B 1 134 ? 7.352 24.531 -2.791 1 98.06 134 PHE B O 1
ATOM 4641 N N . HIS B 1 135 ? 9.391 23.969 -2.088 1 98.25 135 HIS B N 1
ATOM 4642 C CA . HIS B 1 135 ? 9.633 25.219 -1.388 1 98.25 135 HIS B CA 1
ATOM 4643 C C . HIS B 1 135 ? 9.477 26.406 -2.326 1 98.25 135 HIS B C 1
ATOM 4645 O O . HIS B 1 135 ? 8.828 27.391 -1.982 1 98.25 135 HIS B O 1
ATOM 4651 N N . ARG B 1 136 ? 10.031 26.312 -3.51 1 97.75 136 ARG B N 1
ATOM 4652 C CA . ARG B 1 136 ? 9.961 27.406 -4.473 1 97.75 136 ARG B CA 1
ATOM 4653 C C . ARG B 1 136 ? 8.516 27.703 -4.855 1 97.75 136 ARG B C 1
ATOM 4655 O O . ARG B 1 136 ? 8.109 28.875 -4.895 1 97.75 136 ARG B O 1
ATOM 4662 N N . ALA B 1 137 ? 7.773 26.625 -5.074 1 98.12 137 ALA B N 1
ATOM 4663 C CA . ALA B 1 137 ? 6.375 26.797 -5.453 1 98.12 137 ALA B CA 1
ATOM 4664 C C . ALA B 1 137 ? 5.578 27.453 -4.332 1 98.12 137 ALA B C 1
ATOM 4666 O O . ALA B 1 137 ? 4.738 28.312 -4.586 1 98.12 137 ALA B O 1
ATOM 4667 N N . LEU B 1 138 ? 5.863 27.078 -3.129 1 98.62 138 LEU B N 1
ATOM 4668 C CA . LEU B 1 138 ? 5.152 27.625 -1.972 1 98.62 138 LEU B CA 1
ATOM 4669 C C . LEU B 1 138 ? 5.469 29.094 -1.78 1 98.62 138 LEU B C 1
ATOM 4671 O O . LEU B 1 138 ? 4.566 29.906 -1.53 1 98.62 138 LEU B O 1
ATOM 4675 N N 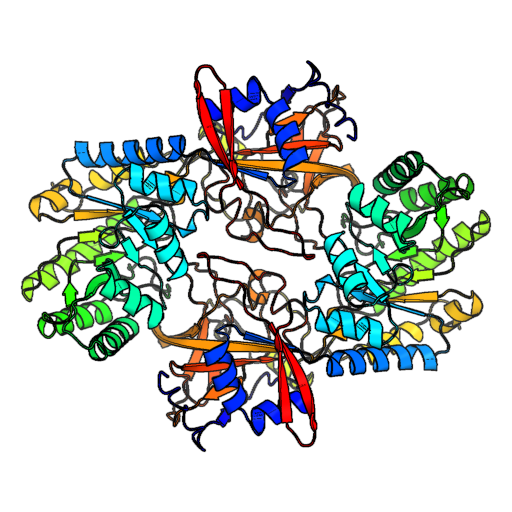. VAL B 1 139 ? 6.719 29.438 -1.899 1 98.19 139 VAL B N 1
ATOM 4676 C CA . VAL B 1 139 ? 7.152 30.812 -1.72 1 98.19 139 VAL B CA 1
ATOM 4677 C C . VAL B 1 139 ? 6.562 31.688 -2.822 1 98.19 139 VAL B C 1
ATOM 4679 O O . VAL B 1 139 ? 6.012 32.75 -2.547 1 98.19 139 VAL B O 1
ATOM 4682 N N . GLN B 1 140 ? 6.613 31.219 -4.023 1 96.81 140 GLN B N 1
ATOM 4683 C CA . GLN B 1 140 ? 6.121 31.984 -5.164 1 96.81 140 GLN B CA 1
ATOM 4684 C C . GLN B 1 140 ? 4.617 32.219 -5.055 1 96.81 140 GLN B C 1
ATOM 4686 O O . GLN B 1 140 ? 4.125 33.281 -5.43 1 96.81 140 GLN B O 1
ATOM 4691 N N . GLY B 1 141 ? 3.908 31.297 -4.535 1 97.38 141 GLY B N 1
ATOM 4692 C CA . GLY B 1 141 ? 2.463 31.406 -4.41 1 97.38 141 GLY B CA 1
ATOM 4693 C C . GLY B 1 141 ? 2.025 32.156 -3.16 1 97.38 141 GLY B C 1
ATOM 4694 O O . GLY B 1 141 ? 0.871 32.562 -3.051 1 97.38 141 GLY B O 1
ATOM 4695 N N . GLY B 1 142 ? 2.898 32.219 -2.188 1 97.88 142 GLY B N 1
ATOM 4696 C CA . GLY B 1 142 ? 2.57 32.875 -0.934 1 97.88 142 GLY B CA 1
ATOM 4697 C C . GLY B 1 142 ? 1.873 31.969 0.056 1 97.88 142 GLY B C 1
ATOM 4698 O O . GLY B 1 142 ? 1.071 32.438 0.873 1 97.88 142 GLY B O 1
ATOM 4699 N N . SER B 1 143 ? 2.127 30.672 -0.069 1 98.75 143 SER B N 1
ATOM 4700 C CA . SER B 1 143 ? 1.531 29.703 0.844 1 98.75 143 SER B CA 1
ATOM 4701 C C . SER B 1 143 ? 2.26 29.688 2.184 1 98.75 143 SER B C 1
ATOM 4703 O O . SER B 1 143 ? 3.408 30.125 2.277 1 98.75 143 SER B O 1
ATOM 4705 N N . LEU B 1 144 ? 1.54 29.297 3.154 1 98.75 144 LEU B N 1
ATOM 4706 C CA . LEU B 1 144 ? 2.129 29.125 4.477 1 98.75 144 LEU B CA 1
ATOM 4707 C C . LEU B 1 144 ? 2.979 27.859 4.531 1 98.75 144 LEU B C 1
ATOM 4709 O O . LEU B 1 144 ? 2.576 26.812 4.02 1 98.75 144 LEU B O 1
ATOM 4713 N N . ILE B 1 145 ? 4.207 27.953 5.078 1 98.88 145 ILE B N 1
ATOM 4714 C CA . ILE B 1 145 ? 5.121 26.812 5.16 1 98.88 145 ILE B CA 1
ATOM 4715 C C . ILE B 1 145 ? 5.371 26.469 6.621 1 98.88 145 ILE B C 1
ATOM 4717 O O . ILE B 1 145 ? 5.902 27.281 7.383 1 98.88 145 ILE B O 1
ATOM 4721 N N . CYS B 1 146 ? 5.004 25.281 7.039 1 98.81 146 CYS B N 1
ATOM 4722 C CA . CYS B 1 146 ? 5.352 24.781 8.359 1 98.81 146 CYS B CA 1
ATOM 4723 C C . CYS B 1 146 ? 6.746 24.156 8.359 1 98.81 146 CYS B C 1
ATOM 4725 O O . CYS B 1 146 ? 6.941 23.047 7.867 1 98.81 146 CYS B O 1
ATOM 4727 N N . VAL B 1 147 ? 7.66 24.844 8.906 1 98.62 147 VAL B N 1
ATOM 4728 C CA . VAL B 1 147 ? 9.047 24.406 8.93 1 98.62 147 VAL B CA 1
ATOM 4729 C C . VAL B 1 147 ? 9.227 23.328 9.992 1 98.62 147 VAL B C 1
ATOM 4731 O O . VAL B 1 147 ? 8.961 23.562 11.172 1 98.62 147 VAL B O 1
ATOM 4734 N N . ASP B 1 148 ? 9.773 22.203 9.602 1 98.12 148 ASP B N 1
ATOM 4735 C CA . ASP B 1 148 ? 9.734 21 10.422 1 98.12 148 ASP B CA 1
ATOM 4736 C C . ASP B 1 148 ? 11.023 20.844 11.219 1 98.12 148 ASP B C 1
ATOM 4738 O O . ASP B 1 148 ? 11.078 20.062 12.172 1 98.12 148 ASP B O 1
ATOM 4742 N N . SER B 1 149 ? 12.109 21.516 10.836 1 97.19 149 SER B N 1
ATOM 4743 C CA . SER B 1 149 ? 13.414 21.312 11.461 1 97.19 149 SER B CA 1
ATOM 4744 C C . SER B 1 149 ? 14.344 22.5 11.211 1 97.19 149 SER B C 1
ATOM 4746 O O . SER B 1 149 ? 14.07 23.328 10.352 1 97.19 149 SER B O 1
ATOM 4748 N N . LEU B 1 150 ? 15.391 22.516 12.062 1 96.5 150 LEU B N 1
ATOM 4749 C CA . LEU B 1 150 ? 16.453 23.5 11.836 1 96.5 150 LEU B CA 1
ATOM 4750 C C . LEU B 1 150 ? 17.078 23.312 10.461 1 96.5 150 LEU B C 1
ATOM 4752 O O . LEU B 1 150 ? 17.422 24.297 9.789 1 96.5 150 LEU B O 1
ATOM 4756 N N . GLU B 1 151 ? 17.219 22.078 10.07 1 96.25 151 GLU B N 1
ATOM 4757 C CA . GLU B 1 151 ? 17.797 21.766 8.773 1 96.25 151 GLU B CA 1
ATOM 4758 C C . GLU B 1 151 ? 16.922 22.281 7.633 1 96.25 151 GLU B C 1
ATOM 4760 O O . GLU B 1 151 ? 17.422 22.812 6.641 1 96.25 151 GLU B O 1
ATOM 4765 N N . GLU B 1 152 ? 15.633 22.141 7.781 1 97.62 152 GLU B N 1
ATOM 4766 C CA . GLU B 1 152 ? 14.742 22.656 6.754 1 97.62 152 GLU B CA 1
ATOM 4767 C C . GLU B 1 152 ? 14.758 24.188 6.73 1 97.62 152 GLU B C 1
ATOM 4769 O O . GLU B 1 152 ? 14.664 24.797 5.664 1 97.62 152 GLU B O 1
ATOM 4774 N N . PHE B 1 153 ? 14.828 24.828 7.953 1 97.94 153 PHE B N 1
ATOM 4775 C CA . PHE B 1 153 ? 14.93 26.281 8.055 1 97.94 153 PHE B CA 1
ATOM 4776 C C . PHE B 1 153 ? 16.109 26.797 7.227 1 97.94 153 PHE B C 1
ATOM 4778 O O . PHE B 1 153 ? 15.945 27.719 6.426 1 97.94 153 PHE B O 1
ATOM 4785 N N . ALA B 1 154 ? 17.203 26.125 7.414 1 96.56 154 ALA B N 1
ATOM 4786 C CA . ALA B 1 154 ? 18.391 26.5 6.676 1 96.56 154 ALA B CA 1
ATOM 4787 C C . ALA B 1 154 ? 18.219 26.25 5.18 1 96.56 154 ALA B C 1
ATOM 4789 O O . ALA B 1 154 ? 18.656 27.062 4.355 1 96.56 154 ALA B O 1
ATOM 4790 N N . HIS B 1 155 ? 17.656 25.172 4.844 1 96.5 155 HIS B N 1
ATOM 4791 C CA . HIS B 1 155 ? 17.406 24.844 3.447 1 96.5 155 HIS B CA 1
ATOM 4792 C C . HIS B 1 155 ? 16.484 25.859 2.785 1 96.5 155 HIS B C 1
ATOM 4794 O O . HIS B 1 155 ? 16.734 26.281 1.654 1 96.5 155 HIS B O 1
ATOM 4800 N N . LEU B 1 156 ? 15.422 26.219 3.463 1 97.69 156 LEU B N 1
ATOM 4801 C CA . LEU B 1 156 ? 14.484 27.219 2.943 1 97.69 156 LEU B CA 1
ATOM 4802 C C . LEU B 1 156 ? 15.18 28.547 2.711 1 97.69 156 LEU B C 1
ATOM 4804 O O . LEU B 1 156 ? 14.953 29.203 1.687 1 97.69 156 LEU B O 1
ATOM 4808 N N . LYS B 1 157 ? 16.031 28.938 3.637 1 96.62 157 LYS B N 1
ATOM 4809 C CA . LYS B 1 157 ? 16.812 30.156 3.453 1 96.62 157 LYS B CA 1
ATOM 4810 C C . LYS B 1 157 ? 17.672 30.078 2.197 1 96.62 157 LYS B C 1
ATOM 4812 O O . LYS B 1 157 ? 17.75 31.031 1.417 1 96.62 157 LYS B O 1
ATOM 4817 N N . ALA B 1 158 ? 18.312 28.938 2.053 1 95.31 158 ALA B N 1
ATOM 4818 C CA . ALA B 1 158 ? 19.172 28.734 0.884 1 95.31 158 ALA B CA 1
ATOM 4819 C C . ALA B 1 158 ? 18.359 28.844 -0.407 1 95.31 158 ALA B C 1
ATOM 4821 O O . ALA B 1 158 ? 18.828 29.406 -1.398 1 95.31 158 ALA B O 1
ATOM 4822 N N . VAL B 1 159 ? 17.188 28.281 -0.392 1 95.94 159 VAL B N 1
ATOM 4823 C CA . VAL B 1 159 ? 16.312 28.359 -1.55 1 95.94 159 VAL B CA 1
ATOM 4824 C C . VAL B 1 159 ? 15.945 29.812 -1.833 1 95.94 159 VAL B C 1
ATOM 4826 O O . VAL B 1 159 ? 15.969 30.25 -2.984 1 95.94 159 VAL B O 1
ATOM 4829 N N . LEU B 1 160 ? 15.641 30.547 -0.827 1 96.38 160 LEU B N 1
ATOM 4830 C CA . LEU B 1 160 ? 15.258 31.953 -0.958 1 96.38 160 LEU B CA 1
ATOM 4831 C C . LEU B 1 160 ? 16.406 32.781 -1.535 1 96.38 160 LEU B C 1
ATOM 4833 O O . LEU B 1 160 ? 16.172 33.719 -2.309 1 96.38 160 LEU B O 1
ATOM 4837 N N . ASP B 1 161 ? 17.609 32.406 -1.193 1 94.06 161 ASP B N 1
ATOM 4838 C CA . ASP B 1 161 ? 18.797 33.094 -1.67 1 94.06 161 ASP B CA 1
ATOM 4839 C C . ASP B 1 161 ? 18.953 32.938 -3.182 1 94.06 161 ASP B C 1
ATOM 4841 O O . ASP B 1 161 ? 19.656 33.719 -3.818 1 94.06 161 ASP B O 1
ATOM 4845 N N . THR B 1 162 ? 18.312 31.969 -3.723 1 92.75 162 THR B N 1
ATOM 4846 C CA . THR B 1 162 ? 18.453 31.719 -5.152 1 92.75 162 THR B CA 1
ATOM 4847 C C . THR B 1 162 ? 17.391 32.469 -5.941 1 92.75 162 THR B C 1
ATOM 4849 O O . THR B 1 162 ? 17.422 32.5 -7.176 1 92.75 162 THR B O 1
ATOM 4852 N N . PHE B 1 163 ? 16.453 33.125 -5.27 1 93.12 163 PHE B N 1
ATOM 4853 C CA . PHE B 1 163 ? 15.391 33.875 -5.945 1 93.12 163 PHE B CA 1
ATOM 4854 C C . PHE B 1 163 ? 15.938 35.156 -6.574 1 93.12 163 PHE B C 1
ATOM 4856 O O . PHE B 1 163 ? 16.766 35.844 -5.98 1 93.12 163 PHE B O 1
ATOM 4863 N N . PRO B 1 164 ? 15.516 35.438 -7.781 1 88.06 164 PRO B N 1
ATOM 4864 C CA . PRO B 1 164 ? 15.992 36.656 -8.445 1 88.06 164 PRO B CA 1
ATOM 4865 C C . PRO B 1 164 ? 15.516 37.938 -7.754 1 88.06 164 PRO B C 1
ATOM 4867 O O . PRO B 1 164 ? 16.188 38.969 -7.824 1 88.06 164 PRO B O 1
ATOM 4870 N N . SER B 1 165 ? 14.336 38 -7.293 1 85.5 165 SER B N 1
ATOM 4871 C CA . SER B 1 165 ? 13.781 39.156 -6.57 1 85.5 165 SER B CA 1
ATOM 4872 C C . SER B 1 165 ? 13.5 38.812 -5.117 1 85.5 165 SER B C 1
ATOM 4874 O O . SER B 1 165 ? 13.297 37.625 -4.785 1 85.5 165 SER B O 1
ATOM 4876 N N . PRO B 1 166 ? 13.539 39.844 -4.426 1 83.62 166 PRO B N 1
ATOM 4877 C CA . PRO B 1 166 ? 13.266 39.562 -3.012 1 83.62 166 PRO B CA 1
ATOM 4878 C C . PRO B 1 166 ? 11.914 38.906 -2.791 1 83.62 166 PRO B C 1
ATOM 4880 O O . PRO B 1 166 ? 10.906 39.312 -3.373 1 83.62 166 PRO B O 1
ATOM 4883 N N . ALA B 1 167 ? 11.961 37.812 -2.182 1 90.5 167 ALA B N 1
ATOM 4884 C CA . ALA B 1 167 ? 10.766 37.062 -1.816 1 90.5 167 ALA B CA 1
ATOM 4885 C C . ALA B 1 167 ? 10.75 36.75 -0.323 1 90.5 167 ALA B C 1
ATOM 4887 O O . ALA B 1 167 ? 11.812 36.625 0.305 1 90.5 167 ALA B O 1
ATOM 4888 N N . LYS B 1 168 ? 9.531 36.719 0.241 1 95.12 168 LYS B N 1
ATOM 4889 C CA . LYS B 1 168 ? 9.391 36.406 1.658 1 95.12 168 LYS B CA 1
ATOM 4890 C C . LYS B 1 168 ? 8.586 35.125 1.853 1 95.12 168 LYS B C 1
ATOM 4892 O O . LYS B 1 168 ? 7.52 34.938 1.258 1 95.12 168 LYS B O 1
ATOM 4897 N N . ALA B 1 169 ? 9.133 34.219 2.596 1 98.06 169 ALA B N 1
ATOM 4898 C CA . ALA B 1 169 ? 8.43 32.969 2.9 1 98.06 169 ALA B CA 1
ATOM 4899 C C . ALA B 1 169 ? 7.566 33.125 4.148 1 98.06 169 ALA B C 1
ATOM 4901 O O . ALA B 1 169 ? 8.055 33.562 5.199 1 98.06 169 ALA B O 1
ATOM 4902 N N . ARG B 1 170 ? 6.281 32.906 4.012 1 98.5 170 ARG B N 1
ATOM 4903 C CA . ARG B 1 170 ? 5.41 32.781 5.176 1 98.5 170 ARG B CA 1
ATOM 4904 C C . ARG B 1 170 ? 5.648 31.484 5.93 1 98.5 170 ARG B C 1
ATOM 4906 O O . ARG B 1 170 ? 5.523 30.406 5.355 1 98.5 170 ARG B O 1
ATOM 4913 N N . ILE B 1 171 ? 6.031 31.594 7.262 1 98.69 171 ILE B N 1
ATOM 4914 C CA . ILE B 1 171 ? 6.422 30.328 7.887 1 98.69 171 ILE B CA 1
ATOM 4915 C C . ILE B 1 171 ? 5.766 30.203 9.258 1 98.69 171 ILE B C 1
ATOM 4917 O O . ILE B 1 171 ? 5.5 31.219 9.922 1 98.69 171 ILE B O 1
ATOM 4921 N N . LEU B 1 172 ? 5.406 29.031 9.641 1 98.88 172 LEU B N 1
ATOM 4922 C CA . LEU B 1 172 ? 5.215 28.547 11 1 98.88 172 LEU B CA 1
ATOM 4923 C C . LEU B 1 172 ? 6.371 27.656 11.438 1 98.88 172 LEU B C 1
ATOM 4925 O O . LEU B 1 172 ? 7.023 27.031 10.602 1 98.88 172 LEU B O 1
ATOM 4929 N N . LEU B 1 173 ? 6.672 27.672 12.695 1 98.81 173 LEU B N 1
ATOM 4930 C CA . LEU B 1 173 ? 7.648 26.734 13.242 1 98.81 173 LEU B CA 1
ATOM 4931 C C . LEU B 1 173 ? 6.949 25.547 13.898 1 98.81 173 LEU B C 1
ATOM 4933 O O . LEU B 1 173 ? 6.129 25.734 14.805 1 98.81 173 LEU B O 1
ATOM 4937 N N . ARG B 1 174 ? 7.277 24.359 13.469 1 98.69 174 ARG B N 1
ATOM 4938 C CA . ARG B 1 174 ? 6.633 23.172 14.016 1 98.69 174 ARG B CA 1
ATOM 4939 C C . ARG B 1 174 ? 7.328 22.703 15.289 1 98.69 174 ARG B C 1
ATOM 4941 O O . ARG B 1 174 ? 8.516 22.359 15.273 1 98.69 174 ARG B O 1
ATOM 4948 N N . TYR B 1 175 ? 6.555 22.641 16.359 1 98.38 175 TYR B N 1
ATOM 4949 C CA . TYR B 1 175 ? 7.027 22.188 17.672 1 98.38 175 TYR B CA 1
ATOM 4950 C C . TYR B 1 175 ? 6.766 20.703 17.875 1 98.38 175 TYR B C 1
ATOM 4952 O O . TYR B 1 175 ? 5.734 20.188 17.438 1 98.38 175 TYR B O 1
ATOM 4960 N N . ARG B 1 176 ? 7.738 20 18.453 1 96.75 176 ARG B N 1
ATOM 4961 C CA . ARG B 1 176 ? 7.57 18.625 18.906 1 96.75 176 ARG B CA 1
ATOM 4962 C C . ARG B 1 176 ? 7.176 18.562 20.375 1 96.75 176 ARG B C 1
ATOM 4964 O O . ARG B 1 176 ? 8.016 18.75 21.266 1 96.75 176 ARG B O 1
ATOM 4971 N N . PRO B 1 177 ? 5.98 18.312 20.656 1 96.75 177 PRO B N 1
ATOM 4972 C CA . PRO B 1 177 ? 5.508 18.312 22.047 1 96.75 177 PRO B CA 1
ATOM 4973 C C . PRO B 1 177 ? 6.227 17.297 22.922 1 96.75 177 PRO B C 1
ATOM 4975 O O . PRO B 1 177 ? 6.711 16.281 22.422 1 96.75 177 PRO B O 1
ATOM 4978 N N . HIS B 1 178 ? 6.145 17.484 24.266 1 93.94 178 HIS B N 1
ATOM 4979 C CA . HIS B 1 178 ? 6.82 16.641 25.234 1 93.94 178 HIS B CA 1
ATOM 4980 C C . HIS B 1 178 ? 6.238 15.234 25.25 1 93.94 178 HIS B C 1
ATOM 4982 O O . HIS B 1 178 ? 6.934 14.273 25.578 1 93.94 178 HIS B O 1
ATOM 4988 N N . SER B 1 179 ? 5.031 15.18 24.781 1 91.94 179 SER B N 1
ATOM 4989 C CA . SER B 1 179 ? 4.344 13.891 24.797 1 91.94 179 SER B CA 1
ATOM 4990 C C . SER B 1 179 ? 4.84 12.984 23.688 1 91.94 179 SER B C 1
ATOM 4992 O O . SER B 1 179 ? 4.555 11.781 23.672 1 91.94 179 SER B O 1
ATOM 4994 N N . CYS B 1 180 ? 5.586 13.492 22.75 1 90.44 180 CYS B N 1
ATOM 4995 C CA . CYS B 1 180 ? 6.094 12.68 21.641 1 90.44 180 CYS B CA 1
ATOM 4996 C C . CYS B 1 180 ? 7.59 12.891 21.453 1 90.44 180 CYS B C 1
ATOM 4998 O O . CYS B 1 180 ? 8.039 13.234 20.359 1 90.44 180 CYS B O 1
ATOM 5000 N N . PRO B 1 181 ? 8.344 12.539 22.375 1 86.69 181 PRO B N 1
ATOM 5001 C CA . PRO B 1 181 ? 9.773 12.875 22.344 1 86.69 181 PRO B CA 1
ATOM 5002 C C . PRO B 1 181 ? 10.523 12.133 21.234 1 86.69 181 PRO B C 1
ATOM 5004 O O . PRO B 1 181 ? 11.555 12.617 20.75 1 86.69 181 PRO B O 1
ATOM 5007 N N . ALA B 1 182 ? 10.023 11.031 20.812 1 87.75 182 ALA B N 1
ATOM 5008 C CA . ALA B 1 182 ? 10.766 10.219 19.859 1 87.75 182 ALA B CA 1
ATOM 5009 C C . ALA B 1 182 ? 10.328 10.523 18.422 1 87.75 182 ALA B C 1
ATOM 5011 O O . ALA B 1 182 ? 10.875 9.953 17.469 1 87.75 182 ALA B O 1
ATOM 5012 N N . SER B 1 183 ? 9.398 11.398 18.281 1 92.31 183 SER B N 1
ATOM 5013 C CA . SER B 1 183 ? 8.891 11.703 16.938 1 92.31 183 SER B CA 1
ATOM 5014 C C . SER B 1 183 ? 9.969 12.344 16.078 1 92.31 183 SER B C 1
ATOM 5016 O O . SER B 1 183 ? 10.742 13.18 16.547 1 92.31 183 SER B O 1
ATOM 5018 N N . ARG B 1 184 ? 9.977 11.938 14.789 1 94 184 ARG B N 1
ATOM 5019 C CA . ARG B 1 184 ? 10.914 12.57 13.867 1 94 184 ARG B CA 1
ATOM 5020 C C . ARG B 1 184 ? 10.352 13.875 13.32 1 94 184 ARG B C 1
ATOM 5022 O O . ARG B 1 184 ? 11.031 14.586 12.578 1 94 184 ARG B O 1
ATOM 5029 N N . PHE B 1 185 ? 9.094 14.211 13.742 1 96.31 185 PHE B N 1
ATOM 5030 C CA . PHE B 1 185 ? 8.422 15.398 13.227 1 96.31 185 PHE B CA 1
ATOM 5031 C C . PHE B 1 185 ? 8.516 16.547 14.219 1 96.31 185 PHE B C 1
ATOM 5033 O O . PHE B 1 185 ? 8.266 16.359 15.414 1 96.31 185 PHE B O 1
ATOM 5040 N N . GLY B 1 186 ? 8.875 17.703 13.688 1 96.75 186 GLY B N 1
ATOM 5041 C CA . GLY B 1 186 ? 8.898 18.906 14.5 1 96.75 186 GLY B CA 1
ATOM 5042 C C . GLY B 1 186 ? 10.219 19.109 15.227 1 96.75 186 GLY B C 1
ATOM 5043 O O . GLY B 1 186 ? 11.125 18.281 15.125 1 96.75 186 GLY B O 1
ATOM 5044 N N . MET B 1 187 ? 10.336 20.219 15.961 1 96.94 187 MET B N 1
ATOM 5045 C CA . MET B 1 187 ? 11.562 20.641 16.625 1 96.94 187 MET B CA 1
ATOM 5046 C C . MET B 1 187 ? 11.398 20.609 18.141 1 96.94 187 MET B C 1
ATOM 5048 O O . MET B 1 187 ? 10.344 20.969 18.656 1 96.94 187 MET B O 1
ATOM 5052 N N . GLY B 1 188 ? 12.461 20.203 18.75 1 95.31 188 GLY B N 1
ATOM 5053 C CA . GLY B 1 188 ? 12.5 20.359 20.203 1 95.31 188 GLY B CA 1
ATOM 5054 C C . GLY B 1 188 ? 12.688 21.797 20.641 1 95.31 188 GLY B C 1
ATOM 5055 O O . GLY B 1 188 ? 12.844 22.688 19.797 1 95.31 188 GLY B O 1
ATOM 5056 N N . GLN B 1 189 ? 12.664 22 21.891 1 95.5 189 GLN B N 1
ATOM 5057 C CA . GLN B 1 189 ? 12.727 23.328 22.484 1 95.5 189 GLN B CA 1
ATOM 5058 C C . GLN B 1 189 ? 13.969 24.078 22 1 95.5 189 GLN B C 1
ATOM 5060 O O . GLN B 1 189 ? 13.875 25.219 21.547 1 95.5 189 GLN B O 1
ATOM 5065 N N . ASP B 1 190 ? 15.125 23.469 22.047 1 95.19 190 ASP B N 1
ATOM 5066 C CA . ASP B 1 190 ? 16.375 24.141 21.703 1 95.19 190 ASP B CA 1
ATOM 5067 C C . ASP B 1 190 ? 16.391 24.547 20.234 1 95.19 190 ASP B C 1
ATOM 5069 O O . ASP B 1 190 ? 16.781 25.672 19.906 1 95.19 190 ASP B O 1
ATOM 5073 N N . ASP B 1 191 ? 15.992 23.672 19.375 1 96.19 191 ASP B N 1
ATOM 5074 C CA . ASP B 1 191 ? 15.969 23.953 17.953 1 96.19 191 ASP B CA 1
ATOM 5075 C C . ASP B 1 191 ? 14.977 25.078 17.641 1 96.19 191 ASP B C 1
ATOM 5077 O O . ASP B 1 191 ? 15.25 25.938 16.797 1 96.19 191 ASP B O 1
ATOM 5081 N N . LEU B 1 192 ? 13.844 25.047 18.297 1 97.5 192 LEU B N 1
ATOM 5082 C CA . LEU B 1 192 ? 12.82 26.062 18.062 1 97.5 192 LEU B CA 1
ATOM 5083 C C . LEU B 1 192 ? 13.32 27.438 18.484 1 97.5 192 LEU B C 1
ATOM 5085 O O . LEU B 1 192 ? 13.125 28.406 17.766 1 97.5 192 LEU B O 1
ATOM 5089 N N . LEU B 1 193 ? 13.977 27.516 19.641 1 97.44 193 LEU B N 1
ATOM 5090 C CA . LEU B 1 193 ? 14.516 28.781 20.125 1 97.44 193 LEU B CA 1
ATOM 5091 C C . LEU B 1 193 ? 15.609 29.297 19.203 1 97.44 193 LEU B C 1
ATOM 5093 O O . LEU B 1 193 ? 15.727 30.5 18.984 1 97.44 193 LEU B O 1
ATOM 5097 N N . GLU B 1 194 ? 16.359 28.359 18.672 1 97.38 194 GLU B N 1
ATOM 5098 C CA . GLU B 1 194 ? 17.391 28.75 17.703 1 97.38 194 GLU B CA 1
ATOM 5099 C C . GLU B 1 194 ? 16.766 29.359 16.453 1 97.38 194 GLU B C 1
ATOM 5101 O O . GLU B 1 194 ? 17.25 30.359 15.93 1 97.38 194 GLU B O 1
ATOM 5106 N N . CYS B 1 195 ? 15.695 28.797 15.984 1 98 195 CYS B N 1
ATOM 5107 C CA . CYS B 1 195 ? 14.984 29.359 14.836 1 98 195 CYS B CA 1
ATOM 5108 C C . CYS B 1 195 ? 14.445 30.75 15.141 1 98 195 CYS B C 1
ATOM 5110 O O . CYS B 1 195 ? 14.547 31.656 14.312 1 98 195 CYS B O 1
ATOM 5112 N N . LEU B 1 196 ? 13.906 30.938 16.344 1 98.12 196 LEU B N 1
ATOM 5113 C CA . LEU B 1 196 ? 13.352 32.219 16.734 1 98.12 196 LEU B CA 1
ATOM 5114 C C . LEU B 1 196 ? 14.438 33.312 16.734 1 98.12 196 LEU B C 1
ATOM 5116 O O . LEU B 1 196 ? 14.227 34.406 16.219 1 98.12 196 LEU B O 1
ATOM 5120 N N . ARG B 1 197 ? 15.57 32.969 17.281 1 97.31 197 ARG B N 1
ATOM 5121 C CA . ARG B 1 197 ? 16.672 33.906 17.281 1 97.31 197 ARG B CA 1
ATOM 5122 C C . ARG B 1 197 ? 17.094 34.281 15.859 1 97.31 197 ARG B C 1
ATOM 5124 O O . ARG B 1 197 ? 17.312 35.469 15.562 1 97.31 197 ARG B O 1
ATOM 5131 N N . SER B 1 198 ? 17.141 33.281 15.039 1 97.25 198 SER B N 1
ATOM 5132 C CA . SER B 1 198 ? 17.531 33.5 13.648 1 97.25 198 SER B CA 1
ATOM 5133 C C . SER B 1 198 ? 16.516 34.406 12.938 1 97.25 198 SER B C 1
ATOM 5135 O O . SER B 1 198 ? 16.875 35.188 12.062 1 97.25 198 SER B O 1
ATOM 5137 N N . LEU B 1 199 ? 15.297 34.25 13.273 1 97.56 199 LEU B N 1
ATOM 5138 C CA . LEU B 1 199 ? 14.227 35 12.625 1 97.56 199 LEU B CA 1
ATOM 5139 C C . LEU B 1 199 ? 14.344 36.5 12.914 1 97.56 199 LEU B C 1
ATOM 5141 O O . LEU B 1 199 ? 13.961 37.344 12.086 1 97.56 199 LEU B O 1
ATOM 5145 N N . THR B 1 200 ? 14.867 36.875 14.078 1 96.81 200 THR B N 1
ATOM 5146 C CA . THR B 1 200 ? 15.031 38.281 14.422 1 96.81 200 THR B CA 1
ATOM 5147 C C . THR B 1 200 ? 16.016 38.969 13.477 1 96.81 200 THR B C 1
ATOM 5149 O O . THR B 1 200 ? 15.914 40.156 13.227 1 96.81 200 THR B O 1
ATOM 5152 N N . GLU B 1 201 ? 16.859 38.094 12.93 1 94.94 201 GLU B N 1
ATOM 5153 C CA . GLU B 1 201 ? 17.906 38.656 12.047 1 94.94 201 GLU B CA 1
ATOM 5154 C C . GLU B 1 201 ? 17.516 38.5 10.586 1 94.94 201 GLU B C 1
ATOM 5156 O O . GLU B 1 201 ? 18.203 39 9.695 1 94.94 201 GLU B O 1
ATOM 5161 N N . GLN B 1 202 ? 16.422 37.875 10.328 1 94.25 202 GLN B N 1
ATOM 5162 C CA . GLN B 1 202 ? 16.094 37.531 8.953 1 94.25 202 GLN B CA 1
ATOM 5163 C C . GLN B 1 202 ? 14.672 37.938 8.609 1 94.25 202 GLN B C 1
ATOM 5165 O O . GLN B 1 202 ? 13.945 37.219 7.918 1 94.25 202 GLN B O 1
ATOM 5170 N N . ARG B 1 203 ? 14.25 39.062 9.047 1 91.81 203 ARG B N 1
ATOM 5171 C CA . ARG B 1 203 ? 12.883 39.562 8.891 1 91.81 203 ARG B CA 1
ATOM 5172 C C . ARG B 1 203 ? 12.586 39.906 7.441 1 91.81 203 ARG B C 1
ATOM 5174 O O . ARG B 1 203 ? 11.422 39.969 7.035 1 91.81 203 ARG B O 1
ATOM 5181 N N . GLU B 1 204 ? 13.586 40.125 6.695 1 91.56 204 GLU B N 1
ATOM 5182 C CA . GLU B 1 204 ? 13.414 40.5 5.297 1 91.56 204 GLU B CA 1
ATOM 5183 C C . GLU B 1 204 ? 13.133 39.281 4.43 1 91.56 204 GLU B C 1
ATOM 5185 O O . GLU B 1 204 ? 12.602 39.406 3.324 1 91.56 204 GLU B O 1
ATOM 5190 N N . VAL B 1 205 ? 13.414 38.125 4.949 1 93.69 205 VAL B N 1
ATOM 5191 C CA . VAL B 1 205 ? 13.352 36.906 4.152 1 93.69 205 VAL B CA 1
ATOM 5192 C C . VAL B 1 205 ? 12.188 36.031 4.637 1 93.69 205 VAL B C 1
ATOM 5194 O O . VAL B 1 205 ? 11.602 35.281 3.855 1 93.69 205 VAL B O 1
ATOM 5197 N N . PHE B 1 206 ? 11.891 36.156 5.902 1 96.94 206 PHE B N 1
ATOM 5198 C CA . PHE B 1 206 ? 10.852 35.312 6.488 1 96.94 206 PHE B CA 1
ATOM 5199 C C . PHE B 1 206 ? 9.727 36.156 7.062 1 96.94 206 PHE B C 1
ATOM 5201 O O . PHE B 1 206 ? 9.984 37.188 7.723 1 96.94 206 PHE B O 1
ATOM 5208 N N . HIS B 1 207 ? 8.555 35.875 6.688 1 97.62 207 HIS B N 1
ATOM 5209 C CA . HIS B 1 207 ? 7.371 36.344 7.395 1 97.62 207 HIS B CA 1
ATOM 5210 C C . HIS B 1 207 ? 6.895 35.312 8.422 1 97.62 207 HIS B C 1
ATOM 5212 O O . HIS B 1 207 ? 6.105 34.406 8.094 1 97.62 207 HIS B O 1
ATOM 5218 N N . PHE B 1 208 ? 7.371 35.469 9.648 1 98.31 208 PHE B N 1
ATOM 5219 C CA . PHE B 1 208 ? 7.055 34.562 10.727 1 98.31 208 PHE B CA 1
ATOM 5220 C C . PHE B 1 208 ? 5.625 34.75 11.203 1 98.31 208 PHE B C 1
ATOM 5222 O O . PHE B 1 208 ? 5.266 35.844 11.672 1 98.31 208 PHE B O 1
ATOM 5229 N N . GLU B 1 209 ? 4.797 33.688 11.109 1 98.38 209 GLU B N 1
ATOM 5230 C CA . GLU B 1 209 ? 3.379 33.844 11.422 1 98.38 209 GLU B CA 1
ATOM 5231 C C . GLU B 1 209 ? 3.01 33.062 12.688 1 98.38 209 GLU B C 1
ATOM 5233 O O . GLU B 1 209 ? 1.908 33.219 13.219 1 98.38 209 GLU B O 1
ATOM 5238 N N . GLY B 1 210 ? 3.861 32.25 13.172 1 98.75 210 GLY B N 1
ATOM 5239 C CA . GLY B 1 210 ? 3.545 31.609 14.438 1 98.75 210 GLY B CA 1
ATOM 5240 C C . GLY B 1 210 ? 4.039 30.172 14.531 1 98.75 210 GLY B C 1
ATOM 5241 O O . GLY B 1 210 ? 5.156 29.875 14.102 1 98.75 210 GLY B O 1
ATOM 5242 N N . PHE B 1 211 ? 3.205 29.297 15.219 1 98.88 211 PHE B N 1
ATOM 5243 C CA . PHE B 1 211 ? 3.672 27.969 15.578 1 98.88 211 PHE B CA 1
ATOM 5244 C C . PHE B 1 211 ? 2.682 26.906 15.117 1 98.88 211 PHE B C 1
ATOM 5246 O O . PHE B 1 211 ? 1.511 27.203 14.875 1 98.88 211 PHE B O 1
ATOM 5253 N N . HIS B 1 212 ? 3.229 25.734 14.969 1 98.81 212 HIS B N 1
ATOM 5254 C CA . HIS B 1 212 ? 2.48 24.547 14.578 1 98.81 212 HIS B CA 1
ATOM 5255 C C . HIS B 1 212 ? 2.854 23.359 15.453 1 98.81 212 HIS B C 1
ATOM 5257 O O . HIS B 1 212 ? 4.004 23.219 15.875 1 98.81 212 HIS B O 1
ATOM 5263 N N . PHE B 1 213 ? 1.883 22.484 15.766 1 98.25 213 PHE B N 1
ATOM 5264 C CA . PHE B 1 213 ? 2.184 21.141 16.266 1 98.25 213 PHE B CA 1
ATOM 5265 C C . PHE B 1 213 ? 1.134 20.141 15.797 1 98.25 213 PHE B C 1
ATOM 5267 O O . PHE B 1 213 ? 0.065 20.531 15.32 1 98.25 213 PHE B O 1
ATOM 5274 N N . HIS B 1 214 ? 1.476 18.953 15.812 1 97 214 HIS B N 1
ATOM 5275 C CA . HIS B 1 214 ? 0.561 17.859 15.492 1 97 214 HIS B CA 1
ATOM 5276 C C . HIS B 1 214 ? 0.781 16.672 16.422 1 97 214 HIS B C 1
ATOM 5278 O O . HIS B 1 214 ? 1.92 16.344 16.766 1 97 214 HIS B O 1
ATOM 5284 N N . LEU B 1 215 ? -0.268 16.078 16.828 1 94.12 215 LEU B N 1
ATOM 5285 C CA . LEU B 1 215 ? -0.234 14.891 17.672 1 94.12 215 LEU B CA 1
ATOM 5286 C C . LEU B 1 215 ? -1.066 13.766 17.078 1 94.12 215 LEU B C 1
ATOM 5288 O O . LEU B 1 215 ? -2.059 14.023 16.391 1 94.12 215 LEU B O 1
ATOM 5292 N N . GLY B 1 216 ? -0.551 12.617 17.375 1 88.62 216 GLY B N 1
ATOM 5293 C CA . GLY B 1 216 ? -1.408 11.477 17.094 1 88.62 216 GLY B CA 1
ATOM 5294 C C . GLY B 1 216 ? -2.504 11.281 18.125 1 88.62 216 GLY B C 1
ATOM 5295 O O . GLY B 1 216 ? -2.51 11.945 19.172 1 88.62 216 GLY B O 1
ATOM 5296 N N . GLY B 1 217 ? -3.445 10.578 17.891 1 88.12 217 GLY B N 1
ATOM 5297 C CA . GLY B 1 217 ? -4.531 10.305 18.812 1 88.12 217 GLY B CA 1
ATOM 5298 C C . GLY B 1 217 ? -5.707 11.25 18.656 1 88.12 217 GLY B C 1
ATOM 5299 O O . GLY B 1 217 ? -5.652 12.18 17.859 1 88.12 217 GLY B O 1
ATOM 5300 N N . TYR B 1 218 ? -6.699 11.094 19.547 1 92.69 218 TYR B N 1
ATOM 5301 C CA . TYR B 1 218 ? -7.941 11.82 19.312 1 92.69 218 TYR B CA 1
ATOM 5302 C C . TYR B 1 218 ? -8.453 12.469 20.594 1 92.69 218 TYR B C 1
ATOM 5304 O O . TYR B 1 218 ? -9.578 12.969 20.625 1 92.69 218 TYR B O 1
ATOM 5312 N N . GLY B 1 219 ? -7.645 12.562 21.609 1 93.44 219 GLY B N 1
ATOM 5313 C CA . GLY B 1 219 ? -8.039 13.25 22.828 1 93.44 219 GLY B CA 1
ATOM 5314 C C . GLY B 1 219 ? -7.746 14.734 22.812 1 93.44 219 GLY B C 1
ATOM 5315 O O . GLY B 1 219 ? -6.676 15.156 22.359 1 93.44 219 GLY B O 1
ATOM 5316 N N . TYR B 1 220 ? -8.742 15.523 23.297 1 96.5 220 TYR B N 1
ATOM 5317 C CA . TYR B 1 220 ? -8.508 16.969 23.312 1 96.5 220 TYR B CA 1
ATOM 5318 C C . TYR B 1 220 ? -7.551 17.344 24.438 1 96.5 220 TYR B C 1
ATOM 5320 O O . TYR B 1 220 ? -6.895 18.391 24.375 1 96.5 220 TYR B O 1
ATOM 5328 N N . GLU B 1 221 ? -7.383 16.469 25.484 1 96.56 221 GLU B N 1
ATOM 5329 C CA . GLU B 1 221 ? -6.57 16.781 26.656 1 96.56 221 GLU B CA 1
ATOM 5330 C C . GLU B 1 221 ? -5.094 16.922 26.281 1 96.56 221 GLU B C 1
ATOM 5332 O O . GLU B 1 221 ? -4.406 17.812 26.766 1 96.56 221 GLU B O 1
ATOM 5337 N N . THR B 1 222 ? -4.664 15.992 25.453 1 95.81 222 THR B N 1
ATOM 5338 C CA . THR B 1 222 ? -3.264 16.047 25.047 1 95.81 222 THR B CA 1
ATOM 5339 C C . THR B 1 222 ? -3.008 17.266 24.156 1 95.81 222 THR B C 1
ATOM 5341 O O . THR B 1 222 ? -1.915 17.844 24.188 1 95.81 222 THR B O 1
ATOM 5344 N N . ARG B 1 223 ? -4.027 17.672 23.375 1 97.5 223 ARG B N 1
ATOM 5345 C CA . ARG B 1 223 ? -3.914 18.875 22.562 1 97.5 223 ARG B CA 1
ATOM 5346 C C . ARG B 1 223 ? -3.836 20.125 23.438 1 97.5 223 ARG B C 1
ATOM 5348 O O . ARG B 1 223 ? -3.076 21.047 23.125 1 97.5 223 ARG B O 1
ATOM 5355 N N . VAL B 1 224 ? -4.605 20.109 24.5 1 98.19 224 VAL B N 1
ATOM 5356 C CA . VAL B 1 224 ? -4.602 21.219 25.438 1 98.19 224 VAL B CA 1
ATOM 5357 C C . VAL B 1 224 ? -3.215 21.375 26.062 1 98.19 224 VAL B C 1
ATOM 5359 O O . VAL B 1 224 ? -2.686 22.484 26.141 1 98.19 224 VAL B O 1
ATOM 5362 N N . GLN B 1 225 ? -2.658 20.281 26.422 1 97.69 225 GLN B N 1
ATOM 5363 C CA . GLN B 1 225 ? -1.333 20.328 27.031 1 97.69 225 GLN B CA 1
ATOM 5364 C C . GLN B 1 225 ? -0.29 20.844 26.047 1 97.69 225 GLN B C 1
ATOM 5366 O O . GLN B 1 225 ? 0.549 21.672 26.406 1 97.69 225 GLN B O 1
ATOM 5371 N N . ALA B 1 226 ? -0.303 20.344 24.844 1 98.12 226 ALA B N 1
ATOM 5372 C CA . ALA B 1 226 ? 0.631 20.797 23.828 1 98.12 226 ALA B CA 1
ATOM 5373 C C . ALA B 1 226 ? 0.427 22.281 23.531 1 98.12 226 ALA B C 1
ATOM 5375 O O . ALA B 1 226 ? 1.393 23.031 23.328 1 98.12 226 ALA B O 1
ATOM 5376 N N . PHE B 1 227 ? -0.826 22.719 23.5 1 98.62 227 PHE B N 1
ATOM 5377 C CA . PHE B 1 227 ? -1.154 24.125 23.297 1 98.62 227 PHE B CA 1
ATOM 5378 C C . PHE B 1 227 ? -0.511 24.984 24.375 1 98.62 227 PHE B C 1
ATOM 5380 O O . PHE B 1 227 ? 0.103 26.016 24.062 1 98.62 227 PHE B O 1
ATOM 5387 N N . ARG B 1 228 ? -0.588 24.562 25.594 1 98.19 228 ARG B N 1
ATOM 5388 C CA . ARG B 1 228 ? 0.012 25.281 26.703 1 98.19 228 ARG B CA 1
ATOM 5389 C C . ARG B 1 228 ? 1.526 25.375 26.547 1 98.19 228 ARG B C 1
ATOM 5391 O O . ARG B 1 228 ? 2.125 26.406 26.828 1 98.19 228 ARG B O 1
ATOM 5398 N N . GLU B 1 229 ? 2.107 24.328 26.078 1 98 229 GLU B N 1
ATOM 5399 C CA . GLU B 1 229 ? 3.547 24.344 25.844 1 98 229 GLU B CA 1
ATOM 5400 C C . GLU B 1 229 ? 3.922 25.391 24.797 1 98 229 GLU B C 1
ATOM 5402 O O . GLU B 1 229 ? 4.863 26.156 25 1 98 229 GLU B O 1
ATOM 5407 N N . VAL B 1 230 ? 3.168 25.469 23.75 1 98.38 230 VAL B N 1
ATOM 5408 C CA . VAL B 1 230 ? 3.473 26.328 22.609 1 98.38 230 VAL B CA 1
ATOM 5409 C C . VAL B 1 230 ? 3.301 27.797 23.016 1 98.38 230 VAL B C 1
ATOM 5411 O O . VAL B 1 230 ? 4.027 28.656 22.531 1 98.38 230 VAL B O 1
ATOM 5414 N N . THR B 1 231 ? 2.305 28.109 23.906 1 98 231 THR B N 1
ATOM 5415 C CA . THR B 1 231 ? 2.08 29.484 24.312 1 98 231 THR B CA 1
ATOM 5416 C C . THR B 1 231 ? 3.299 30.047 25.031 1 98 231 THR B C 1
ATOM 5418 O O . THR B 1 231 ? 3.535 31.266 25.016 1 98 231 THR B O 1
ATOM 5421 N N . GLY B 1 232 ? 4.113 29.156 25.641 1 97.31 232 GLY B N 1
ATOM 5422 C CA . GLY B 1 232 ? 5.395 29.594 26.172 1 97.31 232 GLY B CA 1
ATOM 5423 C C . GLY B 1 232 ? 6.32 30.141 25.094 1 97.31 232 GLY B C 1
ATOM 5424 O O . GLY B 1 232 ? 7.043 31.109 25.328 1 97.31 232 GLY B O 1
ATOM 5425 N N . PHE B 1 233 ? 6.301 29.562 23.984 1 98.19 233 PHE B N 1
ATOM 5426 C CA . PHE B 1 233 ? 7.129 30.016 22.875 1 98.19 233 PHE B CA 1
ATOM 5427 C C . PHE B 1 233 ? 6.574 31.312 22.281 1 98.19 233 PHE B C 1
ATOM 5429 O O . PHE B 1 233 ? 7.332 32.125 21.766 1 98.19 233 PHE B O 1
ATOM 5436 N N . VAL B 1 234 ? 5.215 31.484 22.312 1 98.31 234 VAL B N 1
ATOM 5437 C CA . VAL B 1 234 ? 4.605 32.75 21.891 1 98.31 234 VAL B CA 1
ATOM 5438 C C . VAL B 1 234 ? 5.168 33.906 22.719 1 98.31 234 VAL B C 1
ATOM 5440 O O . VAL B 1 234 ? 5.59 34.906 22.172 1 98.31 234 VAL B O 1
ATOM 5443 N N . ASP B 1 235 ? 5.219 33.656 24.016 1 97.44 235 ASP B N 1
ATOM 5444 C CA . ASP B 1 235 ? 5.746 34.688 24.922 1 97.44 235 ASP B CA 1
ATOM 5445 C C . ASP B 1 235 ? 7.223 34.969 24.641 1 97.44 235 ASP B C 1
ATOM 5447 O O . ASP B 1 235 ? 7.641 36.125 24.578 1 97.44 235 ASP B O 1
ATOM 5451 N N . ALA B 1 236 ? 7.945 33.906 24.453 1 97.69 236 ALA B N 1
ATOM 5452 C CA . ALA B 1 236 ? 9.367 34.062 24.141 1 97.69 236 ALA B CA 1
ATOM 5453 C C . ALA B 1 236 ? 9.578 34.844 22.859 1 97.69 236 ALA B C 1
ATOM 5455 O O . ALA B 1 236 ? 10.477 35.688 22.766 1 97.69 236 ALA B O 1
ATOM 5456 N N . ALA B 1 237 ? 8.828 34.562 21.844 1 98.38 237 ALA B N 1
ATOM 5457 C CA . ALA B 1 237 ? 8.914 35.25 20.562 1 98.38 237 ALA B CA 1
ATOM 5458 C C . ALA B 1 237 ? 8.625 36.719 20.703 1 98.38 237 ALA B C 1
ATOM 5460 O O . ALA B 1 237 ? 9.336 37.562 20.156 1 98.38 237 ALA B O 1
ATOM 5461 N N . ARG B 1 238 ? 7.629 37.062 21.438 1 97.69 238 ARG B N 1
ATOM 5462 C CA . ARG B 1 238 ? 7.254 38.469 21.625 1 97.69 238 ARG B CA 1
ATOM 5463 C C . ARG B 1 238 ? 8.336 39.219 22.391 1 97.69 238 ARG B C 1
ATOM 5465 O O . ARG B 1 238 ? 8.609 40.406 22.109 1 97.69 238 ARG B O 1
ATOM 5472 N N . GLU B 1 239 ? 8.93 38.562 23.312 1 97.5 239 GLU B N 1
ATOM 5473 C CA . GLU B 1 239 ? 9.992 39.156 24.109 1 97.5 239 GLU B CA 1
ATOM 5474 C C . GLU B 1 239 ? 11.172 39.594 23.25 1 97.5 239 GLU B C 1
ATOM 5476 O O . GLU B 1 239 ? 11.883 40.531 23.578 1 97.5 239 GLU B O 1
ATOM 5481 N N . ILE B 1 240 ? 11.328 38.875 22.188 1 97.12 240 ILE B N 1
ATOM 5482 C CA . ILE B 1 240 ? 12.484 39.188 21.359 1 97.12 240 ILE B CA 1
ATOM 5483 C C . ILE B 1 240 ? 12.031 39.969 20.109 1 97.12 240 ILE B C 1
ATOM 5485 O O . ILE B 1 240 ? 12.75 40 19.109 1 97.12 240 ILE B O 1
ATOM 5489 N N . GLY B 1 241 ? 10.797 40.438 20.078 1 96.81 241 GLY B N 1
ATOM 5490 C CA . GLY B 1 241 ? 10.328 41.406 19.094 1 96.81 241 GLY B CA 1
ATOM 5491 C C . GLY B 1 241 ? 9.609 40.75 17.922 1 96.81 241 GLY B C 1
ATOM 5492 O O . GLY B 1 241 ? 9.367 41.375 16.906 1 96.81 241 GLY B O 1
ATOM 5493 N N . LEU B 1 242 ? 9.352 39.469 17.969 1 97.44 242 LEU B N 1
ATOM 5494 C CA . LEU B 1 242 ? 8.523 38.812 16.969 1 97.44 242 LEU B CA 1
ATOM 5495 C C . LEU B 1 242 ? 7.051 38.844 17.359 1 97.44 242 LEU B C 1
ATOM 5497 O O . LEU B 1 242 ? 6.723 39.125 18.516 1 97.44 242 LEU B O 1
ATOM 5501 N N . ASP B 1 243 ? 6.156 38.688 16.438 1 95.75 243 ASP B N 1
ATOM 5502 C CA . ASP B 1 243 ? 4.727 38.812 16.688 1 95.75 243 ASP B CA 1
ATOM 5503 C C . ASP B 1 243 ? 3.957 37.656 16.094 1 95.75 243 ASP B C 1
ATOM 5505 O O . ASP B 1 243 ? 3.287 37.781 15.062 1 95.75 243 ASP B O 1
ATOM 5509 N N . PRO B 1 244 ? 4.051 36.531 16.734 1 97.69 244 PRO B N 1
ATOM 5510 C CA . PRO B 1 244 ? 3.273 35.406 16.234 1 97.69 244 PRO B CA 1
ATOM 5511 C C . PRO B 1 244 ? 1.773 35.688 16.203 1 97.69 244 PRO B C 1
ATOM 5513 O O . PRO B 1 244 ? 1.229 36.25 17.141 1 97.69 244 PRO B O 1
ATOM 5516 N N . LEU B 1 245 ? 1.109 35.188 15.141 1 97.75 245 LEU B N 1
ATOM 5517 C CA . LEU B 1 245 ? -0.293 35.531 14.898 1 97.75 245 LEU B CA 1
ATOM 5518 C C . LEU B 1 245 ? -1.141 34.25 14.844 1 97.75 245 LEU B C 1
ATOM 5520 O O . LEU B 1 245 ? -2.371 34.312 14.859 1 97.75 245 LEU B O 1
ATOM 5524 N N . MET B 1 246 ? -0.473 33.125 14.906 1 98.75 246 MET B N 1
ATOM 5525 C CA . MET B 1 246 ? -1.229 31.875 14.719 1 98.75 246 MET B CA 1
ATOM 5526 C C . MET B 1 246 ? -0.619 30.734 15.523 1 98.75 246 MET B C 1
ATOM 5528 O O . MET B 1 246 ? 0.604 30.641 15.656 1 98.75 246 MET B O 1
ATOM 5532 N N . ILE B 1 247 ? -1.481 29.906 16.078 1 98.88 247 ILE B N 1
ATOM 5533 C CA . ILE B 1 247 ? -1.132 28.578 16.578 1 98.88 247 ILE B CA 1
ATOM 5534 C C . ILE B 1 247 ? -1.974 27.516 15.867 1 98.88 247 ILE B C 1
ATOM 5536 O O . ILE B 1 247 ? -3.189 27.453 16.062 1 98.88 247 ILE B O 1
ATOM 5540 N N . ASP B 1 248 ? -1.316 26.75 15.031 1 98.88 248 ASP B N 1
ATOM 5541 C CA . ASP B 1 248 ? -1.971 25.641 14.336 1 98.88 248 ASP B CA 1
ATOM 5542 C C . ASP B 1 248 ? -1.808 24.344 15.109 1 98.88 248 ASP B C 1
ATOM 5544 O O . ASP B 1 248 ? -0.687 23.859 15.312 1 98.88 248 ASP B O 1
ATOM 5548 N N . ILE B 1 249 ? -2.922 23.719 15.477 1 98.62 249 ILE B N 1
ATOM 5549 C CA . ILE B 1 249 ? -2.852 22.578 16.391 1 98.62 249 ILE B CA 1
ATOM 5550 C C . ILE B 1 249 ? -2.988 21.281 15.609 1 98.62 249 ILE B C 1
ATOM 5552 O O . ILE B 1 249 ? -3.193 20.219 16.203 1 98.62 249 ILE B O 1
ATOM 5556 N N . GLY B 1 250 ? -2.922 21.328 14.305 1 97.81 250 GLY B N 1
ATOM 5557 C CA . GLY B 1 250 ? -2.984 20.125 13.477 1 97.81 250 GLY B CA 1
ATOM 5558 C C . GLY B 1 250 ? -4.375 19.516 13.406 1 97.81 250 GLY B C 1
ATOM 5559 O O . GLY B 1 250 ? -5.371 20.234 13.555 1 97.81 250 GLY B O 1
ATOM 5560 N N . GLY B 1 251 ? -4.348 18.219 12.961 1 96.12 251 GLY B N 1
ATOM 5561 C CA . GLY B 1 251 ? -5.598 17.484 12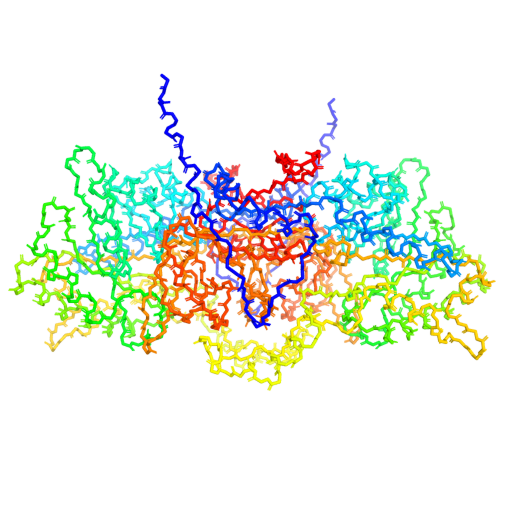.82 1 96.12 251 GLY B CA 1
ATOM 5562 C C . GLY B 1 251 ? -5.832 16.484 13.93 1 96.12 251 GLY B C 1
ATOM 5563 O O . GLY B 1 251 ? -5.461 16.719 15.078 1 96.12 251 GLY B O 1
ATOM 5564 N N . GLY B 1 252 ? -6.664 15.531 13.625 1 94.38 252 GLY B N 1
ATOM 5565 C CA . GLY B 1 252 ? -6.891 14.453 14.57 1 94.38 252 GLY B CA 1
ATOM 5566 C C . GLY B 1 252 ? -8.141 14.641 15.406 1 94.38 252 GLY B C 1
ATOM 5567 O O . GLY B 1 252 ? -8.141 14.359 16.609 1 94.38 252 GLY B O 1
ATOM 5568 N N . LEU B 1 253 ? -9.18 15.156 14.812 1 96.38 253 LEU B N 1
ATOM 5569 C CA . LEU B 1 253 ? -10.469 15.242 15.492 1 96.38 253 LEU B CA 1
ATOM 5570 C C . LEU B 1 253 ? -11.25 13.938 15.336 1 96.38 253 LEU B C 1
ATOM 5572 O O . LEU B 1 253 ? -11.219 13.32 14.273 1 96.38 253 LEU B O 1
ATOM 5576 N N . PRO B 1 254 ? -11.977 13.555 16.375 1 94.75 254 PRO B N 1
ATOM 5577 C CA . PRO B 1 254 ? -12.68 12.273 16.328 1 94.75 254 PRO B CA 1
ATOM 5578 C C . PRO B 1 254 ? -13.906 12.305 15.414 1 94.75 254 PRO B C 1
ATOM 5580 O O . PRO B 1 254 ? -14.367 13.383 15.023 1 94.75 254 PRO B O 1
ATOM 5583 N N . MET B 1 255 ? -14.352 11.109 15.062 1 90.5 255 MET B N 1
ATOM 5584 C CA . MET B 1 255 ? -15.578 10.922 14.289 1 90.5 255 MET B CA 1
ATOM 5585 C C . MET B 1 255 ? -16.406 9.781 14.852 1 90.5 255 MET B C 1
ATOM 5587 O O . MET B 1 255 ? -15.93 9 15.672 1 90.5 255 MET B O 1
ATOM 5591 N N . ARG B 1 256 ? -17.672 9.789 14.414 1 94.44 256 ARG B N 1
ATOM 5592 C CA . ARG B 1 256 ? -18.609 8.711 14.734 1 94.44 256 ARG B CA 1
ATOM 5593 C C . ARG B 1 256 ? -19.109 8.031 13.469 1 94.44 256 ARG B C 1
ATOM 5595 O O . ARG B 1 256 ? -19.984 8.547 12.789 1 94.44 256 ARG B O 1
ATOM 5602 N N . TYR B 1 257 ? -18.531 6.863 13.281 1 96.81 257 TYR B N 1
ATOM 5603 C CA . TYR B 1 257 ? -19 6.113 12.125 1 96.81 257 TYR B CA 1
ATOM 5604 C C . TYR B 1 257 ? -20.141 5.164 12.516 1 96.81 257 TYR B C 1
ATOM 5606 O O . TYR B 1 257 ? -20.922 4.742 11.664 1 96.81 257 TYR B O 1
ATOM 5614 N N . VAL B 1 258 ? -20.125 4.77 13.75 1 97.56 258 VAL B N 1
ATOM 5615 C CA . VAL B 1 258 ? -21.156 3.92 14.336 1 97.56 258 VAL B CA 1
ATOM 5616 C C . VAL B 1 258 ? -21.625 4.516 15.664 1 97.56 258 VAL B C 1
ATOM 5618 O O . VAL B 1 258 ? -20.922 5.316 16.266 1 97.56 258 VAL B O 1
ATOM 5621 N N . GLN B 1 259 ? -22.844 4.125 16.078 1 97.38 259 GLN B N 1
ATOM 5622 C CA . GLN B 1 259 ? -23.328 4.613 17.359 1 97.38 259 GLN B CA 1
ATOM 5623 C C . GLN B 1 259 ? -22.422 4.184 18.5 1 97.38 259 GLN B C 1
ATOM 5625 O O . GLN B 1 259 ? -22 3.027 18.562 1 97.38 259 GLN B O 1
ATOM 5630 N N . PRO B 1 260 ? -22.141 5.176 19.391 1 97.38 260 PRO B N 1
ATOM 5631 C CA . PRO B 1 260 ? -21.219 4.871 20.484 1 97.38 260 PRO B CA 1
ATOM 5632 C C . PRO B 1 260 ? -21.641 3.658 21.297 1 97.38 260 PRO B C 1
ATOM 5634 O O . PRO B 1 260 ? -20.812 2.83 21.672 1 97.38 260 PRO B O 1
ATOM 5637 N N . GLU B 1 261 ? -22.906 3.518 21.562 1 97.19 261 GLU B N 1
ATOM 5638 C CA . GLU B 1 261 ? -23.406 2.404 22.359 1 97.19 261 GLU B CA 1
ATOM 5639 C C . GLU B 1 261 ? -23.172 1.069 21.656 1 97.19 261 GLU B C 1
ATOM 5641 O O . GLU B 1 261 ? -22.75 0.096 22.297 1 97.19 261 GLU B O 1
ATOM 5646 N N . ALA B 1 262 ? -23.422 1.039 20.406 1 96.88 262 ALA B N 1
ATOM 5647 C CA . ALA B 1 262 ? -23.203 -0.175 19.625 1 96.88 262 ALA B CA 1
ATOM 5648 C C . ALA B 1 262 ? -21.719 -0.528 19.562 1 96.88 262 ALA B C 1
ATOM 5650 O O . ALA B 1 262 ? -21.344 -1.698 19.688 1 96.88 262 ALA B O 1
ATOM 5651 N N . TYR B 1 263 ? -20.922 0.448 19.406 1 97.38 263 TYR B N 1
ATOM 5652 C CA . TYR B 1 263 ? -19.484 0.267 19.328 1 97.38 263 TYR B CA 1
ATOM 5653 C C . TYR B 1 263 ? -18.938 -0.302 20.641 1 97.38 263 TYR B C 1
ATOM 5655 O O . TYR B 1 263 ? -18.188 -1.284 20.641 1 97.38 263 TYR B O 1
ATOM 5663 N N . ASN B 1 264 ? -19.344 0.299 21.719 1 97.06 264 ASN B N 1
ATOM 5664 C CA . ASN B 1 264 ? -18.891 -0.154 23.031 1 97.06 264 ASN B CA 1
ATOM 5665 C C . ASN B 1 264 ? -19.391 -1.566 23.344 1 97.06 264 ASN B C 1
ATOM 5667 O O . ASN B 1 264 ? -18.641 -2.375 23.906 1 97.06 264 ASN B O 1
ATOM 5671 N N . SER B 1 265 ? -20.594 -1.824 23.016 1 97.19 265 SER B N 1
ATOM 5672 C CA . SER B 1 265 ? -21.141 -3.162 23.203 1 97.19 265 SER B CA 1
ATOM 5673 C C . SER B 1 265 ? -20.344 -4.203 22.422 1 97.19 265 SER B C 1
ATOM 5675 O O . SER B 1 265 ? -20.047 -5.281 22.938 1 97.19 265 SER B O 1
ATOM 5677 N N . PHE B 1 266 ? -20.031 -3.932 21.25 1 97.31 266 PHE B N 1
ATOM 5678 C CA . PHE B 1 266 ? -19.234 -4.84 20.422 1 97.31 266 PHE B CA 1
ATOM 5679 C C . PHE B 1 266 ? -17.875 -5.105 21.062 1 97.31 266 PHE B C 1
ATOM 5681 O O . PHE B 1 266 ? -17.469 -6.258 21.203 1 97.31 266 PHE B O 1
ATOM 5688 N N . LEU B 1 267 ? -17.141 -4.031 21.422 1 96.88 267 LEU B N 1
ATOM 5689 C CA . LEU B 1 267 ? -15.805 -4.168 22 1 96.88 267 LEU B CA 1
ATOM 5690 C C . LEU B 1 267 ? -15.844 -5.027 23.266 1 96.88 267 LEU B C 1
ATOM 5692 O O . LEU B 1 267 ? -14.906 -5.789 23.516 1 96.88 267 LEU B O 1
ATOM 5696 N N . GLN B 1 268 ? -16.938 -4.93 23.969 1 96.38 268 GLN B N 1
ATOM 5697 C CA . GLN B 1 268 ? -17.031 -5.613 25.266 1 96.38 268 GLN B CA 1
ATOM 5698 C C . GLN B 1 268 ? -17.469 -7.062 25.078 1 96.38 268 GLN B C 1
ATOM 5700 O O . GLN B 1 268 ? -17.016 -7.949 25.797 1 96.38 268 GLN B O 1
ATOM 5705 N N . ASN B 1 269 ? -18.297 -7.293 24.031 1 95.44 269 ASN B N 1
ATOM 5706 C CA . ASN B 1 269 ? -19 -8.57 24.031 1 95.44 269 ASN B CA 1
ATOM 5707 C C . ASN B 1 269 ? -18.672 -9.391 22.781 1 95.44 269 ASN B C 1
ATOM 5709 O O . ASN B 1 269 ? -18.859 -10.609 22.766 1 95.44 269 ASN B O 1
ATOM 5713 N N . GLU B 1 270 ? -18.266 -8.773 21.797 1 94.81 270 GLU B N 1
ATOM 5714 C CA . GLU B 1 270 ? -18.172 -9.461 20.516 1 94.81 270 GLU B CA 1
ATOM 5715 C C . GLU B 1 270 ? -16.828 -9.219 19.844 1 94.81 270 GLU B C 1
ATOM 5717 O O . GLU B 1 270 ? -16.734 -9.164 18.609 1 94.81 270 GLU B O 1
ATOM 5722 N N . ASN B 1 271 ? -15.859 -8.898 20.594 1 96.62 271 ASN B N 1
ATOM 5723 C CA . ASN B 1 271 ? -14.516 -8.625 20.109 1 96.62 271 ASN B CA 1
ATOM 5724 C C . ASN B 1 271 ? -13.484 -9.562 20.75 1 96.62 271 ASN B C 1
ATOM 5726 O O . ASN B 1 271 ? -12.516 -9.102 21.359 1 96.62 271 ASN B O 1
ATOM 5730 N N . ASN B 1 272 ? -13.633 -10.859 20.547 1 97 272 ASN B N 1
ATOM 5731 C CA . ASN B 1 272 ? -12.695 -11.875 21.016 1 97 272 ASN B CA 1
ATOM 5732 C C . ASN B 1 272 ? -12.148 -12.703 19.859 1 97 272 ASN B C 1
ATOM 5734 O O . ASN B 1 272 ? -12.609 -12.578 18.719 1 97 272 ASN B O 1
ATOM 5738 N N . PRO B 1 273 ? -11.148 -13.492 20.062 1 96.69 273 PRO B N 1
ATOM 5739 C CA . PRO B 1 273 ? -10.477 -14.203 18.969 1 96.69 273 PRO B CA 1
ATOM 5740 C C . PRO B 1 273 ? -11.445 -15.047 18.141 1 96.69 273 PRO B C 1
ATOM 5742 O O . PRO B 1 273 ? -11.242 -15.203 16.922 1 96.69 273 PRO B O 1
ATOM 5745 N N . ALA B 1 274 ? -12.508 -15.57 18.641 1 95.19 274 ALA B N 1
ATOM 5746 C CA . ALA B 1 274 ? -13.477 -16.406 17.938 1 95.19 274 ALA B CA 1
ATOM 5747 C C . ALA B 1 274 ? -14.227 -15.609 16.875 1 95.19 274 ALA B C 1
ATOM 5749 O O . ALA B 1 274 ? -14.844 -16.188 15.977 1 95.19 274 ALA B O 1
ATOM 5750 N N . HIS B 1 275 ? -14.195 -14.305 17.047 1 96.31 275 HIS B N 1
ATOM 5751 C CA . HIS B 1 275 ? -14.93 -13.445 16.125 1 96.31 275 HIS B CA 1
ATOM 5752 C C . HIS B 1 275 ? -14.07 -13.07 14.914 1 96.31 275 HIS B C 1
ATOM 5754 O O . HIS B 1 275 ? -14.523 -12.344 14.023 1 96.31 275 HIS B O 1
ATOM 5760 N N . TYR B 1 276 ? -12.898 -13.531 14.867 1 96.56 276 TYR B N 1
ATOM 5761 C CA . TYR B 1 276 ? -11.961 -13.281 13.773 1 96.56 276 TYR B CA 1
ATOM 5762 C C . TYR B 1 276 ? -11.531 -14.586 13.109 1 96.56 276 TYR B C 1
ATOM 5764 O O . TYR B 1 276 ? -11.266 -15.578 13.797 1 96.56 276 TYR B O 1
ATOM 5772 N N . GLN B 1 277 ? -11.375 -14.562 11.773 1 94.81 277 GLN B N 1
ATOM 5773 C CA . GLN B 1 277 ? -11.07 -15.789 11.047 1 94.81 277 GLN B CA 1
ATOM 5774 C C . GLN B 1 277 ? -9.68 -16.297 11.398 1 94.81 277 GLN B C 1
ATOM 5776 O O . GLN B 1 277 ? -9.438 -17.516 11.391 1 94.81 277 GLN B O 1
ATOM 5781 N N . HIS B 1 278 ? -8.75 -15.383 11.664 1 92.81 278 HIS B N 1
ATOM 5782 C CA . HIS B 1 278 ? -7.387 -15.797 11.984 1 92.81 278 HIS B CA 1
ATOM 5783 C C . HIS B 1 278 ? -7.18 -15.898 13.492 1 92.81 278 HIS B C 1
ATOM 5785 O O . HIS B 1 278 ? -6.047 -16.047 13.953 1 92.81 278 HIS B O 1
ATOM 5791 N N . ARG B 1 279 ? -8.234 -15.617 14.312 1 94.44 279 ARG B N 1
ATOM 5792 C CA . ARG B 1 279 ? -8.281 -15.789 15.766 1 94.44 279 ARG B CA 1
ATOM 5793 C C . ARG B 1 279 ? -7.367 -14.789 16.453 1 94.44 279 ARG B C 1
ATOM 5795 O O . ARG B 1 279 ? -6.781 -15.094 17.5 1 94.44 279 ARG B O 1
ATOM 5802 N N . ARG B 1 280 ? -7.195 -13.727 15.906 1 94.94 280 ARG B N 1
ATOM 5803 C CA . ARG B 1 280 ? -6.398 -12.656 16.5 1 94.94 280 ARG B CA 1
ATOM 5804 C C . ARG B 1 280 ? -7.195 -11.359 16.562 1 94.94 280 ARG B C 1
ATOM 5806 O O . ARG B 1 280 ? -7.73 -10.891 15.555 1 94.94 280 ARG B O 1
ATOM 5813 N N . VAL B 1 281 ? -7.234 -10.797 17.734 1 97.06 281 VAL B N 1
ATOM 5814 C CA . VAL B 1 281 ? -7.875 -9.5 17.938 1 97.06 281 VAL B CA 1
ATOM 5815 C C . VAL B 1 281 ? -6.844 -8.391 17.797 1 97.06 281 VAL B C 1
ATOM 5817 O O . VAL B 1 281 ? -5.777 -8.438 18.406 1 97.06 281 VAL B O 1
ATOM 5820 N N . PRO B 1 282 ? -7.098 -7.406 16.938 1 96.06 282 PRO B N 1
ATOM 5821 C CA . PRO B 1 282 ? -6.168 -6.273 16.891 1 96.06 282 PRO B CA 1
ATOM 5822 C C . PRO B 1 282 ? -5.969 -5.621 18.266 1 96.06 282 PRO B C 1
ATOM 5824 O O . PRO B 1 282 ? -6.902 -5.574 19.062 1 96.06 282 PRO B O 1
ATOM 5827 N N . ASN B 1 283 ? -4.758 -5.07 18.453 1 92.38 283 ASN B N 1
ATOM 5828 C CA . ASN B 1 283 ? -4.414 -4.461 19.734 1 92.38 283 ASN B CA 1
ATOM 5829 C C . ASN B 1 283 ? -5.086 -3.102 19.922 1 92.38 283 ASN B C 1
ATOM 5831 O O . ASN B 1 283 ? -5.266 -2.633 21.047 1 92.38 283 ASN B O 1
ATOM 5835 N N . SER B 1 284 ? -5.332 -2.484 18.844 1 92.12 284 SER B N 1
ATOM 5836 C CA . SER B 1 284 ? -5.949 -1.162 18.875 1 92.12 284 SER B CA 1
ATOM 5837 C C . SER B 1 284 ? -6.812 -0.915 17.641 1 92.12 284 SER B C 1
ATOM 5839 O O . SER B 1 284 ? -6.617 -1.546 16.609 1 92.12 284 SER B O 1
ATOM 5841 N N . PHE B 1 285 ? -7.793 -0.039 17.859 1 94.38 285 PHE B N 1
ATOM 5842 C CA . PHE B 1 285 ? -8.703 0.355 16.797 1 94.38 285 PHE B CA 1
ATOM 5843 C C . PHE B 1 285 ? -8.797 1.872 16.688 1 94.38 285 PHE B C 1
ATOM 5845 O O . PHE B 1 285 ? -8.602 2.576 17.688 1 94.38 285 PHE B O 1
ATOM 5852 N N . TYR B 1 286 ? -8.961 2.334 15.453 1 92.56 286 TYR B N 1
ATOM 5853 C CA . TYR B 1 286 ? -9.523 3.676 15.367 1 92.56 286 TYR B CA 1
ATOM 5854 C C . TYR B 1 286 ? -10.828 3.764 16.156 1 92.56 286 TYR B C 1
ATOM 5856 O O . TYR B 1 286 ? -11.609 2.809 16.188 1 92.56 286 TYR B O 1
ATOM 5864 N N . PRO B 1 287 ? -11.102 4.844 16.766 1 92.69 287 PRO B N 1
ATOM 5865 C CA . PRO B 1 287 ? -12.328 4.961 17.562 1 92.69 287 PRO B CA 1
ATOM 5866 C C . PRO B 1 287 ? -13.562 5.258 16.703 1 92.69 287 PRO B C 1
ATOM 5868 O O . PRO B 1 287 ? -14.062 6.383 16.703 1 92.69 287 PRO B O 1
ATOM 5871 N N . TYR B 1 288 ? -14.109 4.246 16.141 1 95.75 288 TYR B N 1
ATOM 5872 C CA . TYR B 1 288 ? -15.188 4.387 15.172 1 95.75 288 TYR B CA 1
ATOM 5873 C C . TYR B 1 288 ? -16.469 4.863 15.844 1 95.75 288 TYR B C 1
ATOM 5875 O O . TYR B 1 288 ? -17.359 5.402 15.18 1 95.75 288 TYR B O 1
ATOM 5883 N N . GLY B 1 289 ? -16.641 4.539 17.047 1 95.94 289 GLY B N 1
ATOM 5884 C CA . GLY B 1 289 ? -17.781 4.973 17.844 1 95.94 289 GLY B CA 1
ATOM 5885 C C . GLY B 1 289 ? -17.391 5.938 18.953 1 95.94 289 GLY B C 1
ATOM 5886 O O . GLY B 1 289 ? -17.797 5.758 20.109 1 95.94 289 GLY B O 1
ATOM 5887 N N . SER B 1 290 ? -16.672 6.926 18.594 1 93.88 290 SER B N 1
ATOM 5888 C CA . SER B 1 290 ? -16.203 7.898 19.578 1 93.88 290 SER B CA 1
ATOM 5889 C C . SER B 1 290 ? -17.359 8.531 20.328 1 93.88 290 SER B C 1
ATOM 5891 O O . SER B 1 290 ? -18.422 8.781 19.75 1 93.88 290 SER B O 1
ATOM 5893 N N . ALA B 1 291 ? -17.125 8.828 21.562 1 93.12 291 ALA B N 1
ATOM 5894 C CA . ALA B 1 291 ? -18.125 9.477 22.391 1 93.12 291 ALA B CA 1
ATOM 5895 C C . ALA B 1 291 ? -18.312 10.938 21.984 1 93.12 291 ALA B C 1
ATOM 5897 O O . ALA B 1 291 ? -19.391 11.508 22.141 1 93.12 291 ALA B O 1
ATOM 5898 N N . LEU B 1 292 ? -17.266 11.461 21.469 1 95.19 292 LEU B N 1
ATOM 5899 C CA . LEU B 1 292 ? -17.297 12.859 21.047 1 95.19 292 LEU B CA 1
ATOM 5900 C C . LEU B 1 292 ? -17.328 12.977 19.531 1 95.19 292 LEU B C 1
ATOM 5902 O O . LEU B 1 292 ? -16.641 12.219 18.844 1 95.19 292 LEU B O 1
ATOM 5906 N N . THR B 1 293 ? -18.109 13.891 19.062 1 95.31 293 THR B N 1
ATOM 5907 C CA . THR B 1 293 ? -17.984 14.328 17.672 1 95.31 293 THR B CA 1
ATOM 5908 C C . THR B 1 293 ? -16.859 15.344 17.516 1 95.31 293 THR B C 1
ATOM 5910 O O . THR B 1 293 ? -16.312 15.828 18.516 1 95.31 293 THR B O 1
ATOM 5913 N N . ALA B 1 294 ? -16.578 15.672 16.328 1 97.38 294 ALA B N 1
ATOM 5914 C CA . ALA B 1 294 ? -15.555 16.672 16.062 1 97.38 294 ALA B CA 1
ATOM 5915 C C . ALA B 1 294 ? -15.922 18.016 16.688 1 97.38 294 ALA B C 1
ATOM 5917 O O . ALA B 1 294 ? -15.07 18.688 17.281 1 97.38 294 ALA B O 1
ATOM 5918 N N . CYS B 1 295 ? -17.188 18.422 16.547 1 98 295 CYS B N 1
ATOM 5919 C CA . CYS B 1 295 ? -17.656 19.703 17.078 1 98 295 CYS B CA 1
ATOM 5920 C C . CYS B 1 295 ? -17.594 19.719 18.594 1 98 295 CYS B C 1
ATOM 5922 O O . CYS B 1 295 ? -17.156 20.703 19.203 1 98 295 CYS B O 1
ATOM 5924 N N . GLN B 1 296 ? -18.031 18.609 19.188 1 97.94 296 GLN B N 1
ATOM 5925 C CA . GLN B 1 296 ? -17.984 18.516 20.641 1 97.94 296 GLN B CA 1
ATOM 5926 C C . GLN B 1 296 ? -16.547 18.562 21.141 1 97.94 296 GLN B C 1
ATOM 5928 O O . GLN B 1 296 ? -16.25 19.203 22.156 1 97.94 296 GLN B O 1
ATOM 5933 N N . TRP B 1 297 ? -15.75 17.859 20.469 1 98.19 297 TRP B N 1
ATOM 5934 C CA . TRP B 1 297 ? -14.32 17.859 20.781 1 98.19 297 TRP B CA 1
ATOM 5935 C C . TRP B 1 297 ? -13.75 19.266 20.734 1 98.19 297 TRP B C 1
ATOM 5937 O O . TRP B 1 297 ? -13.047 19.688 21.656 1 98.19 297 TRP B O 1
ATOM 5947 N N . LEU B 1 298 ? -14.047 20.016 19.688 1 98.69 298 LEU B N 1
ATOM 5948 C CA . LEU B 1 298 ? -13.555 21.375 19.5 1 98.69 298 LEU B CA 1
ATOM 5949 C C . LEU B 1 298 ? -14.086 22.297 20.594 1 98.69 298 LEU B C 1
ATOM 5951 O O . LEU B 1 298 ? -13.352 23.156 21.109 1 98.69 298 LEU B O 1
ATOM 5955 N N . GLU B 1 299 ? -15.328 22.078 20.984 1 98.56 299 GLU B N 1
ATOM 5956 C CA . GLU B 1 299 ? -15.922 22.844 22.078 1 98.56 299 GLU B CA 1
ATOM 5957 C C . GLU B 1 299 ? -15.164 22.625 23.375 1 98.56 299 GLU B C 1
ATOM 5959 O O . GLU B 1 299 ? -14.805 23.578 24.062 1 98.56 299 GLU B O 1
ATOM 5964 N N . LEU B 1 300 ? -14.914 21.391 23.609 1 98.5 300 LEU B N 1
ATOM 5965 C CA . LEU B 1 300 ? -14.219 21.047 24.844 1 98.5 300 LEU B CA 1
ATOM 5966 C C . LEU B 1 300 ? -12.805 21.609 24.844 1 98.5 300 LEU B C 1
ATOM 5968 O O . LEU B 1 300 ? -12.32 22.094 25.875 1 98.5 300 LEU B O 1
ATOM 5972 N N . PHE B 1 301 ? -12.172 21.594 23.781 1 98.69 301 PHE B N 1
ATOM 5973 C CA . PHE B 1 301 ? -10.836 22.156 23.656 1 98.69 301 PHE B CA 1
ATOM 5974 C C . PHE B 1 301 ? -10.852 23.656 23.938 1 98.69 301 PHE B C 1
ATOM 5976 O O . PHE B 1 301 ? -10.062 24.141 24.75 1 98.69 301 PHE B O 1
ATOM 5983 N N . LEU B 1 302 ? -11.758 24.406 23.281 1 98.81 302 LEU B N 1
ATOM 5984 C CA . LEU B 1 302 ? -11.828 25.859 23.375 1 98.81 302 LEU B CA 1
ATOM 5985 C C . LEU B 1 302 ? -12.211 26.281 24.797 1 98.81 302 LEU B C 1
ATOM 5987 O O . LEU B 1 302 ? -11.773 27.344 25.266 1 98.81 302 LEU B O 1
ATOM 5991 N N . GLU B 1 303 ? -12.914 25.391 25.453 1 98.62 303 GLU B N 1
ATOM 5992 C CA . GLU B 1 303 ? -13.406 25.719 26.797 1 98.62 303 GLU B CA 1
ATOM 5993 C C . GLU B 1 303 ? -12.406 25.312 27.875 1 98.62 303 GLU B C 1
ATOM 5995 O O . GLU B 1 303 ? -12.508 25.734 29.016 1 98.62 303 GLU B O 1
ATOM 6000 N N . SER B 1 304 ? -11.531 24.484 27.5 1 98.69 304 SER B N 1
ATOM 6001 C CA . SER B 1 304 ? -10.547 24 28.453 1 98.69 304 SER B CA 1
ATOM 6002 C C . SER B 1 304 ? -9.742 25.156 29.031 1 98.69 304 SER B C 1
ATOM 6004 O O . SER B 1 304 ? -9.578 26.203 28.391 1 98.69 304 SER B O 1
ATOM 6006 N N . GLU B 1 305 ? -9.188 24.906 30.203 1 97.69 305 GLU B N 1
ATOM 6007 C CA . GLU B 1 305 ? -8.422 25.922 30.906 1 97.69 305 GLU B CA 1
ATOM 6008 C C . GLU B 1 305 ? -7.004 26.031 30.344 1 97.69 305 GLU B C 1
ATOM 6010 O O . GLU B 1 305 ? -6.262 25.047 30.344 1 97.69 305 GLU B O 1
ATOM 6015 N N . HIS B 1 306 ? -6.699 27.141 29.859 1 96.75 306 HIS B N 1
ATOM 6016 C CA . HIS B 1 306 ? -5.32 27.469 29.5 1 96.75 306 HIS B CA 1
ATOM 6017 C C . HIS B 1 306 ? -4.496 27.812 30.734 1 96.75 306 HIS B C 1
ATOM 6019 O O . HIS B 1 306 ? -3.428 27.234 30.953 1 96.75 306 HIS B O 1
ATOM 6025 N N . SER B 1 307 ? -4.992 28.75 31.5 1 95.25 307 SER B N 1
ATOM 6026 C CA . SER B 1 307 ? -4.488 29.219 32.781 1 95.25 307 SER B CA 1
ATOM 6027 C C . SER B 1 307 ? -5.629 29.562 33.719 1 95.25 307 SER B C 1
ATOM 6029 O O . SER B 1 307 ? -6.801 29.5 33.344 1 95.25 307 SER B O 1
ATOM 6031 N N . PRO B 1 308 ? -5.297 29.828 35.031 1 93.75 308 PRO B N 1
ATOM 6032 C CA . PRO B 1 308 ? -6.395 30.078 35.969 1 93.75 308 PRO B CA 1
ATOM 6033 C C . PRO B 1 308 ? -7.359 31.156 35.5 1 93.75 308 PRO B C 1
ATOM 6035 O O . PRO B 1 308 ? -6.941 32.281 35.219 1 93.75 308 PRO B O 1
ATOM 6038 N N . GLN B 1 309 ? -8.602 30.781 35.312 1 94.25 309 GLN B N 1
ATOM 6039 C CA . GLN B 1 309 ? -9.727 31.641 35 1 94.25 309 GLN B CA 1
ATOM 6040 C C . GLN B 1 309 ? -9.633 32.125 33.562 1 94.25 309 GLN B C 1
ATOM 6042 O O . GLN B 1 309 ? -10.172 33.188 33.219 1 94.25 309 GLN B O 1
ATOM 6047 N N . LEU B 1 310 ? -8.891 31.422 32.75 1 97.81 310 LEU B N 1
ATOM 6048 C CA . LEU B 1 310 ? -8.773 31.781 31.328 1 97.81 310 LEU B CA 1
ATOM 6049 C C . LEU B 1 310 ? -8.828 30.547 30.438 1 97.81 310 LEU B C 1
ATOM 6051 O O . LEU B 1 310 ? -7.953 29.688 30.516 1 97.81 310 LEU B O 1
ATOM 6055 N N . SER B 1 311 ? -9.844 30.516 29.625 1 98.62 311 SER B N 1
ATOM 6056 C CA . SER B 1 311 ? -9.984 29.391 28.703 1 98.62 311 SER B CA 1
ATOM 6057 C C . SER B 1 311 ? -9.055 29.562 27.5 1 98.62 311 SER B C 1
ATOM 6059 O O . SER B 1 311 ? -8.469 30.625 27.297 1 98.62 311 SER B O 1
ATOM 6061 N N . ILE B 1 312 ? -8.883 28.531 26.734 1 98.81 312 ILE B N 1
ATOM 6062 C CA . ILE B 1 312 ? -8.094 28.594 25.5 1 98.81 312 ILE B CA 1
ATOM 6063 C C . ILE B 1 312 ? -8.695 29.641 24.562 1 98.81 312 ILE B C 1
ATOM 6065 O O . ILE B 1 312 ? -7.973 30.469 24 1 98.81 312 ILE B O 1
ATOM 6069 N N . ALA B 1 313 ? -10.039 29.609 24.391 1 98.81 313 ALA B N 1
ATOM 6070 C CA . ALA B 1 313 ? -10.695 30.625 23.578 1 98.81 313 ALA B CA 1
ATOM 6071 C C . ALA B 1 313 ? -10.383 32.031 24.109 1 98.81 313 ALA B C 1
ATOM 6073 O O . ALA B 1 313 ? -10.125 32.938 23.328 1 98.81 313 ALA B O 1
ATOM 6074 N N . GLY B 1 314 ? -10.445 32.156 25.406 1 98.56 314 GLY B N 1
ATOM 6075 C CA . GLY B 1 314 ? -10.125 33.438 26.016 1 98.56 314 GLY B CA 1
ATOM 6076 C C . GLY B 1 314 ? -8.703 33.875 25.734 1 98.56 314 GLY B C 1
ATOM 6077 O O . GLY B 1 314 ? -8.469 35.062 25.422 1 98.56 314 GLY B O 1
ATOM 6078 N N . TYR B 1 315 ? -7.801 32.969 25.891 1 98.56 315 TYR B N 1
ATOM 6079 C CA . TYR B 1 315 ? -6.402 33.281 25.594 1 98.56 315 TYR B CA 1
ATOM 6080 C C . TYR B 1 315 ? -6.238 33.719 24.156 1 98.56 315 TYR B C 1
ATOM 6082 O O . TYR B 1 315 ? -5.578 34.75 23.875 1 98.56 315 TYR B O 1
ATOM 6090 N N . LEU B 1 316 ? -6.844 33.031 23.219 1 98.81 316 LEU B N 1
ATOM 6091 C CA . LEU B 1 316 ? -6.734 33.344 21.797 1 98.81 316 LEU B CA 1
ATOM 6092 C C . LEU B 1 316 ? -7.281 34.75 21.516 1 98.81 316 LEU B C 1
ATOM 6094 O O . LEU B 1 316 ? -6.648 35.531 20.797 1 98.81 316 LEU B O 1
ATOM 6098 N N . ARG B 1 317 ? -8.344 35.094 22.094 1 98.19 317 ARG B N 1
ATOM 6099 C CA . ARG B 1 317 ? -8.945 36.406 21.906 1 98.19 317 ARG B CA 1
ATOM 6100 C C . ARG B 1 317 ? -8.086 37.5 22.531 1 98.19 317 ARG B C 1
ATOM 6102 O O . ARG B 1 317 ? -7.809 38.531 21.891 1 98.19 317 ARG B O 1
ATOM 6109 N N . SER B 1 318 ? -7.668 37.219 23.734 1 97.25 318 SER B N 1
ATOM 6110 C CA . SER B 1 318 ? -6.938 38.25 24.469 1 97.25 318 SER B CA 1
ATOM 6111 C C . SER B 1 318 ? -5.586 38.531 23.828 1 97.25 318 SER B C 1
ATOM 6113 O O . SER B 1 318 ? -5.09 39.656 23.906 1 97.25 318 SER B O 1
ATOM 6115 N N . ARG B 1 319 ? -5.031 37.562 23.188 1 97.19 319 ARG B N 1
ATOM 6116 C CA . ARG B 1 319 ? -3.699 37.719 22.609 1 97.19 319 ARG B CA 1
ATOM 6117 C C . ARG B 1 319 ? -3.781 37.938 21.094 1 97.19 319 ARG B C 1
ATOM 6119 O O . ARG B 1 319 ? -2.754 38.062 20.422 1 97.19 319 ARG B O 1
ATOM 6126 N N . ASN B 1 320 ? -4.992 37.969 20.547 1 97.5 320 ASN B N 1
ATOM 6127 C CA . ASN B 1 320 ? -5.227 38.156 19.109 1 97.5 320 ASN B CA 1
ATOM 6128 C C . ASN B 1 320 ? -4.488 37.094 18.281 1 97.5 320 ASN B C 1
ATOM 6130 O O . ASN B 1 320 ? -3.756 37.438 17.359 1 97.5 320 ASN B O 1
ATOM 6134 N N . ILE B 1 321 ? -4.59 35.906 18.688 1 98.56 321 ILE B N 1
ATOM 6135 C CA . ILE B 1 321 ? -3.961 34.781 18 1 98.56 321 ILE B CA 1
ATOM 6136 C C . ILE B 1 321 ? -5.02 33.969 17.25 1 98.56 321 ILE B C 1
ATOM 6138 O O . ILE B 1 321 ? -6.07 33.625 17.812 1 98.56 321 ILE B O 1
ATOM 6142 N N . LYS B 1 322 ? -4.762 33.719 16.031 1 98.62 322 LYS B N 1
ATOM 6143 C CA . LYS B 1 322 ? -5.602 32.875 15.188 1 98.62 322 LYS B CA 1
ATOM 6144 C C . LYS B 1 322 ? -5.371 31.406 15.492 1 98.62 322 LYS B C 1
ATOM 6146 O O . LYS B 1 322 ? -4.23 30.969 15.664 1 98.62 322 LYS B O 1
ATOM 6151 N N . LEU B 1 323 ? -6.484 30.641 15.57 1 98.81 323 LEU B N 1
ATOM 6152 C CA . LEU B 1 323 ? -6.371 29.188 15.719 1 98.81 323 LEU B CA 1
ATOM 6153 C C . LEU B 1 323 ? -6.348 28.5 14.359 1 98.81 323 LEU B C 1
ATOM 6155 O O . LEU B 1 323 ? -7.266 28.672 13.555 1 98.81 323 LEU B O 1
ATOM 6159 N N . GLY B 1 324 ? -5.273 27.766 14.078 1 98.81 324 GLY B N 1
ATOM 6160 C CA . GLY B 1 324 ? -5.227 26.906 12.906 1 98.81 324 GLY B CA 1
ATOM 6161 C C . GLY B 1 324 ? -5.629 25.469 13.203 1 98.81 324 GLY B C 1
ATOM 6162 O O . GLY B 1 324 ? -5.277 24.922 14.25 1 98.81 324 GLY B O 1
ATOM 6163 N N . LEU B 1 325 ? -6.359 24.859 12.336 1 98.69 325 LEU B N 1
ATOM 6164 C CA . LEU B 1 325 ? -6.758 23.453 12.398 1 98.69 325 LEU B CA 1
ATOM 6165 C C . LEU B 1 325 ? -6.531 22.766 11.062 1 98.69 325 LEU B C 1
ATOM 6167 O O . LEU B 1 325 ? -6.695 23.375 10.008 1 98.69 325 LEU B O 1
ATOM 6171 N N . GLU B 1 326 ? -6.234 21.469 11.156 1 98.62 326 GLU B N 1
ATOM 6172 C CA . GLU B 1 326 ? -6.016 20.688 9.938 1 98.62 326 GLU B CA 1
ATOM 6173 C C . GLU B 1 326 ? -6.855 19.422 9.93 1 98.62 326 GLU B C 1
ATOM 6175 O O . GLU B 1 326 ? -6.332 18.328 9.703 1 98.62 326 GLU B O 1
ATOM 6180 N N . PRO B 1 327 ? -8.148 19.531 10.07 1 98.19 327 PRO B N 1
ATOM 6181 C CA . PRO B 1 327 ? -8.992 18.328 10.039 1 98.19 327 PRO B CA 1
ATOM 6182 C C . PRO B 1 327 ? -8.969 17.625 8.68 1 98.19 327 PRO B C 1
ATOM 6184 O O . PRO B 1 327 ? -8.984 18.297 7.645 1 98.19 327 PRO B O 1
ATOM 6187 N N . GLY B 1 328 ? -8.812 16.281 8.672 1 97.44 328 GLY B N 1
ATOM 6188 C CA . GLY B 1 328 ? -8.906 15.453 7.484 1 97.44 328 GLY B CA 1
ATOM 6189 C C . GLY B 1 328 ? -10.133 14.555 7.484 1 97.44 328 GLY B C 1
ATOM 6190 O O . GLY B 1 328 ? -11.203 14.953 7.016 1 97.44 328 GLY B O 1
ATOM 6191 N N . ARG B 1 329 ? -10.031 13.492 8.242 1 96.56 329 ARG B N 1
ATOM 6192 C CA . ARG B 1 329 ? -11.078 12.477 8.328 1 96.56 329 ARG B CA 1
ATOM 6193 C C . ARG B 1 329 ? -12.398 13.094 8.781 1 96.56 329 ARG B C 1
ATOM 6195 O O . ARG B 1 329 ? -13.469 12.703 8.305 1 96.56 329 ARG B O 1
ATOM 6202 N N . SER B 1 330 ? -12.383 14.047 9.68 1 97.31 330 SER B N 1
ATOM 6203 C CA . SER B 1 330 ? -13.609 14.625 10.227 1 97.31 330 SER B CA 1
ATOM 6204 C C . SER B 1 330 ? -14.336 15.461 9.18 1 97.31 330 SER B C 1
ATOM 6206 O O . SER B 1 330 ? -15.562 15.547 9.195 1 97.31 330 SER B O 1
ATOM 6208 N N . LEU B 1 331 ? -13.586 16.031 8.25 1 98.5 331 LEU B N 1
ATOM 6209 C CA . LEU B 1 331 ? -14.227 16.844 7.23 1 98.5 331 LEU B CA 1
ATOM 6210 C C . LEU B 1 331 ? -14.883 15.977 6.164 1 98.5 331 LEU B C 1
ATOM 6212 O O . LEU B 1 331 ? -15.781 16.438 5.453 1 98.5 331 LEU B O 1
ATOM 6216 N N . VAL B 1 332 ? -14.398 14.734 6.074 1 98.31 332 VAL B N 1
ATOM 6217 C CA . VAL B 1 332 ? -14.969 13.867 5.051 1 98.31 332 VAL B CA 1
ATOM 6218 C C . VAL B 1 332 ? -15.852 12.812 5.711 1 98.31 332 VAL B C 1
ATOM 6220 O O . VAL B 1 332 ? -16.125 11.758 5.121 1 98.31 332 VAL B O 1
ATOM 6223 N N . ASP B 1 333 ? -16.297 13.047 6.945 1 97.69 333 ASP B N 1
ATOM 6224 C CA . ASP B 1 333 ? -17.219 12.172 7.656 1 97.69 333 ASP B CA 1
ATOM 6225 C C . ASP B 1 333 ? -18.516 11.992 6.871 1 97.69 333 ASP B C 1
ATOM 6227 O O . ASP B 1 333 ? -19.141 12.977 6.449 1 97.69 333 ASP B O 1
ATOM 6231 N N . GLN B 1 334 ? -18.875 10.734 6.652 1 97.56 334 GLN B N 1
ATOM 6232 C CA . GLN B 1 334 ? -20.094 10.336 5.969 1 97.56 334 GLN B CA 1
ATOM 6233 C C . GLN B 1 334 ? -20.156 10.922 4.559 1 97.56 334 GLN B C 1
ATOM 6235 O O . GLN B 1 334 ? -21.234 11.203 4.043 1 97.56 334 GLN B O 1
ATOM 6240 N N . ALA B 1 335 ? -18.984 11.094 3.891 1 97.94 335 ALA B N 1
ATOM 6241 C CA . ALA B 1 335 ? -18.953 11.766 2.598 1 97.94 335 ALA B CA 1
ATOM 6242 C C . ALA B 1 335 ? -18.734 10.773 1.463 1 97.94 335 ALA B C 1
ATOM 6244 O O . ALA B 1 335 ? -18.688 11.156 0.292 1 97.94 335 ALA B O 1
ATOM 6245 N N . ALA B 1 336 ? -18.578 9.523 1.761 1 98.31 336 ALA B N 1
ATOM 6246 C CA . ALA B 1 336 ? -18.328 8.594 0.66 1 98.31 336 ALA B CA 1
ATOM 6247 C C . ALA B 1 336 ? -18.672 7.164 1.056 1 98.31 336 ALA B C 1
ATOM 6249 O O . ALA B 1 336 ? -18.75 6.844 2.244 1 98.31 336 ALA B O 1
ATOM 6250 N N . ILE B 1 337 ? -18.922 6.344 0.075 1 98.56 337 ILE B N 1
ATOM 6251 C CA . ILE B 1 337 ? -19.047 4.898 0.215 1 98.56 337 ILE B CA 1
ATOM 6252 C C . ILE B 1 337 ? -18.141 4.207 -0.801 1 98.56 337 ILE B C 1
ATOM 6254 O O . ILE B 1 337 ? -17.797 4.789 -1.835 1 98.56 337 ILE B O 1
ATOM 6258 N N . SER B 1 338 ? -17.656 3.037 -0.481 1 98.75 338 SER B N 1
ATOM 6259 C CA . SER B 1 338 ? -16.969 2.129 -1.393 1 98.75 338 SER B CA 1
ATOM 6260 C C . SER B 1 338 ? -17.812 0.874 -1.649 1 98.75 338 SER B C 1
ATOM 6262 O O . SER B 1 338 ? -18.312 0.255 -0.71 1 98.75 338 SER B O 1
ATOM 6264 N N . VAL B 1 339 ? -17.922 0.542 -2.875 1 98.75 339 VAL B N 1
ATOM 6265 C CA . VAL B 1 339 ? -18.781 -0.577 -3.268 1 98.75 339 VAL B CA 1
ATOM 6266 C C . VAL B 1 339 ? -17.922 -1.69 -3.869 1 98.75 339 VAL B C 1
ATOM 6268 O O . VAL B 1 339 ? -17.109 -1.446 -4.77 1 98.75 339 VAL B O 1
ATOM 6271 N N . PHE B 1 340 ? -18.078 -2.924 -3.328 1 98.56 340 PHE B N 1
ATOM 6272 C CA . PHE B 1 340 ? -17.391 -4.105 -3.838 1 98.56 340 PHE B CA 1
ATOM 6273 C C . PHE B 1 340 ? -18.391 -5.117 -4.383 1 98.56 340 PHE B C 1
ATOM 6275 O O . PHE B 1 340 ? -19.422 -5.387 -3.754 1 98.56 340 PHE B O 1
ATOM 6282 N N . ARG B 1 341 ? -18.078 -5.637 -5.492 1 98 341 ARG B N 1
ATOM 6283 C CA . ARG B 1 341 ? -18.891 -6.719 -6.035 1 98 341 ARG B CA 1
ATOM 6284 C C . ARG B 1 341 ? -18.391 -8.078 -5.547 1 98 341 ARG B C 1
ATOM 6286 O O . ARG B 1 341 ? -17.203 -8.359 -5.598 1 98 341 ARG B O 1
ATOM 6293 N N . VAL B 1 342 ? -19.312 -8.906 -5.055 1 97.12 342 VAL B N 1
ATOM 6294 C CA . VAL B 1 342 ? -18.969 -10.258 -4.637 1 97.12 342 VAL B CA 1
ATOM 6295 C C . VAL B 1 342 ? -18.656 -11.117 -5.863 1 97.12 342 VAL B C 1
ATOM 6297 O O . VAL B 1 342 ? -19.438 -11.141 -6.82 1 97.12 342 VAL B O 1
ATOM 6300 N N . THR B 1 343 ? -17.5 -11.797 -5.816 1 96.5 343 THR B N 1
ATOM 6301 C CA . THR B 1 343 ? -17.094 -12.648 -6.934 1 96.5 343 THR B CA 1
ATOM 6302 C C . THR B 1 343 ? -17.406 -14.109 -6.637 1 96.5 343 THR B C 1
ATOM 6304 O O . THR B 1 343 ? -17.844 -14.852 -7.523 1 96.5 343 THR B O 1
ATOM 6307 N N . ARG B 1 344 ? -17.125 -14.5 -5.391 1 95.19 344 ARG B N 1
ATOM 6308 C CA . ARG B 1 344 ? -17.234 -15.906 -5.023 1 95.19 344 ARG B CA 1
ATOM 6309 C C . ARG B 1 344 ? -17.344 -16.078 -3.51 1 95.19 344 ARG B C 1
ATOM 6311 O O . ARG B 1 344 ? -16.766 -15.297 -2.752 1 95.19 344 ARG B O 1
ATOM 6318 N N . THR B 1 345 ? -18.172 -17.031 -3.117 1 94.94 345 THR B N 1
ATOM 6319 C CA . THR B 1 345 ? -18.156 -17.516 -1.744 1 94.94 345 THR B CA 1
ATOM 6320 C C . THR B 1 345 ? -17.594 -18.938 -1.686 1 94.94 345 THR B C 1
ATOM 6322 O O . THR B 1 345 ? -17.953 -19.781 -2.5 1 94.94 345 THR B O 1
ATOM 6325 N N . LYS B 1 346 ? -16.656 -19.172 -0.816 1 95.38 346 LYS B N 1
ATOM 6326 C CA . LYS B 1 346 ? -15.992 -20.469 -0.718 1 95.38 346 LYS B CA 1
ATOM 6327 C C . LYS B 1 346 ? -16.078 -21.031 0.699 1 95.38 346 LYS B C 1
ATOM 6329 O O . LYS B 1 346 ? -15.82 -20.312 1.672 1 95.38 346 LYS B O 1
ATOM 6334 N N . GLN B 1 347 ? -16.484 -22.266 0.767 1 92.25 347 GLN B N 1
ATOM 6335 C CA . GLN B 1 347 ? -16.438 -22.969 2.041 1 92.25 347 GLN B CA 1
ATOM 6336 C C . GLN B 1 347 ? -15.016 -23.422 2.363 1 92.25 347 GLN B C 1
ATOM 6338 O O . GLN B 1 347 ? -14.336 -24.016 1.517 1 92.25 347 GLN B O 1
ATOM 6343 N N . LEU B 1 348 ? -14.594 -23.047 3.543 1 91.12 348 LEU B N 1
ATOM 6344 C CA . LEU B 1 348 ? -13.258 -23.438 3.98 1 91.12 348 LEU B CA 1
ATOM 6345 C C . LEU B 1 348 ? -13.32 -24.594 4.969 1 91.12 348 LEU B C 1
ATOM 6347 O O . LEU B 1 348 ? -14.406 -25.125 5.238 1 91.12 348 LEU B O 1
ATOM 6351 N N . ALA B 1 349 ? -12.086 -24.891 5.32 1 78.75 349 ALA B N 1
ATOM 6352 C CA . ALA B 1 349 ? -12.023 -25.922 6.355 1 78.75 349 ALA B CA 1
ATOM 6353 C C . ALA B 1 349 ? -12.641 -25.422 7.66 1 78.75 349 ALA B C 1
ATOM 6355 O O . ALA B 1 349 ? -12.859 -24.219 7.832 1 78.75 349 ALA B O 1
ATOM 6356 N N . ASP B 1 350 ? -13.125 -26.25 8.547 1 78.69 350 ASP B N 1
ATOM 6357 C CA . ASP B 1 350 ? -13.641 -25.969 9.883 1 78.69 350 ASP B CA 1
ATOM 6358 C C . ASP B 1 350 ? -14.938 -25.156 9.82 1 78.69 350 ASP B C 1
ATOM 6360 O O . ASP B 1 350 ? -15.188 -24.312 10.672 1 78.69 350 ASP B O 1
ATOM 6364 N N . ASN B 1 351 ? -15.602 -25.109 8.758 1 80.69 351 ASN B N 1
ATOM 6365 C CA . ASN B 1 351 ? -16.922 -24.516 8.57 1 80.69 351 ASN B CA 1
ATOM 6366 C C . ASN B 1 351 ? -16.844 -23 8.461 1 80.69 351 ASN B C 1
ATOM 6368 O O . ASN B 1 351 ? -17.812 -22.297 8.805 1 80.69 351 ASN B O 1
ATOM 6372 N N . LYS B 1 352 ? -15.711 -22.594 8.133 1 87.88 352 LYS B N 1
ATOM 6373 C CA . LYS B 1 352 ? -15.586 -21.172 7.84 1 87.88 352 LYS B CA 1
ATOM 6374 C C . LYS B 1 352 ? -15.93 -20.875 6.383 1 87.88 352 LYS B C 1
ATOM 6376 O O . LYS B 1 352 ? -15.906 -21.766 5.539 1 87.88 352 LYS B O 1
ATOM 6381 N N . VAL B 1 353 ? -16.406 -19.641 6.188 1 95.5 353 VAL B N 1
ATOM 6382 C CA . VAL B 1 353 ? -16.734 -19.203 4.832 1 95.5 353 VAL B CA 1
ATOM 6383 C C . VAL B 1 353 ? -15.977 -17.922 4.496 1 95.5 353 VAL B C 1
ATOM 6385 O O . VAL B 1 353 ? -15.828 -17.047 5.348 1 95.5 353 VAL B O 1
ATOM 6388 N N . VAL B 1 354 ? -15.438 -17.859 3.342 1 97.56 354 VAL B N 1
ATOM 6389 C CA . VAL B 1 354 ? -14.82 -16.625 2.857 1 97.56 354 VAL B CA 1
ATOM 6390 C C . VAL B 1 354 ? -15.609 -16.094 1.663 1 97.56 354 VAL B C 1
ATOM 6392 O O . VAL B 1 354 ? -16.047 -16.859 0.802 1 97.56 354 VAL B O 1
ATOM 6395 N N . ILE B 1 355 ? -15.914 -14.836 1.695 1 97.88 355 ILE B N 1
ATOM 6396 C CA . ILE B 1 355 ? -16.453 -14.117 0.547 1 97.88 355 ILE B CA 1
ATOM 6397 C C . ILE B 1 355 ? -15.336 -13.375 -0.175 1 97.88 355 ILE B C 1
ATOM 6399 O O . ILE B 1 355 ? -14.648 -12.539 0.419 1 97.88 355 ILE B O 1
ATOM 6403 N N . PHE B 1 356 ? -15.117 -13.719 -1.441 1 98.19 356 PHE B N 1
ATOM 6404 C CA . PHE B 1 356 ? -14.172 -12.969 -2.268 1 98.19 356 PHE B CA 1
ATOM 6405 C C . PHE B 1 356 ? -14.875 -11.836 -3.006 1 98.19 356 PHE B C 1
ATOM 6407 O O . PHE B 1 356 ? -15.945 -12.047 -3.596 1 98.19 356 PHE B O 1
ATOM 6414 N N . VAL B 1 357 ? -14.273 -10.68 -2.953 1 98.19 357 VAL B N 1
ATOM 6415 C CA . VAL B 1 357 ? -14.82 -9.555 -3.701 1 98.19 357 VAL B CA 1
ATOM 6416 C C . VAL B 1 357 ? -13.891 -9.195 -4.852 1 98.19 357 VAL B C 1
ATOM 6418 O O . VAL B 1 357 ? -12.703 -9.539 -4.828 1 98.19 357 VAL B O 1
ATOM 6421 N N . GLU B 1 358 ? -14.461 -8.602 -5.902 1 97.5 358 GLU B N 1
ATOM 6422 C CA . GLU B 1 358 ? -13.672 -8.008 -6.977 1 97.5 358 GLU B CA 1
ATOM 6423 C C . GLU B 1 358 ? -13.008 -6.707 -6.527 1 97.5 358 GLU B C 1
ATOM 6425 O O . GLU B 1 358 ? -13.625 -5.641 -6.59 1 97.5 358 GLU B O 1
ATOM 6430 N N . GLY B 1 359 ? -11.82 -6.75 -6.234 1 96.75 359 GLY B N 1
ATOM 6431 C CA . GLY B 1 359 ? -11.016 -5.711 -5.605 1 96.75 359 GLY B CA 1
ATOM 6432 C C . GLY B 1 359 ? -10.07 -6.25 -4.547 1 96.75 359 GLY B C 1
ATOM 6433 O O . GLY B 1 359 ? -10.109 -7.434 -4.215 1 96.75 359 GLY B O 1
ATOM 6434 N N . SER B 1 360 ? -9.18 -5.422 -4.066 1 96.81 360 SER B N 1
ATOM 6435 C CA . SER B 1 360 ? -8.227 -5.824 -3.041 1 96.81 360 SER B CA 1
ATOM 6436 C C . SER B 1 360 ? -8.375 -4.984 -1.777 1 96.81 360 SER B C 1
ATOM 6438 O O . SER B 1 360 ? -9.062 -3.959 -1.788 1 96.81 360 SER B O 1
ATOM 6440 N N . SER B 1 361 ? -7.754 -5.457 -0.728 1 97.12 361 SER B N 1
ATOM 6441 C CA . SER B 1 361 ? -7.773 -4.758 0.552 1 97.12 361 SER B CA 1
ATOM 6442 C C . SER B 1 361 ? -6.969 -3.465 0.488 1 97.12 361 SER B C 1
ATOM 6444 O O . SER B 1 361 ? -7.051 -2.631 1.393 1 97.12 361 SER B O 1
ATOM 6446 N N . PHE B 1 362 ? -6.297 -3.193 -0.628 1 96.44 362 PHE B N 1
ATOM 6447 C CA . PHE B 1 362 ? -5.637 -1.909 -0.823 1 96.44 362 PHE B CA 1
ATOM 6448 C C . PHE B 1 362 ? -6.66 -0.792 -0.984 1 96.44 362 PHE B C 1
ATOM 6450 O O . PHE B 1 362 ? -6.348 0.379 -0.758 1 96.44 362 PHE B O 1
ATOM 6457 N N . SER B 1 363 ? -7.879 -1.144 -1.323 1 95.19 363 SER B N 1
ATOM 6458 C CA . SER B 1 363 ? -8.969 -0.184 -1.477 1 95.19 363 SER B CA 1
ATOM 6459 C C . SER B 1 363 ? -9.852 -0.153 -0.237 1 95.19 363 SER B C 1
ATOM 6461 O O . SER B 1 363 ? -10.969 0.382 -0.275 1 95.19 363 SER B O 1
ATOM 6463 N N . ALA B 1 364 ? -9.5 -0.734 0.784 1 93.19 364 ALA B N 1
ATOM 6464 C CA . ALA B 1 364 ? -10.039 -0.802 2.139 1 93.19 364 ALA B CA 1
ATOM 6465 C C . ALA B 1 364 ? -8.945 -1.13 3.15 1 93.19 364 ALA B C 1
ATOM 6467 O O . ALA B 1 364 ? -8.867 -2.254 3.65 1 93.19 364 ALA B O 1
ATOM 6468 N N . CYS B 1 365 ? -8.258 -0.227 3.58 1 90.5 365 CYS B N 1
ATOM 6469 C CA . CYS B 1 365 ? -6.852 -0.442 3.906 1 90.5 365 CYS B CA 1
ATOM 6470 C C . CYS B 1 365 ? -6.672 -0.699 5.398 1 90.5 365 CYS B C 1
ATOM 6472 O O . CYS B 1 365 ? -5.566 -1.005 5.848 1 90.5 365 CYS B O 1
ATOM 6474 N N . GLU B 1 366 ? -7.629 -0.732 6.199 1 93.12 366 GLU B N 1
ATOM 6475 C CA . GLU B 1 366 ? -7.438 -0.72 7.648 1 93.12 366 GLU B CA 1
ATOM 6476 C C . GLU B 1 366 ? -6.672 -1.953 8.109 1 93.12 366 GLU B C 1
ATOM 6478 O O . GLU B 1 366 ? -5.867 -1.876 9.047 1 93.12 366 GLU B O 1
ATOM 6483 N N . THR B 1 367 ? -6.875 -3.07 7.473 1 93.56 367 THR B N 1
ATOM 6484 C CA . THR B 1 367 ? -6.277 -4.328 7.902 1 93.56 367 THR B CA 1
ATOM 6485 C C . THR B 1 367 ? -4.766 -4.312 7.684 1 93.56 367 THR B C 1
ATOM 6487 O O . THR B 1 367 ? -4.035 -5.086 8.312 1 93.56 367 THR B O 1
ATOM 6490 N N . TRP B 1 368 ? -4.25 -3.434 6.867 1 91.5 368 TRP B N 1
ATOM 6491 C CA . TRP B 1 368 ? -2.816 -3.299 6.625 1 91.5 368 TRP B CA 1
ATOM 6492 C C . TRP B 1 368 ? -2.129 -2.586 7.781 1 91.5 368 TRP B C 1
ATOM 6494 O O . TRP B 1 368 ? -0.9 -2.584 7.879 1 91.5 368 TRP B O 1
ATOM 6504 N N . PHE B 1 369 ? -2.861 -2.01 8.68 1 89.94 369 PHE B N 1
ATOM 6505 C CA . PHE B 1 369 ? -2.322 -1.299 9.828 1 89.94 369 PHE B CA 1
ATOM 6506 C C . PHE B 1 369 ? -2.525 -2.105 11.109 1 89.94 369 PHE B C 1
ATOM 6508 O O . PHE B 1 369 ? -2.695 -1.535 12.188 1 89.94 369 PHE B O 1
ATOM 6515 N N . ALA B 1 370 ? -2.59 -3.426 10.977 1 89.06 370 ALA B N 1
ATOM 6516 C CA . ALA B 1 370 ? -2.797 -4.328 12.109 1 89.06 370 ALA B CA 1
ATOM 6517 C C . ALA B 1 370 ? -4.039 -3.936 12.898 1 89.06 370 ALA B C 1
ATOM 6519 O O . ALA B 1 370 ? -4.016 -3.914 14.133 1 89.06 370 ALA B O 1
ATOM 6520 N N . SER B 1 371 ? -5.031 -3.549 12.203 1 94.75 371 SER B N 1
ATOM 6521 C CA . SER B 1 371 ? -6.305 -3.123 12.766 1 94.75 371 SER B CA 1
ATOM 6522 C C . SER B 1 371 ? -7.477 -3.703 11.984 1 94.75 371 SER B C 1
ATOM 6524 O O . SER B 1 371 ? -7.32 -4.688 11.258 1 94.75 371 SER B O 1
ATOM 6526 N N . GLU B 1 372 ? -8.711 -3.244 12.289 1 95.81 372 GLU B N 1
ATOM 6527 C CA . GLU B 1 372 ? -9.953 -3.67 11.664 1 95.81 372 GLU B CA 1
ATOM 6528 C C . GLU B 1 372 ? -10.898 -2.488 11.453 1 95.81 372 GLU B C 1
ATOM 6530 O O . GLU B 1 372 ? -10.977 -1.596 12.305 1 95.81 372 GLU B O 1
ATOM 6535 N N . TYR B 1 373 ? -11.453 -2.461 10.195 1 97.19 373 TYR B N 1
ATOM 6536 C CA . TYR B 1 373 ? -12.5 -1.467 9.969 1 97.19 373 TYR B CA 1
ATOM 6537 C C . TYR B 1 373 ? -13.797 -1.876 10.648 1 97.19 373 TYR B C 1
ATOM 6539 O O . TYR B 1 373 ? -14.477 -2.805 10.203 1 97.19 373 TYR B O 1
ATOM 6547 N N . LEU B 1 374 ? -14.172 -1.236 11.742 1 96.88 374 LEU B N 1
ATOM 6548 C CA . LEU B 1 374 ? -15.297 -1.673 12.562 1 96.88 374 LEU B CA 1
ATOM 6549 C C . LEU B 1 374 ? -16.578 -0.972 12.148 1 96.88 374 LEU B C 1
ATOM 6551 O O . LEU B 1 374 ? -17.219 -0.3 12.961 1 96.88 374 LEU B O 1
ATOM 6555 N N . VAL B 1 375 ? -16.922 -1.096 10.945 1 97.56 375 VAL B N 1
ATOM 6556 C CA . VAL B 1 375 ? -18.172 -0.729 10.281 1 97.56 375 VAL B CA 1
ATOM 6557 C C . VAL B 1 375 ? -18.625 -1.863 9.367 1 97.56 375 VAL B C 1
ATOM 6559 O O . VAL B 1 375 ? -17.922 -2.246 8.438 1 97.56 375 VAL B O 1
ATOM 6562 N N . ASP B 1 376 ? -19.766 -2.428 9.664 1 97.88 376 ASP B N 1
ATOM 6563 C CA . ASP B 1 376 ? -20.234 -3.582 8.898 1 97.88 376 ASP B CA 1
ATOM 6564 C C . ASP B 1 376 ? -20.734 -3.156 7.523 1 97.88 376 ASP B C 1
ATOM 6566 O O . ASP B 1 376 ? -21.375 -2.115 7.387 1 97.88 376 ASP B O 1
ATOM 6570 N N . PRO B 1 377 ? -20.469 -3.982 6.531 1 98.12 377 PRO B N 1
ATOM 6571 C CA . PRO B 1 377 ? -20.953 -3.633 5.191 1 98.12 377 PRO B CA 1
ATOM 6572 C C . PRO B 1 377 ? -22.453 -3.852 5.023 1 98.12 377 PRO B C 1
ATOM 6574 O O . PRO B 1 377 ? -23.031 -4.73 5.668 1 98.12 377 PRO B O 1
ATOM 6577 N N . ILE B 1 378 ? -23.047 -3.062 4.16 1 97.88 378 ILE B N 1
ATOM 6578 C CA . ILE B 1 378 ? -24.438 -3.219 3.721 1 97.88 378 ILE B CA 1
ATOM 6579 C C . ILE B 1 378 ? -24.484 -4.125 2.492 1 97.88 378 ILE B C 1
ATOM 6581 O O . ILE B 1 378 ? -23.703 -3.949 1.55 1 97.88 378 ILE B O 1
ATOM 6585 N N . LEU B 1 379 ? -25.344 -5.129 2.527 1 96.75 379 LEU B N 1
ATOM 6586 C CA . LEU B 1 379 ? -25.5 -6.047 1.405 1 96.75 379 LEU B CA 1
ATOM 6587 C C . LEU B 1 379 ? -26.609 -5.578 0.464 1 96.75 379 LEU B C 1
ATOM 6589 O O . LEU B 1 379 ? -27.719 -5.301 0.901 1 96.75 379 LEU B O 1
ATOM 6593 N N . ILE B 1 380 ? -26.266 -5.375 -0.791 1 96.06 380 ILE B N 1
ATOM 6594 C CA . ILE B 1 380 ? -27.25 -5.102 -1.831 1 96.06 380 ILE B CA 1
ATOM 6595 C C . ILE B 1 380 ? -27.344 -6.297 -2.777 1 96.06 380 ILE B C 1
ATOM 6597 O O . ILE B 1 380 ? -26.344 -6.676 -3.406 1 96.06 380 ILE B O 1
ATOM 6601 N N . SER B 1 381 ? -28.438 -6.832 -2.834 1 90.5 381 SER B N 1
ATOM 6602 C CA . SER B 1 381 ? -28.641 -8 -3.68 1 90.5 381 SER B CA 1
ATOM 6603 C C . SER B 1 381 ? -29.734 -7.758 -4.711 1 90.5 381 SER B C 1
ATOM 6605 O O . SER B 1 381 ? -30.781 -7.18 -4.391 1 90.5 381 SER B O 1
ATOM 6607 N N . GLY B 1 382 ? -29.438 -8.086 -5.977 1 76.69 382 GLY B N 1
ATOM 6608 C CA . GLY B 1 382 ? -30.422 -7.984 -7.035 1 76.69 382 GLY B CA 1
ATOM 6609 C C . GLY B 1 382 ? -31.25 -9.242 -7.199 1 76.69 382 GLY B C 1
ATOM 6610 O O . GLY B 1 382 ? -32.156 -9.289 -8.031 1 76.69 382 GLY B O 1
ATOM 6611 N N . GLN B 1 383 ? -30.906 -10.25 -6.594 1 71.81 383 GLN B N 1
ATOM 6612 C CA . GLN B 1 383 ? -31.594 -11.531 -6.742 1 71.81 383 GLN B CA 1
ATOM 6613 C C . GLN B 1 383 ? -32.375 -11.891 -5.484 1 71.81 383 GLN B C 1
ATOM 6615 O O . GLN B 1 383 ? -32.188 -11.273 -4.43 1 71.81 383 GLN B O 1
ATOM 6620 N N . GLN B 1 384 ? -33.438 -12.68 -5.809 1 64.94 384 GLN B N 1
ATOM 6621 C CA . GLN B 1 384 ? -34.125 -13.219 -4.645 1 64.94 384 GLN B CA 1
ATOM 6622 C C . GLN B 1 384 ? -33.156 -13.969 -3.734 1 64.94 384 GLN B C 1
ATOM 6624 O O . GLN B 1 384 ? -32.438 -14.859 -4.184 1 64.94 384 GLN B O 1
ATOM 6629 N N . LEU B 1 385 ? -32.844 -13.391 -2.656 1 62.25 385 LEU B N 1
ATOM 6630 C CA . LEU B 1 385 ? -31.844 -13.898 -1.748 1 62.25 385 LEU B CA 1
ATOM 6631 C C . LEU B 1 385 ? -32.344 -15.117 -0.98 1 62.25 385 LEU B C 1
ATOM 6633 O O . LEU B 1 385 ? -33.5 -15.133 -0.539 1 62.25 385 LEU B O 1
ATOM 6637 N N . PRO B 1 386 ? -31.562 -16.281 -1.088 1 65.94 386 PRO B N 1
ATOM 6638 C CA . PRO B 1 386 ? -31.938 -17.312 -0.114 1 65.94 386 PRO B CA 1
ATOM 6639 C C . PRO B 1 386 ? -31.922 -16.797 1.323 1 65.94 386 PRO B C 1
ATOM 6641 O O . PRO B 1 386 ? -31 -16.078 1.712 1 65.94 386 PRO B O 1
ATOM 6644 N N . ASP B 1 387 ? -32.844 -16.953 2.031 1 72.12 387 ASP B N 1
ATOM 6645 C CA . ASP B 1 387 ? -32.938 -16.547 3.43 1 72.12 387 ASP B CA 1
ATOM 6646 C C . ASP B 1 387 ? -32.156 -17.484 4.34 1 72.12 387 ASP B C 1
ATOM 6648 O O . ASP B 1 387 ? -32.75 -18.125 5.23 1 72.12 387 ASP B O 1
ATOM 6652 N N . LYS B 1 388 ? -30.875 -17.703 4.008 1 86.06 388 LYS B N 1
ATOM 6653 C CA . LYS B 1 388 ? -30.016 -18.516 4.859 1 86.06 388 LYS B CA 1
ATOM 6654 C C . LYS B 1 388 ? -28.875 -17.672 5.445 1 86.06 388 LYS B C 1
ATOM 6656 O O . LYS B 1 388 ? -28.094 -17.094 4.707 1 86.06 388 LYS B O 1
ATOM 6661 N N . PRO B 1 389 ? -28.938 -17.641 6.723 1 89.69 389 PRO B N 1
ATOM 6662 C CA . PRO B 1 389 ? -27.859 -16.891 7.379 1 89.69 389 PRO B CA 1
ATOM 6663 C C . PRO B 1 389 ? -26.484 -17.516 7.168 1 89.69 389 PRO B C 1
ATOM 6665 O O . PRO B 1 389 ? -26.375 -18.719 6.926 1 89.69 389 PRO B O 1
ATOM 6668 N N . MET B 1 390 ? -25.547 -16.672 7.113 1 91.94 390 MET B N 1
ATOM 6669 C CA . MET B 1 390 ? -24.172 -17.141 6.98 1 91.94 390 MET B CA 1
ATOM 6670 C C . MET B 1 390 ? -23.219 -16.203 7.73 1 91.94 390 MET B C 1
ATOM 6672 O O . MET B 1 390 ? -23.516 -15.031 7.922 1 91.94 390 MET B O 1
ATOM 6676 N N . GLN B 1 391 ? -22.188 -16.797 8.266 1 94.81 391 GLN B N 1
ATOM 6677 C CA . GLN B 1 391 ? -21.078 -16.047 8.828 1 94.81 391 GLN B CA 1
ATOM 6678 C C . GLN B 1 391 ? -19.828 -16.172 7.973 1 94.81 391 GLN B C 1
ATOM 6680 O O . GLN B 1 391 ? -19.469 -17.281 7.566 1 94.81 391 GLN B O 1
ATOM 6685 N N . ALA B 1 392 ? -19.266 -15.078 7.605 1 97.38 392 ALA B N 1
ATOM 6686 C CA . ALA B 1 392 ? -18.109 -15.148 6.715 1 97.38 392 ALA B CA 1
ATOM 6687 C C . ALA B 1 392 ? -17.172 -13.961 6.93 1 97.38 392 ALA B C 1
ATOM 6689 O O . ALA B 1 392 ? -17.594 -12.922 7.445 1 97.38 392 ALA B O 1
ATOM 6690 N N . TYR B 1 393 ? -15.891 -14.133 6.668 1 97.19 393 TYR B N 1
ATOM 6691 C CA . TYR B 1 393 ? -14.992 -13 6.496 1 97.19 393 TYR B CA 1
ATOM 6692 C C . TYR B 1 393 ? -14.867 -12.617 5.027 1 97.19 393 TYR B C 1
ATOM 6694 O O . TYR B 1 393 ? -15.398 -13.305 4.152 1 97.19 393 TYR B O 1
ATOM 6702 N N . ILE B 1 394 ? -14.281 -11.469 4.691 1 98.44 394 ILE B N 1
ATOM 6703 C CA . ILE B 1 394 ? -14.273 -10.93 3.338 1 98.44 394 ILE B CA 1
ATOM 6704 C C . ILE B 1 394 ? -12.836 -10.734 2.869 1 98.44 394 ILE B C 1
ATOM 6706 O O . ILE B 1 394 ? -12.039 -10.07 3.537 1 98.44 394 ILE B O 1
ATOM 6710 N N . ALA B 1 395 ? -12.477 -11.344 1.747 1 98.19 395 ALA B N 1
ATOM 6711 C CA . ALA B 1 395 ? -11.133 -11.258 1.191 1 98.19 395 ALA B CA 1
ATOM 6712 C C . ALA B 1 395 ? -11.148 -10.609 -0.188 1 98.19 395 ALA B C 1
ATOM 6714 O O . ALA B 1 395 ? -12.195 -10.531 -0.834 1 98.19 395 ALA B O 1
ATOM 6715 N N . GLY B 1 396 ? -9.984 -10.062 -0.541 1 97.75 396 GLY B N 1
ATOM 6716 C CA . GLY B 1 396 ? -9.82 -9.562 -1.896 1 97.75 396 GLY B CA 1
ATOM 6717 C C . GLY B 1 396 ? -9.57 -10.664 -2.91 1 97.75 396 GLY B C 1
ATOM 6718 O O . GLY B 1 396 ? -9.633 -11.852 -2.576 1 97.75 396 GLY B O 1
ATOM 6719 N N . HIS B 1 397 ? -9.289 -10.297 -4.102 1 94.62 397 HIS B N 1
ATOM 6720 C CA . HIS B 1 397 ? -9.242 -11.234 -5.219 1 94.62 397 HIS B CA 1
ATOM 6721 C C . HIS B 1 397 ? -7.82 -11.742 -5.445 1 94.62 397 HIS B C 1
ATOM 6723 O O . HIS B 1 397 ? -7.609 -12.672 -6.227 1 94.62 397 HIS B O 1
ATOM 6729 N N . SER B 1 398 ? -6.832 -11.203 -4.75 1 94.19 398 SER B N 1
ATOM 6730 C CA . SER B 1 398 ? -5.449 -11.469 -5.145 1 94.19 398 SER B CA 1
ATOM 6731 C C . SER B 1 398 ? -4.918 -12.734 -4.488 1 94.19 398 SER B C 1
ATOM 6733 O O . SER B 1 398 ? -5.57 -13.305 -3.615 1 94.19 398 SER B O 1
ATOM 6735 N N . CYS B 1 399 ? -3.689 -13.164 -4.887 1 92.12 399 CYS B N 1
ATOM 6736 C CA . CYS B 1 399 ? -3.01 -14.344 -4.348 1 92.12 399 CYS B CA 1
ATOM 6737 C C . CYS B 1 399 ? -2.262 -14 -3.066 1 92.12 399 CYS B C 1
ATOM 6739 O O . CYS B 1 399 ? -1.612 -14.859 -2.471 1 92.12 399 CYS B O 1
ATOM 6741 N N . LEU B 1 400 ? -2.381 -12.75 -2.672 1 92.19 400 LEU B N 1
ATOM 6742 C CA . LEU B 1 400 ? -1.688 -12.312 -1.462 1 92.19 400 LEU B CA 1
ATOM 6743 C C . LEU B 1 400 ? -2.455 -12.742 -0.215 1 92.19 400 LEU B C 1
ATOM 6745 O O . LEU B 1 400 ? -3.635 -12.414 -0.065 1 92.19 400 LEU B O 1
ATOM 6749 N N . ASP B 1 401 ? -1.8 -13.391 0.646 1 90 401 ASP B N 1
ATOM 6750 C CA . ASP B 1 401 ? -2.432 -13.867 1.872 1 90 401 ASP B CA 1
ATOM 6751 C C . ASP B 1 401 ? -3.006 -12.703 2.684 1 90 401 ASP B C 1
ATOM 6753 O O . ASP B 1 401 ? -4.055 -12.844 3.312 1 90 401 ASP B O 1
ATOM 6757 N N . ASP B 1 402 ? -2.381 -11.578 2.6 1 91.88 402 ASP B N 1
ATOM 6758 C CA . ASP B 1 402 ? -2.76 -10.43 3.414 1 91.88 402 ASP B CA 1
ATOM 6759 C C . ASP B 1 402 ? -3.891 -9.641 2.756 1 91.88 402 ASP B C 1
ATOM 6761 O O . ASP B 1 402 ? -4.387 -8.664 3.324 1 91.88 402 ASP B O 1
ATOM 6765 N N . ASP B 1 403 ? -4.309 -10.062 1.607 1 96.25 403 ASP B N 1
ATOM 6766 C CA . ASP B 1 403 ? -5.383 -9.359 0.917 1 96.25 403 ASP B CA 1
ATOM 6767 C C . ASP B 1 403 ? -6.742 -9.695 1.522 1 96.25 403 ASP B C 1
ATOM 6769 O O . ASP B 1 403 ? -7.566 -10.352 0.88 1 96.25 403 ASP B O 1
ATOM 6773 N N . VAL B 1 404 ? -6.98 -9.211 2.75 1 97.81 404 VAL B N 1
ATOM 6774 C CA . VAL B 1 404 ? -8.219 -9.406 3.5 1 97.81 404 VAL B CA 1
ATOM 6775 C C . VAL B 1 404 ? -8.844 -8.055 3.824 1 97.81 404 VAL B C 1
ATOM 6777 O O . VAL B 1 404 ? -8.203 -7.191 4.43 1 97.81 404 VAL B O 1
ATOM 6780 N N . ILE B 1 405 ? -10.047 -7.844 3.389 1 98.12 405 ILE B N 1
ATOM 6781 C CA . ILE B 1 405 ? -10.766 -6.59 3.592 1 98.12 405 ILE B CA 1
ATOM 6782 C C . ILE B 1 405 ? -11.32 -6.535 5.012 1 98.12 405 ILE B C 1
ATOM 6784 O O . ILE B 1 405 ? -11.242 -5.496 5.676 1 98.12 405 ILE B O 1
ATOM 6788 N N . THR B 1 406 ? -11.906 -7.629 5.473 1 98.06 406 THR B N 1
ATOM 6789 C CA . THR B 1 406 ? -12.469 -7.777 6.812 1 98.06 406 THR B CA 1
ATOM 6790 C C . THR B 1 406 ? -12.102 -9.133 7.402 1 98.06 406 THR B C 1
ATOM 6792 O O . THR B 1 406 ? -12.555 -10.172 6.918 1 98.06 406 THR B O 1
ATOM 6795 N N . HIS B 1 407 ? -11.305 -9.125 8.453 1 97.44 407 HIS B N 1
ATOM 6796 C CA . HIS B 1 407 ? -10.93 -10.359 9.141 1 97.44 407 HIS B CA 1
ATOM 6797 C C . HIS B 1 407 ? -12.062 -10.859 10.031 1 97.44 407 HIS B C 1
ATOM 6799 O O . HIS B 1 407 ? -12.164 -12.062 10.281 1 97.44 407 HIS B O 1
ATOM 6805 N N . ARG B 1 408 ? -12.875 -9.953 10.531 1 97.12 408 ARG B N 1
ATOM 6806 C CA . ARG B 1 408 ? -14 -10.305 11.391 1 97.12 408 ARG B CA 1
ATOM 6807 C C . ARG B 1 408 ? -15.008 -11.18 10.648 1 97.12 408 ARG B C 1
ATOM 6809 O O . ARG B 1 408 ? -15.227 -11 9.445 1 97.12 408 ARG B O 1
ATOM 6816 N N . LEU B 1 409 ? -15.516 -12.055 11.398 1 96.44 409 LEU B N 1
ATOM 6817 C CA . LEU B 1 409 ? -16.625 -12.836 10.859 1 96.44 409 LEU B CA 1
ATOM 6818 C C . LEU B 1 409 ? -17.922 -12.031 10.914 1 96.44 409 LEU B C 1
ATOM 6820 O O . LEU B 1 409 ? -18.453 -11.773 11.992 1 96.44 409 LEU B O 1
ATOM 6824 N N . ILE B 1 410 ? -18.391 -11.672 9.75 1 97.06 410 ILE B N 1
ATOM 6825 C CA . ILE B 1 410 ? -19.609 -10.883 9.633 1 97.06 410 ILE B CA 1
ATOM 6826 C C . ILE B 1 410 ? -20.812 -11.812 9.547 1 97.06 410 ILE B C 1
ATOM 6828 O O . ILE B 1 410 ? -20.797 -12.789 8.805 1 97.06 410 ILE B O 1
ATOM 6832 N N . ASN B 1 411 ? -21.828 -11.477 10.289 1 94.38 411 ASN B N 1
ATOM 6833 C CA . ASN B 1 411 ? -23.094 -12.211 10.211 1 94.38 411 ASN B CA 1
ATOM 6834 C C . ASN B 1 411 ? -24.031 -11.609 9.164 1 94.38 411 ASN B C 1
ATOM 6836 O O . ASN B 1 411 ? -24.469 -10.469 9.305 1 94.38 411 ASN B O 1
ATOM 6840 N N . PHE B 1 412 ? -24.297 -12.414 8.164 1 93.94 412 PHE B N 1
ATOM 6841 C CA . PHE B 1 412 ? -25.281 -12.031 7.145 1 93.94 412 PHE B CA 1
ATOM 6842 C C . PHE B 1 412 ? -26.594 -12.781 7.34 1 93.94 412 PHE B C 1
ATOM 6844 O O . PHE B 1 412 ? -26.594 -14.008 7.43 1 93.94 412 PHE B O 1
ATOM 6851 N N . ASP B 1 413 ? -27.672 -12.078 7.344 1 89.62 413 ASP B N 1
ATOM 6852 C CA . ASP B 1 413 ? -28.969 -12.719 7.441 1 89.62 413 ASP B CA 1
ATOM 6853 C C . ASP B 1 413 ? -29.312 -13.461 6.152 1 89.62 413 ASP B C 1
ATOM 6855 O O . ASP B 1 413 ? -30.109 -14.406 6.168 1 89.62 413 ASP B O 1
ATOM 6859 N N . THR B 1 414 ? -28.797 -12.922 5.148 1 89.19 414 THR B N 1
ATOM 6860 C CA . THR B 1 414 ? -28.891 -13.523 3.826 1 89.19 414 THR B CA 1
ATOM 6861 C C . THR B 1 414 ? -27.516 -13.766 3.23 1 89.19 414 THR B C 1
ATOM 6863 O O . THR B 1 414 ? -26.641 -12.891 3.293 1 89.19 414 THR B O 1
ATOM 6866 N N . SER B 1 415 ? -27.406 -14.93 2.646 1 91.38 415 SER B N 1
ATOM 6867 C CA . SER B 1 415 ? -26.094 -15.297 2.119 1 91.38 415 SER B CA 1
ATOM 6868 C C . SER B 1 415 ? -25.75 -14.477 0.88 1 91.38 415 SER B C 1
ATOM 6870 O O . SER B 1 415 ? -26.469 -14.523 -0.122 1 91.38 415 SER B O 1
ATOM 6872 N N . PRO B 1 416 ? -24.656 -13.727 0.954 1 93.62 416 PRO B N 1
ATOM 6873 C CA . PRO B 1 416 ? -24.219 -13.016 -0.251 1 93.62 416 PRO B CA 1
ATOM 6874 C C . PRO B 1 416 ? -23.891 -13.961 -1.409 1 93.62 416 PRO B C 1
ATOM 6876 O O . PRO B 1 416 ? -23.344 -15.047 -1.194 1 93.62 416 PRO B O 1
ATOM 6879 N N . GLN B 1 417 ? -24.25 -13.562 -2.578 1 91.5 417 GLN B N 1
ATOM 6880 C CA . GLN B 1 417 ? -24.016 -14.344 -3.787 1 91.5 417 GLN B CA 1
ATOM 6881 C C . GLN B 1 417 ? -23.172 -13.562 -4.789 1 91.5 417 GLN B C 1
ATOM 6883 O O . GLN B 1 417 ? -23.031 -12.336 -4.68 1 91.5 417 GLN B O 1
ATOM 6888 N N . ALA B 1 418 ? -22.625 -14.336 -5.754 1 93.06 418 ALA B N 1
ATOM 6889 C CA . ALA B 1 418 ? -21.875 -13.68 -6.82 1 93.06 418 ALA B CA 1
ATOM 6890 C C . ALA B 1 418 ? -22.719 -12.617 -7.516 1 93.06 418 ALA B C 1
ATOM 6892 O O . ALA B 1 418 ? -23.891 -12.859 -7.84 1 93.06 418 ALA B O 1
ATOM 6893 N N . GLY B 1 419 ? -22.156 -11.398 -7.625 1 93.19 419 GLY B N 1
ATOM 6894 C CA . GLY B 1 419 ? -22.875 -10.305 -8.266 1 93.19 419 GLY B CA 1
ATOM 6895 C C . GLY B 1 419 ? -23.469 -9.32 -7.273 1 93.19 419 GLY B C 1
ATOM 6896 O O . GLY B 1 419 ? -23.75 -8.172 -7.625 1 93.19 419 GLY B O 1
ATOM 6897 N N . ASP B 1 420 ? -23.734 -9.805 -6.016 1 95.69 420 ASP B N 1
ATOM 6898 C CA . ASP B 1 420 ? -24.203 -8.891 -4.973 1 95.69 420 ASP B CA 1
ATOM 6899 C C . ASP B 1 420 ? -23.141 -7.832 -4.664 1 95.69 420 ASP B C 1
ATOM 6901 O O . ASP B 1 420 ? -21.984 -7.965 -5.07 1 95.69 420 ASP B O 1
ATOM 6905 N N . LEU B 1 421 ? -23.609 -6.789 -4.059 1 97.94 421 LEU B N 1
ATOM 6906 C CA . LEU B 1 421 ? -22.703 -5.715 -3.686 1 97.94 421 LEU B CA 1
ATOM 6907 C C . LEU B 1 421 ? -22.547 -5.633 -2.17 1 97.94 421 LEU B C 1
ATOM 6909 O O . LEU B 1 421 ? -23.531 -5.801 -1.435 1 97.94 421 LEU B O 1
ATOM 6913 N N . LEU B 1 422 ? -21.344 -5.461 -1.721 1 98.38 422 LEU B N 1
ATOM 6914 C CA . LEU B 1 422 ? -21.047 -5.051 -0.352 1 98.38 422 LEU B CA 1
ATOM 6915 C C . LEU B 1 422 ? -20.672 -3.576 -0.297 1 98.38 422 LEU B C 1
ATOM 6917 O O . LEU B 1 422 ? -19.688 -3.164 -0.921 1 98.38 422 LEU B O 1
ATOM 6921 N N . VAL B 1 423 ? -21.422 -2.814 0.441 1 98.62 423 VAL B N 1
ATOM 6922 C CA . VAL B 1 423 ? -21.219 -1.372 0.528 1 98.62 423 VAL B CA 1
ATOM 6923 C C . VAL B 1 423 ? -20.578 -1.022 1.87 1 98.62 423 VAL B C 1
ATOM 6925 O O . VAL B 1 423 ? -21.172 -1.248 2.926 1 98.62 423 VAL B O 1
ATOM 6928 N N . TYR B 1 424 ? -19.391 -0.527 1.83 1 98.56 424 TYR B N 1
ATOM 6929 C CA . TYR B 1 424 ? -18.734 0.036 3.008 1 98.56 424 TYR B CA 1
ATOM 6930 C C . TYR B 1 424 ? -18.984 1.539 3.096 1 98.56 424 TYR B C 1
ATOM 6932 O O . TYR B 1 424 ? -18.688 2.277 2.152 1 98.56 424 TYR B O 1
ATOM 6940 N N . ALA B 1 425 ? -19.484 1.972 4.23 1 98.06 425 ALA B N 1
ATOM 6941 C CA . ALA B 1 425 ? -19.781 3.383 4.449 1 98.06 425 ALA B CA 1
ATOM 6942 C C . ALA B 1 425 ? -18.609 4.098 5.117 1 98.06 425 ALA B C 1
ATOM 6944 O O . ALA B 1 425 ? -17.734 3.451 5.684 1 98.06 425 ALA B O 1
ATOM 6945 N N . ASN B 1 426 ? -18.578 5.438 4.961 1 97.75 426 ASN B N 1
ATOM 6946 C CA . ASN B 1 426 ? -17.625 6.316 5.645 1 97.75 426 ASN B CA 1
ATOM 6947 C C . ASN B 1 426 ? -16.188 5.992 5.266 1 97.75 426 ASN B C 1
ATOM 6949 O O . ASN B 1 426 ? -15.312 5.934 6.129 1 97.75 426 ASN B O 1
ATOM 6953 N N . THR B 1 427 ? -15.977 5.777 3.961 1 98.12 427 THR B N 1
ATOM 6954 C CA . THR B 1 427 ? -14.664 5.301 3.533 1 98.12 427 THR B CA 1
ATOM 6955 C C . THR B 1 427 ? -13.812 6.457 3.01 1 98.12 427 THR B C 1
ATOM 6957 O O . THR B 1 427 ? -12.656 6.266 2.648 1 98.12 427 THR B O 1
ATOM 6960 N N . ALA B 1 428 ? -14.328 7.691 3.02 1 98 428 ALA B N 1
ATOM 6961 C CA . ALA B 1 428 ? -13.609 8.82 2.439 1 98 428 ALA B CA 1
ATOM 6962 C C . ALA B 1 428 ? -12.305 9.086 3.186 1 98 428 ALA B C 1
ATOM 6964 O O . ALA B 1 428 ? -11.289 9.43 2.572 1 98 428 ALA B O 1
ATOM 6965 N N . GLY B 1 429 ? -12.359 8.953 4.492 1 97.31 429 GLY B N 1
ATOM 6966 C CA . GLY B 1 429 ? -11.164 9.195 5.277 1 97.31 429 GLY B CA 1
ATOM 6967 C C . GLY B 1 429 ? -10.148 8.07 5.184 1 97.31 429 GLY B C 1
ATOM 6968 O O . GLY B 1 429 ? -10.188 7.129 5.98 1 97.31 429 GLY B O 1
ATOM 6969 N N . TYR B 1 430 ? -9.188 8.148 4.305 1 96.12 430 TYR B N 1
ATOM 6970 C CA . TYR B 1 430 ? -8.023 7.281 4.145 1 96.12 430 TYR B CA 1
ATOM 6971 C C . TYR B 1 430 ? -8.438 5.906 3.633 1 96.12 430 TYR B C 1
ATOM 6973 O O . TYR B 1 430 ? -7.801 5.355 2.732 1 96.12 430 TYR B O 1
ATOM 6981 N N . GLN B 1 431 ? -9.57 5.332 4.02 1 97.12 431 GLN B N 1
ATOM 6982 C CA . GLN B 1 431 ? -9.977 3.939 3.863 1 97.12 431 GLN B CA 1
ATOM 6983 C C . GLN B 1 431 ? -10 3.535 2.393 1 97.12 431 GLN B C 1
ATOM 6985 O O . GLN B 1 431 ? -9.531 2.451 2.033 1 97.12 431 GLN B O 1
ATOM 6990 N N . MET B 1 432 ? -10.469 4.359 1.544 1 97.75 432 MET B N 1
ATOM 6991 C CA . MET B 1 432 ? -10.75 3.953 0.169 1 97.75 432 MET B CA 1
ATOM 6992 C C . MET B 1 432 ? -9.508 4.117 -0.707 1 97.75 432 MET B C 1
ATOM 6994 O O . MET B 1 432 ? -9.336 3.391 -1.688 1 97.75 432 MET B O 1
ATOM 6998 N N . ASP B 1 433 ? -8.562 5.086 -0.314 1 96.94 433 ASP B N 1
ATOM 6999 C CA . ASP B 1 433 ? -7.621 5.352 -1.398 1 96.94 433 ASP B CA 1
ATOM 7000 C C . ASP B 1 433 ? -6.227 5.648 -0.855 1 96.94 433 ASP B C 1
ATOM 7002 O O . ASP B 1 433 ? -5.305 5.945 -1.621 1 96.94 433 ASP B O 1
ATOM 7006 N N . LEU B 1 434 ? -6.016 5.59 0.491 1 96.25 434 LEU B N 1
ATOM 7007 C CA . LEU B 1 434 ? -4.68 5.824 1.03 1 96.25 434 LEU B CA 1
ATOM 7008 C C . LEU B 1 434 ? -3.678 4.832 0.452 1 96.25 434 LEU B C 1
ATOM 7010 O O . LEU B 1 434 ? -2.596 5.223 0.006 1 96.25 434 LEU B O 1
ATOM 7014 N N . LEU B 1 435 ? -4.047 3.541 0.376 1 95.75 435 LEU B N 1
ATOM 7015 C CA . LEU B 1 435 ? -3.129 2.496 -0.07 1 95.75 435 LEU B CA 1
ATOM 7016 C C . LEU B 1 435 ? -3.516 1.99 -1.456 1 95.75 435 LEU B C 1
ATOM 7018 O O . LEU B 1 435 ? -2.941 1.016 -1.947 1 95.75 435 LEU B O 1
ATOM 7022 N N . GLU B 1 436 ? -4.457 2.605 -2.076 1 96.75 436 GLU B N 1
ATOM 7023 C CA . GLU B 1 436 ? -4.887 2.088 -3.371 1 96.75 436 GLU B CA 1
ATOM 7024 C C . GLU B 1 436 ? -3.715 1.982 -4.34 1 96.75 436 GLU B C 1
ATOM 7026 O O . GLU B 1 436 ? -2.885 2.889 -4.418 1 96.75 436 GLU B O 1
ATOM 7031 N N . ASN B 1 437 ? -3.584 0.864 -4.977 1 95.44 437 ASN B N 1
ATOM 7032 C CA . ASN B 1 437 ? -2.498 0.651 -5.926 1 95.44 437 ASN B CA 1
ATOM 7033 C C . ASN B 1 437 ? -2.91 -0.304 -7.043 1 95.44 437 ASN B C 1
ATOM 7035 O O . ASN B 1 437 ? -4.066 -0.719 -7.113 1 95.44 437 ASN B O 1
ATOM 7039 N N . GLU B 1 438 ? -1.967 -0.611 -7.922 1 95.44 438 GLU B N 1
ATOM 7040 C CA . GLU B 1 438 ? -2.256 -1.409 -9.109 1 95.44 438 GLU B CA 1
ATOM 7041 C C . GLU B 1 438 ? -1.666 -2.812 -8.984 1 95.44 438 GLU B C 1
ATOM 7043 O O . GLU B 1 438 ? -1.184 -3.375 -9.969 1 95.44 438 GLU B O 1
ATOM 7048 N N . PHE B 1 439 ? -1.762 -3.402 -7.797 1 94.31 439 PHE B N 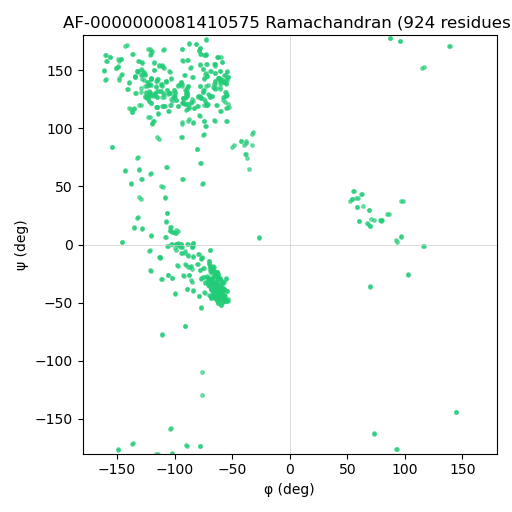1
ATOM 7049 C CA . PHE B 1 439 ? -1.291 -4.77 -7.625 1 94.31 439 PHE B CA 1
ATOM 7050 C C . PHE B 1 439 ? -1.962 -5.707 -8.625 1 94.31 439 PHE B C 1
ATOM 7052 O O . PHE B 1 439 ? -3.158 -5.578 -8.891 1 94.31 439 PHE B O 1
ATOM 7059 N N . HIS B 1 440 ? -1.192 -6.668 -9.242 1 96.31 440 HIS B N 1
ATOM 7060 C CA . HIS B 1 440 ? -1.586 -7.547 -10.336 1 96.31 440 HIS B CA 1
ATOM 7061 C C . HIS B 1 440 ? -1.979 -6.746 -11.57 1 96.31 440 HIS B C 1
ATOM 7063 O O . HIS B 1 440 ? -2.76 -7.219 -12.398 1 96.31 440 HIS B O 1
ATOM 7069 N N . ARG B 1 441 ? -1.54 -5.457 -11.664 1 95.88 441 ARG B N 1
ATOM 7070 C CA . ARG B 1 441 ? -1.696 -4.535 -12.781 1 95.88 441 ARG B CA 1
ATOM 7071 C C . ARG B 1 441 ? -3.152 -4.109 -12.945 1 95.88 441 ARG B C 1
ATOM 7073 O O . ARG B 1 441 ? -3.549 -3.617 -14 1 95.88 441 ARG B O 1
ATOM 7080 N N . HIS B 1 442 ? -3.971 -4.34 -11.898 1 95.94 442 HIS B N 1
ATOM 7081 C CA . HIS B 1 442 ? -5.328 -3.811 -11.922 1 95.94 442 HIS B CA 1
ATOM 7082 C C . HIS B 1 442 ? -5.328 -2.289 -12.016 1 95.94 442 HIS B C 1
ATOM 7084 O O . HIS B 1 442 ? -4.492 -1.626 -11.391 1 95.94 442 HIS B O 1
ATOM 7090 N N . PRO B 1 443 ? -6.305 -1.762 -12.773 1 94.38 443 PRO B N 1
ATOM 7091 C CA . PRO B 1 443 ? -6.453 -0.308 -12.672 1 94.38 443 PRO B CA 1
ATOM 7092 C C . PRO B 1 443 ? -6.895 0.146 -11.281 1 94.38 443 PRO B C 1
ATOM 7094 O O . PRO B 1 443 ? -7.5 -0.632 -10.539 1 94.38 443 PRO B O 1
ATOM 7097 N N . LEU B 1 444 ? -6.578 1.361 -10.938 1 96.06 444 LEU B N 1
ATOM 7098 C CA . LEU B 1 444 ? -7.094 1.924 -9.695 1 96.06 444 LEU B CA 1
ATOM 7099 C C . LEU B 1 444 ? -8.617 1.969 -9.719 1 96.06 444 LEU B C 1
ATOM 7101 O O . LEU B 1 444 ? -9.227 2.123 -10.781 1 96.06 444 LEU B O 1
ATOM 7105 N N . PRO B 1 445 ? -9.281 1.841 -8.57 1 97 445 PRO B N 1
ATOM 7106 C CA . PRO B 1 445 ? -10.734 1.991 -8.523 1 97 445 PRO B CA 1
ATOM 7107 C C . PRO B 1 445 ? -11.211 3.34 -9.062 1 97 445 PRO B C 1
ATOM 7109 O O . PRO B 1 445 ? -10.562 4.363 -8.82 1 97 445 PRO B O 1
ATOM 7112 N N . LYS B 1 446 ? -12.297 3.307 -9.789 1 97.88 446 LYS B N 1
ATOM 7113 C CA . LYS B 1 446 ? -12.891 4.559 -10.25 1 97.88 446 LYS B CA 1
ATOM 7114 C C . LYS B 1 446 ? -13.586 5.289 -9.102 1 97.88 446 LYS B C 1
ATOM 7116 O O . LYS B 1 446 ? -14.07 4.656 -8.156 1 97.88 446 LYS B O 1
ATOM 7121 N N . ARG B 1 447 ? -13.562 6.555 -9.141 1 98.25 447 ARG B N 1
ATOM 7122 C CA . ARG B 1 447 ? -14.258 7.406 -8.188 1 98.25 447 ARG B CA 1
ATOM 7123 C C . ARG B 1 447 ? -15.258 8.32 -8.891 1 98.25 447 ARG B C 1
ATOM 7125 O O . ARG B 1 447 ? -14.914 8.984 -9.875 1 98.25 447 ARG B O 1
ATOM 7132 N N . LEU B 1 448 ? -16.469 8.32 -8.406 1 98.25 448 LEU B N 1
ATOM 7133 C CA . LEU B 1 448 ? -17.5 9.203 -8.938 1 98.25 448 LEU B CA 1
ATOM 7134 C C . LEU B 1 448 ? -17.953 10.211 -7.891 1 98.25 448 LEU B C 1
ATOM 7136 O O . LEU B 1 448 ? -18.062 9.875 -6.711 1 98.25 448 LEU B O 1
ATOM 7140 N N . MET B 1 449 ? -18.172 11.367 -8.312 1 97.25 449 MET B N 1
ATOM 7141 C CA . MET B 1 449 ? -18.828 12.375 -7.48 1 97.25 449 MET B CA 1
ATOM 7142 C C . MET B 1 449 ? -20.344 12.32 -7.652 1 97.25 449 MET B C 1
ATOM 7144 O O . MET B 1 449 ? -20.844 12.305 -8.781 1 97.25 449 MET B O 1
ATOM 7148 N N . ALA B 1 450 ? -20.984 12.242 -6.566 1 95.31 450 ALA B N 1
ATOM 7149 C CA . ALA B 1 450 ? -22.438 12.195 -6.582 1 95.31 450 ALA B CA 1
ATOM 7150 C C . ALA B 1 450 ? -23.031 13.523 -6.109 1 95.31 450 ALA B C 1
ATOM 7152 O O . ALA B 1 450 ? -22.562 14.109 -5.133 1 95.31 450 ALA B O 1
ATOM 7153 N N . THR B 1 451 ? -24 14.008 -6.848 1 89.44 451 THR B N 1
ATOM 7154 C CA . THR B 1 451 ? -24.766 15.18 -6.449 1 89.44 451 THR B CA 1
ATOM 7155 C C . THR B 1 451 ? -26.266 14.898 -6.531 1 89.44 451 THR B C 1
ATOM 7157 O O . THR B 1 451 ? -26.719 14.141 -7.395 1 89.44 451 THR B O 1
ATOM 7160 N N . CYS B 1 452 ? -26.875 15.297 -5.371 1 78.56 452 CYS B N 1
ATOM 7161 C CA . CYS B 1 452 ? -28.312 15.133 -5.379 1 78.56 452 CYS B CA 1
ATOM 7162 C C . CYS B 1 452 ? -29 16.359 -5.961 1 78.56 452 CYS B C 1
ATOM 7164 O O . CYS B 1 452 ? -28.75 17.484 -5.535 1 78.56 452 CYS B O 1
ATOM 7166 N N . CYS B 1 453 ? -29.5 16.219 -7.105 1 65.19 453 CYS B N 1
ATOM 7167 C CA . CYS B 1 453 ? -30.25 17.344 -7.641 1 65.19 453 CYS B CA 1
ATOM 7168 C C . CYS B 1 453 ? -31.625 17.453 -6.992 1 65.19 453 CYS B C 1
ATOM 7170 O O . CYS B 1 453 ? -31.844 16.922 -5.906 1 65.19 453 CYS B O 1
ATOM 7172 N N . THR B 1 454 ? -32.688 17.562 -7.785 1 57.16 454 THR B N 1
ATOM 7173 C CA . THR B 1 454 ? -34.062 17.719 -7.355 1 57.16 454 THR B CA 1
ATOM 7174 C C . THR B 1 454 ? -34.781 16.375 -7.266 1 57.16 454 THR B C 1
ATOM 7176 O O . THR B 1 454 ? -34.562 15.492 -8.109 1 57.16 454 THR B O 1
ATOM 7179 N N . GLU B 1 455 ? -35.531 16.141 -6.227 1 57.28 455 GLU B N 1
ATOM 7180 C CA . GLU B 1 455 ? -36.562 15.117 -6.016 1 57.28 455 GLU B CA 1
ATOM 7181 C C . GLU B 1 455 ? -35.969 13.711 -6.055 1 57.28 455 GLU B C 1
ATOM 7183 O O . GLU B 1 455 ? -36.531 12.805 -6.648 1 57.28 455 GLU B O 1
ATOM 7188 N N . GLY B 1 456 ? -34.625 13.594 -5.543 1 66.38 456 GLY B N 1
ATOM 7189 C CA . GLY B 1 456 ? -34.125 12.227 -5.457 1 66.38 456 GLY B CA 1
ATOM 7190 C C . GLY B 1 456 ? -33.375 11.789 -6.695 1 66.38 456 GLY B C 1
ATOM 7191 O O . GLY B 1 456 ? -33 10.617 -6.816 1 66.38 456 GLY B O 1
ATOM 7192 N N . ASN B 1 457 ? -33.219 12.688 -7.59 1 78.94 457 ASN B N 1
ATOM 7193 C CA . ASN B 1 457 ? -32.438 12.367 -8.789 1 78.94 457 ASN B CA 1
ATOM 7194 C C . ASN B 1 457 ? -30.953 12.617 -8.594 1 78.94 457 ASN B C 1
ATOM 7196 O O . ASN B 1 457 ? -30.547 13.734 -8.258 1 78.94 457 ASN B O 1
ATOM 7200 N N . TYR B 1 458 ? -30.203 11.531 -8.688 1 87.62 458 TYR B N 1
ATOM 7201 C CA . TYR B 1 458 ? -28.766 11.609 -8.477 1 87.62 458 TYR B CA 1
ATOM 7202 C C . TYR B 1 458 ? -28.016 11.719 -9.805 1 87.62 458 TYR B C 1
ATOM 7204 O O . TYR B 1 458 ? -28.453 11.141 -10.812 1 87.62 458 TYR B O 1
ATOM 7212 N N . THR B 1 459 ? -27.078 12.539 -9.867 1 92.25 459 THR B N 1
ATOM 7213 C CA . THR B 1 459 ? -26.141 12.602 -10.984 1 92.25 459 THR B CA 1
ATOM 7214 C C . THR B 1 459 ? -24.75 12.172 -10.539 1 92.25 459 THR B C 1
ATOM 7216 O O . THR B 1 459 ? -24.312 12.508 -9.438 1 92.25 459 THR B O 1
ATOM 7219 N N . PHE B 1 460 ? -24.109 11.391 -11.383 1 95.56 460 PHE B N 1
ATOM 7220 C CA . PHE B 1 460 ? -22.781 10.875 -11.102 1 95.56 460 PHE B CA 1
ATOM 7221 C C . PHE B 1 460 ? -21.797 11.297 -12.18 1 95.56 460 PHE B C 1
ATOM 7223 O O . PHE B 1 460 ? -22.078 11.172 -13.375 1 95.56 460 PHE B O 1
ATOM 7230 N N . SER B 1 461 ? -20.719 11.844 -11.789 1 95.75 461 SER B N 1
ATOM 7231 C CA . SER B 1 461 ? -19.672 12.25 -12.727 1 95.75 461 SER B CA 1
ATOM 7232 C C . SER B 1 461 ? -18.297 11.758 -12.273 1 95.75 461 SER B C 1
ATOM 7234 O O . SER B 1 461 ? -18.047 11.648 -11.07 1 95.75 461 SER B O 1
ATOM 7236 N N . PRO B 1 462 ? -17.422 11.477 -13.18 1 95.81 462 PRO B N 1
ATOM 7237 C CA . PRO B 1 462 ? -16.094 11.023 -12.797 1 95.81 462 PRO B CA 1
ATOM 7238 C C . PRO B 1 462 ? -15.336 12.055 -11.961 1 95.81 462 PRO B C 1
ATOM 7240 O O . PRO B 1 462 ? -15.453 13.258 -12.203 1 95.81 462 PRO B O 1
ATOM 7243 N N . ASP B 1 463 ? -14.641 11.602 -10.953 1 93.88 463 ASP B N 1
ATOM 7244 C CA . ASP B 1 463 ? -13.805 12.406 -10.07 1 93.88 463 ASP B CA 1
ATOM 7245 C C . ASP B 1 463 ? -12.328 12.055 -10.227 1 93.88 463 ASP B C 1
ATOM 7247 O O . ASP B 1 463 ? -11.852 11.086 -9.633 1 93.88 463 ASP B O 1
ATOM 7251 N N . TYR B 1 464 ? -11.547 12.727 -11.125 1 77.31 464 TYR B N 1
ATOM 7252 C CA . TYR B 1 464 ? -10.164 12.406 -11.453 1 77.31 464 TYR B CA 1
ATOM 7253 C C . TYR B 1 464 ? -9.195 13.102 -10.5 1 77.31 464 TYR B C 1
ATOM 7255 O O . TYR B 1 464 ? -9.469 14.203 -10.023 1 77.31 464 TYR B O 1
#

pLDDT: mean 93.87, std 10.91, range [20.8, 98.94]

InterPro domains:
  IPR000183 Ornithine/DAP/Arg decarboxylase [PR01179] (81-99)
  IPR000183 Ornithine/DAP/Arg decarboxylase [PR01179] (101-113)
  IPR000183 Ornithine/DAP/Arg decarboxylase [PR01179] (205-218)
  IPR000183 Ornithine/DAP/Arg decarboxylase [PR01179] (323-342)
  IPR009006 Alanine racemase/group IV decarboxylase, C-terminal [G3DSA:2.40.37.10] (310-460)
  IPR009006 Alanine racemase/group IV decarboxylase, C-terminal [SSF50621] (313-450)
  IPR022644 Orn/DAP/Arg decarboxylase 2, N-terminal [PF02784] (71-262)
  IPR022657 Orn/DAP/Arg decarboxylase 2, conserved site [PS00879] (237-254)
  IPR029066 PLP-binding barrel [G3DSA:3.20.20.10] (57-281)
  IPR029066 PLP-binding barrel [SSF51419] (56-335)
  IPR042152 Uncharacterized protein Y4yA-like [cd06842] (40-448)

Radius of gyration: 29.24 Å; Cα contacts (8 Å, |Δi|>4): 2105; chains: 2; bounding box: 74×88×69 Å

Organism: NCBI:txid198620